Protein AF-A0A933MB49-F1 (afdb_monomer_lite)

Secondary structure (DSSP, 8-state):
---------------PPPP-------PPPPP-------------------------------------PPPPPPPPPPPP--PPPPP-------------------------SHHHHHHHHHHHHHHTT------------------S---PPPPPP-------PPPTT---EEEEE-STTTHHHHHHS---EEEEE--HHHHHHHHTT--TT-EEEEEETTEEEEEEEEEEEEEEEGGG--HHHHBTTB-HHHHHH--HHHHHHHHHHHHHHHHHHHHHHHTSPPPP--TT-EEEEEEE--HHHHTTSTTTS--STT----PPP-PPPHHHHGGGGS--SEEEEE-TT--SPPPHHHHHHHHHHHTTT-EEEEE-SS-SSSTTSHHHHHHTTS-HHHHHHHTTS-EEEEETTTTEEEEESSS--EEPP-----HHHHHHHHHHHHHTT-EEEEEETTEEEEEPPTT--HHHHHHHHHHHHHHTT--GGG-EEEEEEETTEEEEEEES--TTTTHHHHHHHHHHHH-----GGGEEEE---HHHHHHSTTSB-GGGT-TT-TTHHHHHHHHHHHHGGGGS--TT-EEE-HHHHHHHHTT--S---SS--HHHHHHHHHHHHHHHHHHHHHHHS-PPPHHHHHHHHHHHHHHH--TTGGGG--STT--HHHHHHHHHHHHHHHHHHHHHHHHHS-EEEEEEEEEEEEEEEEETTEEEEEEEEEEEEEEEEEEEETTEEEEEEEEE--SPPPPHHHHTT-HHHHHHHHHHHHH-SEEESSS-TTSPEEEEEEEEEEEE-SS-EEE----HHHHHHHHHHHHHHHHHHHHHHSPPP-

Structure (mmCIF, N/CA/C/O backbone):
data_AF-A0A933MB49-F1
#
_entry.id   AF-A0A933MB49-F1
#
loop_
_atom_site.group_PDB
_atom_site.id
_atom_site.type_symbol
_atom_site.label_atom_id
_atom_site.label_alt_id
_atom_site.label_comp_id
_atom_site.label_asym_id
_atom_site.label_entity_id
_atom_site.label_seq_id
_atom_site.pdbx_PDB_ins_code
_atom_site.Cartn_x
_atom_site.Cartn_y
_atom_site.Cartn_z
_atom_site.occupancy
_atom_site.B_iso_or_equiv
_atom_site.auth_seq_id
_atom_site.auth_comp_id
_atom_site.auth_asym_id
_atom_site.auth_atom_id
_atom_site.pdbx_PDB_model_num
ATOM 1 N N . MET A 1 1 ? -31.254 46.932 -25.351 1.00 35.00 1 MET A N 1
ATOM 2 C CA . MET A 1 1 ? -29.801 46.827 -25.103 1.00 35.00 1 MET A CA 1
ATOM 3 C C . MET A 1 1 ? -29.589 46.031 -23.828 1.00 35.00 1 MET A C 1
ATOM 5 O O . MET A 1 1 ? -30.082 46.446 -22.793 1.00 35.00 1 MET A O 1
ATOM 9 N N . ASN A 1 2 ? -28.937 44.874 -23.924 1.00 26.53 2 ASN A N 1
ATOM 10 C CA . ASN A 1 2 ? -28.417 44.105 -22.792 1.00 26.53 2 ASN A CA 1
ATOM 11 C C . ASN A 1 2 ? -27.234 43.275 -23.338 1.00 26.53 2 ASN A C 1
ATOM 13 O O . ASN A 1 2 ? -27.453 42.499 -24.273 1.00 26.53 2 ASN A O 1
ATOM 17 N N . PRO A 1 3 ? -25.989 43.491 -22.879 1.00 29.45 3 PRO A N 1
ATOM 18 C CA . PRO A 1 3 ? -24.805 42.892 -23.485 1.00 29.45 3 PRO A CA 1
ATOM 19 C C . PRO A 1 3 ? -24.474 41.517 -22.878 1.00 29.45 3 PRO A C 1
ATOM 21 O O . PRO A 1 3 ? -24.611 41.299 -21.681 1.00 29.45 3 PRO A O 1
ATOM 24 N N . GLY A 1 4 ? -23.968 40.611 -23.721 1.00 26.00 4 GLY A N 1
ATOM 25 C CA . GLY A 1 4 ? -22.939 39.646 -23.317 1.00 26.00 4 GLY A CA 1
ATOM 26 C C . GLY A 1 4 ? -23.370 38.347 -22.630 1.00 26.00 4 GLY A C 1
ATOM 27 O O . GLY A 1 4 ? -22.941 38.071 -21.516 1.00 26.00 4 GLY A O 1
ATOM 28 N N . LYS A 1 5 ? -24.089 37.460 -23.332 1.00 28.00 5 LYS A N 1
ATOM 29 C CA . LYS A 1 5 ? -23.923 36.007 -23.120 1.00 28.00 5 LYS A CA 1
ATOM 30 C C . LYS A 1 5 ? -22.845 35.497 -24.076 1.00 28.00 5 LYS A C 1
ATOM 32 O O . LYS A 1 5 ? -23.152 34.999 -25.157 1.00 28.00 5 LYS A O 1
ATOM 37 N N . GLU A 1 6 ? -21.578 35.628 -23.692 1.00 24.78 6 GLU A N 1
ATOM 38 C CA . GLU A 1 6 ? -20.498 34.906 -24.366 1.00 24.78 6 GLU A CA 1
ATOM 39 C C . GLU A 1 6 ? -20.597 33.419 -24.014 1.00 24.78 6 GLU A C 1
ATOM 41 O O . GLU A 1 6 ? -20.272 32.970 -22.916 1.00 24.78 6 GLU A O 1
ATOM 46 N N . SER A 1 7 ? -21.076 32.625 -24.969 1.00 23.38 7 SER A N 1
ATOM 47 C CA . SER A 1 7 ? -20.941 31.177 -24.913 1.00 23.38 7 SER A CA 1
ATOM 48 C C . SER A 1 7 ? -19.458 30.816 -25.045 1.00 23.38 7 SER A C 1
ATOM 50 O O . SER A 1 7 ? -18.918 30.812 -26.154 1.00 23.38 7 SER A O 1
ATOM 52 N N . VAL A 1 8 ? -18.797 30.490 -23.935 1.00 24.19 8 VAL A N 1
ATOM 53 C CA . VAL A 1 8 ? -17.454 29.893 -23.945 1.00 24.19 8 VAL A CA 1
ATOM 54 C C . VAL A 1 8 ? -17.549 28.512 -24.603 1.00 24.19 8 VAL A C 1
ATOM 56 O O . VAL A 1 8 ? -17.935 27.519 -23.986 1.00 24.19 8 VAL A O 1
ATOM 59 N N . ARG A 1 9 ? -17.239 28.443 -25.902 1.00 27.80 9 ARG A N 1
ATOM 60 C CA . ARG A 1 9 ? -17.125 27.187 -26.653 1.00 27.80 9 ARG A CA 1
ATOM 61 C C . ARG A 1 9 ? -15.748 26.584 -26.394 1.00 27.80 9 ARG A C 1
ATOM 63 O O . ARG A 1 9 ? -14.741 27.052 -26.915 1.00 27.80 9 ARG A O 1
ATOM 70 N N . VAL A 1 10 ? -15.715 25.532 -25.581 1.00 28.83 10 VAL A N 1
ATOM 71 C CA . VAL A 1 10 ? -14.500 24.770 -25.275 1.00 28.83 10 VAL A CA 1
ATOM 72 C C . VAL A 1 10 ? -14.078 23.960 -26.507 1.00 28.83 10 VAL A C 1
ATOM 74 O O . VAL A 1 10 ? -14.728 22.981 -26.872 1.00 28.83 10 VAL A O 1
ATOM 77 N N . CYS A 1 11 ? -12.975 24.354 -27.145 1.00 29.19 11 CYS A N 1
ATOM 78 C CA . CYS A 1 11 ? -12.266 23.527 -28.123 1.00 29.19 11 CYS A CA 1
ATOM 79 C C . CYS A 1 11 ? -11.520 22.409 -27.380 1.00 29.19 11 CYS A C 1
ATOM 81 O O . CYS A 1 11 ? -10.543 22.675 -26.681 1.00 29.19 11 CYS A O 1
ATOM 83 N N . VAL A 1 12 ? -11.959 21.158 -27.529 1.00 34.25 12 VAL A N 1
ATOM 84 C CA . VAL A 1 12 ? -11.220 20.000 -27.005 1.00 34.25 12 VAL A CA 1
ATOM 85 C C . VAL A 1 12 ? -10.163 19.590 -28.020 1.00 34.25 12 VAL A C 1
ATOM 87 O O . VAL A 1 12 ? -10.478 19.138 -29.116 1.00 34.25 12 VAL A O 1
ATOM 90 N N . VAL A 1 13 ? -8.899 19.777 -27.648 1.00 36.38 13 VAL A N 1
ATOM 91 C CA . VAL A 1 13 ? -7.729 19.458 -28.469 1.00 36.38 13 VAL A CA 1
ATOM 92 C C . VAL A 1 13 ? -6.976 18.294 -27.818 1.00 36.38 13 VAL A C 1
ATOM 94 O O . VAL A 1 13 ? -6.541 18.393 -26.674 1.00 36.38 13 VAL A O 1
ATOM 97 N N . LEU A 1 14 ? -6.836 17.179 -28.542 1.00 35.53 14 LEU A N 1
ATOM 98 C CA . LEU A 1 14 ? -6.246 15.924 -28.055 1.00 35.53 14 LEU A CA 1
ATOM 99 C C . LEU A 1 14 ? -4.730 16.056 -27.788 1.00 35.53 14 LEU A C 1
ATOM 101 O O . LEU A 1 14 ? -3.945 16.361 -28.699 1.00 35.53 14 LEU A O 1
ATOM 105 N N . LEU A 1 15 ? -4.300 15.792 -26.544 1.00 33.28 15 LEU A N 1
ATOM 106 C CA . LEU A 1 15 ? -2.917 15.916 -26.061 1.00 33.28 15 LEU A CA 1
ATOM 107 C C . LEU A 1 15 ? -2.201 14.556 -25.854 1.00 33.28 15 LEU A C 1
ATOM 109 O O . LEU A 1 15 ? -1.987 14.123 -24.735 1.00 33.28 15 LEU A O 1
ATOM 113 N N . ALA A 1 16 ? -1.732 13.907 -26.928 1.00 32.62 16 ALA A N 1
ATOM 114 C CA . ALA A 1 16 ? -0.702 12.863 -26.846 1.00 32.62 16 ALA A CA 1
ATOM 115 C C . ALA A 1 16 ? 0.691 13.465 -26.546 1.00 32.62 16 ALA A C 1
ATOM 117 O O . ALA A 1 16 ? 1.138 14.360 -27.281 1.00 32.62 16 ALA A O 1
ATOM 118 N N . TYR A 1 17 ? 1.359 12.961 -25.504 1.00 30.47 17 TYR A N 1
ATOM 119 C CA . TYR A 1 17 ? 2.752 13.253 -25.146 1.00 30.47 17 TYR A CA 1
ATOM 120 C C . TYR A 1 17 ? 3.670 12.123 -25.643 1.00 30.47 17 TYR A C 1
ATOM 122 O O . TYR A 1 17 ? 3.459 10.976 -25.252 1.00 30.47 17 TYR A O 1
ATOM 130 N N . PRO A 1 18 ? 4.708 12.395 -26.451 1.00 27.73 18 PRO A N 1
ATOM 131 C CA . PRO A 1 18 ? 5.810 11.456 -26.605 1.00 27.73 18 PRO A CA 1
ATOM 132 C C . PRO A 1 18 ? 6.704 11.519 -25.358 1.00 27.73 18 PRO A C 1
ATOM 134 O O . PRO A 1 18 ? 7.148 12.603 -24.972 1.00 27.73 18 PRO A O 1
ATOM 137 N N . MET A 1 19 ? 7.003 10.370 -24.745 1.00 25.98 19 MET A N 1
ATOM 138 C CA . MET A 1 19 ? 8.127 10.287 -23.812 1.00 25.98 19 MET A CA 1
ATOM 139 C C . MET A 1 19 ? 9.409 10.623 -24.575 1.00 25.98 19 MET A C 1
ATOM 141 O O . MET A 1 19 ? 9.742 9.993 -25.581 1.00 25.98 19 MET A O 1
ATOM 145 N N . VAL A 1 20 ? 10.123 11.642 -24.103 1.00 24.77 20 VAL A N 1
ATOM 146 C CA . VAL A 1 20 ? 11.494 11.906 -24.530 1.00 24.77 20 VAL A CA 1
ATOM 147 C C . VAL A 1 20 ? 12.355 10.801 -23.928 1.00 24.77 20 VAL A C 1
ATOM 149 O O . VAL A 1 20 ? 12.711 10.853 -22.757 1.00 24.77 20 VAL A O 1
ATOM 152 N N . LEU A 1 21 ? 12.682 9.789 -24.730 1.00 24.44 21 LEU A N 1
ATOM 153 C CA . LEU A 1 21 ? 13.818 8.911 -24.464 1.00 24.44 21 LEU A CA 1
ATOM 154 C C . LEU A 1 21 ? 15.086 9.770 -24.549 1.00 24.44 21 LEU A C 1
ATOM 156 O O . LEU A 1 21 ? 15.554 10.090 -25.643 1.00 24.44 21 LEU A O 1
ATOM 160 N N . SER A 1 22 ? 15.620 10.199 -23.406 1.00 23.67 22 SER A N 1
ATOM 161 C CA . SER A 1 22 ? 16.936 10.829 -23.338 1.00 23.67 22 SER A CA 1
ATOM 162 C C . SER A 1 22 ? 18.013 9.750 -23.431 1.00 23.67 22 SER A C 1
ATOM 164 O O . SER A 1 22 ? 18.402 9.154 -22.431 1.00 23.67 22 SER A O 1
ATOM 166 N N . ALA A 1 23 ? 18.504 9.506 -24.641 1.00 26.17 23 ALA A N 1
ATOM 167 C CA . ALA A 1 23 ? 19.799 8.880 -24.856 1.00 26.17 23 ALA A CA 1
ATOM 168 C C . ALA A 1 23 ? 20.690 9.865 -25.624 1.00 26.17 23 ALA A C 1
ATOM 170 O O . ALA A 1 23 ? 20.241 10.447 -26.611 1.00 26.17 23 ALA A O 1
ATOM 171 N N . GLN A 1 24 ? 21.945 9.974 -25.170 1.00 25.30 24 GLN A N 1
ATOM 172 C CA . GLN A 1 24 ? 23.108 10.695 -25.720 1.00 25.30 24 GLN A CA 1
ATOM 173 C C . GLN A 1 24 ? 23.524 11.975 -24.981 1.00 25.30 24 GLN A C 1
ATOM 175 O O . GLN A 1 24 ? 23.260 13.099 -25.401 1.00 25.30 24 GLN A O 1
ATOM 180 N N . THR A 1 25 ? 24.320 11.773 -23.931 1.00 26.03 25 THR A N 1
ATOM 181 C CA . THR A 1 25 ? 25.490 12.601 -23.626 1.00 26.03 25 THR A CA 1
ATOM 182 C C . THR A 1 25 ? 26.472 12.518 -24.803 1.00 26.03 25 THR A C 1
ATOM 184 O O . THR A 1 25 ? 27.193 11.539 -24.968 1.00 26.03 25 THR A O 1
ATOM 187 N N . ARG A 1 26 ? 26.498 13.546 -25.656 1.00 23.48 26 ARG A N 1
ATOM 188 C CA . ARG A 1 26 ? 27.699 13.907 -26.420 1.00 23.48 26 ARG A CA 1
ATOM 189 C C . ARG A 1 26 ? 28.293 15.118 -25.724 1.00 23.48 26 ARG A C 1
ATOM 191 O O . ARG A 1 26 ? 27.738 16.205 -25.843 1.00 23.48 26 ARG A O 1
ATOM 198 N N . TRP A 1 27 ? 29.393 14.919 -25.010 1.00 24.81 27 TRP A N 1
ATOM 199 C CA . TRP A 1 27 ? 30.247 16.021 -24.591 1.00 24.81 27 TRP A CA 1
ATOM 200 C C . TRP A 1 27 ? 31.486 16.059 -25.474 1.00 24.81 27 TRP A C 1
ATOM 202 O O . TRP A 1 27 ? 32.081 15.038 -25.816 1.00 24.81 27 TRP A O 1
ATOM 212 N N . VAL A 1 28 ? 31.759 17.278 -25.915 1.00 24.25 28 VAL A N 1
ATOM 213 C CA . VAL A 1 28 ? 32.826 17.707 -26.807 1.00 24.25 28 VAL A CA 1
ATOM 214 C C . VAL A 1 28 ? 34.172 17.496 -26.115 1.00 24.25 28 VAL A C 1
ATOM 216 O O . VAL A 1 28 ? 34.345 17.887 -24.965 1.00 24.25 28 VAL A O 1
ATOM 219 N N . ALA A 1 29 ? 35.120 16.885 -26.823 1.00 23.17 29 ALA A N 1
ATOM 220 C CA . ALA A 1 29 ? 36.506 16.764 -26.391 1.00 23.17 29 ALA A CA 1
ATOM 221 C C . ALA A 1 29 ? 37.197 18.142 -26.384 1.00 23.17 29 ALA A C 1
ATOM 223 O O . ALA A 1 29 ? 37.148 18.831 -27.409 1.00 23.17 29 ALA A O 1
ATOM 224 N N . PRO A 1 30 ? 37.909 18.537 -25.315 1.00 28.23 30 PRO A N 1
ATOM 225 C CA . PRO A 1 30 ? 38.957 19.533 -25.430 1.00 28.23 30 PRO A CA 1
ATOM 226 C C . PRO A 1 30 ? 40.238 18.858 -25.936 1.00 28.23 30 PRO A C 1
ATOM 228 O O . PRO A 1 30 ? 40.738 17.900 -25.348 1.00 28.23 30 PRO A O 1
ATOM 231 N N . LYS A 1 31 ? 40.772 19.376 -27.045 1.00 26.73 31 LYS A N 1
ATOM 232 C CA . LYS A 1 31 ? 42.152 19.132 -27.474 1.00 26.73 31 LYS A CA 1
ATOM 233 C C . LYS A 1 31 ? 43.095 19.734 -26.427 1.00 26.73 31 LYS A C 1
ATOM 235 O O . LYS A 1 31 ? 43.078 20.946 -26.241 1.00 26.73 31 LYS A O 1
ATOM 240 N N . LEU A 1 32 ? 43.938 18.913 -25.807 1.00 26.14 32 LEU A N 1
ATOM 241 C CA . LEU A 1 32 ? 45.142 19.363 -25.108 1.00 26.14 32 LEU A CA 1
ATOM 242 C C . LEU A 1 32 ? 46.355 18.959 -25.949 1.00 26.14 32 LEU A C 1
ATOM 244 O O . LEU A 1 32 ? 46.593 17.777 -26.195 1.00 26.14 32 LEU A O 1
ATOM 248 N N . GLN A 1 33 ? 47.052 19.974 -26.456 1.00 26.17 33 GLN A N 1
ATOM 249 C CA . GLN A 1 33 ? 48.369 19.868 -27.074 1.00 26.17 33 GLN A CA 1
ATOM 250 C C . GLN A 1 33 ? 49.469 19.856 -26.003 1.00 26.17 33 GLN A C 1
ATOM 252 O O . GLN A 1 33 ? 49.273 20.292 -24.874 1.00 26.17 33 GLN A O 1
ATOM 257 N N . ALA A 1 34 ? 50.604 19.304 -26.420 1.00 26.98 34 ALA A N 1
ATOM 258 C CA . ALA A 1 34 ? 51.758 18.862 -25.655 1.00 26.98 34 ALA A CA 1
ATOM 259 C C . ALA A 1 34 ? 52.663 19.957 -25.055 1.00 26.98 34 ALA A C 1
ATOM 261 O O . ALA A 1 34 ? 52.675 21.098 -25.508 1.00 26.98 34 ALA A O 1
ATOM 262 N N . GLY A 1 35 ? 53.520 19.500 -24.131 1.00 23.89 35 GLY A N 1
ATOM 263 C CA . GLY A 1 35 ? 54.748 20.137 -23.629 1.00 23.89 35 GLY A CA 1
ATOM 264 C C . GLY A 1 35 ? 54.765 20.135 -22.096 1.00 23.89 35 GLY A C 1
ATOM 265 O O . GLY A 1 35 ? 53.805 20.584 -21.494 1.00 23.89 35 GLY A O 1
ATOM 266 N N . GLY A 1 36 ? 55.752 19.639 -21.353 1.00 22.95 36 GLY A N 1
ATOM 267 C CA . GLY A 1 36 ? 57.053 19.037 -21.623 1.00 22.95 36 GLY A CA 1
ATOM 268 C C . GLY A 1 36 ? 57.809 18.910 -20.282 1.00 22.95 36 GLY A C 1
ATOM 269 O O . GLY A 1 36 ? 57.545 19.669 -19.355 1.00 22.95 36 GLY A O 1
ATOM 270 N N . SER A 1 37 ? 58.752 17.964 -20.226 1.00 24.25 37 SER A N 1
ATOM 271 C CA . SER A 1 37 ? 59.889 17.809 -19.286 1.00 24.25 37 SER A CA 1
ATOM 272 C C . SER A 1 37 ? 59.701 17.426 -17.793 1.00 24.25 37 SER A C 1
ATOM 274 O O . SER A 1 37 ? 59.029 18.081 -17.008 1.00 24.25 37 SER A O 1
ATOM 276 N N . VAL A 1 38 ? 60.434 16.348 -17.471 1.00 25.50 38 VAL A N 1
ATOM 277 C CA . VAL A 1 38 ? 60.914 15.688 -16.220 1.00 25.50 38 VAL A CA 1
ATOM 278 C C . VAL A 1 38 ? 62.055 16.581 -15.600 1.00 25.50 38 VAL A C 1
ATOM 280 O O . VAL A 1 38 ? 62.407 17.525 -16.314 1.00 25.50 38 VAL A O 1
ATOM 283 N N . PRO A 1 39 ? 62.728 16.359 -14.419 1.00 38.59 39 PRO A N 1
ATOM 284 C CA . PRO A 1 39 ? 62.963 15.070 -13.732 1.00 38.59 39 PRO A CA 1
ATOM 285 C C . PRO A 1 39 ? 63.216 14.963 -12.193 1.00 38.59 39 PRO A C 1
ATOM 287 O O . PRO A 1 39 ? 63.408 15.949 -11.493 1.00 38.59 39 PRO A O 1
ATOM 290 N N . SER A 1 40 ? 63.384 13.688 -11.764 1.00 27.31 40 SER A N 1
ATOM 291 C CA . SER A 1 40 ? 64.201 13.155 -10.632 1.00 27.31 40 SER A CA 1
ATOM 292 C C . SER A 1 40 ? 63.594 13.186 -9.206 1.00 27.31 40 SER A C 1
ATOM 294 O O . SER A 1 40 ? 62.898 14.131 -8.878 1.00 27.31 40 SER A O 1
ATOM 296 N N . ALA A 1 41 ? 63.805 12.238 -8.269 1.00 24.36 41 ALA A N 1
ATOM 297 C CA . ALA A 1 41 ? 64.746 11.111 -8.156 1.00 24.36 41 ALA A CA 1
ATOM 298 C C . ALA A 1 41 ? 64.398 10.178 -6.942 1.00 24.36 41 ALA A C 1
ATOM 300 O O . ALA A 1 41 ? 63.900 10.692 -5.949 1.00 24.36 41 ALA A O 1
ATOM 301 N N . VAL A 1 42 ? 64.756 8.873 -7.034 1.00 25.02 42 VAL A N 1
ATOM 302 C CA . VAL A 1 42 ? 65.354 7.930 -6.019 1.00 25.02 42 VAL A CA 1
ATOM 303 C C . VAL A 1 42 ? 64.547 7.633 -4.714 1.00 25.02 42 VAL A C 1
ATOM 305 O O . VAL A 1 42 ? 64.022 8.549 -4.109 1.00 25.02 42 VAL A O 1
ATOM 308 N N . TYR A 1 43 ? 64.323 6.427 -4.152 1.00 25.83 43 TYR A N 1
ATOM 309 C CA . TYR A 1 43 ? 65.000 5.117 -3.942 1.00 25.83 43 TYR A CA 1
ATOM 310 C C . TYR A 1 43 ? 63.928 3.991 -4.035 1.00 25.83 43 TYR A C 1
ATOM 312 O O . TYR A 1 43 ? 62.758 4.260 -3.801 1.00 25.83 43 TYR A O 1
ATOM 320 N N . GLY A 1 44 ? 64.154 2.712 -4.356 1.00 23.44 44 GLY A N 1
ATOM 321 C CA . GLY A 1 44 ? 65.309 1.830 -4.175 1.00 23.44 44 GLY A CA 1
ATOM 322 C C . GLY A 1 44 ? 64.840 0.568 -3.421 1.00 23.44 44 GLY A C 1
ATOM 323 O O . GLY A 1 44 ? 64.617 0.618 -2.219 1.00 23.44 44 GLY A O 1
ATOM 324 N N . ALA A 1 45 ? 64.637 -0.539 -4.142 1.00 23.61 45 ALA A N 1
ATOM 325 C CA . ALA A 1 45 ? 64.177 -1.837 -3.638 1.00 23.61 45 ALA A CA 1
ATOM 326 C C . ALA A 1 45 ? 65.347 -2.741 -3.216 1.00 23.61 45 ALA A C 1
ATOM 328 O O . ALA A 1 45 ? 66.384 -2.687 -3.868 1.00 23.61 45 ALA A O 1
ATOM 329 N N . ILE A 1 46 ? 65.145 -3.657 -2.254 1.00 24.77 46 ILE A N 1
ATOM 330 C CA . ILE A 1 46 ? 65.927 -4.906 -2.134 1.00 24.77 46 ILE A CA 1
ATOM 331 C C . ILE A 1 46 ? 65.011 -6.075 -1.708 1.00 24.77 46 ILE A C 1
ATOM 333 O O . ILE A 1 46 ? 64.274 -5.986 -0.730 1.00 24.77 46 ILE A O 1
ATOM 337 N N . ARG A 1 47 ? 65.083 -7.170 -2.481 1.00 25.44 47 ARG A N 1
ATOM 338 C CA . ARG A 1 47 ? 64.573 -8.535 -2.220 1.00 25.44 47 ARG A CA 1
ATOM 339 C C . ARG A 1 47 ? 65.604 -9.348 -1.426 1.00 25.44 47 ARG A C 1
ATOM 341 O O . ARG A 1 47 ? 66.769 -9.176 -1.750 1.00 25.44 47 ARG A O 1
ATOM 348 N N . VAL A 1 48 ? 65.187 -10.354 -0.636 1.00 23.16 48 VAL A N 1
ATOM 349 C CA . VAL A 1 48 ? 65.729 -11.747 -0.635 1.00 23.16 48 VAL A CA 1
ATOM 350 C C . VAL A 1 48 ? 64.644 -12.723 -0.110 1.00 23.16 48 VAL A C 1
ATOM 352 O O . VAL A 1 48 ? 63.749 -12.317 0.620 1.00 23.16 48 VAL A O 1
ATOM 355 N N . ASN A 1 49 ? 64.707 -13.981 -0.556 1.00 23.09 49 ASN A N 1
ATOM 356 C CA . ASN A 1 49 ? 63.742 -15.093 -0.449 1.00 23.09 49 ASN A CA 1
ATOM 357 C C . ASN A 1 49 ? 64.296 -16.211 0.529 1.00 23.09 49 ASN A C 1
ATOM 359 O O . ASN A 1 49 ? 65.163 -15.862 1.323 1.00 23.09 49 ASN A O 1
ATOM 363 N N . PRO A 1 50 ? 63.895 -17.514 0.523 1.00 52.09 50 PRO A N 1
ATOM 364 C CA . PRO A 1 50 ? 63.128 -18.239 1.573 1.00 52.09 50 PRO A CA 1
ATOM 365 C C . PRO A 1 50 ? 63.793 -19.518 2.199 1.00 52.09 50 PRO A C 1
ATOM 367 O O . PRO A 1 50 ? 64.806 -19.976 1.687 1.00 52.09 50 PRO A O 1
ATOM 370 N N . SER A 1 51 ? 63.174 -20.162 3.220 1.00 22.77 51 SER A N 1
ATOM 371 C CA . SER A 1 51 ? 63.284 -21.621 3.594 1.00 22.77 51 SER A CA 1
ATOM 372 C C . SER A 1 51 ? 62.406 -21.965 4.837 1.00 22.77 51 SER A C 1
ATOM 374 O O . SER A 1 51 ? 62.409 -21.174 5.773 1.00 22.77 51 SER A O 1
ATOM 376 N N . MET A 1 52 ? 61.484 -22.959 4.858 1.00 23.98 52 MET A N 1
ATOM 377 C CA . MET A 1 52 ? 61.612 -24.411 5.226 1.00 23.98 52 MET A CA 1
ATOM 378 C C . MET A 1 52 ? 62.295 -24.670 6.605 1.00 23.98 52 MET A C 1
ATOM 380 O O . MET A 1 52 ? 63.318 -24.053 6.848 1.00 23.98 52 MET A O 1
ATOM 384 N N . THR A 1 53 ? 61.887 -25.528 7.573 1.00 24.52 53 THR A N 1
ATOM 385 C CA . THR A 1 53 ? 61.029 -26.747 7.653 1.00 24.52 53 THR A CA 1
ATOM 386 C C . THR A 1 53 ? 60.890 -27.260 9.131 1.00 24.52 53 THR A C 1
ATOM 388 O O . THR A 1 53 ? 61.793 -27.010 9.916 1.00 24.52 53 THR A O 1
ATOM 391 N N . VAL A 1 54 ? 59.855 -28.088 9.421 1.00 23.81 54 VAL A N 1
ATOM 392 C CA . VAL A 1 54 ? 59.793 -29.329 10.285 1.00 23.81 54 VAL A CA 1
ATOM 393 C C . VAL A 1 54 ? 59.711 -29.310 11.845 1.00 23.81 54 VAL A C 1
ATOM 395 O O . VAL A 1 54 ? 60.586 -28.788 12.520 1.00 23.81 54 VAL A O 1
ATOM 398 N N . GLY A 1 55 ? 58.738 -30.098 12.375 1.00 21.45 55 GLY A N 1
ATOM 399 C CA . GLY A 1 55 ? 58.831 -30.985 13.576 1.00 21.45 55 GLY A CA 1
ATOM 400 C C . GLY A 1 55 ? 57.974 -30.587 14.802 1.00 21.45 55 GLY A C 1
ATOM 401 O O . GLY A 1 55 ? 58.265 -29.574 15.413 1.00 21.45 55 GLY A O 1
ATOM 402 N N . ALA A 1 56 ? 56.817 -31.193 15.135 1.00 22.25 56 ALA A N 1
ATOM 403 C CA . ALA A 1 56 ? 56.502 -32.529 15.709 1.00 22.25 56 ALA A CA 1
ATOM 404 C C . ALA A 1 56 ? 56.392 -32.580 17.271 1.00 22.25 56 ALA A C 1
ATOM 406 O O . ALA A 1 56 ? 57.415 -32.581 17.9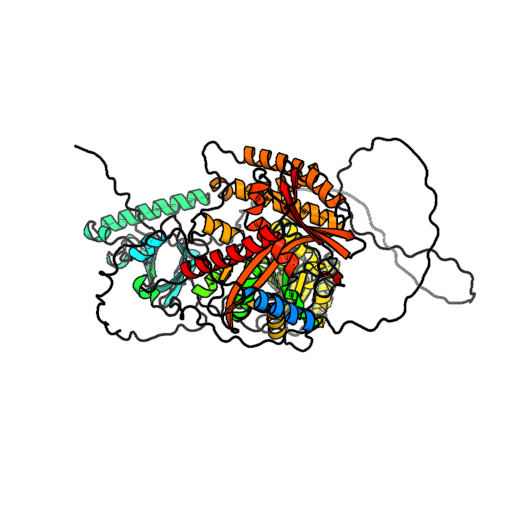33 1.00 22.25 56 ALA A O 1
ATOM 407 N N . ALA A 1 57 ? 55.134 -32.636 17.781 1.00 22.34 57 ALA A N 1
ATOM 408 C CA . ALA A 1 57 ? 54.492 -33.375 18.921 1.00 22.34 57 ALA A CA 1
ATOM 409 C C . ALA A 1 57 ? 55.236 -33.713 20.259 1.00 22.34 57 ALA A C 1
ATOM 411 O O . ALA A 1 57 ? 56.458 -33.730 20.273 1.00 22.34 57 ALA A O 1
ATOM 412 N N . PRO A 1 58 ? 54.573 -34.225 21.342 1.00 36.81 58 PRO A N 1
ATOM 413 C CA . PRO A 1 58 ? 53.223 -34.038 21.937 1.00 36.81 58 PRO A CA 1
ATOM 414 C C . PRO A 1 58 ? 53.263 -33.785 23.485 1.00 36.81 58 PRO A C 1
ATOM 416 O O . PRO A 1 58 ? 54.317 -33.873 24.103 1.00 36.81 58 PRO A O 1
ATOM 419 N N . SER A 1 59 ? 52.124 -33.542 24.159 1.00 22.97 59 SER A N 1
ATOM 420 C CA . SER A 1 59 ? 51.793 -34.162 25.475 1.00 22.97 59 SER A CA 1
ATOM 421 C C . SER A 1 59 ? 50.443 -33.698 26.043 1.00 22.97 59 SER A C 1
ATOM 423 O O . SER A 1 59 ? 49.998 -32.570 25.849 1.00 22.97 59 SER A O 1
ATOM 425 N N . TRP A 1 60 ? 49.778 -34.636 26.716 1.00 22.50 60 TRP A N 1
ATOM 426 C CA . TRP A 1 60 ? 48.470 -34.526 27.352 1.00 22.50 60 TRP A CA 1
ATOM 427 C C . TRP A 1 60 ? 48.537 -33.866 28.738 1.00 22.50 60 TRP A C 1
ATOM 429 O O . TRP A 1 60 ? 49.391 -34.239 29.535 1.00 22.50 60 TRP A O 1
ATOM 439 N N . ALA A 1 61 ? 47.565 -33.004 29.059 1.00 23.73 61 ALA A N 1
ATOM 440 C CA . ALA A 1 61 ? 47.035 -32.812 30.416 1.00 23.73 61 ALA A CA 1
ATOM 441 C C . ALA A 1 61 ? 45.673 -32.079 30.372 1.00 23.73 61 ALA A C 1
ATOM 443 O O . ALA A 1 61 ? 45.567 -30.959 29.880 1.00 23.73 61 ALA A O 1
ATOM 444 N N . LEU A 1 62 ? 44.629 -32.729 30.888 1.00 24.59 62 LEU A N 1
ATOM 445 C CA . LEU A 1 62 ? 43.383 -32.131 31.406 1.00 24.59 62 LEU A CA 1
ATOM 446 C C . LEU A 1 62 ? 43.541 -31.980 32.941 1.00 24.59 62 LEU A C 1
ATOM 448 O O . LEU A 1 62 ? 44.434 -32.635 33.482 1.00 24.59 62 LEU A O 1
ATOM 452 N N . PRO A 1 63 ? 42.621 -31.359 33.711 1.00 37.47 63 PRO A N 1
ATOM 453 C CA . PRO A 1 63 ? 41.703 -30.234 33.469 1.00 37.47 63 PRO A CA 1
ATOM 454 C C . PRO A 1 63 ? 41.757 -29.167 34.604 1.00 37.47 63 PRO A C 1
ATOM 456 O O . PRO A 1 63 ? 42.146 -29.466 35.725 1.00 37.47 63 PRO A O 1
ATOM 459 N N . SER A 1 64 ? 41.235 -27.956 34.373 1.00 24.11 64 SER A N 1
ATOM 460 C CA . SER A 1 64 ? 40.542 -27.150 35.408 1.00 24.11 64 SER A CA 1
ATOM 461 C C . SER A 1 64 ? 39.891 -25.920 34.772 1.00 24.11 64 SER A C 1
ATOM 463 O O . SER A 1 64 ? 40.529 -25.211 33.997 1.00 24.11 64 SER A O 1
ATOM 465 N N . GLY A 1 65 ? 38.606 -25.708 35.057 1.00 21.48 65 GLY A N 1
ATOM 466 C CA . GLY A 1 65 ? 37.762 -24.722 34.389 1.00 21.48 65 GLY A CA 1
ATOM 467 C C . GLY A 1 65 ? 37.972 -23.269 34.816 1.00 21.48 65 GLY A C 1
ATOM 468 O O . GLY A 1 65 ? 38.491 -22.981 35.886 1.00 21.48 65 GLY A O 1
ATOM 469 N N . ASN A 1 66 ? 37.490 -22.357 33.972 1.00 24.19 66 ASN A N 1
ATOM 470 C CA . ASN A 1 66 ? 36.514 -21.348 34.372 1.00 24.19 66 ASN A CA 1
ATOM 471 C C . ASN A 1 66 ? 35.883 -20.692 33.137 1.00 24.19 66 ASN A C 1
ATOM 473 O O . ASN A 1 66 ? 36.543 -20.389 32.146 1.00 24.19 66 ASN A O 1
ATOM 477 N N . PHE A 1 67 ? 34.567 -20.534 33.228 1.00 23.58 67 PHE A N 1
ATOM 478 C CA . PHE A 1 67 ? 33.671 -19.882 32.284 1.00 23.58 67 PHE A CA 1
ATOM 479 C C . PHE A 1 67 ? 33.983 -18.386 32.144 1.00 23.58 67 PHE A C 1
ATOM 481 O O . PHE A 1 67 ? 34.046 -17.694 33.154 1.00 23.58 67 PHE A O 1
ATOM 488 N N . LEU A 1 68 ? 34.021 -17.871 30.910 1.00 25.36 68 LEU A N 1
ATOM 489 C CA . LEU A 1 68 ? 33.620 -16.497 30.582 1.00 25.36 68 LEU A CA 1
ATOM 490 C C . LEU A 1 68 ? 32.904 -16.469 29.212 1.00 25.36 68 LEU A C 1
ATOM 492 O O . LEU A 1 68 ? 33.176 -17.321 28.362 1.00 25.36 68 LEU A O 1
ATOM 496 N N . PRO A 1 69 ? 31.938 -15.551 29.012 1.00 28.31 69 PRO A N 1
ATOM 497 C CA . PRO A 1 69 ? 30.863 -15.698 28.043 1.00 28.31 69 PRO A CA 1
ATOM 498 C C . PRO A 1 69 ? 31.193 -15.162 26.648 1.00 28.31 69 PRO A C 1
ATOM 500 O O . PRO A 1 69 ? 31.962 -14.224 26.452 1.00 28.31 69 PRO A O 1
ATOM 503 N N . LYS A 1 70 ? 30.525 -15.782 25.674 1.00 24.89 70 LYS A N 1
ATOM 504 C CA . LYS A 1 70 ? 30.558 -15.497 24.241 1.00 24.89 70 LYS A CA 1
ATOM 505 C C . LYS A 1 70 ? 29.867 -14.158 23.956 1.00 24.89 70 LYS A C 1
ATOM 507 O O . LYS A 1 70 ? 28.695 -13.983 24.282 1.00 24.89 70 LYS A O 1
ATOM 512 N N . ALA A 1 71 ? 30.600 -13.240 23.333 1.00 24.72 71 ALA A N 1
ATOM 513 C CA . ALA A 1 71 ? 30.097 -11.963 22.850 1.00 24.72 71 ALA A CA 1
ATOM 514 C C . ALA A 1 71 ? 29.045 -12.156 21.743 1.00 24.72 71 ALA A C 1
ATOM 516 O O . ALA A 1 71 ? 29.256 -12.892 20.776 1.00 24.72 71 ALA A O 1
ATOM 517 N N . VAL A 1 72 ? 27.918 -11.467 21.909 1.00 25.20 72 VAL A N 1
ATOM 518 C CA . VAL A 1 72 ? 26.880 -11.234 20.901 1.00 25.20 72 VAL A CA 1
ATOM 519 C C . VAL A 1 72 ? 27.349 -10.074 20.008 1.00 25.20 72 VAL A C 1
ATOM 521 O O . VAL A 1 72 ? 27.806 -9.068 20.551 1.00 25.20 72 VAL A O 1
ATOM 524 N N . PRO A 1 73 ? 27.265 -10.164 18.668 1.00 26.47 73 PRO A N 1
ATOM 525 C CA . PRO A 1 73 ? 27.580 -9.037 17.801 1.00 26.47 73 PRO A CA 1
ATOM 526 C C . PRO A 1 73 ? 26.489 -7.962 17.895 1.00 26.47 73 PRO A C 1
ATOM 528 O O . PRO A 1 73 ? 25.299 -8.223 17.725 1.00 26.47 73 PRO A O 1
ATOM 531 N N . THR A 1 74 ? 26.939 -6.748 18.188 1.00 24.31 74 THR A N 1
ATOM 532 C CA . THR A 1 74 ? 26.179 -5.510 18.352 1.00 24.31 74 THR A CA 1
ATOM 533 C C . THR A 1 74 ? 25.431 -5.135 17.071 1.00 24.31 74 THR A C 1
ATOM 535 O O . THR A 1 74 ? 26.032 -5.031 16.001 1.00 24.31 74 THR A O 1
ATOM 538 N N . ALA A 1 75 ? 24.123 -4.891 17.185 1.00 26.88 75 ALA A N 1
ATOM 539 C CA . ALA A 1 75 ? 23.331 -4.244 16.146 1.00 26.88 75 ALA A CA 1
ATOM 540 C C . ALA A 1 75 ? 23.789 -2.785 15.974 1.00 26.88 75 ALA A C 1
ATOM 542 O O . ALA A 1 75 ? 24.028 -2.081 16.956 1.00 26.88 75 ALA A O 1
ATOM 543 N N . GLY A 1 76 ? 23.936 -2.362 14.717 1.00 23.48 76 GLY A N 1
ATOM 544 C CA . GLY A 1 76 ? 24.402 -1.034 14.333 1.00 23.48 76 GLY A CA 1
ATOM 545 C C . GLY A 1 76 ? 23.539 0.082 14.917 1.00 23.48 76 GLY A C 1
ATOM 546 O O . GLY A 1 76 ? 22.320 0.105 14.763 1.00 23.48 76 GLY A O 1
ATOM 547 N N . SER A 1 77 ? 24.210 1.008 15.588 1.00 26.38 77 SER A N 1
ATOM 548 C CA . SER A 1 77 ? 23.687 2.255 16.123 1.00 26.38 77 SER A CA 1
ATOM 549 C C . SER A 1 77 ? 23.235 3.208 15.010 1.00 26.38 77 SER A C 1
ATOM 551 O O . SER A 1 77 ? 23.953 3.456 14.043 1.00 26.38 77 SER A O 1
ATOM 553 N N . LEU A 1 78 ? 22.048 3.788 15.191 1.00 27.16 78 LEU A N 1
ATOM 554 C CA . LEU A 1 78 ? 21.601 4.993 14.488 1.00 27.16 78 LEU A CA 1
ATOM 555 C C . LEU A 1 78 ? 22.529 6.170 14.874 1.00 27.16 78 LEU A C 1
ATOM 557 O O . LEU A 1 78 ? 22.844 6.310 16.059 1.00 27.16 78 LEU A O 1
ATOM 561 N N . PRO A 1 79 ? 22.987 7.015 13.930 1.00 27.00 79 PRO A N 1
ATOM 562 C CA . PRO A 1 79 ? 23.841 8.156 14.250 1.00 27.00 79 PRO A CA 1
ATOM 563 C C . PRO A 1 79 ? 23.056 9.232 15.020 1.00 27.00 79 PRO A C 1
ATOM 565 O O . PRO A 1 79 ? 21.936 9.586 14.659 1.00 27.00 79 PRO A O 1
ATOM 568 N N . GLY A 1 80 ? 23.650 9.692 16.125 1.00 24.17 80 GLY A N 1
ATOM 569 C CA . GLY A 1 80 ? 22.973 10.399 17.210 1.00 24.17 80 GLY A CA 1
ATOM 570 C C . GLY A 1 80 ? 22.814 11.914 17.072 1.00 24.17 80 GLY A C 1
ATOM 571 O O . GLY A 1 80 ? 23.483 12.583 16.289 1.00 24.17 80 GLY A O 1
ATOM 572 N N . ILE A 1 81 ? 21.957 12.443 17.948 1.00 28.28 81 ILE A N 1
ATOM 573 C CA . ILE A 1 81 ? 21.928 13.840 18.380 1.00 28.28 81 ILE A CA 1
ATOM 574 C C . ILE A 1 81 ? 22.428 13.827 19.830 1.00 28.28 81 ILE A C 1
ATOM 576 O O . ILE A 1 81 ? 21.792 13.247 20.708 1.00 28.28 81 ILE A O 1
ATOM 580 N N . GLN A 1 82 ? 23.609 14.401 20.071 1.00 22.55 82 GLN A N 1
ATOM 581 C CA . GLN A 1 82 ? 24.156 14.590 21.415 1.00 22.55 82 GLN A CA 1
ATOM 582 C C . GLN A 1 82 ? 23.360 15.688 22.131 1.00 22.55 82 GLN A C 1
ATOM 584 O O . GLN A 1 82 ? 23.501 16.866 21.808 1.00 22.55 82 GLN A O 1
ATOM 589 N N . ALA A 1 83 ? 22.544 15.310 23.114 1.00 26.33 83 ALA A N 1
ATOM 590 C CA . ALA A 1 83 ? 22.001 16.243 24.094 1.00 26.33 83 ALA A CA 1
ATOM 591 C C . ALA A 1 83 ? 22.921 16.268 25.324 1.00 26.33 83 ALA A C 1
ATOM 593 O O . ALA A 1 83 ? 23.241 15.227 25.900 1.00 26.33 83 ALA A O 1
ATOM 594 N N . ALA A 1 84 ? 23.374 17.465 25.694 1.00 20.98 84 ALA A N 1
ATOM 595 C CA . ALA A 1 84 ? 24.178 17.706 26.883 1.00 20.98 84 ALA A CA 1
ATOM 596 C C . ALA A 1 84 ? 23.386 17.359 28.156 1.00 20.98 84 ALA A C 1
ATOM 598 O O . ALA A 1 84 ? 22.241 17.777 28.319 1.00 20.98 84 ALA A O 1
ATOM 599 N N . ALA A 1 85 ? 24.008 16.601 29.057 1.00 22.17 85 ALA A N 1
ATOM 600 C CA . ALA A 1 85 ? 23.438 16.240 30.349 1.00 22.17 85 ALA A CA 1
ATOM 601 C C . ALA A 1 85 ? 23.504 17.417 31.339 1.00 22.17 85 ALA A C 1
ATOM 603 O O . ALA A 1 85 ? 24.566 18.030 31.468 1.00 22.17 85 ALA A O 1
ATOM 604 N N . PRO A 1 86 ? 22.448 17.677 32.128 1.00 26.64 86 PRO A N 1
ATOM 605 C CA . PRO A 1 86 ? 22.599 18.259 33.446 1.00 26.64 86 PRO A CA 1
ATOM 606 C C . PRO A 1 86 ? 22.668 17.146 34.500 1.00 26.64 86 PRO A C 1
ATOM 608 O O . PRO A 1 86 ? 21.913 16.175 34.483 1.00 26.64 86 PRO A O 1
ATOM 611 N N . ALA A 1 87 ? 23.619 17.308 35.413 1.00 23.03 87 ALA A N 1
ATOM 612 C CA . ALA A 1 87 ? 23.816 16.483 36.592 1.00 23.03 87 ALA A CA 1
ATOM 613 C C . ALA A 1 87 ? 22.672 16.643 37.613 1.00 23.03 87 ALA A C 1
ATOM 615 O O . ALA A 1 87 ? 22.077 17.716 37.694 1.00 23.03 87 ALA A O 1
ATOM 616 N N . VAL A 1 88 ? 22.447 15.597 38.424 1.00 23.95 88 VAL A N 1
ATOM 617 C CA . VAL A 1 88 ? 22.415 15.583 39.910 1.00 23.95 88 VAL A CA 1
ATOM 618 C C . VAL A 1 88 ? 21.550 14.413 40.420 1.00 23.95 88 VAL A C 1
ATOM 620 O O . VAL A 1 88 ? 20.379 14.312 40.071 1.00 23.95 88 VAL A O 1
ATOM 623 N N . GLY A 1 89 ? 22.119 13.613 41.335 1.00 22.59 89 GLY A N 1
ATOM 624 C CA . GLY A 1 89 ? 21.394 13.085 42.502 1.00 22.59 89 GLY A CA 1
ATOM 625 C C . GLY A 1 89 ? 21.209 11.567 42.601 1.00 22.59 89 GLY A C 1
ATOM 626 O O . GLY A 1 89 ? 20.250 11.026 42.066 1.00 22.59 89 GLY A O 1
ATOM 627 N N . GLU A 1 90 ? 22.086 10.904 43.362 1.00 22.45 90 GLU A N 1
ATOM 628 C CA . GLU A 1 90 ? 21.908 9.552 43.915 1.00 22.45 90 GLU A CA 1
ATOM 629 C C . GLU A 1 90 ? 20.644 9.423 44.785 1.00 22.45 90 GLU A C 1
ATOM 631 O O . GLU A 1 90 ? 20.368 10.314 45.585 1.00 22.45 90 GLU A O 1
ATOM 636 N N . ALA A 1 91 ? 19.972 8.264 44.727 1.00 22.89 91 ALA A N 1
ATOM 637 C CA . ALA A 1 91 ? 19.503 7.540 45.920 1.00 22.89 91 ALA A CA 1
ATOM 638 C C . ALA A 1 91 ? 18.981 6.123 45.580 1.00 22.89 91 ALA A C 1
ATOM 640 O O . ALA A 1 91 ? 17.922 5.961 44.984 1.00 22.89 91 ALA A O 1
ATOM 641 N N . ALA A 1 92 ? 19.759 5.128 46.022 1.00 23.17 92 ALA A N 1
ATOM 642 C CA . ALA A 1 92 ? 19.387 3.831 46.606 1.00 23.17 92 ALA A CA 1
ATOM 643 C C . ALA A 1 92 ? 18.368 2.889 45.913 1.00 23.17 92 ALA A C 1
ATOM 645 O O . ALA A 1 92 ? 17.156 3.089 45.946 1.00 23.17 92 ALA A O 1
ATOM 646 N N . ALA A 1 93 ? 18.888 1.741 45.456 1.00 23.61 93 ALA A N 1
ATOM 647 C CA . ALA A 1 93 ? 18.182 0.453 45.462 1.00 23.61 93 ALA A CA 1
ATOM 648 C C . ALA A 1 93 ? 18.085 -0.106 46.906 1.00 23.61 93 ALA A C 1
ATOM 650 O O . ALA A 1 93 ? 18.817 0.361 47.784 1.00 23.61 93 ALA A O 1
ATOM 651 N N . PRO A 1 94 ? 17.230 -1.118 47.160 1.00 30.20 94 PRO A N 1
ATOM 652 C CA . PRO A 1 94 ? 17.798 -2.468 47.126 1.00 30.20 94 PRO A CA 1
ATOM 653 C C . PRO A 1 94 ? 16.901 -3.578 46.536 1.00 30.20 94 PRO A C 1
ATOM 655 O O . PRO A 1 94 ? 15.680 -3.584 46.660 1.00 30.20 94 PRO A O 1
ATOM 658 N N . ASP A 1 95 ? 17.627 -4.527 45.944 1.00 23.84 95 ASP A N 1
ATOM 659 C CA . ASP A 1 95 ? 17.506 -5.988 45.982 1.00 23.84 95 ASP A CA 1
ATOM 660 C C . ASP A 1 95 ? 16.350 -6.750 45.316 1.00 23.84 95 ASP A C 1
ATOM 662 O O . ASP A 1 95 ? 15.211 -6.841 45.771 1.00 23.84 95 ASP A O 1
ATOM 666 N N . ALA A 1 96 ? 16.767 -7.449 44.259 1.00 26.14 96 ALA A N 1
ATOM 667 C CA . ALA A 1 96 ? 16.158 -8.631 43.683 1.00 26.14 96 ALA A CA 1
ATOM 668 C C . ALA A 1 96 ? 16.513 -9.892 44.489 1.00 26.14 96 ALA A C 1
ATOM 670 O O . ALA A 1 96 ? 17.679 -10.087 44.818 1.00 26.14 96 ALA A O 1
ATOM 671 N N . LEU A 1 97 ? 15.561 -10.817 44.656 1.00 25.08 97 LEU A N 1
ATOM 672 C CA . LEU A 1 97 ? 15.838 -12.246 44.858 1.00 25.08 97 LEU A CA 1
ATOM 673 C C . LEU A 1 97 ? 14.728 -13.121 44.242 1.00 25.08 97 LEU A C 1
ATOM 675 O O . LEU A 1 97 ? 13.670 -13.301 44.829 1.00 25.08 97 LEU A O 1
ATOM 679 N N . GLY A 1 98 ? 15.037 -13.701 43.077 1.00 21.83 98 GLY A N 1
ATOM 680 C CA . GLY A 1 98 ? 14.948 -15.150 42.835 1.00 21.83 98 GLY A CA 1
ATOM 681 C C . GLY A 1 98 ? 13.596 -15.815 42.490 1.00 21.83 98 GLY A C 1
ATOM 682 O O . GLY A 1 98 ? 12.549 -15.394 42.963 1.00 21.83 98 GLY A O 1
ATOM 683 N N . PRO A 1 99 ? 13.612 -16.886 41.664 1.00 28.81 99 PRO A N 1
ATOM 684 C CA . PRO A 1 99 ? 12.447 -17.413 40.952 1.00 28.81 99 PRO A CA 1
ATOM 685 C C . PRO A 1 99 ? 11.735 -18.537 41.718 1.00 28.81 99 PRO A C 1
ATOM 687 O O . PRO A 1 99 ? 12.373 -19.333 42.404 1.00 28.81 99 PRO A O 1
ATOM 690 N N . VAL A 1 100 ? 10.425 -18.689 41.509 1.00 23.27 100 VAL A N 1
ATOM 691 C CA . VAL A 1 100 ? 9.699 -19.906 41.899 1.00 23.27 100 VAL A CA 1
ATOM 692 C C . VAL A 1 100 ? 9.013 -20.487 40.668 1.00 23.27 100 VAL A C 1
ATOM 694 O O . VAL A 1 100 ? 8.016 -19.975 40.167 1.00 23.27 100 VAL A O 1
ATOM 697 N N . SER A 1 101 ? 9.618 -21.564 40.170 1.00 26.16 101 SER A N 1
ATOM 698 C CA . SER A 1 101 ? 9.046 -22.490 39.201 1.00 26.16 101 SER A CA 1
ATOM 699 C C . SER A 1 101 ? 7.894 -23.247 39.862 1.00 26.16 101 SER A C 1
ATOM 701 O O . SER A 1 101 ? 8.114 -23.980 40.825 1.00 26.16 101 SER A O 1
ATOM 703 N N . VAL A 1 102 ? 6.676 -23.083 39.346 1.00 23.20 102 VAL A N 1
ATOM 704 C CA . VAL A 1 102 ? 5.562 -24.008 39.586 1.00 23.20 102 VAL A CA 1
ATOM 705 C C . VAL A 1 102 ? 4.897 -24.269 38.243 1.00 23.20 102 VAL A C 1
ATOM 707 O O . VAL A 1 102 ? 4.286 -23.382 37.651 1.00 23.20 102 VAL A O 1
ATOM 710 N N . ALA A 1 103 ? 5.043 -25.495 37.751 1.00 25.81 103 ALA A N 1
ATOM 711 C CA . ALA A 1 103 ? 4.236 -26.012 36.658 1.00 25.81 103 ALA A CA 1
ATOM 712 C C . ALA A 1 103 ? 2.798 -26.260 37.148 1.00 25.81 103 ALA A C 1
ATOM 714 O O . ALA A 1 103 ? 2.635 -26.858 38.215 1.00 25.81 103 ALA A O 1
ATOM 715 N N . PRO A 1 104 ? 1.759 -25.904 36.374 1.00 25.66 104 PRO A N 1
ATOM 716 C CA . PRO A 1 104 ? 0.449 -26.512 36.519 1.00 25.66 104 PRO A CA 1
ATOM 717 C C . PRO A 1 104 ? 0.161 -27.514 35.389 1.00 25.66 104 PRO A C 1
ATOM 719 O O . PRO A 1 104 ? 0.579 -27.357 34.243 1.00 25.66 104 PRO A O 1
ATOM 722 N N . ALA A 1 105 ? -0.551 -28.561 35.796 1.00 22.77 105 ALA A N 1
ATOM 723 C CA . ALA A 1 105 ? -0.989 -29.752 35.077 1.00 22.77 105 ALA A CA 1
ATOM 724 C C . ALA A 1 105 ? -1.881 -29.469 33.840 1.00 22.77 105 ALA A C 1
ATOM 726 O O . ALA A 1 105 ? -2.411 -28.364 33.708 1.00 22.77 105 ALA A O 1
ATOM 727 N N . PRO A 1 106 ? -2.084 -30.457 32.940 1.00 22.62 106 PRO A N 1
ATOM 728 C CA . PRO A 1 106 ? -2.845 -30.261 31.715 1.00 22.62 106 PRO A CA 1
ATOM 729 C C . PRO A 1 106 ? -4.342 -30.206 32.029 1.00 22.62 106 PRO A C 1
ATOM 731 O O . PRO A 1 106 ? -4.924 -31.177 32.507 1.00 22.62 106 PRO A O 1
ATOM 734 N N . THR A 1 107 ? -4.980 -29.076 31.740 1.00 25.64 107 THR A N 1
ATOM 735 C CA . THR A 1 107 ? -6.437 -28.992 31.633 1.00 25.64 107 THR A CA 1
ATOM 736 C C . THR A 1 107 ? -6.848 -29.234 30.186 1.00 25.64 107 THR A C 1
ATOM 738 O O . THR A 1 107 ? -6.653 -28.398 29.305 1.00 25.64 107 THR A O 1
ATOM 741 N N . GLU A 1 108 ? -7.429 -30.408 29.948 1.00 26.98 108 GLU A N 1
ATOM 742 C CA . GLU A 1 108 ? -8.319 -30.656 28.817 1.00 26.98 108 GLU A CA 1
ATOM 743 C C . GLU A 1 108 ? -9.485 -29.653 28.848 1.00 26.98 108 GLU A C 1
ATOM 745 O O . GLU A 1 108 ? -10.070 -29.405 29.903 1.00 26.98 108 GLU A O 1
ATOM 750 N N . GLY A 1 109 ? -9.847 -29.092 27.689 1.00 28.28 109 GLY A N 1
ATOM 751 C CA . GLY A 1 109 ? -11.113 -28.372 27.524 1.00 28.28 109 GLY A CA 1
ATOM 752 C C . GLY A 1 109 ? -11.046 -27.111 26.667 1.00 28.28 109 GLY A C 1
ATOM 753 O O . GLY A 1 109 ? -11.135 -26.003 27.185 1.00 28.28 109 GLY A O 1
ATOM 754 N N . ALA A 1 110 ? -10.979 -27.266 25.344 1.00 26.17 110 ALA A N 1
ATOM 755 C CA . ALA A 1 110 ? -11.305 -26.197 24.396 1.00 26.17 110 ALA A CA 1
ATOM 756 C C . ALA A 1 110 ? -11.929 -26.781 23.117 1.00 26.17 110 ALA A C 1
ATOM 758 O O . ALA A 1 110 ? -11.356 -26.696 22.038 1.00 26.17 110 ALA A O 1
ATOM 759 N N . ALA A 1 111 ? -13.104 -27.402 23.249 1.00 26.94 111 ALA A N 1
ATOM 760 C CA . ALA A 1 111 ? -13.897 -27.891 22.114 1.00 26.94 111 ALA A CA 1
ATOM 761 C C . ALA A 1 111 ? -15.326 -27.305 22.061 1.00 26.94 111 ALA A C 1
ATOM 763 O O . ALA A 1 111 ? -16.161 -27.799 21.318 1.00 26.94 111 ALA A O 1
ATOM 764 N N . ALA A 1 112 ? -15.633 -26.243 22.818 1.00 28.62 112 ALA A N 1
ATOM 765 C CA . ALA A 1 112 ? -17.008 -25.739 22.974 1.00 28.62 112 ALA A CA 1
ATOM 766 C C . ALA A 1 112 ? -17.223 -24.274 22.531 1.00 28.62 112 ALA A C 1
ATOM 768 O O . ALA A 1 112 ? -18.083 -23.586 23.072 1.00 28.62 112 ALA A O 1
ATOM 769 N N . THR A 1 113 ? -16.454 -23.762 21.564 1.00 37.81 113 THR A N 1
ATOM 770 C CA . THR A 1 113 ? -16.533 -22.349 21.132 1.00 37.81 113 THR A CA 1
ATOM 771 C C . THR A 1 113 ? -17.377 -22.101 19.876 1.00 37.81 113 THR A C 1
ATOM 773 O O . THR A 1 113 ? -17.795 -20.967 19.658 1.00 37.81 113 THR A O 1
ATOM 776 N N . LEU A 1 114 ? -17.687 -23.122 19.065 1.00 32.28 114 LEU A N 1
ATOM 777 C CA . LEU A 1 114 ? -18.392 -22.929 17.785 1.00 32.28 114 LEU A CA 1
ATOM 778 C C . LEU A 1 114 ? -19.928 -23.024 17.897 1.00 32.28 114 LEU A C 1
ATOM 780 O O . LEU A 1 114 ? -20.636 -22.239 17.270 1.00 32.28 114 LEU A O 1
ATOM 784 N N . GLU A 1 115 ? -20.457 -23.917 18.740 1.00 30.48 115 GLU A N 1
ATOM 785 C CA . GLU A 1 115 ? -21.910 -24.038 18.972 1.00 30.48 115 GLU A CA 1
ATOM 786 C C . GLU A 1 115 ? -22.472 -22.851 19.770 1.00 30.48 115 GLU A C 1
ATOM 788 O O . GLU A 1 115 ? -23.533 -22.325 19.435 1.00 30.48 115 GLU A O 1
ATOM 793 N N . GLN A 1 116 ? -21.708 -22.314 20.728 1.00 33.38 116 GLN A N 1
ATOM 794 C CA . GLN A 1 116 ? -22.122 -21.144 21.515 1.00 33.38 116 GLN A CA 1
ATOM 795 C C . GLN A 1 116 ? -22.229 -19.854 20.676 1.00 33.38 116 GLN A C 1
ATOM 797 O O . GLN A 1 116 ? -23.036 -18.976 20.989 1.00 33.38 116 GLN A O 1
ATOM 802 N N . LEU A 1 117 ? -21.467 -19.737 19.579 1.00 32.59 117 LEU A N 1
ATOM 803 C CA . LEU A 1 117 ? -21.557 -18.607 18.645 1.00 32.59 117 LEU A CA 1
ATOM 804 C C . LEU A 1 117 ? -22.775 -18.713 17.710 1.00 32.59 117 LEU A C 1
ATOM 806 O O . LEU A 1 117 ? -23.401 -17.692 17.411 1.00 32.59 117 LEU A O 1
ATOM 810 N N . HIS A 1 118 ? -23.155 -19.925 17.291 1.00 31.56 118 HIS A N 1
ATOM 811 C CA . HIS A 1 118 ? -24.372 -20.143 16.502 1.00 31.56 118 HIS A CA 1
ATOM 812 C C . HIS A 1 118 ? -25.650 -19.949 17.332 1.00 31.56 118 HIS A C 1
ATOM 814 O O . HIS A 1 118 ? -26.597 -19.316 16.852 1.00 31.56 118 HIS A O 1
ATOM 820 N N . ASP A 1 119 ? -25.649 -20.369 18.597 1.00 29.88 119 ASP A N 1
ATOM 821 C CA . ASP A 1 119 ? -26.802 -20.197 19.485 1.00 29.88 119 ASP A CA 1
ATOM 822 C C . ASP A 1 119 ? -27.045 -18.731 19.862 1.00 29.88 119 ASP A C 1
ATOM 824 O O . ASP A 1 119 ? -28.192 -18.287 19.936 1.00 29.88 119 ASP A O 1
ATOM 828 N N . MET A 1 120 ? -25.993 -17.917 20.001 1.00 32.19 120 MET A N 1
ATOM 829 C CA . MET A 1 120 ? -26.141 -16.490 20.308 1.00 32.19 120 MET A CA 1
ATOM 830 C C . MET A 1 120 ? -26.691 -15.681 19.115 1.00 32.19 120 MET A C 1
ATOM 832 O O . MET A 1 120 ? -27.496 -14.760 19.301 1.00 32.19 120 MET A O 1
ATOM 836 N N . ALA A 1 121 ? -26.335 -16.057 17.879 1.00 34.19 121 ALA A N 1
ATOM 837 C CA . ALA A 1 121 ? -26.906 -15.482 16.657 1.00 34.19 121 ALA A CA 1
ATOM 838 C C . ALA A 1 121 ? -28.392 -15.859 16.477 1.00 34.19 121 ALA A C 1
ATOM 840 O O . ALA A 1 121 ? -29.206 -15.014 16.083 1.00 34.19 121 ALA A O 1
ATOM 841 N N . ALA A 1 122 ? -28.769 -17.090 16.839 1.00 33.22 122 ALA A N 1
ATOM 842 C CA . ALA A 1 122 ? -30.161 -17.538 16.867 1.00 33.22 122 ALA A CA 1
ATOM 843 C C . ALA A 1 122 ? -30.981 -16.822 17.959 1.00 33.22 122 ALA A C 1
ATOM 845 O O . ALA A 1 122 ? -32.119 -16.409 17.712 1.00 33.22 122 AL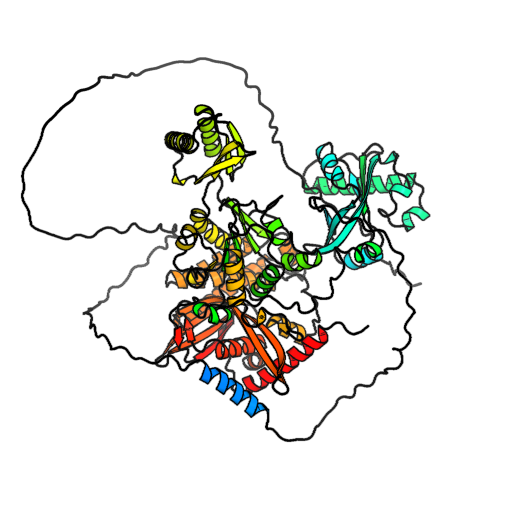A A O 1
ATOM 846 N N . LEU A 1 123 ? -30.388 -16.572 19.133 1.00 32.75 123 LEU A N 1
ATOM 847 C CA . LEU A 1 123 ? -31.033 -15.872 20.251 1.00 32.75 123 LEU A CA 1
ATOM 848 C C . LEU A 1 123 ? -31.324 -14.393 19.932 1.00 32.75 123 LEU A C 1
ATOM 850 O O . LEU A 1 123 ? -32.385 -13.869 20.285 1.00 32.75 123 LEU A O 1
ATOM 854 N N . LEU A 1 124 ? -30.421 -13.724 19.206 1.00 36.19 124 LEU A N 1
ATOM 855 C CA . LEU A 1 124 ? -30.607 -12.347 18.724 1.00 36.19 124 LEU A CA 1
ATOM 856 C C . LEU A 1 124 ? -31.655 -12.256 17.599 1.00 36.19 124 LEU A C 1
ATOM 858 O O . LEU A 1 124 ? -32.432 -11.298 17.554 1.00 36.19 124 LEU A O 1
ATOM 862 N N . ALA A 1 125 ? -31.741 -13.270 16.732 1.00 36.59 125 ALA A N 1
ATOM 863 C CA . ALA A 1 125 ? -32.777 -13.362 15.703 1.00 36.59 125 ALA A CA 1
ATOM 864 C C . ALA A 1 125 ? -34.176 -13.629 16.295 1.00 36.59 125 ALA A C 1
ATOM 866 O O . ALA A 1 125 ? -35.158 -13.037 15.839 1.00 36.59 125 ALA A O 1
ATOM 867 N N . ALA A 1 126 ? -34.270 -14.448 17.349 1.00 33.25 126 ALA A N 1
ATOM 868 C CA . ALA A 1 126 ? -35.518 -14.737 18.057 1.00 33.25 126 ALA A CA 1
ATOM 869 C C . ALA A 1 126 ? -36.055 -13.520 18.836 1.00 33.25 126 ALA A C 1
ATOM 871 O O . ALA A 1 126 ? -37.264 -13.276 18.853 1.00 33.25 126 ALA A O 1
ATOM 872 N N . ARG A 1 127 ? -35.169 -12.692 19.412 1.00 31.97 127 ARG A N 1
ATOM 873 C CA . ARG A 1 127 ? -35.545 -11.449 20.118 1.00 31.97 127 ARG A CA 1
ATOM 874 C C . ARG A 1 127 ? -36.050 -10.342 19.187 1.00 31.97 127 ARG A C 1
ATOM 876 O O . ARG A 1 127 ? -36.849 -9.513 19.609 1.00 31.97 127 ARG A O 1
ATOM 883 N N . ALA A 1 128 ? -35.636 -10.346 17.919 1.00 37.00 128 ALA A N 1
ATOM 884 C CA . ALA A 1 128 ? -36.120 -9.407 16.904 1.00 37.00 128 ALA A CA 1
ATOM 885 C C . ALA A 1 128 ? -37.505 -9.777 16.326 1.00 37.00 128 ALA A C 1
ATOM 887 O O . ALA A 1 128 ? -38.110 -8.961 15.631 1.00 37.00 128 ALA A O 1
ATOM 888 N N . GLY A 1 129 ? -38.001 -10.992 16.598 1.00 30.77 129 GLY A N 1
ATOM 889 C CA . GLY A 1 129 ? -39.274 -11.513 16.088 1.00 30.77 129 GLY A CA 1
ATOM 890 C C . GLY A 1 129 ? -40.506 -11.232 16.956 1.00 30.77 129 GLY A C 1
ATOM 891 O O . GLY A 1 129 ? -41.613 -11.544 16.529 1.00 30.77 129 GLY A O 1
ATOM 892 N N . LYS A 1 130 ? -40.349 -10.642 18.149 1.00 30.73 130 LYS A N 1
ATOM 893 C CA . LYS A 1 130 ? -41.468 -10.287 19.036 1.00 30.73 130 LYS A CA 1
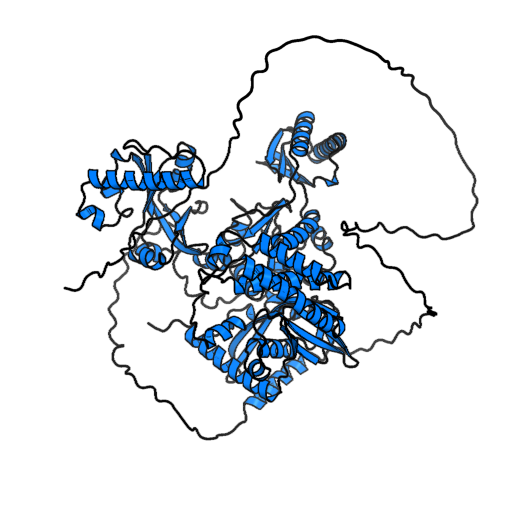ATOM 894 C C . LYS A 1 130 ? -41.403 -8.816 19.431 1.00 30.73 130 LYS A C 1
ATOM 896 O O . LYS A 1 130 ? -40.712 -8.435 20.370 1.00 30.73 130 LYS A O 1
ATOM 901 N N . THR A 1 131 ? -42.130 -7.975 18.708 1.00 30.05 131 THR A N 1
ATOM 902 C CA . THR A 1 131 ? -42.758 -6.781 19.288 1.00 30.05 131 THR A CA 1
ATOM 903 C C . THR A 1 131 ? -43.989 -6.445 18.463 1.00 30.05 131 THR A C 1
ATOM 905 O O . THR A 1 131 ? -43.904 -6.187 17.262 1.00 30.05 131 THR A O 1
ATOM 908 N N . GLU A 1 132 ? -45.126 -6.561 19.138 1.00 29.36 132 GLU A N 1
ATOM 909 C CA . GLU A 1 132 ? -46.470 -6.270 18.670 1.00 29.36 132 GLU A CA 1
ATOM 910 C C . GLU A 1 132 ? -46.676 -4.778 18.373 1.00 29.36 132 GLU A C 1
ATOM 912 O O . GLU A 1 132 ? -45.921 -3.898 18.787 1.00 29.36 132 GLU A O 1
ATOM 917 N N . THR A 1 133 ? -47.733 -4.564 17.602 1.00 34.81 133 THR A N 1
ATOM 918 C CA . THR A 1 133 ? -48.393 -3.340 17.147 1.00 34.81 133 THR A CA 1
ATOM 919 C C . THR A 1 133 ? -48.373 -2.141 18.104 1.00 34.81 133 THR A C 1
ATOM 921 O O . THR A 1 133 ? -48.885 -2.221 19.218 1.00 34.81 133 THR A O 1
ATOM 924 N N . ALA A 1 134 ? -47.925 -0.987 17.597 1.00 25.42 134 ALA A N 1
ATOM 925 C CA . ALA A 1 134 ? -48.370 0.336 18.041 1.00 25.42 134 ALA A CA 1
ATOM 926 C C . ALA A 1 134 ? -48.382 1.319 16.849 1.00 25.42 134 ALA A C 1
ATOM 928 O O . ALA A 1 134 ? -47.467 1.323 16.023 1.00 25.42 134 ALA A O 1
ATOM 929 N N . ASP A 1 135 ? -49.465 2.087 16.775 1.00 25.33 135 ASP A N 1
ATOM 930 C CA . ASP A 1 135 ? -50.009 2.876 15.658 1.00 25.33 135 ASP A CA 1
ATOM 931 C C . ASP A 1 135 ? -49.136 4.080 15.191 1.00 25.33 135 ASP A C 1
ATOM 933 O O . ASP A 1 135 ? -48.289 4.563 15.950 1.00 25.33 135 ASP A O 1
ATOM 937 N N . PRO A 1 136 ? -49.323 4.598 13.952 1.00 31.38 136 PRO A N 1
ATOM 938 C CA . PRO A 1 136 ? -48.448 5.556 13.283 1.00 31.38 136 PRO A CA 1
ATOM 939 C C . PRO A 1 136 ? -48.924 7.011 13.430 1.00 31.38 136 PRO A C 1
ATOM 941 O O . PRO A 1 136 ? -50.076 7.348 13.179 1.00 31.38 136 PRO A O 1
ATOM 944 N N . GLY A 1 137 ? -47.997 7.923 13.729 1.00 22.41 137 GLY A N 1
ATOM 945 C CA . GLY A 1 137 ? -48.258 9.363 13.745 1.00 22.41 137 GLY A CA 1
ATOM 946 C C . GLY A 1 137 ? -47.221 10.142 12.940 1.00 22.41 137 GLY A C 1
ATOM 947 O O . GLY A 1 137 ? -46.084 10.273 13.381 1.00 22.41 137 GLY A O 1
ATOM 948 N N . ARG A 1 138 ? -47.672 10.709 11.810 1.00 23.41 138 ARG A N 1
ATOM 949 C CA . ARG A 1 138 ? -46.994 11.574 10.811 1.00 23.41 138 ARG A CA 1
ATOM 950 C C . ARG A 1 138 ? -46.272 10.877 9.653 1.00 23.41 138 ARG A C 1
ATOM 952 O O . ARG A 1 138 ? -45.049 10.761 9.609 1.00 23.41 138 ARG A O 1
ATOM 959 N N . ALA A 1 139 ? -47.083 10.521 8.657 1.00 25.94 139 ALA A N 1
ATOM 960 C CA . ALA A 1 139 ? -46.693 10.398 7.258 1.00 25.94 139 ALA A CA 1
ATOM 961 C C . ALA A 1 139 ? -46.497 11.793 6.625 1.00 25.94 139 ALA A C 1
ATOM 963 O O . ALA A 1 139 ? -47.238 12.723 6.939 1.00 25.94 139 ALA A O 1
ATOM 964 N N . PHE A 1 140 ? -45.512 11.913 5.735 1.00 24.45 140 PHE A N 1
ATOM 965 C CA . PHE A 1 140 ? -45.366 13.018 4.782 1.00 24.45 140 PHE A CA 1
ATOM 966 C C . PHE A 1 140 ? -45.630 12.433 3.387 1.00 24.45 140 PHE A C 1
ATOM 968 O O . PHE A 1 140 ? -45.123 11.356 3.061 1.00 24.45 140 PHE A O 1
ATOM 975 N N . ASP A 1 141 ? -46.502 13.085 2.631 1.00 26.45 141 ASP A N 1
ATOM 976 C CA . ASP A 1 141 ? -47.255 12.587 1.485 1.00 26.45 141 ASP A CA 1
ATOM 977 C C . ASP A 1 141 ? -46.530 12.812 0.152 1.00 26.45 141 ASP A C 1
ATOM 979 O O . ASP A 1 141 ? -46.389 13.917 -0.358 1.00 26.45 141 ASP A O 1
ATOM 983 N N . GLY A 1 142 ? -46.076 11.713 -0.452 1.00 29.80 142 GLY A N 1
ATOM 984 C CA . GLY A 1 142 ? -45.587 11.707 -1.825 1.00 29.80 142 GLY A CA 1
ATOM 985 C C . GLY A 1 142 ? -46.743 11.733 -2.822 1.00 29.80 142 GLY A C 1
ATOM 986 O O . GLY A 1 142 ? -47.431 10.726 -2.990 1.00 29.80 142 GLY A O 1
ATOM 987 N N . LYS A 1 143 ? -46.913 12.854 -3.526 1.00 25.88 143 LYS A N 1
ATOM 988 C CA . LYS A 1 143 ? -47.682 12.930 -4.774 1.00 25.88 143 LYS A CA 1
ATOM 989 C C . LYS A 1 143 ? -46.986 13.846 -5.777 1.00 25.88 143 LYS A C 1
ATOM 991 O O . LYS A 1 143 ? -47.172 15.050 -5.710 1.00 25.88 143 LYS A O 1
ATOM 996 N N . GLU A 1 144 ? -46.288 13.255 -6.745 1.00 27.08 144 GLU A N 1
ATOM 997 C CA . GLU A 1 144 ? -46.222 13.755 -8.126 1.00 27.08 144 GLU A CA 1
ATOM 998 C C . GLU A 1 144 ? -46.274 12.559 -9.096 1.00 27.08 144 GLU A C 1
ATOM 1000 O O . GLU A 1 144 ? -45.905 11.439 -8.739 1.00 27.08 144 GLU A O 1
ATOM 1005 N N . LYS A 1 145 ? -46.890 12.799 -10.258 1.00 28.25 145 LYS A N 1
ATOM 1006 C CA . LYS A 1 145 ? -47.672 11.862 -11.083 1.00 28.25 145 LYS A CA 1
ATOM 1007 C C . LYS A 1 145 ? -46.842 10.880 -11.925 1.00 28.25 145 LYS A C 1
ATOM 1009 O O . LYS A 1 145 ? -45.743 11.186 -12.368 1.00 28.25 145 LYS A O 1
ATOM 1014 N N . LEU A 1 146 ? -47.448 9.714 -12.162 1.00 28.58 146 LEU A N 1
ATOM 1015 C CA . LEU A 1 146 ? -46.903 8.484 -12.755 1.00 28.58 146 LEU A CA 1
ATOM 1016 C C . LEU A 1 146 ? -47.407 8.251 -14.200 1.00 28.58 146 LEU A C 1
ATOM 1018 O O . LEU A 1 146 ? -47.613 7.109 -14.594 1.00 28.58 146 LEU A O 1
ATOM 1022 N N . GLU A 1 147 ? -47.681 9.303 -14.975 1.00 27.03 147 GLU A N 1
ATOM 1023 C CA . GLU A 1 147 ? -48.438 9.165 -16.240 1.00 27.03 147 GLU A CA 1
ATOM 1024 C C . GLU A 1 147 ? -47.631 9.416 -17.531 1.00 27.03 147 GLU A C 1
ATOM 1026 O O . GLU A 1 147 ? -48.153 9.156 -18.605 1.00 27.03 147 GLU A O 1
ATOM 1031 N N . ASP A 1 148 ? -46.337 9.760 -17.461 1.00 28.80 148 ASP A N 1
ATOM 1032 C CA . ASP A 1 148 ? -45.497 10.009 -18.659 1.00 28.80 148 ASP A CA 1
ATOM 1033 C C . ASP A 1 148 ? -44.502 8.867 -19.002 1.00 28.80 148 ASP A C 1
ATOM 1035 O O . ASP A 1 148 ? -43.542 9.072 -19.742 1.00 28.80 148 ASP A O 1
ATOM 1039 N N . LEU A 1 149 ? -44.680 7.651 -18.465 1.00 30.16 149 LEU A N 1
ATOM 1040 C CA . LEU A 1 149 ? -43.702 6.545 -18.588 1.00 30.16 149 LEU A CA 1
ATOM 1041 C C . LEU A 1 149 ? -44.070 5.425 -19.581 1.00 30.16 149 LEU A C 1
ATOM 1043 O O . LEU A 1 149 ? -43.493 4.341 -19.514 1.00 30.16 149 LEU A O 1
ATOM 1047 N N . MET A 1 150 ? -44.998 5.647 -20.513 1.00 29.03 150 MET A N 1
ATOM 1048 C CA . MET A 1 150 ? -45.414 4.601 -21.458 1.00 29.03 150 MET A CA 1
ATOM 1049 C C . MET A 1 150 ? -45.441 5.056 -22.918 1.00 29.03 150 MET A C 1
ATOM 1051 O O . MET A 1 150 ? -46.504 5.087 -23.515 1.00 29.03 150 MET A O 1
ATOM 1055 N N . GLU A 1 151 ? -44.274 5.301 -23.520 1.00 26.23 151 GLU A N 1
ATOM 1056 C CA . GLU A 1 151 ? -44.078 5.133 -24.972 1.00 26.23 151 GLU A CA 1
ATOM 1057 C C . GLU A 1 151 ? -42.650 4.625 -25.240 1.00 26.23 151 GLU A C 1
ATOM 1059 O O . GLU A 1 151 ? -41.664 5.338 -25.052 1.00 26.23 151 GLU A O 1
ATOM 1064 N N . GLY A 1 152 ? -42.525 3.355 -25.634 1.00 28.62 152 GLY A N 1
ATOM 1065 C CA . GLY A 1 152 ? -41.261 2.765 -26.080 1.00 28.62 152 GLY A CA 1
ATOM 1066 C C . GLY A 1 152 ? -41.124 2.867 -27.603 1.00 28.62 152 GLY A C 1
ATOM 1067 O O . GLY A 1 152 ? -42.109 2.611 -28.292 1.00 28.62 152 GLY A O 1
ATOM 1068 N N . PRO A 1 153 ? -39.942 3.195 -28.157 1.00 27.28 153 PRO A N 1
ATOM 1069 C CA . PRO A 1 153 ? -39.705 3.060 -29.586 1.00 27.28 153 PRO A CA 1
ATOM 1070 C C . PRO A 1 153 ? -39.128 1.681 -29.944 1.00 27.28 153 PRO A C 1
ATOM 1072 O O . PRO A 1 153 ? -38.360 1.077 -29.192 1.00 27.28 153 PRO A O 1
ATOM 1075 N N . GLU A 1 154 ? -39.547 1.220 -31.119 1.00 26.19 154 GLU A N 1
ATOM 1076 C CA . GLU A 1 154 ? -39.330 -0.087 -31.739 1.00 26.19 154 GLU A CA 1
ATOM 1077 C C . GLU A 1 154 ? -37.858 -0.452 -31.999 1.00 26.19 154 GLU A C 1
ATOM 1079 O O . GLU A 1 154 ? -36.976 0.396 -32.157 1.00 26.19 154 GLU A O 1
ATOM 1084 N N . ALA A 1 155 ? -37.614 -1.764 -32.061 1.00 25.42 155 ALA A N 1
ATOM 1085 C CA . ALA A 1 155 ? -36.326 -2.377 -32.348 1.00 25.42 155 ALA A CA 1
ATOM 1086 C C . ALA A 1 155 ? -35.873 -2.111 -33.794 1.00 25.42 155 ALA A C 1
ATOM 1088 O O . ALA A 1 155 ? -36.599 -2.392 -34.744 1.00 25.42 155 ALA A O 1
ATOM 1089 N N . VAL A 1 156 ? -34.635 -1.639 -33.956 1.00 24.44 156 VAL A N 1
ATOM 1090 C CA . VAL A 1 156 ? -33.934 -1.595 -35.247 1.00 24.44 156 VAL A CA 1
ATOM 1091 C C . VAL A 1 156 ? -32.915 -2.733 -35.263 1.00 24.44 156 VAL A C 1
ATOM 1093 O O . VAL A 1 156 ? -32.073 -2.821 -34.366 1.00 24.44 156 VAL A O 1
ATOM 1096 N N . GLU A 1 157 ? -33.020 -3.623 -36.250 1.00 22.67 157 GLU A N 1
ATOM 1097 C CA . GLU A 1 157 ? -32.131 -4.774 -36.418 1.00 22.67 157 GLU A CA 1
ATOM 1098 C C . GLU A 1 157 ? -30.675 -4.355 -36.670 1.00 22.67 157 GLU A C 1
ATOM 1100 O O . GLU A 1 157 ? -30.384 -3.409 -37.403 1.00 22.67 157 GLU A O 1
ATOM 1105 N N . ALA A 1 158 ? -29.746 -5.079 -36.042 1.00 26.28 158 ALA A N 1
ATOM 1106 C CA . ALA A 1 158 ? -28.315 -4.849 -36.161 1.00 26.28 158 ALA A CA 1
ATOM 1107 C C . ALA A 1 158 ? -27.752 -5.526 -37.421 1.00 26.28 158 ALA A C 1
ATOM 1109 O O . ALA A 1 158 ? -27.704 -6.753 -37.514 1.00 26.28 158 ALA A O 1
ATOM 1110 N N . GLU A 1 159 ? -27.262 -4.717 -38.359 1.00 22.25 159 GLU A N 1
ATOM 1111 C CA . GLU A 1 159 ? -26.460 -5.173 -39.493 1.00 22.25 159 GLU A CA 1
ATOM 1112 C C . GLU A 1 159 ? -25.126 -5.768 -39.003 1.00 22.25 159 GLU A C 1
ATOM 1114 O O . GLU A 1 159 ? -24.415 -5.209 -38.160 1.00 22.25 159 GLU A O 1
ATOM 1119 N N . THR A 1 160 ? -24.792 -6.949 -39.515 1.00 23.77 160 THR A N 1
ATOM 1120 C CA . THR A 1 160 ? -23.644 -7.760 -39.106 1.00 23.77 160 THR A CA 1
ATOM 1121 C C . THR A 1 160 ? -22.347 -7.229 -39.721 1.00 23.77 160 THR A C 1
ATOM 1123 O O . THR A 1 160 ? -22.002 -7.539 -40.856 1.00 23.77 160 THR A O 1
ATOM 1126 N N . VAL A 1 161 ? -21.567 -6.468 -38.947 1.00 24.69 161 VAL A N 1
ATOM 1127 C CA . VAL A 1 161 ? -20.171 -6.155 -39.298 1.00 24.69 161 VAL A CA 1
ATOM 1128 C C . VAL A 1 161 ? -19.287 -7.357 -38.948 1.00 24.69 161 VAL A C 1
ATOM 1130 O O . VAL A 1 161 ? -19.179 -7.766 -37.789 1.00 24.69 161 VAL A O 1
ATOM 1133 N N . THR A 1 162 ? -18.669 -7.948 -39.969 1.00 23.91 162 THR A N 1
ATOM 1134 C CA . THR A 1 162 ? -17.784 -9.118 -39.885 1.00 23.91 162 THR A CA 1
ATOM 1135 C C . THR A 1 162 ? -16.594 -8.886 -38.948 1.00 23.91 162 THR A C 1
ATOM 1137 O O . THR A 1 162 ? -15.891 -7.879 -39.037 1.00 23.91 162 THR A O 1
ATOM 1140 N N . ARG A 1 163 ? -16.389 -9.842 -38.033 1.00 30.06 163 ARG A N 1
ATOM 1141 C CA . ARG A 1 163 ? -15.453 -9.810 -36.900 1.00 30.06 163 ARG A CA 1
ATOM 1142 C C . ARG A 1 163 ? -14.047 -10.274 -37.299 1.00 30.06 163 ARG A C 1
ATOM 1144 O O . ARG A 1 163 ? -13.850 -11.460 -37.532 1.00 30.06 163 ARG A O 1
ATOM 1151 N N . GLU A 1 164 ? -13.062 -9.380 -37.239 1.00 25.81 164 GLU A N 1
ATOM 1152 C CA . GLU A 1 164 ? -11.646 -9.751 -37.092 1.00 25.81 164 GLU A CA 1
ATOM 1153 C C . GLU A 1 164 ? -11.213 -9.533 -35.631 1.00 25.81 164 GLU A C 1
ATOM 1155 O O . GLU A 1 164 ? -11.114 -8.405 -35.123 1.00 25.81 164 GLU A O 1
ATOM 1160 N N . VAL A 1 165 ? -11.013 -10.649 -34.927 1.00 29.39 165 VAL A N 1
ATOM 1161 C CA . VAL A 1 165 ? -10.439 -10.703 -33.577 1.00 29.39 165 VAL A CA 1
ATOM 1162 C C . VAL A 1 165 ? -8.937 -10.443 -33.701 1.00 29.39 165 VAL A C 1
ATOM 1164 O O . VAL A 1 165 ? -8.272 -11.067 -34.520 1.00 29.39 165 VAL A O 1
ATOM 1167 N N . ALA A 1 166 ? -8.408 -9.499 -32.922 1.00 32.03 166 ALA A N 1
ATOM 1168 C CA . ALA A 1 166 ? -6.989 -9.161 -32.957 1.00 32.03 166 ALA A CA 1
ATOM 1169 C C . ALA A 1 166 ? -6.135 -10.331 -32.436 1.00 32.03 166 ALA A C 1
ATOM 1171 O O . ALA A 1 166 ? -6.455 -10.919 -31.402 1.00 32.03 166 ALA A O 1
ATOM 1172 N N . GLU A 1 167 ? -5.046 -10.639 -33.139 1.00 27.66 167 GLU A N 1
ATOM 1173 C CA . GLU A 1 167 ? -4.082 -11.663 -32.735 1.00 27.66 167 GLU A CA 1
ATOM 1174 C C . GLU A 1 167 ? -3.341 -11.274 -31.434 1.00 27.66 167 GLU A C 1
ATOM 1176 O O . GLU A 1 167 ? -3.049 -10.092 -31.204 1.00 27.66 167 GLU A O 1
ATOM 1181 N N . PRO A 1 168 ? -3.010 -12.247 -30.566 1.00 27.00 168 PRO A N 1
ATOM 1182 C CA . PRO A 1 168 ? -2.242 -12.005 -29.348 1.00 27.00 168 PRO A CA 1
ATOM 1183 C C . PRO A 1 168 ? -0.815 -11.540 -29.686 1.00 27.00 168 PRO A C 1
ATOM 1185 O O . PRO A 1 168 ? -0.061 -12.246 -30.347 1.00 27.00 168 PRO A O 1
ATOM 1188 N N . GLY A 1 169 ? -0.443 -10.341 -29.221 1.00 34.44 169 GLY A N 1
ATOM 1189 C CA . GLY A 1 169 ? 0.898 -9.758 -29.411 1.00 34.44 169 GLY A CA 1
ATOM 1190 C C . GLY A 1 169 ? 0.929 -8.290 -29.859 1.00 34.44 169 GLY A C 1
ATOM 1191 O O . GLY A 1 169 ? 2.006 -7.700 -29.944 1.00 34.44 169 GLY A O 1
ATOM 1192 N N . VAL A 1 170 ? -0.224 -7.669 -30.132 1.00 46.16 170 VAL A N 1
ATOM 1193 C CA . VAL A 1 170 ? -0.287 -6.261 -30.561 1.00 46.16 170 VAL A CA 1
ATOM 1194 C C . VAL A 1 170 ? -0.130 -5.309 -29.363 1.00 46.16 170 VAL A C 1
ATOM 1196 O O . VAL A 1 170 ? -0.968 -5.277 -28.461 1.00 46.16 170 VAL A O 1
ATOM 1199 N N . GLU A 1 171 ? 0.937 -4.500 -29.366 1.00 54.47 171 GLU A N 1
ATOM 1200 C CA . GLU A 1 171 ? 1.195 -3.444 -28.371 1.00 54.47 171 GLU A CA 1
ATOM 1201 C C . GLU A 1 171 ? -0.002 -2.469 -28.317 1.00 54.47 171 GLU A C 1
ATOM 1203 O O . GLU A 1 171 ? -0.319 -1.798 -29.299 1.00 54.47 171 GLU A O 1
ATOM 1208 N N . THR A 1 172 ? -0.698 -2.398 -27.175 1.00 62.53 172 THR A N 1
ATOM 1209 C CA . THR A 1 172 ? -1.820 -1.464 -26.976 1.00 62.53 172 THR A CA 1
ATOM 1210 C C . THR A 1 172 ? -1.287 -0.055 -26.719 1.00 62.53 172 THR A C 1
ATOM 1212 O O . THR A 1 172 ? -0.447 0.142 -25.843 1.00 62.53 172 THR A O 1
ATOM 1215 N N . MET A 1 173 ? -1.788 0.938 -27.454 1.00 69.88 173 MET A N 1
ATOM 1216 C CA . MET A 1 173 ? -1.285 2.316 -27.389 1.00 69.88 173 MET A CA 1
ATOM 1217 C C . MET A 1 173 ? -2.135 3.197 -26.463 1.00 69.88 173 MET A C 1
ATOM 1219 O O . MET A 1 173 ? -3.344 3.017 -26.377 1.00 69.88 173 MET A O 1
ATOM 1223 N N . ASP A 1 174 ? -1.534 4.204 -25.823 1.00 64.94 174 ASP A N 1
ATOM 1224 C CA . ASP A 1 174 ? -2.246 5.113 -24.910 1.00 64.94 174 ASP A CA 1
ATOM 1225 C C . ASP A 1 174 ? -2.443 6.512 -25.508 1.00 64.94 174 ASP A C 1
ATOM 1227 O O . ASP A 1 174 ? -1.485 7.192 -25.892 1.00 64.94 174 ASP A O 1
ATOM 1231 N N . LEU A 1 175 ? -3.688 6.987 -25.508 1.00 67.06 175 LEU A N 1
ATOM 1232 C CA . LEU A 1 175 ? -4.074 8.342 -25.883 1.00 67.06 175 LEU A CA 1
ATOM 1233 C C . LEU A 1 175 ? -4.530 9.126 -24.647 1.00 67.06 175 LEU A C 1
ATOM 1235 O O . LEU A 1 175 ? -5.642 8.950 -24.156 1.00 67.06 175 LEU A O 1
ATOM 1239 N N . TRP A 1 176 ? -3.678 10.030 -24.166 1.00 60.59 176 TRP A N 1
ATOM 1240 C CA . TRP A 1 176 ? -3.945 10.837 -22.973 1.00 60.59 176 TRP A CA 1
ATOM 1241 C C . TRP A 1 176 ? -4.840 12.046 -23.273 1.00 60.59 176 TRP A C 1
ATOM 1243 O O . TRP A 1 176 ? -4.616 12.802 -24.221 1.00 60.59 176 TRP A O 1
ATOM 1253 N N . MET A 1 177 ? -5.842 12.255 -22.421 1.00 61.75 177 MET A N 1
ATOM 1254 C CA . MET A 1 177 ? -6.749 13.398 -22.450 1.00 61.75 177 MET A CA 1
ATOM 1255 C C . MET A 1 177 ? -6.600 14.226 -21.170 1.00 61.75 177 MET A C 1
ATOM 1257 O O . MET A 1 177 ? -6.668 13.696 -20.062 1.00 61.75 177 MET A O 1
ATOM 1261 N N . THR A 1 178 ? -6.406 15.540 -21.307 1.00 50.69 178 THR A N 1
ATOM 1262 C CA . THR A 1 178 ? -6.079 16.438 -20.182 1.00 50.69 178 THR A CA 1
ATOM 1263 C C . THR A 1 178 ? -7.005 17.653 -20.133 1.00 50.69 178 THR A C 1
ATOM 1265 O O . THR A 1 178 ? -7.002 18.446 -21.072 1.00 50.69 178 THR A O 1
ATOM 1268 N N . GLY A 1 179 ? -7.767 17.826 -19.042 1.00 48.38 179 GLY A N 1
ATOM 1269 C CA . GLY A 1 179 ? -8.591 19.020 -18.772 1.00 48.38 179 GLY A CA 1
ATOM 1270 C C . GLY A 1 179 ? -9.904 18.734 -18.021 1.00 48.38 179 GLY A C 1
ATOM 1271 O O . GLY A 1 179 ? -10.547 17.703 -18.237 1.00 48.38 179 GLY A O 1
ATOM 1272 N N . LYS A 1 180 ? -10.323 19.653 -17.134 1.00 42.16 180 LYS A N 1
ATOM 1273 C CA . LYS A 1 180 ? -11.611 19.565 -16.415 1.00 42.16 180 LYS A CA 1
ATOM 1274 C C . LYS A 1 180 ? -12.772 19.653 -17.418 1.00 42.16 180 LYS A C 1
ATOM 1276 O O . LYS A 1 180 ? -12.775 20.508 -18.296 1.00 42.16 180 LYS A O 1
ATOM 1281 N N . GLY A 1 181 ? -13.752 18.755 -17.303 1.00 51.28 181 GLY A N 1
ATOM 1282 C CA . GLY A 1 181 ? -14.960 18.763 -18.141 1.00 51.28 181 GLY A CA 1
ATOM 1283 C C . GLY A 1 181 ? -14.837 18.091 -19.514 1.00 51.28 181 GLY A C 1
ATOM 1284 O O . GLY A 1 181 ? -15.827 18.051 -20.235 1.00 51.28 181 GLY A O 1
ATOM 1285 N N . ILE A 1 182 ? -13.685 17.503 -19.863 1.00 57.50 182 ILE A N 1
ATOM 1286 C CA . ILE A 1 182 ? -13.430 16.887 -21.183 1.00 57.50 182 ILE A CA 1
ATOM 1287 C C . ILE A 1 182 ? -14.250 15.621 -21.456 1.00 57.50 182 ILE A C 1
ATOM 1289 O O . ILE A 1 182 ? -14.539 15.318 -22.612 1.00 57.50 182 ILE A O 1
ATOM 1293 N N . ARG A 1 183 ? -14.700 14.913 -20.416 1.00 60.50 183 ARG A N 1
ATOM 1294 C CA . ARG A 1 183 ? -15.476 13.674 -20.570 1.00 60.50 183 ARG A CA 1
ATOM 1295 C C . ARG A 1 183 ? -16.740 13.864 -21.420 1.00 60.50 183 ARG A C 1
ATOM 1297 O O . ARG A 1 183 ? -16.999 13.063 -22.307 1.00 60.50 183 ARG A O 1
ATOM 1304 N N . LYS A 1 184 ? -17.511 14.934 -21.178 1.00 58.97 184 LYS A N 1
ATOM 1305 C CA . LYS A 1 184 ? -18.766 15.209 -21.907 1.00 58.97 184 LYS A CA 1
ATOM 1306 C C . LYS A 1 184 ? -18.523 15.543 -23.391 1.00 58.97 184 LYS A C 1
ATOM 1308 O O . LYS A 1 184 ? -19.200 14.953 -24.224 1.00 58.97 184 LYS A O 1
ATOM 1313 N N . PRO A 1 185 ? -17.577 16.433 -23.751 1.00 58.47 185 PRO A N 1
ATOM 1314 C CA . PRO A 1 185 ? -17.175 16.641 -25.134 1.00 58.47 185 PRO A CA 1
ATOM 1315 C C . PRO A 1 185 ? -16.646 15.380 -25.811 1.00 58.47 185 PRO A C 1
ATOM 1317 O O . PRO A 1 185 ? -17.050 15.110 -26.917 1.00 58.47 185 PRO A O 1
ATOM 1320 N N . VAL A 1 186 ? -15.792 14.565 -25.196 1.00 57.84 186 VAL A N 1
ATOM 1321 C CA . VAL A 1 186 ? -15.242 13.369 -25.877 1.00 57.84 186 VAL A CA 1
ATOM 1322 C C . VAL A 1 186 ? -16.338 12.408 -26.320 1.00 57.84 186 VAL A C 1
ATOM 1324 O O . VAL A 1 186 ? -16.328 11.930 -27.449 1.00 57.84 186 VAL A O 1
ATOM 1327 N N . VAL A 1 187 ? -17.327 12.216 -25.453 1.00 60.16 187 VAL A N 1
ATOM 1328 C CA . VAL A 1 187 ? -18.516 11.409 -25.735 1.00 60.16 187 VAL A CA 1
ATOM 1329 C C . VAL A 1 187 ? -19.398 12.037 -26.828 1.00 60.16 187 VAL A C 1
ATOM 1331 O O . VAL A 1 187 ? -20.069 11.315 -27.555 1.00 60.16 187 VAL A O 1
ATOM 1334 N N . LYS A 1 188 ? -19.398 13.372 -26.976 1.00 59.62 188 LYS A N 1
ATOM 1335 C CA . LYS A 1 188 ? -20.294 14.117 -27.886 1.00 59.62 188 LYS A CA 1
ATOM 1336 C C . LYS A 1 188 ? -19.656 14.628 -29.189 1.00 59.62 188 LYS A C 1
ATOM 1338 O O . LYS A 1 188 ? -20.379 14.893 -30.139 1.00 59.62 188 LYS A O 1
ATOM 1343 N N . SER A 1 189 ? -18.343 14.839 -29.242 1.00 53.44 189 SER A N 1
ATOM 1344 C CA . SER A 1 189 ? -17.693 15.720 -30.227 1.00 53.44 189 SER A CA 1
ATOM 1345 C C . SER A 1 189 ? -17.298 15.041 -31.535 1.00 53.44 189 SER A C 1
ATOM 1347 O O . SER A 1 189 ? -16.867 15.750 -32.437 1.00 53.44 189 SER A O 1
ATOM 1349 N N . GLN A 1 190 ? -17.370 13.710 -31.654 1.00 57.03 190 GLN A N 1
ATOM 1350 C CA . GLN A 1 190 ? -16.884 12.962 -32.832 1.00 57.03 190 GLN A CA 1
ATOM 1351 C C . GLN A 1 190 ? -15.450 13.335 -33.286 1.00 57.03 190 GLN A C 1
ATOM 1353 O O . GLN A 1 190 ? -15.070 13.090 -34.424 1.00 57.03 190 GLN A O 1
ATOM 1358 N N . ILE A 1 191 ? -14.626 13.935 -32.416 1.00 54.97 191 ILE A N 1
ATOM 1359 C CA . ILE A 1 191 ? -13.207 14.173 -32.701 1.00 54.97 191 ILE A CA 1
ATOM 1360 C C . ILE A 1 191 ? -12.468 12.923 -32.245 1.00 54.97 191 ILE A C 1
ATOM 1362 O O . ILE A 1 191 ? -12.333 12.679 -31.046 1.00 54.97 191 ILE A O 1
ATOM 1366 N N . TYR A 1 192 ? -12.017 12.137 -33.213 1.00 68.94 192 TYR A N 1
ATOM 1367 C CA . TYR A 1 192 ? -11.420 10.823 -33.012 1.00 68.94 192 TYR A CA 1
ATOM 1368 C C . TYR A 1 192 ? -10.036 10.702 -33.654 1.00 68.94 192 TYR A C 1
ATOM 1370 O O . TYR A 1 192 ? -9.522 9.604 -33.796 1.00 68.94 192 TYR A O 1
ATOM 1378 N N . GLY A 1 193 ? -9.400 11.805 -34.052 1.00 71.88 193 GLY A N 1
ATOM 1379 C CA . GLY A 1 193 ? -8.055 11.779 -34.622 1.00 71.88 193 GLY A CA 1
ATOM 1380 C C . GLY A 1 193 ? -7.087 12.752 -33.957 1.00 71.88 193 GLY A C 1
ATOM 1381 O O . GLY A 1 193 ? -7.469 13.796 -33.434 1.00 71.88 193 GLY A O 1
ATOM 1382 N N . THR A 1 194 ? -5.797 12.429 -33.997 1.00 77.69 194 THR A N 1
ATOM 1383 C CA . THR A 1 194 ? -4.711 13.277 -33.491 1.00 77.69 194 THR A CA 1
ATOM 1384 C C . THR A 1 194 ? -3.712 13.616 -34.591 1.00 77.69 194 THR A C 1
ATOM 1386 O O . THR A 1 194 ? -3.510 12.858 -35.538 1.00 77.69 194 THR A O 1
ATOM 1389 N N . MET A 1 195 ? -3.066 14.775 -34.447 1.00 81.31 195 MET A N 1
ATOM 1390 C CA . MET A 1 195 ? -2.016 15.246 -35.346 1.00 81.31 195 MET A CA 1
ATOM 1391 C C . MET A 1 195 ? -0.802 15.741 -34.557 1.00 81.31 195 MET A C 1
ATOM 1393 O O . MET A 1 195 ? -0.956 16.492 -33.581 1.00 81.31 195 MET A O 1
ATOM 1397 N N . ARG A 1 196 ? 0.404 15.320 -34.958 1.00 81.38 196 ARG A N 1
ATOM 1398 C CA . ARG A 1 196 ? 1.675 15.650 -34.285 1.00 81.38 196 ARG A CA 1
ATOM 1399 C C . ARG A 1 196 ? 2.831 15.818 -35.258 1.00 81.38 196 ARG A C 1
ATOM 1401 O O . ARG A 1 196 ? 2.876 15.143 -36.275 1.00 81.38 196 ARG A O 1
ATOM 1408 N N . THR A 1 197 ? 3.780 16.688 -34.924 1.00 83.88 197 THR A N 1
ATOM 1409 C CA . THR A 1 197 ? 5.022 16.871 -35.687 1.00 83.88 197 THR A CA 1
ATOM 1410 C C . THR A 1 197 ? 5.925 15.640 -35.595 1.00 83.88 197 THR A C 1
ATOM 1412 O O . THR A 1 197 ? 6.054 15.028 -34.532 1.00 83.88 197 THR A O 1
ATOM 1415 N N . ILE A 1 198 ? 6.577 15.285 -36.706 1.00 82.00 198 ILE A N 1
ATOM 1416 C CA . ILE A 1 198 ? 7.643 14.279 -36.731 1.00 82.00 198 ILE A CA 1
ATOM 1417 C C . ILE A 1 198 ? 8.972 14.955 -36.391 1.00 82.00 198 ILE A C 1
ATOM 1419 O O . ILE A 1 198 ? 9.528 15.718 -37.178 1.00 82.00 198 ILE A O 1
ATOM 1423 N N . ARG A 1 199 ? 9.508 14.651 -35.208 1.00 73.50 199 ARG A N 1
ATOM 1424 C CA . ARG A 1 199 ? 10.811 15.149 -34.735 1.00 73.50 199 ARG A CA 1
ATOM 1425 C C . ARG A 1 199 ? 11.923 14.138 -35.039 1.00 73.50 199 ARG A C 1
ATOM 1427 O O . ARG A 1 199 ? 12.445 13.473 -34.145 1.00 73.50 199 ARG A O 1
ATOM 1434 N N . GLY A 1 200 ? 12.234 13.973 -36.324 1.00 72.56 200 GLY A N 1
ATOM 1435 C CA . GLY A 1 200 ? 13.275 13.057 -36.804 1.00 72.56 200 GLY A CA 1
ATOM 1436 C C . GLY A 1 200 ? 12.937 11.562 -36.671 1.00 72.56 200 GLY A C 1
ATOM 1437 O O . GLY A 1 200 ? 11.793 11.169 -36.430 1.00 72.56 200 GLY A O 1
ATOM 1438 N N . LYS A 1 201 ? 13.956 10.704 -36.834 1.00 71.25 201 LYS A N 1
ATOM 1439 C CA . LYS A 1 201 ? 13.808 9.234 -36.904 1.00 71.25 201 LYS A CA 1
ATOM 1440 C C . LYS A 1 201 ? 13.157 8.594 -35.658 1.00 71.25 201 LYS A C 1
ATOM 1442 O O . LYS A 1 201 ? 12.316 7.716 -35.852 1.00 71.25 201 LYS A O 1
ATOM 1447 N N . PRO A 1 202 ? 13.477 8.989 -34.406 1.00 62.91 202 PRO A N 1
ATOM 1448 C CA . PRO A 1 202 ? 12.842 8.396 -33.222 1.00 62.91 202 PRO A CA 1
ATOM 1449 C C . PRO A 1 202 ? 11.340 8.690 -33.139 1.00 62.91 202 PRO A C 1
ATOM 1451 O O . PRO A 1 202 ? 10.546 7.792 -32.871 1.00 62.91 202 PRO A O 1
ATOM 1454 N N . SER A 1 203 ? 10.936 9.926 -33.444 1.00 63.47 203 SER A N 1
ATOM 1455 C CA . SER A 1 203 ? 9.525 10.320 -33.482 1.00 63.47 203 SER A CA 1
ATOM 1456 C C . SER A 1 203 ? 8.764 9.567 -34.572 1.00 63.47 203 SER A C 1
ATOM 1458 O O . SER A 1 203 ? 7.680 9.050 -34.318 1.00 63.47 203 SER A O 1
ATOM 1460 N N . LEU A 1 204 ? 9.363 9.418 -35.757 1.00 73.19 204 LEU A N 1
ATOM 1461 C CA . LEU A 1 204 ? 8.788 8.621 -36.838 1.00 73.19 204 LEU A CA 1
ATOM 1462 C C . LEU A 1 204 ? 8.580 7.153 -36.432 1.00 73.19 204 LEU A C 1
ATOM 1464 O O . LEU A 1 204 ? 7.526 6.589 -36.711 1.00 73.19 204 LEU A O 1
ATOM 1468 N N . ARG A 1 205 ? 9.559 6.538 -35.751 1.00 70.50 205 ARG A N 1
ATOM 1469 C CA . ARG A 1 205 ? 9.440 5.160 -35.238 1.00 70.50 205 ARG A CA 1
ATOM 1470 C C . ARG A 1 205 ? 8.287 5.012 -34.246 1.00 70.50 205 ARG A C 1
ATOM 1472 O O . ARG A 1 205 ? 7.557 4.035 -34.343 1.00 70.50 205 ARG A O 1
ATOM 1479 N N . TYR A 1 206 ? 8.100 5.976 -33.344 1.00 72.25 206 TYR A N 1
ATOM 1480 C CA . TYR A 1 206 ? 6.971 5.975 -32.409 1.00 72.25 206 TYR A CA 1
ATOM 1481 C C . TYR A 1 206 ? 5.625 6.044 -33.142 1.00 72.25 206 TYR A C 1
ATOM 1483 O O . TYR A 1 206 ? 4.749 5.222 -32.901 1.00 72.25 206 TYR A O 1
ATOM 1491 N N . TRP A 1 207 ? 5.468 6.981 -34.081 1.00 74.94 207 TRP A N 1
ATOM 1492 C CA . TRP A 1 207 ? 4.196 7.162 -34.788 1.00 74.94 207 TRP A CA 1
ATOM 1493 C C . TRP A 1 207 ? 3.838 6.003 -35.722 1.00 74.94 207 TRP A C 1
ATOM 1495 O O . TRP A 1 207 ? 2.658 5.722 -35.905 1.00 74.94 207 TRP A O 1
ATOM 1505 N N . ARG A 1 208 ? 4.832 5.278 -36.247 1.00 78.12 208 ARG A N 1
ATOM 1506 C CA . ARG A 1 208 ? 4.612 4.051 -37.031 1.00 78.12 208 ARG A CA 1
ATOM 1507 C C . ARG A 1 208 ? 3.984 2.906 -36.232 1.00 78.12 208 ARG A C 1
ATOM 1509 O O . ARG A 1 208 ? 3.448 1.997 -36.853 1.00 78.12 208 ARG A O 1
ATOM 1516 N N . LYS A 1 209 ? 4.014 2.951 -34.895 1.00 76.50 209 LYS A N 1
ATOM 1517 C CA . LYS A 1 209 ? 3.324 1.965 -34.047 1.00 76.50 209 LYS A CA 1
ATOM 1518 C C . LYS A 1 209 ? 1.799 2.056 -34.147 1.00 76.50 209 LYS A C 1
ATOM 1520 O O . LYS A 1 209 ? 1.115 1.074 -33.902 1.00 76.50 209 LYS A O 1
ATOM 1525 N N . PHE A 1 210 ? 1.255 3.212 -34.533 1.00 74.31 210 PHE A N 1
ATOM 1526 C CA . PHE A 1 210 ? -0.178 3.382 -34.770 1.00 74.31 210 PHE A CA 1
ATOM 1527 C C . PHE A 1 210 ? -0.550 2.850 -36.160 1.00 74.31 210 PHE A C 1
ATOM 1529 O O . PHE A 1 210 ? -0.889 3.631 -37.040 1.00 74.31 210 PHE A O 1
ATOM 1536 N N . ALA A 1 211 ? -0.427 1.547 -36.398 1.00 80.19 211 ALA A N 1
ATOM 1537 C CA . ALA A 1 211 ? -0.905 0.917 -37.630 1.00 80.19 211 ALA A CA 1
ATOM 1538 C C . ALA A 1 211 ? -2.420 0.667 -37.561 1.00 80.19 211 ALA A C 1
ATOM 1540 O O . ALA A 1 211 ? -2.979 0.582 -36.468 1.00 80.19 211 ALA A O 1
ATOM 1541 N N . LYS A 1 212 ? -3.092 0.546 -38.714 1.00 83.31 212 LYS A N 1
ATOM 1542 C CA . LYS A 1 212 ? -4.526 0.214 -38.771 1.00 83.31 212 LYS A CA 1
ATOM 1543 C C . LYS A 1 212 ? -4.812 -1.063 -37.964 1.00 83.31 212 LYS A C 1
ATOM 1545 O O . LYS A 1 212 ? -4.062 -2.027 -38.062 1.00 83.31 212 LYS A O 1
ATOM 1550 N N . GLY A 1 213 ? -5.882 -1.053 -37.174 1.00 74.69 213 GLY A N 1
ATOM 1551 C CA . GLY A 1 213 ? -6.316 -2.164 -36.322 1.00 74.69 213 GLY A CA 1
ATOM 1552 C C . GLY A 1 213 ? -5.716 -2.178 -34.912 1.00 74.69 213 GLY A C 1
ATOM 1553 O O . GLY A 1 213 ? -6.268 -2.845 -34.042 1.00 74.69 213 GLY A O 1
ATOM 1554 N N . VAL A 1 214 ? -4.652 -1.412 -34.641 1.00 78.62 214 VAL A N 1
ATOM 1555 C CA . VAL A 1 214 ? -4.011 -1.379 -33.314 1.00 78.62 214 VAL A CA 1
ATOM 1556 C C . VAL A 1 214 ? -4.978 -0.821 -32.256 1.00 78.62 214 VAL A C 1
ATOM 1558 O O . VAL A 1 214 ? -5.558 0.247 -32.484 1.00 78.62 214 VAL A O 1
ATOM 1561 N N . PRO A 1 215 ? -5.158 -1.491 -31.099 1.00 75.44 215 PRO A N 1
ATOM 1562 C CA . PRO A 1 215 ? -6.004 -0.993 -30.021 1.00 75.44 215 PRO A CA 1
ATOM 1563 C C . PRO A 1 215 ? -5.370 0.219 -29.325 1.00 75.44 215 PRO A C 1
ATOM 1565 O O . PRO A 1 215 ? -4.163 0.273 -29.076 1.00 75.44 215 PRO A O 1
ATOM 1568 N N . VAL A 1 216 ? -6.205 1.202 -28.988 1.00 74.50 216 VAL A N 1
ATOM 1569 C CA . VAL A 1 216 ? -5.811 2.479 -28.385 1.00 74.50 216 VAL A CA 1
ATOM 1570 C C . VAL A 1 216 ? -6.654 2.753 -27.147 1.00 74.50 216 VAL A C 1
ATOM 1572 O O . VAL A 1 216 ? -7.847 3.023 -27.251 1.00 74.50 216 VAL A O 1
ATOM 1575 N N . ARG A 1 217 ? -6.049 2.752 -25.961 1.00 72.69 217 ARG A N 1
ATOM 1576 C CA . ARG A 1 217 ? -6.709 3.171 -24.718 1.00 72.69 217 ARG A CA 1
ATOM 1577 C C . ARG A 1 217 ? -6.826 4.687 -24.681 1.00 72.69 217 ARG A C 1
ATOM 1579 O O . ARG A 1 217 ? -5.820 5.393 -24.682 1.00 72.69 217 ARG A O 1
ATOM 1586 N N . VAL A 1 218 ? -8.046 5.203 -24.606 1.00 72.25 218 VAL A N 1
ATOM 1587 C CA . VAL A 1 218 ? -8.300 6.630 -24.395 1.00 72.25 218 VAL A CA 1
ATOM 1588 C C . VAL A 1 218 ? -8.349 6.886 -22.896 1.00 72.25 218 VAL A C 1
ATOM 1590 O O . VAL A 1 218 ? -9.259 6.417 -22.221 1.00 72.25 218 VAL A O 1
ATOM 1593 N N . LEU A 1 219 ? -7.372 7.617 -22.364 1.00 63.59 219 LEU A N 1
ATOM 1594 C CA . LEU A 1 219 ? -7.179 7.826 -20.927 1.00 63.59 219 LEU A CA 1
ATOM 1595 C C . LEU A 1 219 ? -7.603 9.238 -20.502 1.00 63.59 219 LEU A C 1
ATOM 1597 O O . LEU A 1 219 ? -7.249 10.216 -21.158 1.00 63.59 219 LEU A O 1
ATOM 1601 N N . LEU A 1 220 ? -8.298 9.368 -19.370 1.00 61.44 220 LEU A N 1
ATOM 1602 C CA . LEU A 1 220 ? -8.569 10.637 -18.683 1.00 61.44 220 LEU A CA 1
ATOM 1603 C C . LEU A 1 220 ? -8.008 10.563 -17.261 1.00 61.44 220 LEU A C 1
ATOM 1605 O O . LEU A 1 220 ? -8.555 9.874 -16.400 1.00 61.44 220 LEU A O 1
ATOM 1609 N N . GLY A 1 221 ? -6.912 11.279 -17.006 1.00 61.53 221 GLY A N 1
ATOM 1610 C CA . GLY A 1 221 ? -6.119 11.031 -15.799 1.00 61.53 221 GLY A CA 1
ATOM 1611 C C . GLY A 1 221 ? -5.549 9.609 -15.825 1.00 61.53 221 GLY A C 1
ATOM 1612 O O . GLY A 1 221 ? -5.056 9.182 -16.861 1.00 61.53 221 GLY A O 1
ATOM 1613 N N . ASN A 1 222 ? -5.652 8.872 -14.717 1.00 53.06 222 ASN A N 1
ATOM 1614 C CA . ASN A 1 222 ? -5.156 7.489 -14.612 1.00 53.06 222 ASN A CA 1
ATOM 1615 C C . ASN A 1 222 ? -6.216 6.429 -14.978 1.00 53.06 222 ASN A C 1
ATOM 1617 O O . ASN A 1 222 ? -6.028 5.248 -14.700 1.00 53.06 222 ASN A O 1
ATOM 1621 N N . SER A 1 223 ? -7.355 6.836 -15.544 1.00 49.94 223 SER A N 1
ATOM 1622 C CA . SER A 1 223 ? -8.460 5.929 -15.870 1.00 49.94 223 SER A CA 1
ATOM 1623 C C . SER A 1 223 ? -8.684 5.849 -17.371 1.00 49.94 223 SER A C 1
ATOM 1625 O O . SER A 1 223 ? -8.656 6.870 -18.063 1.00 49.94 223 SER A O 1
ATOM 1627 N N . THR A 1 224 ? -8.964 4.647 -17.862 1.00 63.78 224 THR A N 1
ATOM 1628 C CA . THR A 1 224 ? -9.419 4.433 -19.232 1.00 63.78 224 THR A CA 1
ATOM 1629 C C . THR A 1 224 ? -10.864 4.909 -19.345 1.00 63.78 224 THR A C 1
ATOM 1631 O O . THR A 1 224 ? -11.711 4.630 -18.504 1.00 63.78 224 THR A O 1
ATOM 1634 N N . LEU A 1 225 ? -11.156 5.717 -20.361 1.00 65.81 225 LEU A N 1
ATOM 1635 C CA . LEU A 1 225 ? -12.525 6.081 -20.712 1.00 65.81 225 LEU A CA 1
ATOM 1636 C C . LEU A 1 225 ? -13.153 5.002 -21.592 1.00 65.81 225 LEU A C 1
ATOM 1638 O O . LEU A 1 225 ? -14.302 4.640 -21.368 1.00 65.81 225 LEU A O 1
ATOM 1642 N N . PHE A 1 226 ? -12.409 4.554 -22.604 1.00 68.62 226 PHE A N 1
ATOM 1643 C CA . PHE A 1 226 ? -12.760 3.478 -23.530 1.00 68.62 226 PHE A CA 1
ATOM 1644 C C . PHE A 1 226 ? -11.524 3.087 -24.363 1.00 68.62 226 PHE A C 1
ATOM 1646 O O . PHE A 1 226 ? -10.535 3.823 -24.417 1.00 68.62 226 PHE A O 1
ATOM 1653 N N . VAL A 1 227 ? -11.583 1.939 -25.026 1.00 75.19 227 VAL A N 1
ATOM 1654 C CA . VAL A 1 227 ? -10.617 1.447 -26.013 1.00 75.19 227 VAL A CA 1
ATOM 1655 C C . VAL A 1 227 ? -11.132 1.754 -27.414 1.00 75.19 227 VAL A C 1
ATOM 1657 O O . VAL A 1 227 ? -12.227 1.370 -27.783 1.00 75.19 227 VAL A O 1
ATOM 1660 N N . SER A 1 228 ? -10.359 2.446 -28.228 1.00 81.62 228 SER A N 1
ATOM 1661 C CA . SER A 1 228 ? -10.636 2.599 -29.653 1.00 81.62 228 SER A CA 1
ATOM 1662 C C . SER A 1 228 ? -9.680 1.721 -30.469 1.00 81.62 228 SER A C 1
ATOM 1664 O O . SER A 1 228 ? -8.807 1.062 -29.909 1.00 81.62 228 SER A O 1
ATOM 1666 N N . ARG A 1 229 ? -9.809 1.709 -31.795 1.00 84.69 229 ARG A N 1
ATOM 1667 C CA . ARG A 1 229 ? -8.836 1.099 -32.715 1.00 84.69 229 ARG A CA 1
ATOM 1668 C C . ARG A 1 229 ? -8.358 2.129 -33.720 1.00 84.69 229 ARG A C 1
ATOM 1670 O O . ARG A 1 229 ? -9.125 3.007 -34.103 1.00 84.69 229 ARG A O 1
ATOM 1677 N N . VAL A 1 230 ? -7.104 2.037 -34.152 1.00 83.62 230 VAL A N 1
ATOM 1678 C CA . VAL A 1 230 ? -6.592 2.892 -35.230 1.00 83.62 230 VAL A CA 1
ATOM 1679 C C . VAL A 1 230 ? -7.298 2.528 -36.536 1.00 83.62 230 VAL A C 1
ATOM 1681 O O . VAL A 1 230 ? -7.204 1.399 -37.008 1.00 83.62 230 VAL A O 1
ATOM 1684 N N . GLU A 1 231 ? -7.982 3.490 -37.138 1.00 86.12 231 GLU A N 1
ATOM 1685 C CA . GLU A 1 231 ? -8.667 3.330 -38.422 1.00 86.12 231 GLU A CA 1
ATOM 1686 C C . GLU A 1 231 ? -7.711 3.608 -39.593 1.00 86.12 231 GLU A C 1
ATOM 1688 O O . GLU A 1 231 ? -7.671 2.877 -40.584 1.00 86.12 231 GLU A O 1
ATOM 1693 N N . ASP A 1 232 ? -6.904 4.662 -39.458 1.00 85.62 232 ASP A N 1
ATOM 1694 C CA . ASP A 1 232 ? -5.984 5.144 -40.484 1.00 85.62 232 ASP A CA 1
ATOM 1695 C C . ASP A 1 232 ? -4.813 5.889 -39.835 1.00 85.62 232 ASP A C 1
ATOM 1697 O O . ASP A 1 232 ? -4.981 6.601 -38.841 1.00 85.62 232 ASP A O 1
ATOM 1701 N N . SER A 1 233 ? -3.618 5.743 -40.403 1.00 85.12 233 SER A N 1
ATOM 1702 C CA . SER A 1 233 ? -2.414 6.414 -39.916 1.00 85.12 233 SER A CA 1
ATOM 1703 C C . SER A 1 233 ? -1.486 6.753 -41.065 1.00 85.12 233 SER A C 1
ATOM 1705 O O . SER A 1 233 ? -1.135 5.896 -41.878 1.00 85.12 233 SER A O 1
ATOM 1707 N N . ARG A 1 234 ? -1.120 8.031 -41.174 1.00 88.56 234 ARG A N 1
ATOM 1708 C CA . ARG A 1 234 ? -0.359 8.563 -42.309 1.00 88.56 234 ARG A CA 1
ATOM 1709 C C . ARG A 1 234 ? 0.589 9.652 -41.856 1.00 88.56 234 ARG A C 1
ATOM 1711 O O . ARG A 1 234 ? 0.256 10.466 -41.001 1.00 88.56 234 ARG A O 1
ATOM 1718 N N . VAL A 1 235 ? 1.742 9.735 -42.509 1.00 88.31 235 VAL A N 1
ATOM 1719 C CA . VAL A 1 235 ? 2.653 10.874 -42.368 1.00 88.31 235 VAL A CA 1
ATOM 1720 C C . VAL A 1 235 ? 2.560 11.724 -43.626 1.00 88.31 235 VAL A C 1
ATOM 1722 O O . VAL A 1 235 ? 2.723 11.218 -44.735 1.00 88.31 235 VAL A O 1
ATOM 1725 N N . LYS A 1 236 ? 2.269 13.015 -43.466 1.00 91.81 236 LYS A N 1
ATOM 1726 C CA . LYS A 1 236 ? 2.168 13.973 -44.574 1.00 91.81 236 LYS A CA 1
ATOM 1727 C C . LYS A 1 236 ? 2.837 15.288 -44.218 1.00 91.81 236 LYS A C 1
ATOM 1729 O O . LYS A 1 236 ? 2.852 15.701 -43.065 1.00 91.81 236 LYS A O 1
ATOM 1734 N N . LYS A 1 237 ? 3.339 15.993 -45.229 1.00 92.69 237 LYS A N 1
ATOM 1735 C CA . LYS A 1 237 ? 3.764 17.389 -45.075 1.00 92.69 237 LYS A CA 1
ATOM 1736 C C . LYS A 1 237 ? 2.555 18.297 -44.883 1.00 92.69 237 LYS A C 1
ATOM 1738 O O . LYS A 1 237 ? 1.521 18.070 -45.514 1.00 92.69 237 LYS A O 1
ATOM 1743 N N . VAL A 1 238 ? 2.694 19.369 -44.103 1.00 86.94 238 VAL A N 1
ATOM 1744 C CA . VAL A 1 238 ? 1.597 20.326 -43.860 1.00 86.94 238 VAL A CA 1
ATOM 1745 C C . VAL A 1 238 ? 1.016 20.886 -45.167 1.00 86.94 238 VAL A C 1
ATOM 1747 O O . VAL A 1 238 ? -0.204 20.987 -45.318 1.00 86.94 238 VAL A O 1
ATOM 1750 N N . LYS A 1 239 ? 1.864 21.177 -46.162 1.00 90.06 239 LYS A N 1
ATOM 1751 C CA . LYS A 1 239 ? 1.426 21.634 -47.493 1.00 90.06 239 LYS A CA 1
ATOM 1752 C C . LYS A 1 239 ? 0.616 20.605 -48.288 1.00 90.06 239 LYS A C 1
ATOM 1754 O O . LYS A 1 239 ? -0.076 20.991 -49.221 1.00 90.06 239 LYS A O 1
ATOM 1759 N N . ALA A 1 240 ? 0.705 19.322 -47.948 1.00 91.12 240 ALA A N 1
ATOM 1760 C CA . ALA A 1 240 ? 0.023 18.228 -48.638 1.00 91.12 240 ALA A CA 1
ATOM 1761 C C . ALA A 1 240 ? -1.275 17.792 -47.932 1.00 91.12 240 ALA A C 1
ATOM 1763 O O . ALA A 1 240 ? -1.979 16.918 -48.430 1.00 91.12 240 ALA A O 1
ATOM 1764 N N . LEU A 1 241 ? -1.618 18.402 -46.789 1.00 89.00 241 LEU A N 1
ATOM 1765 C CA . LEU A 1 241 ? -2.829 18.072 -46.033 1.00 89.00 241 LEU A CA 1
ATOM 1766 C C . LEU A 1 241 ? -4.087 18.446 -46.811 1.00 89.00 241 LEU A C 1
ATOM 1768 O O . LEU A 1 241 ? -4.247 19.598 -47.213 1.00 89.00 241 LEU A O 1
ATOM 1772 N N . THR A 1 242 ? -4.999 17.506 -47.002 1.00 88.00 242 THR A N 1
ATOM 1773 C CA . THR A 1 242 ? -6.311 17.747 -47.618 1.00 88.00 242 THR A CA 1
ATOM 1774 C C . THR A 1 242 ? -7.383 17.998 -46.554 1.00 88.00 242 THR A C 1
ATOM 1776 O O . THR A 1 242 ? -7.159 17.761 -45.367 1.00 88.00 242 THR A O 1
ATOM 1779 N N . LYS A 1 243 ? -8.568 18.486 -46.959 1.00 84.00 243 LYS A N 1
ATOM 1780 C CA . LYS A 1 243 ? -9.714 18.588 -46.034 1.00 84.00 243 LYS A CA 1
ATOM 1781 C C . LYS A 1 243 ? -10.082 17.211 -45.489 1.00 84.00 243 LYS A C 1
ATOM 1783 O O . LYS A 1 243 ? -10.259 17.089 -44.283 1.00 84.00 243 LYS A O 1
ATOM 1788 N N . LYS A 1 244 ? -10.086 16.198 -46.370 1.00 83.94 244 LYS A N 1
ATOM 1789 C CA . LYS A 1 244 ? -10.312 14.805 -45.996 1.00 83.94 244 LYS A CA 1
ATOM 1790 C C . LYS A 1 244 ? -9.351 14.402 -44.897 1.00 83.94 244 LYS A C 1
ATOM 1792 O O . LYS A 1 244 ? -9.852 13.995 -43.877 1.00 83.94 244 LYS A O 1
ATOM 1797 N N . ASP A 1 245 ? -8.035 14.610 -45.032 1.00 81.62 245 ASP A N 1
ATOM 1798 C CA . ASP A 1 245 ? -7.025 14.213 -44.024 1.00 81.62 245 ASP A CA 1
ATOM 1799 C C . ASP A 1 245 ? -7.279 14.775 -42.612 1.00 81.62 245 ASP A C 1
ATOM 1801 O O . ASP A 1 245 ? -6.927 14.136 -41.621 1.00 81.62 245 ASP A O 1
ATOM 1805 N N . LEU A 1 246 ? -7.900 15.950 -42.512 1.00 81.06 246 LEU A N 1
ATOM 1806 C CA . LEU A 1 246 ? -8.126 16.657 -41.248 1.00 81.06 246 LEU A CA 1
ATOM 1807 C C . LEU A 1 246 ? -9.508 16.388 -40.631 1.00 81.06 246 LEU A C 1
ATOM 1809 O O . LEU A 1 246 ? -9.756 16.784 -39.489 1.00 81.06 246 LEU A O 1
ATOM 1813 N N . GLU A 1 247 ? -10.398 15.726 -41.365 1.00 76.69 247 GLU A N 1
ATOM 1814 C CA . GLU A 1 247 ? -11.690 15.258 -40.866 1.00 76.69 247 GLU A CA 1
ATOM 1815 C C . GLU A 1 247 ? -11.503 14.337 -39.648 1.00 76.69 247 GLU A C 1
ATOM 1817 O O . GLU A 1 247 ? -10.576 13.526 -39.611 1.00 76.69 247 GLU A O 1
ATOM 1822 N N . GLY A 1 248 ? -12.312 14.536 -38.603 1.00 67.44 248 GLY A N 1
ATOM 1823 C CA . GLY A 1 248 ? -12.162 13.845 -37.313 1.00 67.44 248 GLY A CA 1
ATOM 1824 C C . GLY A 1 248 ? -11.018 14.357 -36.419 1.00 67.44 248 GLY A C 1
ATOM 1825 O O . GLY A 1 248 ? -10.974 14.006 -35.242 1.00 67.44 248 GLY A O 1
ATOM 1826 N N . ILE A 1 249 ? -10.117 15.218 -36.922 1.00 72.94 249 ILE A N 1
ATOM 1827 C CA . ILE A 1 249 ? -9.036 15.867 -36.144 1.00 72.94 249 ILE A CA 1
ATOM 1828 C C . ILE A 1 249 ? -9.425 17.295 -35.742 1.00 72.94 249 ILE A C 1
ATOM 1830 O O . ILE A 1 249 ? -9.110 17.752 -34.642 1.00 72.94 249 ILE A O 1
ATOM 1834 N N . LEU A 1 250 ? -10.100 18.018 -36.639 1.00 74.31 250 LEU A N 1
ATOM 1835 C CA . LEU A 1 250 ? -10.614 19.366 -36.392 1.00 74.31 250 LEU A CA 1
ATOM 1836 C C . LEU A 1 250 ? -12.151 19.356 -36.301 1.00 74.31 250 LEU A C 1
ATOM 1838 O O . LEU A 1 250 ? -12.793 18.496 -36.903 1.00 74.31 250 LEU A O 1
ATOM 1842 N N . PRO A 1 251 ? -12.775 20.330 -35.612 1.00 67.81 251 PRO A N 1
ATOM 1843 C CA . PRO A 1 251 ? -14.232 20.433 -35.560 1.00 67.81 251 PRO A CA 1
ATOM 1844 C C . PRO A 1 251 ? -14.851 20.639 -36.950 1.00 67.81 251 PRO A C 1
ATOM 1846 O O . PRO A 1 251 ? -14.356 21.468 -37.721 1.00 67.81 251 PRO A O 1
ATOM 1849 N N . ALA A 1 252 ? -15.986 19.983 -37.222 1.00 69.31 252 ALA A N 1
ATOM 1850 C CA . ALA A 1 252 ? -16.712 20.046 -38.500 1.00 69.31 252 ALA A CA 1
ATOM 1851 C C . ALA A 1 252 ? -16.986 21.488 -38.991 1.00 69.31 252 ALA A C 1
ATOM 1853 O O . ALA A 1 252 ? -16.853 21.795 -40.177 1.00 69.31 252 ALA A O 1
ATOM 1854 N N . ALA A 1 253 ? -17.285 22.415 -38.072 1.00 67.38 253 ALA A N 1
ATOM 1855 C CA . ALA A 1 253 ? -17.528 23.830 -38.379 1.00 67.38 253 ALA A CA 1
ATOM 1856 C C . ALA A 1 253 ? -16.327 24.540 -39.044 1.00 67.38 253 ALA A C 1
ATOM 1858 O O . ALA A 1 253 ? -16.509 25.494 -39.803 1.00 67.38 253 ALA A O 1
ATOM 1859 N N . THR A 1 254 ? -15.104 24.053 -38.810 1.00 69.81 254 THR A N 1
ATOM 1860 C CA . THR A 1 254 ? -13.867 24.590 -39.402 1.00 69.81 254 THR A CA 1
ATOM 1861 C C . THR A 1 254 ? -13.803 24.329 -40.908 1.00 69.81 254 THR A C 1
ATOM 1863 O O . THR A 1 254 ? -13.223 25.121 -41.647 1.00 69.81 254 THR A O 1
ATOM 1866 N N . PHE A 1 255 ? -14.415 23.239 -41.378 1.00 72.69 255 PHE A N 1
ATOM 1867 C CA . PHE A 1 255 ? -14.378 22.825 -42.783 1.00 72.69 255 PHE A CA 1
ATOM 1868 C C . PHE A 1 255 ? -15.388 23.559 -43.659 1.00 72.69 255 PHE A C 1
ATOM 1870 O O . PHE A 1 255 ? -15.120 23.745 -44.852 1.00 72.69 255 PHE A O 1
ATOM 1877 N N . LYS A 1 256 ? -16.511 23.990 -43.062 1.00 70.88 256 LYS A N 1
ATOM 1878 C CA . LYS A 1 256 ? -17.596 24.712 -43.742 1.00 70.88 256 LYS A CA 1
ATOM 1879 C C . LYS A 1 256 ? -17.214 26.150 -44.104 1.00 70.88 256 LYS A C 1
ATOM 1881 O O . LYS A 1 256 ? -17.658 26.650 -45.125 1.00 70.88 256 LYS A O 1
ATOM 1886 N N . THR A 1 257 ? -16.376 26.802 -43.298 1.00 71.12 257 THR A N 1
ATOM 1887 C CA . THR A 1 257 ? -16.113 28.252 -43.403 1.00 71.12 257 THR A CA 1
ATOM 1888 C C . THR A 1 257 ? -14.724 28.615 -43.926 1.00 71.12 257 THR A C 1
ATOM 1890 O O . THR A 1 257 ? -14.477 29.781 -44.221 1.00 71.12 257 THR A O 1
ATOM 1893 N N . LYS A 1 258 ? -13.795 27.653 -44.041 1.00 78.69 258 LYS A N 1
ATOM 1894 C CA . LYS A 1 258 ? -12.391 27.927 -44.388 1.00 78.69 258 LYS A CA 1
ATOM 1895 C C . LYS A 1 258 ? -11.922 27.168 -45.629 1.00 78.69 258 LYS A C 1
ATOM 1897 O O . LYS A 1 258 ? -12.245 25.991 -45.843 1.00 78.69 258 LYS A O 1
ATOM 1902 N N . SER A 1 259 ? -11.096 27.832 -46.437 1.00 84.44 259 SER A N 1
ATOM 1903 C CA . SER A 1 259 ? -10.353 27.195 -47.528 1.00 84.44 259 SER A CA 1
ATOM 1904 C C . SER A 1 259 ? -9.251 26.287 -46.973 1.00 84.44 259 SER A C 1
ATOM 1906 O O . SER A 1 259 ? -8.781 26.467 -45.847 1.00 84.44 259 SER A O 1
ATOM 1908 N N . ILE A 1 260 ? -8.784 25.309 -47.757 1.00 84.75 260 ILE A N 1
ATOM 1909 C CA . ILE A 1 260 ? -7.720 24.400 -47.297 1.00 84.75 260 ILE A CA 1
ATOM 1910 C C . ILE A 1 260 ? -6.422 25.152 -46.953 1.00 84.75 260 ILE A C 1
ATOM 1912 O O . ILE A 1 260 ? -5.735 24.794 -46.000 1.00 84.75 260 ILE A O 1
ATOM 1916 N N . ALA A 1 261 ? -6.120 26.247 -47.657 1.00 80.06 261 ALA A N 1
ATOM 1917 C CA . ALA A 1 261 ? -4.976 27.101 -47.353 1.00 80.06 261 ALA A CA 1
ATOM 1918 C C . ALA A 1 261 ? -5.118 27.788 -45.983 1.00 80.06 261 ALA A C 1
ATOM 1920 O O . ALA A 1 261 ? -4.162 27.821 -45.207 1.00 80.06 261 ALA A O 1
ATOM 1921 N N . GLN A 1 262 ? -6.313 28.288 -45.652 1.00 82.19 262 GLN A N 1
ATOM 1922 C CA . GLN A 1 262 ? -6.604 28.878 -44.340 1.00 82.19 262 GLN A CA 1
ATOM 1923 C C . GLN A 1 262 ? -6.545 27.831 -43.221 1.00 82.19 262 GLN A C 1
ATOM 1925 O O . GLN A 1 262 ? -5.996 28.105 -42.154 1.00 82.19 262 GLN A O 1
ATOM 1930 N N . ILE A 1 263 ? -7.048 26.617 -43.472 1.00 82.62 263 ILE A N 1
ATOM 1931 C CA . ILE A 1 263 ? -6.966 25.499 -42.523 1.00 82.62 263 ILE A CA 1
ATOM 1932 C C . ILE A 1 263 ? -5.499 25.123 -42.268 1.00 82.62 263 ILE A C 1
ATOM 1934 O O . ILE A 1 263 ? -5.092 25.039 -41.114 1.00 82.62 263 ILE A O 1
ATOM 1938 N N . ARG A 1 264 ? -4.670 24.984 -43.312 1.00 84.88 264 ARG A N 1
ATOM 1939 C CA . ARG A 1 264 ? -3.230 24.691 -43.172 1.00 84.88 264 ARG A CA 1
ATOM 1940 C C . ARG A 1 264 ? -2.486 25.773 -42.385 1.00 84.88 264 ARG A C 1
ATOM 1942 O O . ARG A 1 264 ? -1.642 25.440 -41.559 1.00 84.88 264 ARG A O 1
ATOM 1949 N N . ARG A 1 265 ? -2.809 27.059 -42.581 1.00 81.81 265 ARG A N 1
ATOM 1950 C CA . ARG A 1 265 ? -2.238 28.152 -41.766 1.00 81.81 265 ARG A CA 1
ATOM 1951 C C . ARG A 1 265 ? -2.632 28.039 -40.296 1.00 81.81 265 ARG A C 1
ATOM 1953 O O . ARG A 1 265 ? -1.767 28.176 -39.437 1.00 81.81 265 ARG A O 1
ATOM 1960 N N . ALA A 1 266 ? -3.902 27.751 -40.012 1.00 81.00 266 ALA A N 1
ATOM 1961 C CA . ALA A 1 266 ? -4.377 27.542 -38.645 1.00 81.00 266 ALA A CA 1
ATOM 1962 C C . ALA A 1 266 ? -3.697 26.329 -37.986 1.00 81.00 266 ALA A C 1
ATOM 1964 O O . ALA A 1 266 ? -3.267 26.414 -36.840 1.00 81.00 266 ALA A O 1
ATOM 1965 N N . VAL A 1 267 ? -3.517 25.238 -38.738 1.00 83.81 267 VAL A N 1
ATOM 1966 C CA . VAL A 1 267 ? -2.755 24.059 -38.305 1.00 83.81 267 VAL A CA 1
ATOM 1967 C C . VAL A 1 267 ? -1.304 24.423 -37.987 1.00 83.81 267 VAL A C 1
ATOM 1969 O O . VAL A 1 267 ? -0.819 24.074 -36.917 1.00 83.81 267 VAL A O 1
ATOM 1972 N N . MET A 1 268 ? -0.608 25.162 -38.860 1.00 85.50 268 MET A N 1
ATOM 1973 C CA . MET A 1 268 ? 0.762 25.611 -38.575 1.00 85.50 268 MET A CA 1
ATOM 1974 C C . MET A 1 268 ? 0.831 26.484 -37.320 1.00 85.50 268 MET A C 1
ATOM 1976 O O . MET A 1 268 ? 1.757 26.322 -36.532 1.00 85.50 268 MET A O 1
ATOM 1980 N N . ALA A 1 269 ? -0.131 27.386 -37.113 1.00 81.00 269 ALA A N 1
ATOM 1981 C CA . ALA A 1 269 ? -0.181 28.232 -35.922 1.00 81.00 269 ALA A CA 1
ATOM 1982 C C . ALA A 1 269 ? -0.368 27.408 -34.635 1.00 81.00 269 ALA A C 1
ATOM 1984 O O . ALA A 1 269 ? 0.343 27.629 -33.655 1.00 81.00 269 ALA A O 1
ATOM 1985 N N . ASP A 1 270 ? -1.257 26.414 -34.654 1.00 79.69 270 ASP A N 1
ATOM 1986 C CA . ASP A 1 270 ? -1.458 25.499 -33.528 1.00 79.69 270 ASP A CA 1
ATOM 1987 C C . ASP A 1 270 ? -0.206 24.644 -33.254 1.00 79.69 270 ASP A C 1
ATOM 1989 O O . ASP A 1 270 ? 0.250 24.551 -32.114 1.00 79.69 270 ASP A O 1
ATOM 1993 N N . LEU A 1 271 ? 0.433 24.097 -34.295 1.00 82.38 271 LEU A N 1
ATOM 1994 C CA . LEU A 1 271 ? 1.695 23.362 -34.152 1.00 82.38 271 LEU A CA 1
ATOM 1995 C C . LEU A 1 271 ? 2.811 24.251 -33.580 1.00 82.38 271 LEU A C 1
ATOM 1997 O O . LEU A 1 271 ? 3.519 23.809 -32.678 1.00 82.38 271 LEU A O 1
ATOM 2001 N N . ARG A 1 272 ? 2.930 25.512 -34.022 1.00 83.56 272 ARG A N 1
ATOM 2002 C CA . ARG A 1 272 ? 3.887 26.486 -33.459 1.00 83.56 272 ARG A CA 1
ATOM 2003 C C . ARG A 1 272 ? 3.626 26.750 -31.984 1.00 83.56 272 ARG A C 1
ATOM 2005 O O . ARG A 1 272 ? 4.557 26.710 -31.190 1.00 83.56 272 ARG A O 1
ATOM 2012 N N . SER A 1 273 ? 2.367 26.972 -31.609 1.00 77.50 273 SER A N 1
ATOM 2013 C CA . SER A 1 273 ? 1.980 27.176 -30.209 1.00 77.50 273 SER A CA 1
ATOM 2014 C C . SER A 1 273 ? 2.354 25.971 -29.337 1.00 77.50 273 SER A C 1
ATOM 2016 O O . SER A 1 273 ? 2.850 26.123 -28.220 1.00 77.50 273 SER A O 1
ATOM 2018 N N . ARG A 1 274 ? 2.170 24.750 -29.848 1.00 73.25 274 ARG A N 1
ATOM 2019 C CA . ARG A 1 274 ? 2.546 23.518 -29.139 1.00 73.25 274 ARG A CA 1
ATOM 2020 C C . ARG A 1 274 ? 4.055 23.341 -29.020 1.00 73.25 274 ARG A C 1
ATOM 2022 O O . ARG A 1 274 ? 4.518 22.988 -27.939 1.00 73.25 274 ARG A O 1
ATOM 2029 N N . GLU A 1 275 ? 4.807 23.591 -30.088 1.00 76.38 275 GLU A N 1
ATOM 2030 C CA . GLU A 1 275 ? 6.272 23.557 -30.051 1.00 76.38 275 GLU A CA 1
ATOM 2031 C C . GLU A 1 275 ? 6.829 24.602 -29.081 1.00 76.38 275 GLU A C 1
ATOM 2033 O O . GLU A 1 275 ? 7.706 24.271 -28.294 1.00 76.38 275 GLU A O 1
ATOM 2038 N N . ALA A 1 276 ? 6.270 25.816 -29.056 1.00 74.88 276 ALA A N 1
ATOM 2039 C CA . ALA A 1 276 ? 6.669 26.866 -28.120 1.00 74.88 276 ALA A CA 1
ATOM 2040 C C . ALA A 1 276 ? 6.421 26.467 -26.654 1.00 74.88 276 ALA A C 1
ATOM 2042 O O . ALA A 1 276 ? 7.293 26.648 -25.808 1.00 74.88 276 ALA A O 1
ATOM 2043 N N . ARG A 1 277 ? 5.270 25.849 -26.348 1.00 68.94 277 ARG A N 1
ATOM 2044 C CA . ARG A 1 277 ? 5.003 25.308 -25.004 1.00 68.94 277 ARG A CA 1
ATOM 2045 C C . ARG A 1 277 ? 5.972 24.183 -24.640 1.00 68.94 277 ARG A C 1
ATOM 2047 O O . ARG A 1 277 ? 6.535 24.192 -23.554 1.00 68.94 277 ARG A O 1
ATOM 2054 N N . ALA A 1 278 ? 6.196 23.227 -25.540 1.00 66.38 278 ALA A N 1
ATOM 2055 C CA . ALA A 1 278 ? 7.130 22.126 -25.297 1.00 66.38 278 ALA A CA 1
ATOM 2056 C C . ALA A 1 278 ? 8.578 22.619 -25.111 1.00 66.38 278 ALA A C 1
ATOM 2058 O O . ALA A 1 278 ? 9.307 22.092 -24.271 1.00 66.38 278 ALA A O 1
ATOM 2059 N N . ALA A 1 279 ? 8.984 23.635 -25.870 1.00 70.19 279 ALA A N 1
ATOM 2060 C CA . ALA A 1 279 ? 10.261 24.323 -25.726 1.00 70.19 279 ALA A CA 1
ATOM 2061 C C . ALA A 1 279 ? 10.401 24.957 -24.335 1.00 70.19 279 ALA A C 1
ATOM 2063 O O . ALA A 1 279 ? 11.378 24.680 -23.645 1.00 70.19 279 ALA A O 1
ATOM 2064 N N . ALA A 1 280 ? 9.383 25.697 -23.880 1.00 67.38 280 ALA A N 1
ATOM 2065 C CA . ALA A 1 280 ? 9.364 26.317 -22.554 1.00 67.38 280 ALA A CA 1
ATOM 2066 C C . ALA A 1 280 ? 9.507 25.297 -21.408 1.00 67.38 280 ALA A C 1
ATOM 2068 O O . ALA A 1 280 ? 10.256 25.539 -20.470 1.00 67.38 280 ALA A O 1
ATOM 2069 N N . TYR A 1 281 ? 8.857 24.131 -21.507 1.00 53.44 281 TYR A N 1
ATOM 2070 C CA . TYR A 1 281 ? 8.983 23.069 -20.497 1.00 53.44 281 TYR A CA 1
ATOM 2071 C C . TYR A 1 281 ? 10.329 22.333 -20.529 1.00 53.44 281 TYR A C 1
ATOM 2073 O O . TYR A 1 281 ? 10.773 21.820 -19.510 1.00 53.44 281 TYR A O 1
ATOM 2081 N N . SER A 1 282 ? 10.952 22.217 -21.704 1.00 61.28 282 SER A N 1
ATOM 2082 C CA . SER A 1 282 ? 12.166 21.407 -21.900 1.00 61.28 282 SER A CA 1
ATOM 2083 C C . SER A 1 282 ? 13.471 22.206 -21.883 1.00 61.28 282 SER A C 1
ATOM 2085 O O . SER A 1 282 ? 14.541 21.601 -21.930 1.00 61.28 282 SER A O 1
ATOM 2087 N N . GLY A 1 283 ? 13.396 23.541 -21.879 1.00 60.19 283 GLY A N 1
ATOM 2088 C CA . GLY A 1 283 ? 14.551 24.437 -21.988 1.00 60.19 283 GLY A CA 1
ATOM 2089 C C . GLY A 1 283 ? 15.269 24.384 -23.346 1.00 60.19 283 GLY A C 1
ATOM 2090 O O . GLY A 1 283 ? 16.371 24.909 -23.476 1.00 60.19 28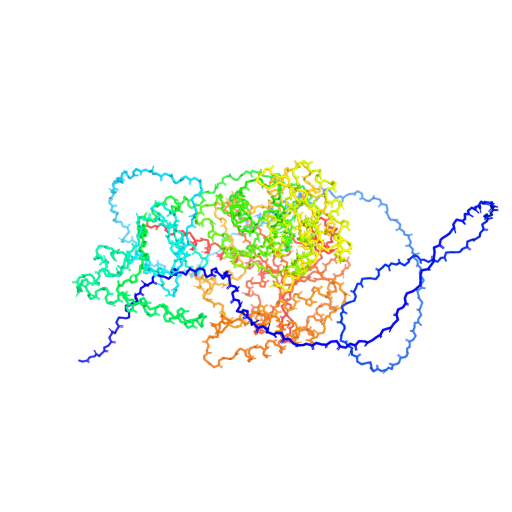3 GLY A O 1
ATOM 2091 N N . LYS A 1 284 ? 14.683 23.737 -24.365 1.00 68.44 284 LYS A N 1
ATOM 2092 C CA . LYS A 1 284 ? 15.269 23.593 -25.710 1.00 68.44 284 LYS A CA 1
ATOM 2093 C C . LYS A 1 284 ? 14.565 24.486 -26.723 1.00 68.44 284 LYS A C 1
ATOM 2095 O O . LYS A 1 284 ? 13.365 24.714 -26.616 1.00 68.44 284 LYS A O 1
ATOM 2100 N N . ALA A 1 285 ? 15.286 24.916 -27.760 1.00 66.81 285 ALA A N 1
ATOM 2101 C CA . ALA A 1 285 ? 14.684 25.612 -28.895 1.00 66.81 285 ALA A CA 1
ATOM 2102 C C . ALA A 1 285 ? 13.615 24.729 -29.572 1.00 66.81 285 ALA A C 1
ATOM 2104 O O . ALA A 1 285 ? 13.865 23.563 -29.890 1.00 66.81 285 ALA A O 1
ATOM 2105 N N . GLY A 1 286 ? 12.412 25.279 -29.764 1.00 66.94 286 GLY A N 1
ATOM 2106 C CA . GLY A 1 286 ? 11.299 24.580 -30.411 1.00 66.94 286 GLY A CA 1
ATOM 2107 C C . GLY A 1 286 ? 11.557 24.324 -31.897 1.00 66.94 286 GLY A C 1
ATOM 2108 O O . GLY A 1 286 ? 12.317 25.048 -32.540 1.00 66.94 286 GLY A O 1
ATOM 2109 N N . ALA A 1 287 ? 10.916 23.300 -32.466 1.00 73.88 287 ALA A N 1
ATOM 2110 C CA . ALA A 1 287 ? 11.072 23.009 -33.889 1.00 73.88 287 ALA A CA 1
ATOM 2111 C C . ALA A 1 287 ? 10.463 24.125 -34.757 1.00 73.88 287 ALA A C 1
ATOM 2113 O O . ALA A 1 287 ? 9.342 24.582 -34.515 1.00 73.88 287 ALA A O 1
ATOM 2114 N N . VAL A 1 288 ? 11.176 24.534 -35.812 1.00 81.38 288 VAL A N 1
ATOM 2115 C CA . VAL A 1 288 ? 10.663 25.510 -36.782 1.00 81.38 288 VAL A CA 1
ATOM 2116 C C . VAL A 1 288 ? 9.563 24.857 -37.622 1.00 81.38 288 VAL A C 1
ATOM 2118 O O . VAL A 1 288 ? 9.807 23.909 -38.367 1.00 81.38 288 VAL A O 1
ATOM 2121 N N . ILE A 1 289 ? 8.337 25.375 -37.505 1.00 86.31 289 ILE A N 1
ATOM 2122 C CA . ILE A 1 289 ? 7.172 24.873 -38.244 1.00 86.31 289 ILE A CA 1
ATOM 2123 C C . ILE A 1 289 ? 7.011 25.622 -39.567 1.00 86.31 289 ILE A C 1
ATOM 2125 O O . ILE A 1 289 ? 6.671 26.816 -39.593 1.00 86.31 289 ILE A O 1
ATOM 2129 N N . THR A 1 290 ? 7.183 24.886 -40.661 1.00 87.25 290 THR A N 1
ATOM 2130 C CA . THR A 1 290 ? 7.055 25.351 -42.045 1.00 87.25 290 THR A CA 1
ATOM 2131 C C . THR A 1 290 ? 6.039 24.489 -42.811 1.00 87.25 290 THR A C 1
ATOM 2133 O O . THR A 1 290 ? 5.615 23.437 -42.324 1.00 87.25 290 THR A O 1
ATOM 2136 N N . PRO A 1 291 ? 5.634 24.882 -44.033 1.00 88.44 291 PRO A N 1
ATOM 2137 C CA . PRO A 1 291 ? 4.779 24.043 -44.875 1.00 88.44 291 PRO A CA 1
ATOM 2138 C C . PRO A 1 291 ? 5.387 22.670 -45.223 1.00 88.44 291 PRO A C 1
ATOM 2140 O O . PRO A 1 291 ? 4.646 21.744 -45.557 1.00 88.44 291 PRO A O 1
ATOM 2143 N N . GLU A 1 292 ? 6.714 22.528 -45.137 1.00 88.88 292 GLU A N 1
ATOM 2144 C CA . GLU A 1 292 ? 7.439 21.274 -45.384 1.00 88.88 292 GLU A CA 1
ATOM 2145 C C . GLU A 1 292 ? 7.497 20.350 -44.165 1.00 88.88 292 GLU A C 1
ATOM 2147 O O . GLU A 1 292 ? 7.899 19.197 -44.307 1.00 88.88 292 GLU A O 1
ATOM 2152 N N . THR A 1 293 ? 7.099 20.823 -42.979 1.00 88.62 293 THR A N 1
ATOM 2153 C CA . THR A 1 293 ? 7.106 20.011 -41.761 1.00 88.62 293 THR A CA 1
ATOM 2154 C C . THR A 1 293 ? 6.222 18.776 -41.938 1.00 88.62 293 THR A C 1
ATOM 2156 O O . THR A 1 293 ? 5.058 18.879 -42.333 1.00 88.62 293 THR A O 1
ATOM 2159 N N . GLU A 1 294 ? 6.773 17.604 -41.628 1.00 91.06 294 GLU A N 1
ATOM 2160 C CA . GLU A 1 294 ? 6.033 16.346 -41.612 1.00 91.06 294 GLU A CA 1
ATOM 2161 C C . GLU A 1 294 ? 5.213 16.215 -40.329 1.00 91.06 294 GLU A C 1
ATOM 2163 O O . GLU A 1 294 ? 5.700 16.446 -39.217 1.00 91.06 294 GLU A O 1
ATOM 2168 N N . VAL A 1 295 ? 3.954 15.820 -40.492 1.00 87.62 295 VAL A N 1
ATOM 2169 C CA . VAL A 1 295 ? 3.029 15.531 -39.405 1.00 87.62 295 VAL A CA 1
ATOM 2170 C C . VAL A 1 295 ? 2.506 14.106 -39.523 1.00 87.62 295 VAL A C 1
ATOM 2172 O O . VAL A 1 295 ? 2.157 13.651 -40.612 1.00 87.62 295 VAL A O 1
ATOM 2175 N N . SER A 1 296 ? 2.447 13.409 -38.393 1.00 85.75 296 SER A N 1
ATOM 2176 C CA . SER A 1 296 ? 1.678 12.179 -38.240 1.00 85.75 296 SER A CA 1
ATOM 2177 C C . SER A 1 296 ? 0.213 12.531 -38.025 1.00 85.75 296 SER A C 1
ATOM 2179 O O . SER A 1 296 ? -0.097 13.380 -37.185 1.00 85.75 296 SER A O 1
ATOM 2181 N N . LEU A 1 297 ? -0.661 11.880 -38.781 1.00 86.44 297 LEU A N 1
ATOM 2182 C CA . LEU A 1 297 ? -2.112 11.919 -38.686 1.00 86.44 297 LEU A CA 1
ATOM 2183 C C . LEU A 1 297 ? -2.554 10.519 -38.280 1.00 86.44 297 LEU A C 1
ATOM 2185 O O . LEU A 1 297 ? -2.258 9.568 -38.997 1.00 86.44 297 LEU A O 1
ATOM 2189 N N . VAL A 1 298 ? -3.256 10.395 -37.161 1.00 82.75 298 VAL A N 1
ATOM 2190 C CA . VAL A 1 298 ? -3.785 9.108 -36.696 1.00 82.75 298 VAL A CA 1
ATOM 2191 C C . VAL A 1 298 ? -5.267 9.271 -36.410 1.00 82.75 298 VAL A C 1
ATOM 2193 O O . VAL A 1 298 ? -5.643 10.197 -35.692 1.00 82.75 298 VAL A O 1
ATOM 2196 N N . ARG A 1 299 ? -6.094 8.388 -36.967 1.00 84.81 299 ARG A N 1
ATOM 2197 C CA . ARG A 1 299 ? -7.538 8.305 -36.725 1.00 84.81 299 ARG A CA 1
ATOM 2198 C C . ARG A 1 299 ? -7.867 7.077 -35.910 1.00 84.81 299 ARG A C 1
ATOM 2200 O O . ARG A 1 299 ? -7.269 6.024 -36.112 1.00 84.81 299 ARG A O 1
ATOM 2207 N N . PHE A 1 300 ? -8.840 7.224 -35.034 1.00 83.25 300 PHE A N 1
ATOM 2208 C CA . PHE A 1 300 ? -9.342 6.188 -34.152 1.00 83.25 300 PHE A CA 1
ATOM 2209 C C . PHE A 1 300 ? -10.829 5.939 -34.430 1.00 83.25 300 PHE A C 1
ATOM 2211 O O . PHE A 1 300 ? -11.528 6.843 -34.851 1.00 83.25 300 PHE A O 1
ATOM 2218 N N . VAL A 1 301 ? -11.360 4.759 -34.147 1.00 81.88 301 VAL A N 1
ATOM 2219 C CA . VAL A 1 301 ? -12.816 4.534 -34.169 1.00 81.88 301 VAL A CA 1
ATOM 2220 C C . VAL A 1 301 ? -13.520 5.547 -33.233 1.00 81.88 301 VAL A C 1
ATOM 2222 O O . VAL A 1 301 ? -13.103 5.701 -32.072 1.00 81.88 301 VAL A O 1
ATOM 2225 N N . PRO A 1 302 ? -14.555 6.276 -33.695 1.00 75.31 302 PRO A N 1
ATOM 2226 C CA . PRO A 1 302 ? -15.260 7.272 -32.888 1.00 75.31 302 PRO A CA 1
ATOM 2227 C C . PRO A 1 302 ? -15.988 6.638 -31.701 1.00 75.31 302 PRO A C 1
ATOM 2229 O O . PRO A 1 302 ? -16.371 5.479 -31.751 1.00 75.31 302 PRO A O 1
ATOM 2232 N N . TYR A 1 303 ? -16.240 7.409 -30.636 1.00 70.31 303 TYR A N 1
ATOM 2233 C CA . TYR A 1 303 ? -16.806 6.881 -29.383 1.00 70.31 303 TYR A CA 1
ATOM 2234 C C . TYR A 1 303 ? -18.097 6.061 -29.554 1.00 70.31 303 TYR A C 1
ATOM 2236 O O . TYR A 1 303 ? -18.231 5.041 -28.893 1.00 70.31 303 TYR A O 1
ATOM 2244 N N . GLY A 1 304 ? -19.029 6.476 -30.422 1.00 68.81 304 GLY A N 1
ATOM 2245 C CA . GLY A 1 304 ? -20.299 5.761 -30.620 1.00 68.81 304 GLY A CA 1
ATOM 2246 C C . GLY A 1 304 ? -20.116 4.324 -31.120 1.00 68.81 304 GLY A C 1
ATOM 2247 O O . GLY A 1 304 ? -20.785 3.422 -30.633 1.00 68.81 304 GLY A O 1
ATOM 2248 N N . GLU A 1 305 ? -19.158 4.115 -32.021 1.00 73.69 305 GLU A N 1
ATOM 2249 C CA . GLU A 1 305 ? -18.783 2.797 -32.549 1.00 73.69 305 GLU A CA 1
ATOM 2250 C C . GLU A 1 305 ? -17.762 2.096 -31.648 1.00 73.69 305 GLU A C 1
ATOM 2252 O O . GLU A 1 305 ? -17.768 0.881 -31.501 1.00 73.69 305 GLU A O 1
ATOM 2257 N N . ALA A 1 306 ? -16.887 2.857 -30.988 1.00 72.31 306 ALA A N 1
ATOM 2258 C CA . ALA A 1 306 ? -15.932 2.296 -30.051 1.00 72.31 306 ALA A CA 1
ATOM 2259 C C . ALA A 1 306 ? -16.660 1.694 -28.841 1.00 72.31 306 ALA A C 1
ATOM 2261 O O . ALA A 1 306 ? -16.279 0.632 -28.370 1.00 72.31 306 ALA A O 1
ATOM 2262 N N . ALA A 1 307 ? -17.731 2.323 -28.351 1.00 63.34 307 ALA A N 1
ATOM 2263 C CA . ALA A 1 307 ? -18.500 1.849 -27.202 1.00 63.34 307 ALA A CA 1
ATOM 2264 C C . ALA A 1 307 ? -19.115 0.454 -27.406 1.00 63.34 307 ALA A C 1
ATOM 2266 O O . ALA A 1 307 ? -19.303 -0.262 -26.426 1.00 63.34 307 ALA A O 1
ATOM 2267 N N . SER A 1 308 ? -19.398 0.057 -28.650 1.00 65.50 308 SER A N 1
ATOM 2268 C CA . SER A 1 308 ? -19.896 -1.281 -28.987 1.00 65.50 308 SER A CA 1
ATOM 2269 C C . SER A 1 308 ? -18.786 -2.304 -29.248 1.00 65.50 308 SER A C 1
ATOM 2271 O O . SER A 1 308 ? -19.083 -3.484 -29.439 1.00 65.50 308 SER A O 1
ATOM 2273 N N . LEU A 1 309 ? -17.510 -1.897 -29.224 1.00 65.88 309 LEU A N 1
ATOM 2274 C CA . LEU A 1 309 ? -16.387 -2.829 -29.329 1.00 65.88 309 LEU A CA 1
ATOM 2275 C C . LEU A 1 309 ? -16.379 -3.800 -28.134 1.00 65.88 309 LEU A C 1
ATOM 2277 O O . LEU A 1 309 ? -16.621 -3.361 -27.006 1.00 65.88 309 LEU A O 1
ATOM 2281 N N . PRO A 1 310 ? -16.043 -5.090 -28.326 1.00 61.53 310 PRO A N 1
ATOM 2282 C CA . PRO A 1 310 ? -15.970 -6.077 -27.243 1.00 61.53 310 PRO A CA 1
ATOM 2283 C C . PRO A 1 310 ? -15.110 -5.632 -26.050 1.00 61.53 310 PRO A C 1
ATOM 2285 O O . PRO A 1 310 ? -15.453 -5.897 -24.902 1.00 61.53 310 PRO A O 1
ATOM 2288 N N . GLU A 1 311 ? -14.030 -4.893 -26.309 1.00 64.88 311 GLU A N 1
ATOM 2289 C CA . GLU A 1 311 ? -13.109 -4.346 -25.309 1.00 64.88 311 GLU A CA 1
ATOM 2290 C C . GLU A 1 311 ? -13.766 -3.306 -24.381 1.00 64.88 311 GLU A C 1
ATOM 2292 O O . GLU A 1 311 ? -13.290 -3.099 -23.261 1.00 64.88 311 GLU A O 1
ATOM 2297 N N . ASN A 1 312 ? -14.847 -2.669 -24.848 1.00 64.06 312 ASN A N 1
ATOM 2298 C CA . ASN A 1 312 ? -15.652 -1.684 -24.118 1.00 64.06 312 ASN A CA 1
ATOM 2299 C C . ASN A 1 312 ? -17.033 -2.171 -23.736 1.00 64.06 312 ASN A C 1
ATOM 2301 O O . ASN A 1 312 ? -17.687 -1.511 -22.927 1.00 64.06 312 ASN A O 1
ATOM 2305 N N . SER A 1 313 ? -17.482 -3.273 -24.334 1.00 56.50 313 SER A N 1
ATOM 2306 C CA . SER A 1 313 ? -18.729 -3.888 -23.945 1.00 56.50 313 SER A CA 1
ATOM 2307 C C . SER A 1 313 ? -18.666 -4.126 -22.444 1.00 56.50 313 SER A C 1
ATOM 2309 O O . SER A 1 313 ? -17.710 -4.702 -21.909 1.00 56.50 313 SER A O 1
ATOM 2311 N N . ASP A 1 314 ? -19.675 -3.612 -21.750 1.00 46.56 314 ASP A N 1
ATOM 2312 C CA . ASP A 1 314 ? -19.974 -4.054 -20.409 1.00 46.56 314 ASP A CA 1
ATOM 2313 C C . ASP A 1 314 ? -20.339 -5.524 -20.570 1.00 46.56 314 ASP A C 1
ATOM 2315 O O . ASP A 1 314 ? -21.503 -5.848 -20.790 1.00 46.56 314 ASP A O 1
ATOM 2319 N N . GLY A 1 315 ? -19.342 -6.417 -20.521 1.00 40.28 315 GLY A N 1
ATOM 2320 C CA . GLY A 1 315 ? -19.597 -7.806 -20.180 1.00 40.28 315 GLY A CA 1
ATOM 2321 C C . GLY A 1 315 ? -20.523 -7.724 -18.982 1.00 40.28 315 GLY A C 1
ATOM 2322 O O . GLY A 1 315 ? -20.143 -7.067 -18.006 1.00 40.28 315 GLY A O 1
ATOM 2323 N N . ALA A 1 316 ? -21.766 -8.181 -19.178 1.00 35.22 316 ALA A N 1
ATOM 2324 C CA . ALA A 1 316 ? -22.922 -7.876 -18.346 1.00 35.22 316 ALA A CA 1
ATOM 2325 C C . ALA A 1 316 ? -22.479 -7.674 -16.901 1.00 35.22 316 ALA A C 1
ATOM 2327 O O . ALA A 1 316 ? -21.833 -8.577 -16.372 1.00 35.22 316 ALA A O 1
ATOM 2328 N N . SER A 1 317 ? -22.715 -6.466 -16.352 1.00 37.94 317 SER A N 1
ATOM 2329 C CA . SER A 1 317 ? -22.533 -6.097 -14.937 1.00 37.94 317 SER A CA 1
ATOM 2330 C C . SER A 1 317 ? -22.315 -7.348 -14.106 1.00 37.94 317 SER A C 1
ATOM 2332 O O . SER A 1 317 ? -23.328 -7.979 -13.832 1.00 37.94 317 SER A O 1
ATOM 2334 N N . ALA A 1 318 ? -21.048 -7.712 -13.830 1.00 40.94 318 ALA A N 1
ATOM 2335 C CA . ALA A 1 318 ? -20.643 -9.064 -13.434 1.00 40.94 318 ALA A CA 1
ATOM 2336 C C . ALA A 1 318 ? -21.806 -9.824 -12.797 1.00 40.94 318 ALA A C 1
ATOM 2338 O O . ALA A 1 318 ? -22.060 -9.647 -11.600 1.00 40.94 318 ALA A O 1
ATOM 2339 N N . ASP A 1 319 ? -22.565 -10.574 -13.612 1.00 40.66 319 ASP A N 1
ATOM 2340 C CA . ASP A 1 319 ? -23.567 -11.466 -13.047 1.00 40.66 319 ASP A CA 1
ATOM 2341 C C . ASP A 1 319 ? -22.802 -12.271 -12.002 1.00 40.66 319 ASP A C 1
ATOM 2343 O O . ASP A 1 319 ? -21.670 -12.664 -12.312 1.00 40.66 319 ASP A O 1
ATOM 2347 N N . PRO A 1 320 ? -23.313 -12.414 -10.763 1.00 50.16 320 PRO A N 1
ATOM 2348 C CA . PRO A 1 320 ? -22.575 -13.036 -9.678 1.00 50.16 320 PRO A CA 1
ATOM 2349 C C . PRO A 1 320 ? -22.032 -14.380 -10.153 1.00 50.16 320 PRO A C 1
ATOM 2351 O O . PRO A 1 320 ? -22.752 -15.376 -10.226 1.00 50.16 320 PRO A O 1
ATOM 2354 N N . ARG A 1 321 ? -20.764 -14.391 -10.570 1.00 58.25 321 ARG A N 1
ATOM 2355 C CA . ARG A 1 321 ? -20.174 -15.573 -11.170 1.00 58.25 321 ARG A CA 1
ATOM 2356 C C . ARG A 1 321 ? -19.955 -16.518 -10.013 1.00 58.25 321 ARG A C 1
ATOM 2358 O O . ARG A 1 321 ? -19.341 -16.137 -9.016 1.00 58.25 321 ARG A O 1
ATOM 2365 N N . VAL A 1 322 ? -20.487 -17.729 -10.132 1.00 65.69 322 VAL A N 1
ATOM 2366 C CA . VAL A 1 322 ? -20.238 -18.769 -9.138 1.00 65.69 322 VAL A CA 1
ATOM 2367 C C . VAL A 1 322 ? -18.730 -18.987 -9.101 1.00 65.69 322 VAL A C 1
ATOM 2369 O O . VAL A 1 322 ? -18.130 -19.443 -10.076 1.00 65.69 322 VAL A O 1
ATOM 2372 N N . ARG A 1 323 ? -18.115 -18.560 -8.000 1.00 74.25 323 ARG A N 1
ATOM 2373 C CA . ARG A 1 323 ? -16.678 -18.684 -7.786 1.00 74.25 323 ARG A CA 1
ATOM 2374 C C . ARG A 1 323 ? -16.352 -20.115 -7.413 1.00 74.25 323 ARG A C 1
ATOM 2376 O O . ARG A 1 323 ? -17.159 -20.806 -6.790 1.00 74.25 323 ARG A O 1
ATOM 2383 N N . ARG A 1 324 ? -15.141 -20.546 -7.758 1.00 75.31 324 ARG A N 1
ATOM 2384 C CA . ARG A 1 324 ? -14.642 -21.840 -7.306 1.00 75.31 324 ARG A CA 1
ATOM 2385 C C . ARG A 1 324 ? -14.571 -21.837 -5.768 1.00 75.31 324 ARG A C 1
ATOM 2387 O O . ARG A 1 324 ? -13.931 -20.943 -5.200 1.00 75.31 324 ARG A O 1
ATOM 2394 N N . PRO A 1 325 ? -15.204 -22.806 -5.083 1.00 80.50 325 PRO A N 1
ATOM 2395 C CA . PRO A 1 325 ? -15.054 -22.934 -3.642 1.00 80.50 325 PRO A CA 1
ATOM 2396 C C . PRO A 1 325 ? -13.590 -23.241 -3.320 1.00 80.50 325 PRO A C 1
ATOM 2398 O O . PRO A 1 325 ? -12.948 -24.030 -4.013 1.00 80.50 325 PRO A O 1
ATOM 2401 N N . VAL A 1 326 ? -13.060 -22.598 -2.282 1.00 86.50 326 VAL A N 1
ATOM 2402 C CA . VAL A 1 326 ? -11.716 -22.879 -1.761 1.00 86.50 326 VAL A CA 1
ATOM 2403 C C . VAL A 1 326 ? -11.861 -23.250 -0.301 1.00 86.50 326 VAL A C 1
ATOM 2405 O O . VAL A 1 326 ? -12.499 -22.524 0.462 1.00 86.50 326 VAL A O 1
ATOM 2408 N N . ALA A 1 327 ? -11.297 -24.397 0.062 1.00 87.19 327 ALA A N 1
ATOM 2409 C CA . ALA A 1 327 ? -11.245 -24.844 1.440 1.00 87.19 327 ALA A CA 1
ATOM 2410 C C . ALA A 1 327 ? -10.168 -24.036 2.171 1.00 87.19 327 ALA A C 1
ATOM 2412 O O . ALA A 1 327 ? -8.995 -24.090 1.815 1.00 87.19 327 ALA A O 1
ATOM 2413 N N . VAL A 1 328 ? -10.574 -23.261 3.175 1.00 89.62 328 VAL A N 1
ATOM 2414 C CA . VAL A 1 328 ? -9.641 -22.510 4.018 1.00 89.62 328 VAL A CA 1
ATOM 2415 C C . VAL A 1 328 ? -9.234 -23.401 5.195 1.00 89.62 328 VAL A C 1
ATOM 2417 O O . VAL A 1 328 ? -10.124 -23.859 5.915 1.00 89.62 328 VAL A O 1
ATOM 2420 N N . PRO A 1 329 ? -7.929 -23.646 5.423 1.00 88.75 329 PRO A N 1
ATOM 2421 C CA . PRO A 1 329 ? -7.461 -24.369 6.601 1.00 88.75 329 PRO A CA 1
ATOM 2422 C C . PRO A 1 329 ? -7.948 -23.718 7.898 1.00 88.75 329 PRO A C 1
ATOM 2424 O O . PRO A 1 329 ? -7.962 -22.492 8.012 1.00 88.75 329 PRO A O 1
ATOM 2427 N N . GLU A 1 330 ? -8.283 -24.525 8.906 1.00 86.56 330 GLU A N 1
ATOM 2428 C CA . GLU A 1 330 ? -8.819 -24.037 10.185 1.00 86.56 330 GLU A CA 1
ATOM 2429 C C . GLU A 1 330 ? -7.893 -23.012 10.859 1.00 86.56 330 GLU A C 1
ATOM 2431 O O . GLU A 1 330 ? -8.362 -21.969 11.317 1.00 86.56 330 GLU A O 1
ATOM 2436 N N . ALA A 1 331 ? -6.575 -23.235 10.808 1.00 84.19 331 ALA A N 1
ATOM 2437 C CA . ALA A 1 331 ? -5.561 -22.313 11.330 1.00 84.19 331 ALA A CA 1
ATOM 2438 C C . ALA A 1 331 ? -5.617 -20.909 10.695 1.00 84.19 331 ALA A C 1
ATOM 2440 O O . ALA A 1 331 ? -5.211 -19.928 11.316 1.00 84.19 331 ALA A O 1
ATOM 2441 N N . LEU A 1 332 ? -6.143 -20.800 9.470 1.00 87.12 332 LEU A N 1
ATOM 2442 C CA . LEU A 1 332 ? -6.306 -19.543 8.743 1.00 87.12 332 LEU A CA 1
ATOM 2443 C C . LEU A 1 332 ? -7.748 -19.010 8.781 1.00 87.12 332 LEU A C 1
ATOM 2445 O O . LEU A 1 332 ? -7.979 -17.890 8.324 1.00 87.12 332 LEU A O 1
ATOM 2449 N N . SER A 1 333 ? -8.713 -19.750 9.335 1.00 84.94 333 SER A N 1
ATOM 2450 C CA . SER A 1 333 ? -10.142 -19.388 9.309 1.00 84.94 333 SER A CA 1
ATOM 2451 C C . SER A 1 333 ? -10.427 -18.005 9.907 1.00 84.94 333 SER A C 1
ATOM 2453 O O . SER A 1 333 ? -11.226 -17.245 9.360 1.00 84.94 333 SER A O 1
ATOM 2455 N N . ASN A 1 334 ? -9.707 -17.629 10.967 1.00 83.00 334 ASN A N 1
ATOM 2456 C CA . ASN A 1 334 ? -9.866 -16.351 11.665 1.00 83.00 334 ASN A CA 1
ATOM 2457 C C . ASN A 1 334 ? -9.078 -15.186 11.043 1.00 83.00 334 ASN A C 1
ATOM 2459 O O . ASN A 1 334 ? -9.158 -14.065 11.542 1.00 83.00 334 ASN A O 1
ATOM 2463 N N . THR A 1 335 ? -8.345 -15.405 9.946 1.00 86.75 335 THR A N 1
ATOM 2464 C CA . THR A 1 335 ? -7.536 -14.356 9.291 1.00 86.75 335 THR A CA 1
ATOM 2465 C C . THR A 1 335 ? -8.378 -13.139 8.898 1.00 86.75 335 THR A C 1
ATOM 2467 O O . THR A 1 335 ? -7.922 -12.007 9.026 1.00 86.75 335 THR A O 1
ATOM 2470 N N . HIS A 1 336 ? -9.632 -13.338 8.484 1.00 87.25 336 HIS A N 1
ATOM 2471 C CA . HIS A 1 336 ? -10.542 -12.246 8.125 1.00 87.25 336 HIS A CA 1
ATOM 2472 C C . HIS A 1 336 ? -10.856 -11.269 9.277 1.00 87.25 336 HIS A C 1
ATOM 2474 O O . HIS A 1 336 ? -11.232 -10.127 9.018 1.00 87.25 336 HIS A O 1
ATOM 2480 N N . LEU A 1 337 ? -10.678 -11.682 10.538 1.00 83.06 337 LEU A N 1
ATOM 2481 C CA . LEU A 1 337 ? -10.832 -10.824 11.724 1.00 83.06 337 LEU A CA 1
ATOM 2482 C C . LEU A 1 337 ? -9.537 -10.077 12.086 1.00 83.06 337 LEU A C 1
ATOM 2484 O O . LEU A 1 337 ? -9.578 -9.083 12.824 1.00 83.06 337 LEU A O 1
ATOM 2488 N N . PHE A 1 338 ? -8.405 -10.559 11.559 1.00 84.94 338 PHE A N 1
ATOM 2489 C CA . PHE A 1 338 ? -7.050 -10.113 11.872 1.00 84.94 338 PHE A CA 1
ATOM 2490 C C . PHE A 1 338 ? -6.232 -9.859 10.599 1.00 84.94 338 PHE A C 1
ATOM 2492 O O . PHE A 1 338 ? -5.254 -10.555 10.323 1.00 84.94 338 PHE A O 1
ATOM 2499 N N . LEU A 1 339 ? -6.666 -8.895 9.782 1.00 90.38 339 LEU A N 1
ATOM 2500 C CA . LEU A 1 339 ? -6.034 -8.645 8.488 1.00 90.38 339 LEU A CA 1
ATOM 2501 C C . LEU A 1 339 ? -4.595 -8.122 8.649 1.00 90.38 339 LEU A C 1
ATOM 2503 O O . LEU A 1 339 ? -4.361 -7.217 9.454 1.00 90.38 339 LEU A O 1
ATOM 2507 N N . PRO A 1 340 ? -3.634 -8.625 7.852 1.00 91.00 340 PRO A N 1
ATOM 2508 C CA . PRO A 1 340 ? -2.288 -8.066 7.815 1.00 91.00 340 PRO A CA 1
ATOM 2509 C C . PRO A 1 340 ? -2.303 -6.666 7.191 1.00 91.00 340 PRO A C 1
ATOM 2511 O O . PRO A 1 340 ? -3.136 -6.353 6.338 1.00 91.00 340 PRO A O 1
ATOM 2514 N N . LYS A 1 341 ? -1.332 -5.831 7.567 1.00 90.44 341 LYS A N 1
ATOM 2515 C CA . LYS A 1 341 ? -1.134 -4.510 6.957 1.00 90.44 341 LYS A CA 1
ATOM 2516 C C . LYS A 1 341 ? -0.484 -4.638 5.583 1.00 90.44 341 LYS A C 1
ATOM 2518 O O . LYS A 1 341 ? -0.887 -3.939 4.654 1.00 90.44 341 LYS A O 1
ATOM 2523 N N . VAL A 1 342 ? 0.483 -5.548 5.443 1.00 93.62 342 VAL A N 1
ATOM 2524 C CA . VAL A 1 342 ? 1.194 -5.822 4.184 1.00 93.62 342 VAL A CA 1
ATOM 2525 C C . VAL A 1 342 ? 1.148 -7.306 3.848 1.00 93.62 342 VAL A C 1
ATOM 2527 O O . VAL A 1 342 ? 1.393 -8.157 4.699 1.00 93.62 342 VAL A O 1
ATOM 2530 N N . VAL A 1 343 ? 0.889 -7.608 2.581 1.00 95.38 343 VAL A N 1
ATOM 2531 C CA . VAL A 1 343 ? 0.960 -8.955 2.019 1.00 95.38 343 VAL A CA 1
ATOM 2532 C C . VAL A 1 343 ? 2.019 -8.984 0.920 1.00 95.38 343 VAL A C 1
ATOM 2534 O O . VAL A 1 343 ? 1.896 -8.289 -0.092 1.00 95.38 343 VAL A O 1
ATOM 2537 N N . PHE A 1 344 ? 3.043 -9.811 1.105 1.00 95.94 344 PHE A N 1
ATOM 2538 C CA . PHE A 1 344 ? 4.002 -10.154 0.061 1.00 95.94 344 PHE A CA 1
ATOM 2539 C C . PHE A 1 344 ? 3.485 -11.360 -0.722 1.00 95.94 344 PHE A C 1
ATOM 2541 O O . PHE A 1 344 ? 3.238 -12.415 -0.138 1.00 95.94 344 PHE A O 1
ATOM 2548 N N . LEU A 1 345 ? 3.305 -11.200 -2.032 1.00 95.50 345 LEU A N 1
ATOM 2549 C CA . LEU A 1 345 ? 2.828 -12.253 -2.928 1.00 95.50 345 LEU A CA 1
ATOM 2550 C C . LEU A 1 345 ? 3.968 -12.712 -3.835 1.00 95.50 345 LEU A C 1
ATOM 2552 O O . LEU A 1 345 ? 4.387 -11.957 -4.711 1.00 95.50 345 LEU A O 1
ATOM 2556 N N . ASP A 1 346 ? 4.453 -13.937 -3.649 1.00 94.19 346 ASP A N 1
ATOM 2557 C CA . ASP A 1 346 ? 5.468 -14.533 -4.519 1.00 94.19 346 ASP A CA 1
ATOM 2558 C C . ASP A 1 346 ? 4.850 -15.053 -5.819 1.00 94.19 346 ASP A C 1
ATOM 2560 O O . ASP A 1 346 ? 4.100 -16.030 -5.833 1.00 94.19 346 ASP A O 1
ATOM 2564 N N . LEU A 1 347 ? 5.165 -14.380 -6.926 1.00 92.69 347 LEU A N 1
ATOM 2565 C CA . LEU A 1 347 ? 4.647 -14.696 -8.254 1.00 92.69 347 LEU A CA 1
ATOM 2566 C C . LEU A 1 347 ? 5.600 -15.561 -9.088 1.00 92.69 347 LEU A C 1
ATOM 2568 O O . LEU A 1 347 ? 5.262 -15.884 -10.227 1.00 92.69 347 LEU A O 1
ATOM 2572 N N . ARG A 1 348 ? 6.776 -15.955 -8.573 1.00 88.62 348 ARG A N 1
ATOM 2573 C CA . ARG A 1 348 ? 7.755 -16.754 -9.344 1.00 88.62 348 ARG A CA 1
ATOM 2574 C C . ARG A 1 348 ? 7.208 -18.130 -9.733 1.00 88.62 348 ARG A C 1
ATOM 2576 O O . ARG A 1 348 ? 7.496 -18.628 -10.814 1.00 88.62 348 ARG A O 1
ATOM 2583 N N . GLY A 1 349 ? 6.350 -18.710 -8.891 1.00 84.25 349 GLY A N 1
ATOM 2584 C CA . GLY A 1 349 ? 5.653 -19.970 -9.171 1.00 84.25 349 GLY A CA 1
ATOM 2585 C C . GLY A 1 349 ? 4.388 -19.839 -10.031 1.00 84.25 349 GLY A C 1
ATOM 2586 O O . GLY A 1 349 ? 3.728 -20.846 -10.277 1.00 84.25 349 GLY A O 1
ATOM 2587 N N . VAL A 1 350 ? 4.021 -18.626 -10.463 1.00 88.88 350 VAL A N 1
ATOM 2588 C CA . VAL A 1 350 ? 2.788 -18.350 -11.216 1.00 88.88 350 VAL A CA 1
ATOM 2589 C C . VAL A 1 350 ? 3.123 -18.166 -12.698 1.00 88.88 350 VAL A C 1
ATOM 2591 O O . VAL A 1 350 ? 3.703 -17.157 -13.115 1.00 88.88 350 VAL A O 1
ATOM 2594 N N . ALA A 1 351 ? 2.766 -19.161 -13.513 1.00 78.44 351 ALA A N 1
ATOM 2595 C CA . ALA A 1 351 ? 3.194 -19.233 -14.910 1.00 78.44 351 ALA A CA 1
ATOM 2596 C C . ALA A 1 351 ? 2.491 -18.200 -15.813 1.00 78.44 351 ALA A C 1
ATOM 2598 O O . ALA A 1 351 ? 3.119 -17.650 -16.721 1.00 78.44 351 ALA A O 1
ATOM 2599 N N . GLY A 1 352 ? 1.209 -17.919 -15.557 1.00 83.75 352 GLY A N 1
ATOM 2600 C CA . GLY A 1 352 ? 0.361 -17.074 -16.402 1.00 83.75 352 GLY A CA 1
ATOM 2601 C C . GLY A 1 352 ? -0.078 -15.751 -15.762 1.00 83.75 352 GLY A C 1
ATOM 2602 O O . GLY A 1 352 ? 0.398 -15.373 -14.688 1.00 83.75 352 GLY A O 1
ATOM 2603 N N . PRO A 1 353 ? -0.983 -15.017 -16.433 1.00 86.06 353 PRO A N 1
ATOM 2604 C CA . PRO A 1 353 ? -1.676 -13.887 -15.833 1.00 86.06 353 PRO A CA 1
ATOM 2605 C C . PRO A 1 353 ? -2.565 -14.321 -14.666 1.00 86.06 353 PRO A C 1
ATOM 2607 O O . PRO A 1 353 ? -3.184 -15.384 -14.707 1.00 86.06 353 PRO A O 1
ATOM 2610 N N . LEU A 1 354 ? -2.675 -13.465 -13.651 1.00 86.94 354 LEU A N 1
ATOM 2611 C CA . LEU A 1 354 ? -3.578 -13.684 -12.529 1.00 86.94 354 LEU A CA 1
ATOM 2612 C C . LEU A 1 354 ? -5.031 -13.662 -13.004 1.00 86.94 354 LEU A C 1
ATOM 2614 O O . LEU A 1 354 ? -5.428 -12.833 -13.828 1.00 86.94 354 LEU A O 1
ATOM 2618 N N . SER A 1 355 ? -5.838 -14.564 -12.450 1.00 84.25 355 SER A N 1
ATOM 2619 C CA . SER A 1 355 ? -7.264 -14.615 -12.746 1.00 84.25 355 SER A CA 1
ATOM 2620 C C . SER A 1 355 ? -7.972 -13.340 -12.273 1.00 84.25 355 SER A C 1
ATOM 2622 O O . SER A 1 355 ? -7.553 -12.676 -11.320 1.00 84.25 355 SER A O 1
ATOM 2624 N N . TYR A 1 356 ? -9.088 -12.995 -12.919 1.00 83.44 356 TYR A N 1
ATOM 2625 C CA . TYR A 1 356 ? -9.896 -11.853 -12.486 1.00 83.44 356 TYR A CA 1
ATOM 2626 C C . TYR A 1 356 ? -10.367 -11.986 -11.030 1.00 83.44 356 TYR A C 1
ATOM 2628 O O . TYR A 1 356 ? -10.370 -10.990 -10.314 1.00 83.44 356 TYR A O 1
ATOM 2636 N N . ASP A 1 357 ? -10.707 -13.197 -10.578 1.00 84.81 357 ASP A N 1
ATOM 2637 C CA . ASP A 1 357 ? -11.176 -13.443 -9.208 1.00 84.81 357 ASP A CA 1
ATOM 2638 C C . ASP A 1 357 ? -10.098 -13.089 -8.174 1.00 84.81 357 ASP A C 1
ATOM 2640 O O . ASP A 1 357 ? -10.390 -12.423 -7.179 1.00 84.81 357 ASP A O 1
ATOM 2644 N N . VAL A 1 358 ? -8.842 -13.451 -8.453 1.00 88.69 358 VAL A N 1
ATOM 2645 C CA . VAL A 1 358 ? -7.677 -13.067 -7.645 1.00 88.69 358 VAL A CA 1
ATOM 2646 C C . VAL A 1 358 ? -7.504 -11.549 -7.616 1.00 88.69 358 VAL A C 1
ATOM 2648 O O . VAL A 1 358 ? -7.344 -10.957 -6.548 1.00 88.69 358 VAL A O 1
ATOM 2651 N N . ILE A 1 359 ? -7.561 -10.897 -8.779 1.00 87.56 359 ILE A N 1
ATOM 2652 C CA . ILE A 1 359 ? -7.422 -9.439 -8.881 1.00 87.56 359 ILE A CA 1
ATOM 2653 C C . ILE A 1 359 ? -8.561 -8.716 -8.148 1.00 87.56 359 ILE A C 1
ATOM 2655 O O . ILE A 1 359 ? -8.343 -7.690 -7.497 1.00 87.56 359 ILE A O 1
ATOM 2659 N N . GLU A 1 360 ? -9.783 -9.239 -8.232 1.00 86.12 360 GLU A N 1
ATOM 2660 C CA . GLU A 1 360 ? -10.929 -8.715 -7.502 1.00 86.12 360 GLU A CA 1
ATOM 2661 C C . GLU A 1 360 ? -10.736 -8.862 -5.987 1.00 86.12 360 GLU A C 1
ATOM 2663 O O . GLU A 1 360 ? -11.017 -7.914 -5.250 1.00 86.12 360 GLU A O 1
ATOM 2668 N N . ASP A 1 361 ? -10.217 -10.001 -5.527 1.00 90.56 361 ASP A N 1
ATOM 2669 C CA . ASP A 1 361 ? -9.959 -10.274 -4.112 1.00 90.56 361 ASP A CA 1
ATOM 2670 C C . ASP A 1 361 ? -8.892 -9.345 -3.531 1.00 90.56 361 ASP A C 1
ATOM 2672 O O . ASP A 1 361 ? -9.126 -8.696 -2.504 1.00 90.56 361 ASP A O 1
ATOM 2676 N N . ILE A 1 362 ? -7.778 -9.176 -4.248 1.00 91.06 362 ILE A N 1
ATOM 2677 C CA . ILE A 1 362 ? -6.761 -8.162 -3.947 1.00 91.06 362 ILE A CA 1
ATOM 2678 C C . ILE A 1 362 ? -7.426 -6.780 -3.865 1.00 91.06 362 ILE A C 1
ATOM 2680 O O . ILE A 1 362 ? -7.299 -6.076 -2.864 1.00 91.06 362 ILE A O 1
ATOM 2684 N N . GLY A 1 363 ? -8.235 -6.406 -4.861 1.00 87.00 363 GLY A N 1
ATOM 2685 C CA . GLY A 1 363 ? -8.928 -5.117 -4.885 1.00 87.00 363 GLY A CA 1
ATOM 2686 C C . GLY A 1 363 ? -9.923 -4.904 -3.733 1.00 87.00 363 GLY A C 1
ATOM 2687 O O . GLY A 1 363 ? -10.103 -3.774 -3.262 1.00 87.00 363 GLY A O 1
ATOM 2688 N N . LYS A 1 364 ? -10.586 -5.961 -3.251 1.00 88.19 364 LYS A N 1
ATOM 2689 C CA . LYS A 1 364 ? -11.474 -5.913 -2.078 1.00 88.19 364 LYS A CA 1
ATOM 2690 C C . LYS A 1 364 ? -10.685 -5.641 -0.797 1.00 88.19 364 LYS A C 1
ATOM 2692 O O . LYS A 1 364 ? -11.108 -4.773 -0.029 1.00 88.19 364 LYS A O 1
ATOM 2697 N N . LEU A 1 365 ? -9.559 -6.329 -0.607 1.00 91.94 365 LEU A N 1
ATOM 2698 C CA . LEU A 1 365 ? -8.680 -6.196 0.560 1.00 91.94 365 LEU A CA 1
ATOM 2699 C C . LEU A 1 365 ? -7.945 -4.854 0.582 1.00 91.94 365 LEU A C 1
ATOM 2701 O O . LEU A 1 365 ? -7.891 -4.197 1.618 1.00 91.94 365 LEU A O 1
ATOM 2705 N N . MET A 1 366 ? -7.503 -4.357 -0.573 1.00 89.12 366 MET A N 1
ATOM 2706 C CA . MET A 1 366 ? -6.914 -3.018 -0.677 1.00 89.12 366 MET A CA 1
ATOM 2707 C C . MET A 1 366 ? -7.895 -1.914 -0.290 1.00 89.12 366 MET A C 1
ATOM 2709 O O . MET A 1 366 ? -7.535 -0.967 0.403 1.00 89.12 366 MET A O 1
ATOM 2713 N N . LYS A 1 367 ? -9.175 -2.048 -0.662 1.00 84.88 367 LYS A N 1
ATOM 2714 C CA . LYS A 1 367 ? -10.233 -1.133 -0.192 1.00 84.88 367 LYS A CA 1
ATOM 2715 C C . LYS A 1 367 ? -10.499 -1.236 1.315 1.00 84.88 367 LYS A C 1
ATOM 2717 O O . LYS A 1 367 ? -11.177 -0.358 1.845 1.00 84.88 367 LYS A O 1
ATOM 2722 N N . ALA A 1 368 ? -10.051 -2.307 1.966 1.00 87.00 368 ALA A N 1
ATOM 2723 C CA . ALA A 1 368 ? -10.100 -2.479 3.415 1.00 87.00 368 ALA A CA 1
ATOM 2724 C C . ALA A 1 368 ? -8.815 -2.001 4.121 1.00 87.00 368 ALA A C 1
ATOM 2726 O O . ALA A 1 368 ? -8.777 -2.028 5.343 1.00 87.00 368 ALA A O 1
ATOM 2727 N N . GLY A 1 369 ? -7.805 -1.526 3.378 1.00 87.88 369 GLY A N 1
ATOM 2728 C CA . GLY A 1 369 ? -6.560 -0.978 3.928 1.00 87.88 369 GLY A CA 1
ATOM 2729 C C . GLY A 1 369 ? -5.346 -1.911 3.862 1.00 87.88 369 GLY A C 1
ATOM 2730 O O . GLY A 1 369 ? -4.304 -1.557 4.400 1.00 87.88 369 GLY A O 1
ATOM 2731 N N . VAL A 1 370 ? -5.451 -3.075 3.209 1.00 92.19 370 VAL A N 1
ATOM 2732 C CA . VAL A 1 370 ? -4.323 -4.012 3.040 1.00 92.19 370 VAL A CA 1
ATOM 2733 C C . VAL A 1 370 ? -3.430 -3.579 1.874 1.00 92.19 370 VAL A C 1
ATOM 2735 O O . VAL A 1 370 ? -3.915 -3.359 0.762 1.00 92.19 370 VAL A O 1
ATOM 2738 N N . TYR A 1 371 ? -2.122 -3.498 2.096 1.00 92.81 371 TYR A N 1
ATOM 2739 C CA . TYR A 1 371 ? -1.134 -3.221 1.053 1.00 92.81 371 TYR A CA 1
ATOM 2740 C C . TYR A 1 371 ? -0.578 -4.521 0.471 1.00 92.81 371 TYR A C 1
ATOM 2742 O O . TYR A 1 371 ? -0.329 -5.476 1.200 1.00 92.81 371 TYR A O 1
ATOM 2750 N N . PHE A 1 372 ? -0.341 -4.550 -0.840 1.00 93.75 372 PHE A N 1
ATOM 2751 C CA . PHE A 1 372 ? 0.238 -5.711 -1.517 1.00 93.75 372 PHE A CA 1
ATOM 2752 C C . PHE A 1 372 ? 1.551 -5.345 -2.196 1.00 93.75 372 PHE A C 1
ATOM 2754 O O . PHE A 1 372 ? 1.641 -4.320 -2.880 1.00 93.75 372 PHE A O 1
ATOM 2761 N N . VAL A 1 373 ? 2.537 -6.224 -2.040 1.00 94.12 373 VAL A N 1
ATOM 2762 C CA . VAL A 1 373 ? 3.831 -6.158 -2.715 1.00 94.12 373 VAL A CA 1
ATOM 2763 C C . VAL A 1 373 ? 4.028 -7.457 -3.493 1.00 94.12 373 VAL A C 1
ATOM 2765 O O . VAL A 1 373 ? 4.053 -8.543 -2.920 1.00 94.12 373 VAL A O 1
ATOM 2768 N N . LEU A 1 374 ? 4.141 -7.347 -4.811 1.00 93.81 374 LEU A N 1
ATOM 2769 C CA . LEU A 1 374 ? 4.313 -8.482 -5.715 1.00 93.81 374 LEU A CA 1
ATOM 2770 C C . LEU A 1 374 ? 5.801 -8.789 -5.871 1.00 93.81 374 LEU A C 1
ATOM 2772 O O . LEU A 1 374 ? 6.551 -7.908 -6.284 1.00 93.81 374 LEU A O 1
ATOM 2776 N N . LEU A 1 375 ? 6.223 -10.011 -5.569 1.00 93.44 375 LEU A N 1
ATOM 2777 C CA . LEU A 1 375 ? 7.606 -10.461 -5.708 1.00 93.44 375 LEU A CA 1
ATOM 2778 C C . LEU A 1 375 ? 7.747 -11.260 -7.005 1.00 93.44 375 LEU A C 1
ATOM 2780 O O . LEU A 1 375 ? 6.966 -12.180 -7.251 1.00 93.44 375 LEU A O 1
ATOM 2784 N N . SER A 1 376 ? 8.715 -10.915 -7.852 1.00 90.81 376 SER A N 1
ATOM 2785 C CA . SER A 1 376 ? 8.928 -11.623 -9.116 1.00 90.81 376 SER A CA 1
ATOM 2786 C C . SER A 1 376 ? 10.372 -11.526 -9.607 1.00 90.81 376 SER A C 1
ATOM 2788 O O . SER A 1 376 ? 11.053 -10.520 -9.409 1.00 90.81 376 SER A O 1
ATOM 2790 N N . GLU A 1 377 ? 10.808 -12.548 -10.339 1.00 86.69 377 GLU A N 1
ATOM 2791 C CA . GLU A 1 377 ? 12.038 -12.516 -11.144 1.00 86.69 377 GLU A CA 1
ATOM 2792 C C . GLU A 1 377 ? 11.868 -11.663 -12.415 1.00 86.69 377 GLU A C 1
ATOM 2794 O O . GLU A 1 377 ? 12.833 -11.189 -13.016 1.00 86.69 377 GLU A O 1
ATOM 2799 N N . LYS A 1 378 ? 10.615 -11.442 -12.829 1.00 87.25 378 LYS A N 1
ATOM 2800 C CA . LYS A 1 378 ? 10.264 -10.716 -14.050 1.00 87.25 378 LYS A CA 1
ATOM 2801 C C . LYS A 1 378 ? 10.463 -9.207 -13.860 1.00 87.25 378 LYS A C 1
ATOM 2803 O O . LYS A 1 378 ? 10.326 -8.698 -12.742 1.00 87.25 378 LYS A O 1
ATOM 2808 N N . PRO A 1 379 ? 10.752 -8.459 -14.940 1.00 84.88 379 PRO A N 1
ATOM 2809 C CA . PRO A 1 379 ? 10.742 -7.003 -14.887 1.00 84.88 379 PRO A CA 1
ATOM 2810 C C . PRO A 1 379 ? 9.340 -6.484 -14.558 1.00 84.88 379 PRO A C 1
ATOM 2812 O O . PRO A 1 379 ? 8.332 -7.170 -14.752 1.00 84.88 379 PRO A O 1
ATOM 2815 N N . VAL A 1 380 ? 9.256 -5.236 -14.106 1.00 83.62 380 VAL A N 1
ATOM 2816 C CA . VAL A 1 380 ? 7.969 -4.604 -13.784 1.00 83.62 380 VAL A CA 1
ATOM 2817 C C . VAL A 1 380 ? 7.141 -4.337 -15.050 1.00 83.62 380 VAL A C 1
ATOM 2819 O O . VAL A 1 380 ? 5.941 -4.626 -15.088 1.00 83.62 380 VAL A O 1
ATOM 2822 N N . GLN A 1 381 ? 7.779 -3.851 -16.121 1.00 78.25 381 GLN A N 1
ATOM 2823 C CA . GLN A 1 381 ? 7.131 -3.506 -17.396 1.00 78.25 381 GLN A CA 1
ATOM 2824 C C . GLN A 1 381 ? 7.764 -4.226 -18.593 1.00 78.25 381 GLN A C 1
ATOM 2826 O O . GLN A 1 381 ? 8.956 -4.526 -18.585 1.00 78.25 381 GLN A O 1
ATOM 2831 N N . GLY A 1 382 ? 6.969 -4.442 -19.646 1.00 72.19 382 GLY A N 1
ATOM 2832 C CA . GLY A 1 382 ? 7.385 -5.077 -20.900 1.00 72.19 382 GLY A CA 1
ATOM 2833 C C . GLY A 1 382 ? 6.701 -6.429 -21.148 1.00 72.19 382 GLY A C 1
ATOM 2834 O O . GLY A 1 382 ? 5.835 -6.827 -20.376 1.00 72.19 382 GLY A O 1
ATOM 2835 N N . PRO A 1 383 ? 7.059 -7.137 -22.230 1.00 70.06 383 PRO A N 1
ATOM 2836 C CA . PRO A 1 383 ? 6.548 -8.482 -22.484 1.00 70.06 383 PRO A CA 1
ATOM 2837 C C . PRO A 1 383 ? 6.984 -9.463 -21.388 1.00 70.06 383 PRO A C 1
ATOM 2839 O O . PRO A 1 383 ? 8.155 -9.492 -21.009 1.00 70.06 383 PRO A O 1
ATOM 2842 N N . GLY A 1 384 ? 6.050 -10.267 -20.890 1.00 76.00 384 GLY A N 1
ATOM 2843 C CA . GLY A 1 384 ? 6.237 -11.207 -19.789 1.00 76.00 384 GLY A CA 1
ATOM 2844 C C . GLY A 1 384 ? 6.404 -10.551 -18.416 1.00 76.00 384 GLY A C 1
ATOM 2845 O O . GLY A 1 384 ? 6.859 -11.226 -17.497 1.00 76.00 384 GLY A O 1
ATOM 2846 N N . SER A 1 385 ? 6.093 -9.260 -18.261 1.00 85.50 385 SER A N 1
ATOM 2847 C CA . SER A 1 385 ? 6.336 -8.504 -17.026 1.00 85.50 385 SER A CA 1
ATOM 2848 C C . SER A 1 385 ? 5.259 -8.707 -15.954 1.00 85.50 385 SER A C 1
ATOM 2850 O O . SER A 1 385 ? 4.196 -9.280 -16.204 1.00 85.50 385 SER A O 1
ATOM 2852 N N . ILE A 1 386 ? 5.500 -8.168 -14.755 1.00 87.00 386 ILE A N 1
ATOM 2853 C CA . ILE A 1 386 ? 4.508 -8.141 -13.665 1.00 87.00 386 ILE A CA 1
ATOM 2854 C C . ILE A 1 386 ? 3.231 -7.396 -14.098 1.00 87.00 386 ILE A C 1
ATOM 2856 O O . ILE A 1 386 ? 2.122 -7.834 -13.801 1.00 87.00 386 ILE A O 1
ATOM 2860 N N . GLU A 1 387 ? 3.355 -6.288 -14.840 1.00 84.44 387 GLU A N 1
ATOM 2861 C CA . GLU A 1 387 ? 2.200 -5.573 -15.407 1.00 84.44 387 GLU A CA 1
ATOM 2862 C C . GLU A 1 387 ? 1.352 -6.461 -16.332 1.00 84.44 387 GLU A C 1
ATOM 2864 O O . GLU A 1 387 ? 0.119 -6.422 -16.262 1.00 84.44 387 GLU A O 1
ATOM 2869 N N . GLU A 1 388 ? 1.984 -7.293 -17.162 1.00 83.50 388 GLU A N 1
ATOM 2870 C CA . GLU A 1 388 ? 1.273 -8.255 -18.008 1.00 83.50 388 GLU A CA 1
ATOM 2871 C C . GLU A 1 388 ? 0.642 -9.378 -17.178 1.00 83.50 388 GLU A C 1
ATOM 2873 O O . GLU A 1 388 ? -0.509 -9.734 -17.427 1.00 83.50 388 GLU A O 1
ATOM 2878 N N . GLN A 1 389 ? 1.315 -9.867 -16.131 1.00 86.12 389 GLN A N 1
ATOM 2879 C CA . GLN A 1 389 ? 0.712 -10.830 -15.204 1.00 86.12 389 GLN A CA 1
ATOM 2880 C C . GLN A 1 389 ? -0.540 -10.264 -14.516 1.00 86.12 389 GLN A C 1
ATOM 2882 O O . GLN A 1 389 ? -1.526 -10.975 -14.349 1.00 86.12 389 GLN A O 1
ATOM 2887 N N . LEU A 1 390 ? -0.537 -8.980 -14.148 1.00 84.69 390 LEU A N 1
ATOM 2888 C CA . LEU A 1 390 ? -1.677 -8.332 -13.493 1.00 84.69 390 LEU A CA 1
ATOM 2889 C C . LEU A 1 390 ? -2.834 -8.021 -14.442 1.00 84.69 390 LEU A C 1
ATOM 2891 O O . LEU A 1 390 ? -3.992 -8.049 -14.032 1.00 84.69 390 LEU A O 1
ATOM 2895 N N . THR A 1 391 ? -2.534 -7.639 -15.684 1.00 81.19 391 THR A N 1
ATOM 2896 C CA . THR A 1 391 ? -3.528 -7.033 -16.587 1.00 81.19 391 THR A CA 1
ATOM 2897 C C . THR A 1 391 ? -3.862 -7.880 -17.810 1.00 81.19 391 THR A C 1
ATOM 2899 O O . THR A 1 391 ? -4.876 -7.619 -18.465 1.00 81.19 391 THR A O 1
ATOM 2902 N N . GLY A 1 392 ? -3.055 -8.896 -18.114 1.00 78.25 392 GLY A N 1
ATOM 2903 C CA . GLY A 1 392 ? -3.155 -9.715 -19.321 1.00 78.25 392 GLY A CA 1
ATOM 2904 C C . GLY A 1 392 ? -4.485 -10.454 -19.445 1.00 78.25 392 GLY A C 1
ATOM 2905 O O . GLY A 1 392 ? -5.052 -10.490 -20.531 1.00 78.25 392 GLY A O 1
ATOM 2906 N N . ALA A 1 393 ? -5.038 -10.945 -18.330 1.00 76.44 393 ALA A N 1
ATOM 2907 C CA . ALA A 1 393 ? -6.341 -11.621 -18.297 1.00 76.44 393 ALA A CA 1
ATOM 2908 C C . ALA A 1 393 ? -7.546 -10.677 -18.111 1.00 76.44 393 ALA A C 1
ATOM 2910 O O . ALA A 1 393 ? -8.684 -11.139 -18.042 1.00 76.44 393 ALA A O 1
ATOM 2911 N N . LEU A 1 394 ? -7.320 -9.364 -18.002 1.00 75.06 394 LEU A N 1
ATOM 2912 C CA . LEU A 1 394 ? -8.365 -8.393 -17.677 1.00 75.06 394 LEU A CA 1
ATOM 2913 C C . LEU A 1 394 ? -8.873 -7.653 -18.912 1.00 75.06 394 LEU A C 1
ATOM 2915 O O . LEU A 1 394 ? -8.081 -7.159 -19.723 1.00 75.06 394 LEU A O 1
ATOM 2919 N N . THR A 1 395 ? -10.191 -7.448 -18.975 1.00 68.50 395 THR A N 1
ATOM 2920 C CA . THR A 1 395 ? -10.797 -6.491 -19.913 1.00 68.50 395 THR A CA 1
ATOM 2921 C C . THR A 1 395 ? -10.370 -5.062 -19.573 1.00 68.50 395 THR A C 1
ATOM 2923 O O . THR A 1 395 ? -9.972 -4.764 -18.444 1.00 68.50 395 THR A O 1
ATOM 2926 N N . ALA A 1 396 ? -10.475 -4.128 -20.521 1.00 64.62 396 ALA A N 1
ATOM 2927 C CA . ALA A 1 396 ? -10.054 -2.745 -20.290 1.00 64.62 396 ALA A CA 1
ATOM 2928 C C . ALA A 1 396 ? -10.785 -2.086 -19.104 1.00 64.62 396 ALA A C 1
ATOM 2930 O O . ALA A 1 396 ? -10.151 -1.444 -18.267 1.00 64.62 396 ALA A O 1
ATOM 2931 N N . LYS A 1 397 ? -12.094 -2.330 -18.968 1.00 64.25 397 LYS A N 1
ATOM 2932 C CA . LYS A 1 397 ? -12.892 -1.840 -17.834 1.00 64.25 397 LYS A CA 1
ATOM 2933 C C . LYS A 1 397 ? -12.504 -2.503 -16.504 1.00 64.25 397 LYS A C 1
ATOM 2935 O O . LYS A 1 397 ? -12.540 -1.852 -15.463 1.00 64.25 397 LYS A O 1
ATOM 2940 N N . GLN A 1 398 ? -12.107 -3.779 -16.509 1.00 71.19 398 GLN A N 1
ATOM 2941 C CA . GLN A 1 398 ? -11.584 -4.447 -15.310 1.00 71.19 398 GLN A CA 1
ATOM 2942 C C . GLN A 1 398 ? -10.211 -3.900 -14.908 1.00 71.19 398 GLN A C 1
ATOM 2944 O O . GLN A 1 398 ? -9.952 -3.733 -13.718 1.00 71.19 398 GLN A O 1
ATOM 2949 N N . ARG A 1 399 ? -9.353 -3.541 -15.873 1.00 68.69 399 ARG A N 1
ATOM 2950 C CA . ARG A 1 399 ? -8.069 -2.879 -15.586 1.00 68.69 399 ARG A CA 1
ATOM 2951 C C . ARG A 1 399 ? -8.269 -1.563 -14.833 1.00 68.69 399 ARG A C 1
ATOM 2953 O O . ARG A 1 399 ? -7.497 -1.276 -13.924 1.00 68.69 399 ARG A O 1
ATOM 2960 N N . ASP A 1 400 ? -9.347 -0.822 -15.107 1.00 63.03 400 ASP A N 1
ATOM 2961 C CA . ASP A 1 400 ? -9.696 0.395 -14.353 1.00 63.03 400 ASP A CA 1
ATOM 2962 C C . ASP A 1 400 ? -10.063 0.150 -12.882 1.00 63.03 400 ASP A C 1
ATOM 2964 O O . ASP A 1 400 ? -10.089 1.091 -12.082 1.00 63.03 400 ASP A O 1
ATOM 2968 N N . LEU A 1 401 ? -10.385 -1.090 -12.501 1.00 60.84 401 LEU A N 1
ATOM 2969 C CA . LEU A 1 401 ? -10.515 -1.448 -11.092 1.00 60.84 401 LEU A CA 1
ATOM 2970 C C . LEU A 1 401 ? -9.131 -1.503 -10.448 1.00 60.84 401 LEU A C 1
ATOM 2972 O O . LEU A 1 401 ? -8.969 -0.940 -9.371 1.00 60.84 401 LEU A O 1
ATOM 2976 N N . VAL A 1 402 ? -8.147 -2.097 -11.128 1.00 63.41 402 VAL A N 1
ATOM 2977 C CA . VAL A 1 402 ? -6.757 -2.221 -10.655 1.00 63.41 402 VAL A CA 1
ATOM 2978 C C . VAL A 1 402 ? -6.059 -0.864 -10.601 1.00 63.41 402 VAL A C 1
ATOM 2980 O O . VAL A 1 402 ? -5.344 -0.579 -9.645 1.00 63.41 402 VAL A O 1
ATOM 2983 N N . THR A 1 403 ? -6.306 0.015 -11.580 1.00 57.69 403 THR A N 1
ATOM 2984 C CA . THR A 1 403 ? -5.643 1.329 -11.675 1.00 57.69 403 THR A CA 1
ATOM 2985 C C . THR A 1 403 ? -5.917 2.264 -10.500 1.00 57.69 403 THR A C 1
ATOM 2987 O O . THR A 1 403 ? -5.167 3.212 -10.270 1.00 57.69 403 THR A O 1
ATOM 2990 N N . ARG A 1 404 ? -6.984 2.002 -9.741 1.00 59.78 404 ARG A N 1
ATOM 2991 C CA . ARG A 1 404 ? -7.374 2.785 -8.562 1.00 59.78 404 ARG A CA 1
ATOM 2992 C C . ARG A 1 404 ? -6.608 2.405 -7.302 1.00 59.78 404 ARG A C 1
ATOM 2994 O O . ARG A 1 404 ? -6.768 3.091 -6.294 1.00 59.78 404 ARG A O 1
ATOM 3001 N N . TYR A 1 405 ? -5.844 1.319 -7.326 1.00 67.44 405 TYR A N 1
ATOM 3002 C CA . TYR A 1 405 ? -5.193 0.794 -6.138 1.00 67.44 405 TYR A CA 1
ATOM 3003 C C . TYR A 1 405 ? -3.680 0.996 -6.178 1.00 67.44 405 TYR A C 1
ATOM 3005 O O . TYR A 1 405 ? -3.056 0.877 -7.229 1.00 67.44 405 TYR A O 1
ATOM 3013 N N . LYS A 1 406 ? -3.098 1.284 -5.009 1.00 72.62 406 LYS A N 1
ATOM 3014 C CA . LYS A 1 406 ? -1.650 1.410 -4.808 1.00 72.62 406 LYS A CA 1
ATOM 3015 C C . LYS A 1 406 ? -1.041 0.023 -4.580 1.00 72.62 406 LYS A C 1
ATOM 3017 O O . LYS A 1 406 ? -0.989 -0.435 -3.442 1.00 72.62 406 LYS A O 1
ATOM 3022 N N . LEU A 1 407 ? -0.661 -0.664 -5.653 1.00 85.00 407 LEU A N 1
ATOM 3023 C CA . LEU A 1 407 ? 0.109 -1.913 -5.568 1.00 85.00 407 LEU A CA 1
ATOM 3024 C C . LEU A 1 407 ? 1.598 -1.594 -5.635 1.00 85.00 407 LEU A C 1
ATOM 3026 O O . LEU A 1 407 ? 1.996 -0.644 -6.308 1.00 85.00 407 LEU A O 1
ATOM 3030 N N . PHE A 1 408 ? 2.420 -2.417 -5.002 1.00 90.06 408 PHE A N 1
ATOM 3031 C CA . PHE A 1 408 ? 3.866 -2.357 -5.153 1.00 90.06 408 PHE A CA 1
ATOM 3032 C C . PHE A 1 408 ? 4.375 -3.624 -5.823 1.00 90.06 408 PHE A C 1
ATOM 3034 O O . PHE A 1 408 ? 3.755 -4.682 -5.742 1.00 90.06 408 PHE A O 1
ATOM 3041 N N . SER A 1 409 ? 5.514 -3.523 -6.487 1.00 90.50 409 SER A N 1
ATOM 3042 C CA . SER A 1 409 ? 6.178 -4.660 -7.109 1.00 90.50 409 SER A CA 1
ATOM 3043 C C . SER A 1 409 ? 7.670 -4.591 -6.860 1.00 90.50 409 SER A C 1
ATOM 3045 O O . SER A 1 409 ? 8.275 -3.538 -7.066 1.00 90.50 409 SER A O 1
ATOM 3047 N N . LEU A 1 410 ? 8.243 -5.724 -6.488 1.00 89.88 410 LEU A N 1
ATOM 3048 C CA . LEU A 1 410 ? 9.665 -5.973 -6.416 1.00 89.88 410 LEU A CA 1
ATOM 3049 C C . LEU A 1 410 ? 10.022 -6.988 -7.513 1.00 89.88 410 LEU A C 1
ATOM 3051 O O . LEU A 1 410 ? 9.857 -8.195 -7.344 1.00 89.88 410 LEU A O 1
ATOM 3055 N N . GLY A 1 411 ? 10.422 -6.462 -8.670 1.00 88.69 411 GLY A N 1
ATOM 3056 C CA . GLY A 1 411 ? 10.833 -7.216 -9.852 1.00 88.69 411 GLY A CA 1
ATOM 3057 C C . GLY A 1 411 ? 12.345 -7.427 -9.934 1.00 88.69 411 GLY A C 1
ATOM 3058 O O . GLY A 1 411 ? 13.110 -6.877 -9.133 1.00 88.69 411 GLY A O 1
ATOM 3059 N N . LEU A 1 412 ? 12.774 -8.192 -10.943 1.00 86.12 412 LEU A N 1
ATOM 3060 C CA . LEU A 1 412 ? 14.180 -8.552 -11.187 1.00 86.12 412 LEU A CA 1
ATOM 3061 C C . LEU A 1 412 ? 14.878 -9.118 -9.938 1.00 86.12 412 LEU A C 1
ATOM 3063 O O . LEU A 1 412 ? 15.983 -8.689 -9.598 1.00 86.12 412 LEU A O 1
ATOM 30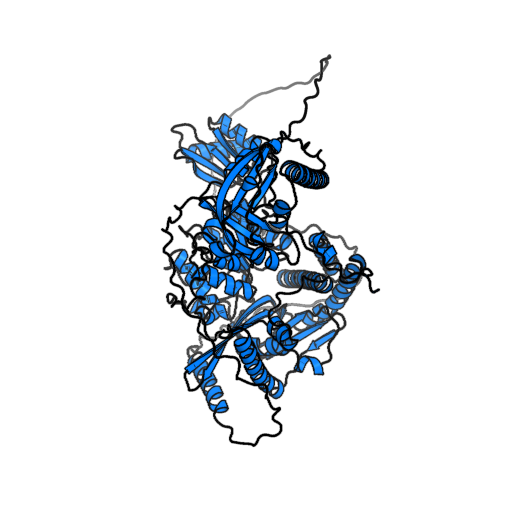67 N N . ASP A 1 413 ? 14.211 -10.032 -9.229 1.00 84.81 413 ASP A N 1
ATOM 3068 C CA . ASP A 1 413 ? 14.723 -10.679 -8.012 1.00 84.81 413 ASP A CA 1
ATOM 3069 C C . ASP A 1 413 ? 15.194 -9.679 -6.956 1.00 84.81 413 ASP A C 1
ATOM 3071 O O . ASP A 1 413 ? 16.299 -9.779 -6.433 1.00 84.81 413 ASP A O 1
ATOM 3075 N N . GLY A 1 414 ? 14.383 -8.660 -6.675 1.00 85.50 414 GLY A N 1
ATOM 3076 C CA . GLY A 1 414 ? 14.741 -7.694 -5.642 1.00 85.50 414 GLY A CA 1
ATOM 3077 C C . GLY A 1 414 ? 15.410 -6.423 -6.140 1.00 85.50 414 GLY A C 1
ATOM 3078 O O . GLY A 1 414 ? 15.730 -5.584 -5.321 1.00 85.50 414 GLY A O 1
ATOM 3079 N N . ASN A 1 415 ? 15.623 -6.232 -7.443 1.00 87.56 415 ASN A N 1
ATOM 3080 C CA . ASN A 1 415 ? 16.449 -5.119 -7.949 1.00 87.56 415 ASN A CA 1
ATOM 3081 C C . ASN A 1 415 ? 15.650 -4.043 -8.693 1.00 87.56 415 ASN A C 1
ATOM 3083 O O . ASN A 1 415 ? 16.194 -3.034 -9.157 1.00 87.56 415 ASN A O 1
ATOM 3087 N N . GLU A 1 416 ? 14.338 -4.232 -8.808 1.00 87.31 416 GLU A N 1
ATOM 3088 C CA . GLU A 1 416 ? 13.427 -3.254 -9.375 1.00 87.31 416 GLU A CA 1
ATOM 3089 C C . GLU A 1 416 ? 12.198 -3.058 -8.490 1.00 87.31 416 GLU A C 1
ATOM 3091 O O . GLU A 1 416 ? 11.236 -3.813 -8.565 1.00 87.31 416 GLU A O 1
ATOM 3096 N N . PHE A 1 417 ? 12.198 -1.990 -7.693 1.00 87.50 417 PHE A N 1
ATOM 3097 C CA . PHE A 1 417 ? 11.036 -1.616 -6.895 1.00 87.50 417 PHE A CA 1
ATOM 3098 C C . PHE A 1 417 ? 10.179 -0.565 -7.608 1.00 87.50 417 PHE A C 1
ATOM 3100 O O . PHE A 1 417 ? 10.690 0.447 -8.096 1.00 87.50 417 PHE A O 1
ATOM 3107 N N . ALA A 1 418 ? 8.869 -0.787 -7.704 1.00 85.94 418 ALA A N 1
ATOM 3108 C CA . ALA A 1 418 ? 7.954 0.129 -8.377 1.00 85.94 418 ALA A CA 1
ATOM 3109 C C . ALA A 1 418 ? 6.566 0.149 -7.737 1.00 85.94 418 ALA A C 1
ATOM 3111 O O . ALA A 1 418 ? 6.115 -0.818 -7.126 1.00 85.94 418 ALA A O 1
ATOM 3112 N N . LYS A 1 419 ? 5.870 1.268 -7.941 1.00 83.12 419 LYS A N 1
ATOM 3113 C CA . LYS A 1 419 ? 4.485 1.478 -7.521 1.00 83.12 419 LYS A CA 1
ATOM 3114 C C . LYS A 1 419 ? 3.556 1.496 -8.726 1.00 83.12 419 LYS A C 1
ATOM 3116 O O . LYS A 1 419 ? 3.847 2.162 -9.720 1.00 83.12 419 LYS A O 1
ATOM 3121 N N . TYR A 1 420 ? 2.431 0.803 -8.623 1.00 76.88 420 TYR A N 1
ATOM 3122 C CA . TYR A 1 420 ? 1.363 0.800 -9.612 1.00 76.88 420 TYR A CA 1
ATOM 3123 C C . TYR A 1 420 ? 0.320 1.875 -9.290 1.00 76.88 420 TYR A C 1
ATOM 3125 O O . TYR A 1 420 ? -0.269 1.873 -8.212 1.00 76.88 420 TYR A O 1
ATOM 3133 N N . GLU A 1 421 ? 0.050 2.761 -10.248 1.00 64.94 421 GLU A N 1
ATOM 3134 C CA . GLU A 1 421 ? -1.042 3.747 -10.200 1.00 64.94 421 GLU A CA 1
ATOM 3135 C C . GLU A 1 421 ? -1.762 3.791 -11.563 1.00 64.94 421 GLU A C 1
ATOM 3137 O O . GLU A 1 421 ? -1.837 4.820 -12.237 1.00 64.94 421 GLU A O 1
ATOM 3142 N N . GLY A 1 422 ? -2.212 2.621 -12.027 1.00 58.44 422 GLY A N 1
ATOM 3143 C CA . GLY A 1 422 ? -2.830 2.403 -13.346 1.00 58.44 422 GLY A CA 1
ATOM 3144 C C . GLY A 1 422 ? -1.883 2.115 -14.502 1.00 58.44 422 GLY A C 1
ATOM 3145 O O . GLY A 1 422 ? -2.288 1.644 -15.560 1.00 58.44 422 GLY A O 1
ATOM 3146 N N . ARG A 1 423 ? -0.611 2.346 -14.241 1.00 58.66 423 ARG A N 1
ATOM 3147 C CA . ARG A 1 423 ? 0.592 1.834 -14.896 1.00 58.66 423 ARG A CA 1
ATOM 3148 C C . ARG A 1 423 ? 1.681 1.894 -13.828 1.00 58.66 423 ARG A C 1
ATOM 3150 O O . ARG A 1 423 ? 1.458 2.569 -12.823 1.00 58.66 423 ARG A O 1
ATOM 3157 N N . PHE A 1 424 ? 2.836 1.267 -14.016 1.00 60.16 424 PHE A N 1
ATOM 3158 C CA . PHE A 1 424 ? 3.990 1.503 -13.138 1.00 60.16 424 PHE A CA 1
ATOM 3159 C C . PHE A 1 424 ? 4.735 2.757 -13.617 1.00 60.16 424 PHE A C 1
ATOM 3161 O O . PHE A 1 424 ? 5.578 2.662 -14.506 1.00 60.16 424 PHE A O 1
ATOM 3168 N N . PRO A 1 425 ? 4.415 3.976 -13.135 1.00 52.50 425 PRO A N 1
ATOM 3169 C CA . PRO A 1 425 ? 4.860 5.197 -13.796 1.00 52.50 425 PRO A CA 1
ATOM 3170 C C . PRO A 1 425 ? 6.269 5.604 -13.341 1.00 52.50 425 PRO A C 1
ATOM 3172 O O . PRO A 1 425 ? 6.884 6.464 -13.968 1.00 52.50 425 PRO A O 1
ATOM 3175 N N . LYS A 1 426 ? 6.758 5.034 -12.229 1.00 60.41 426 LYS A N 1
ATOM 3176 C CA . LYS A 1 426 ? 8.007 5.413 -11.572 1.00 60.41 426 LYS A CA 1
ATOM 3177 C C . LYS A 1 426 ? 8.599 4.201 -10.847 1.00 60.41 426 LYS A C 1
ATOM 3179 O O . LYS A 1 426 ? 7.985 3.673 -9.922 1.00 60.41 426 LYS A O 1
ATOM 3184 N N . THR A 1 427 ? 9.794 3.777 -11.258 1.00 67.69 427 THR A N 1
ATOM 3185 C CA . THR A 1 427 ? 10.654 2.952 -10.401 1.00 67.69 427 THR A CA 1
ATOM 3186 C C . THR A 1 427 ? 11.028 3.793 -9.182 1.00 67.69 427 THR A C 1
ATOM 3188 O O . THR A 1 427 ? 11.494 4.925 -9.343 1.00 67.69 427 THR A O 1
ATOM 3191 N N . LEU A 1 428 ? 10.807 3.260 -7.987 1.00 71.25 428 LEU A N 1
ATOM 3192 C CA . LEU A 1 428 ? 11.239 3.878 -6.740 1.00 71.25 428 LEU A CA 1
ATOM 3193 C C . LEU A 1 428 ? 12.763 3.760 -6.594 1.00 71.25 428 LEU A C 1
ATOM 3195 O O . LEU A 1 428 ? 13.427 3.037 -7.349 1.00 71.25 428 LEU A O 1
ATOM 3199 N N . ALA A 1 429 ? 13.339 4.556 -5.695 1.00 66.56 429 ALA A N 1
ATOM 3200 C CA . ALA A 1 429 ? 14.762 4.447 -5.425 1.00 66.56 429 ALA A CA 1
ATOM 3201 C C . ALA A 1 429 ? 15.028 3.068 -4.804 1.00 66.56 429 ALA A C 1
ATOM 3203 O O . ALA A 1 429 ? 14.314 2.621 -3.916 1.00 66.56 429 ALA A O 1
ATOM 3204 N N . PHE A 1 430 ? 16.016 2.364 -5.340 1.00 77.94 430 PHE A N 1
ATOM 3205 C CA . PHE A 1 430 ? 16.431 1.051 -4.863 1.00 77.94 430 PHE A CA 1
ATOM 3206 C C . PHE A 1 430 ? 17.916 0.882 -5.166 1.00 77.94 430 PHE A C 1
ATOM 3208 O O . PHE A 1 430 ? 18.431 1.587 -6.045 1.00 77.94 430 PHE A O 1
ATOM 3215 N N . THR A 1 431 ? 18.602 -0.017 -4.458 1.00 80.00 431 THR A N 1
ATOM 3216 C CA . THR A 1 431 ? 20.044 -0.234 -4.636 1.00 80.00 431 THR A CA 1
ATOM 3217 C C . THR A 1 431 ? 20.383 -0.544 -6.094 1.00 80.00 431 THR A C 1
ATOM 3219 O O . THR A 1 431 ? 19.666 -1.264 -6.790 1.00 80.00 431 THR A O 1
ATOM 3222 N N . ARG A 1 432 ? 21.487 0.033 -6.563 1.00 85.69 432 ARG A N 1
ATOM 3223 C CA . ARG A 1 432 ? 22.030 -0.122 -7.912 1.00 85.69 432 ARG A CA 1
ATOM 3224 C C . ARG A 1 432 ? 23.530 -0.338 -7.799 1.00 85.69 432 ARG A C 1
ATOM 3226 O O . ARG A 1 432 ? 24.134 0.109 -6.830 1.00 85.69 432 ARG A O 1
ATOM 3233 N N . PHE A 1 433 ? 24.122 -0.975 -8.798 1.00 87.75 433 PHE A N 1
ATOM 3234 C CA . PHE A 1 433 ? 25.567 -0.986 -8.935 1.00 87.75 433 PHE A CA 1
ATOM 3235 C C . PHE A 1 433 ? 26.090 0.426 -9.170 1.00 87.75 433 PHE A C 1
ATOM 3237 O O . PHE A 1 433 ? 25.544 1.179 -9.986 1.00 87.75 433 PHE A O 1
ATOM 3244 N N . GLU A 1 434 ? 27.192 0.741 -8.501 1.00 87.50 434 GLU A N 1
ATOM 3245 C CA . GLU A 1 434 ? 27.989 1.912 -8.819 1.00 87.50 434 GLU A CA 1
ATOM 3246 C C . GLU A 1 434 ? 28.649 1.741 -10.191 1.00 87.50 434 GLU A C 1
ATOM 3248 O O . GLU A 1 434 ? 28.976 0.632 -10.626 1.00 87.50 434 GLU A O 1
ATOM 3253 N N . TRP A 1 435 ? 28.891 2.853 -10.888 1.00 87.94 435 TRP A N 1
ATOM 3254 C CA . TRP A 1 435 ? 29.509 2.816 -12.220 1.00 87.94 435 TRP A CA 1
ATOM 3255 C C . TRP A 1 435 ? 30.871 2.120 -12.217 1.00 87.94 435 TRP A C 1
ATOM 3257 O O . TRP A 1 435 ? 31.186 1.369 -13.139 1.00 87.94 435 TRP A O 1
ATOM 3267 N N . ARG A 1 436 ? 31.644 2.324 -11.146 1.00 90.12 436 ARG A N 1
ATOM 3268 C CA . ARG A 1 436 ? 32.933 1.665 -10.933 1.00 90.12 436 ARG A CA 1
ATOM 3269 C C . ARG A 1 436 ? 32.795 0.142 -10.902 1.00 90.12 436 ARG A C 1
ATOM 3271 O O . ARG A 1 436 ? 33.586 -0.539 -11.549 1.00 90.12 436 ARG A O 1
ATOM 3278 N N . ASP A 1 437 ? 31.806 -0.384 -10.185 1.00 89.75 437 ASP A N 1
ATOM 3279 C CA . ASP A 1 437 ? 31.616 -1.831 -10.037 1.00 89.75 437 ASP A CA 1
ATOM 3280 C C . ASP A 1 437 ? 31.221 -2.463 -11.369 1.00 89.75 437 ASP A C 1
ATOM 3282 O O . ASP A 1 437 ? 31.742 -3.509 -11.748 1.00 89.75 437 ASP A O 1
ATOM 3286 N N . ILE A 1 438 ? 30.374 -1.776 -12.138 1.00 91.00 438 ILE A N 1
ATOM 3287 C CA . ILE A 1 438 ? 30.007 -2.192 -13.492 1.00 91.00 438 ILE A CA 1
ATOM 3288 C C . ILE A 1 438 ? 31.243 -2.276 -14.398 1.00 91.00 438 ILE A C 1
ATOM 3290 O O . ILE A 1 438 ? 31.373 -3.220 -15.181 1.00 91.00 438 ILE A O 1
ATOM 3294 N N . ASP A 1 439 ? 32.141 -1.296 -14.330 1.00 91.88 439 ASP A N 1
ATOM 3295 C CA . ASP A 1 439 ? 33.343 -1.284 -15.165 1.00 91.88 439 ASP A CA 1
ATOM 3296 C C . ASP A 1 439 ? 34.351 -2.359 -14.741 1.00 91.88 439 ASP A C 1
ATOM 3298 O O . ASP A 1 439 ? 34.937 -3.013 -15.607 1.00 91.88 439 ASP A O 1
ATOM 3302 N N . ILE A 1 440 ? 34.465 -2.639 -13.438 1.00 92.06 440 ILE A N 1
ATOM 3303 C CA . ILE A 1 440 ? 35.212 -3.795 -12.926 1.00 92.06 440 ILE A CA 1
ATOM 3304 C C . ILE A 1 440 ? 34.603 -5.099 -13.461 1.00 92.06 440 ILE A C 1
ATOM 3306 O O . ILE A 1 440 ? 35.327 -5.934 -13.999 1.00 92.06 440 ILE A O 1
ATOM 3310 N N . MET A 1 441 ? 33.279 -5.268 -13.397 1.00 93.75 441 MET A N 1
ATOM 3311 C CA . MET A 1 441 ? 32.596 -6.462 -13.915 1.00 93.75 441 MET A CA 1
ATOM 3312 C C . MET A 1 441 ? 32.811 -6.652 -15.418 1.00 93.75 441 MET A C 1
ATOM 3314 O O . MET A 1 441 ? 33.028 -7.775 -15.869 1.00 93.75 441 MET A O 1
ATOM 3318 N N . LYS A 1 442 ? 32.792 -5.572 -16.207 1.00 93.56 442 LYS A N 1
ATOM 3319 C CA . LYS A 1 442 ? 33.114 -5.629 -17.643 1.00 93.56 442 LYS A CA 1
ATOM 3320 C C . LYS A 1 442 ? 34.561 -6.037 -17.884 1.00 93.56 442 LYS A C 1
ATOM 3322 O O . LYS A 1 442 ? 34.819 -6.833 -18.785 1.00 93.56 442 LYS A O 1
ATOM 3327 N N . HIS A 1 443 ? 35.489 -5.491 -17.102 1.00 93.62 443 HIS A N 1
ATOM 3328 C CA . HIS A 1 443 ? 36.903 -5.821 -17.205 1.00 93.62 443 HIS A CA 1
ATOM 3329 C C . HIS A 1 443 ? 37.156 -7.300 -16.883 1.00 93.62 443 HIS A C 1
ATOM 3331 O O . HIS A 1 443 ? 37.788 -7.990 -17.679 1.00 93.62 443 HIS A O 1
ATOM 3337 N N . VAL A 1 444 ? 36.585 -7.803 -15.785 1.00 94.25 444 VAL A N 1
ATOM 3338 C CA . VAL A 1 444 ? 36.682 -9.214 -15.377 1.00 94.25 444 VAL A CA 1
ATOM 3339 C C . VAL A 1 444 ? 35.990 -10.149 -16.376 1.00 94.25 444 VAL A C 1
ATOM 3341 O O . VAL A 1 444 ? 36.502 -11.217 -16.694 1.00 94.25 444 VAL A O 1
ATOM 3344 N N . ALA A 1 445 ? 34.848 -9.750 -16.942 1.00 93.69 445 ALA A N 1
ATOM 3345 C CA . ALA A 1 445 ? 34.209 -10.525 -18.006 1.00 93.69 445 ALA A CA 1
ATOM 3346 C C . ALA A 1 445 ? 35.140 -10.698 -19.209 1.00 93.69 445 ALA A C 1
ATOM 3348 O O . ALA A 1 445 ? 35.285 -11.808 -19.717 1.00 93.69 445 ALA A O 1
ATOM 3349 N N . ALA A 1 446 ? 35.780 -9.608 -19.638 1.00 92.12 446 ALA A N 1
ATOM 3350 C CA . ALA A 1 446 ? 36.685 -9.617 -20.777 1.00 92.12 446 ALA A CA 1
ATOM 3351 C C . ALA A 1 446 ? 37.973 -10.413 -20.503 1.00 92.12 446 ALA A C 1
ATOM 3353 O O . ALA A 1 446 ? 38.421 -11.138 -21.391 1.00 92.12 446 ALA A O 1
ATOM 3354 N N . SER A 1 447 ? 38.551 -10.323 -19.297 1.00 91.94 447 SER A N 1
ATOM 3355 C CA . SER A 1 447 ? 39.769 -11.069 -18.930 1.00 91.94 447 SER A CA 1
ATOM 3356 C C . SER A 1 447 ? 39.554 -12.585 -18.943 1.00 91.94 447 SER A C 1
ATOM 3358 O O . SER A 1 447 ? 40.464 -13.328 -19.299 1.00 91.94 447 SER A O 1
ATOM 3360 N N . LEU A 1 448 ? 38.338 -13.036 -18.624 1.00 91.75 448 LEU A N 1
ATOM 3361 C CA . LEU A 1 448 ? 37.935 -14.444 -18.654 1.00 91.75 448 LEU A CA 1
ATOM 3362 C C . LEU A 1 448 ? 37.426 -14.912 -20.030 1.00 91.75 448 LEU A C 1
ATOM 3364 O O . LEU A 1 448 ? 36.955 -16.038 -20.178 1.00 91.75 448 LEU A O 1
ATOM 3368 N N . GLY A 1 449 ? 37.489 -14.056 -21.055 1.00 88.44 449 GLY A N 1
ATOM 3369 C CA . GLY A 1 449 ? 37.013 -14.367 -22.407 1.00 88.44 449 GLY A CA 1
ATOM 3370 C C . GLY A 1 449 ? 35.486 -14.365 -22.565 1.00 88.44 449 GLY A C 1
ATOM 3371 O O . GLY A 1 449 ? 34.975 -14.779 -23.608 1.00 88.44 449 GLY A O 1
ATOM 3372 N N . GLY A 1 450 ? 34.747 -13.915 -21.548 1.00 88.75 450 GLY A N 1
ATOM 3373 C CA . GLY A 1 450 ? 33.311 -13.660 -21.623 1.00 88.75 450 GLY A CA 1
ATOM 3374 C C . GLY A 1 450 ? 32.993 -12.334 -22.319 1.00 88.75 450 GLY A C 1
ATOM 3375 O O . GLY A 1 450 ? 33.858 -11.492 -22.558 1.00 88.75 450 GLY A O 1
ATOM 3376 N N . ALA A 1 451 ? 31.718 -12.123 -22.640 1.00 87.75 451 ALA A N 1
ATOM 3377 C CA . ALA A 1 451 ? 31.244 -10.889 -23.263 1.00 87.75 451 ALA A CA 1
ATOM 3378 C C . ALA A 1 451 ? 30.073 -10.303 -22.476 1.00 87.75 451 ALA A C 1
ATOM 3380 O O . ALA A 1 451 ? 29.071 -10.979 -22.256 1.00 87.75 451 ALA A O 1
ATOM 3381 N N . VAL A 1 452 ? 30.152 -9.028 -22.094 1.00 86.19 452 VAL A N 1
ATOM 3382 C CA . VAL A 1 452 ? 29.007 -8.342 -21.483 1.00 86.19 452 VAL A CA 1
ATOM 3383 C C . VAL A 1 452 ? 27.940 -8.107 -22.547 1.00 86.19 452 VAL A C 1
ATOM 3385 O O . VAL A 1 452 ? 28.126 -7.325 -23.477 1.00 86.19 452 VAL A O 1
ATOM 3388 N N . ILE A 1 453 ? 26.819 -8.810 -22.411 1.00 83.25 453 ILE A N 1
ATOM 3389 C CA . ILE A 1 453 ? 25.678 -8.739 -23.329 1.00 83.25 453 ILE A CA 1
ATOM 3390 C C . ILE A 1 453 ? 24.828 -7.509 -23.003 1.00 83.25 453 ILE A C 1
ATOM 3392 O O . ILE A 1 453 ? 24.309 -6.844 -23.900 1.00 83.25 453 ILE A O 1
ATOM 3396 N N . GLN A 1 454 ? 24.679 -7.219 -21.712 1.00 83.56 454 GLN A N 1
ATOM 3397 C CA . GLN A 1 454 ? 23.821 -6.163 -21.198 1.00 83.56 454 GLN A CA 1
ATOM 3398 C C . GLN A 1 454 ? 24.426 -5.592 -19.918 1.00 83.56 454 GLN A C 1
ATOM 3400 O O . GLN A 1 454 ? 24.968 -6.327 -19.096 1.00 83.56 454 GLN A O 1
ATOM 3405 N N . SER A 1 455 ? 24.346 -4.275 -19.753 1.00 83.31 455 SER A N 1
ATOM 3406 C CA . SER A 1 455 ? 24.850 -3.586 -18.571 1.00 83.31 455 SER A CA 1
ATOM 3407 C C . SER A 1 455 ? 23.913 -2.437 -18.229 1.00 83.31 455 SER A C 1
ATOM 3409 O O . SER A 1 455 ? 23.846 -1.428 -18.932 1.00 83.31 455 SER A O 1
ATOM 3411 N N . PHE A 1 456 ? 23.169 -2.627 -17.149 1.00 81.94 456 PHE A N 1
ATOM 3412 C CA . PHE A 1 456 ? 22.306 -1.641 -16.527 1.00 81.94 456 PHE A CA 1
ATOM 3413 C C . PHE A 1 456 ? 22.692 -1.497 -15.056 1.00 81.94 456 PHE A C 1
ATOM 3415 O O . PHE A 1 456 ? 23.253 -2.402 -14.450 1.00 81.94 456 PHE A O 1
ATOM 3422 N N . ALA A 1 457 ? 22.329 -0.372 -14.445 1.00 82.69 457 ALA A N 1
ATOM 3423 C CA . ALA A 1 457 ? 22.618 -0.134 -13.031 1.00 82.69 457 ALA A CA 1
ATOM 3424 C C . ALA A 1 457 ? 21.957 -1.165 -12.087 1.00 82.69 457 ALA A C 1
ATOM 3426 O O . ALA A 1 457 ? 22.394 -1.332 -10.959 1.00 82.69 457 ALA A O 1
ATOM 3427 N N . LYS A 1 458 ? 20.905 -1.859 -12.537 1.00 85.56 458 LYS A N 1
ATOM 3428 C CA . LYS A 1 458 ? 20.190 -2.888 -11.761 1.00 85.56 458 LYS A CA 1
ATOM 3429 C C . LYS A 1 458 ? 20.648 -4.319 -12.079 1.00 85.56 458 LYS A C 1
ATOM 3431 O O . LYS A 1 458 ? 20.274 -5.240 -11.367 1.00 85.56 458 LYS A O 1
ATOM 3436 N N . GLU A 1 459 ? 21.382 -4.514 -13.177 1.00 88.81 459 GLU A N 1
ATOM 3437 C CA . GLU A 1 459 ? 21.705 -5.843 -13.702 1.00 88.81 459 GLU A CA 1
ATOM 3438 C C . GLU A 1 459 ? 22.855 -5.781 -14.718 1.00 88.81 459 GLU A C 1
ATOM 3440 O O . GLU A 1 459 ? 22.833 -4.980 -15.657 1.00 88.81 459 GLU A O 1
ATOM 3445 N N . VAL A 1 460 ? 23.828 -6.680 -14.584 1.00 90.44 460 VAL A N 1
ATOM 3446 C CA . VAL A 1 460 ? 24.886 -6.911 -15.574 1.00 90.44 460 VAL A CA 1
ATOM 3447 C C . VAL A 1 460 ? 24.806 -8.355 -16.042 1.00 90.44 460 VAL A C 1
ATOM 3449 O O . VAL A 1 460 ? 24.752 -9.269 -15.229 1.00 90.44 460 VAL A O 1
ATOM 3452 N N . ILE A 1 461 ? 24.813 -8.571 -17.356 1.00 92.38 461 ILE A N 1
ATOM 3453 C CA . ILE A 1 461 ? 24.712 -9.909 -17.934 1.00 92.38 461 ILE A CA 1
ATOM 3454 C C . ILE A 1 461 ? 25.956 -10.229 -18.742 1.00 92.38 461 ILE A C 1
ATOM 3456 O O . ILE A 1 461 ? 26.261 -9.565 -19.738 1.00 92.38 461 ILE A O 1
ATOM 3460 N N . VAL A 1 462 ? 26.646 -11.283 -18.324 1.00 94.06 462 VAL A N 1
ATOM 3461 C CA . VAL A 1 462 ? 27.889 -11.765 -18.913 1.00 94.06 462 VAL A CA 1
ATOM 3462 C C . VAL A 1 462 ? 27.605 -13.055 -19.668 1.00 94.06 462 VAL A C 1
ATOM 3464 O O . VAL A 1 462 ? 27.281 -14.078 -19.078 1.00 94.06 462 VAL A O 1
ATOM 3467 N N . GLY A 1 463 ? 27.714 -13.016 -20.991 1.00 92.12 463 GLY A N 1
ATOM 3468 C CA . GLY A 1 463 ? 27.693 -14.203 -21.834 1.00 92.12 463 GLY A CA 1
ATOM 3469 C C . GLY A 1 463 ? 28.994 -14.979 -21.710 1.00 92.12 463 GLY A C 1
ATOM 3470 O O . GLY A 1 463 ? 30.075 -14.388 -21.759 1.00 92.12 463 GLY A O 1
ATOM 3471 N N . LEU A 1 464 ? 28.885 -16.299 -21.583 1.00 92.00 464 LEU A N 1
ATOM 3472 C CA . LEU A 1 464 ? 30.053 -17.156 -21.428 1.00 92.00 464 LEU A CA 1
ATOM 3473 C C . LEU A 1 464 ? 30.745 -17.449 -22.769 1.00 92.00 464 LEU A C 1
ATOM 3475 O O . LEU A 1 464 ? 30.085 -17.461 -23.819 1.00 92.00 464 LEU A O 1
ATOM 3479 N N . PRO A 1 465 ? 32.057 -17.754 -22.741 1.00 88.06 465 PRO A N 1
ATOM 3480 C CA . PRO A 1 465 ? 32.752 -18.334 -23.881 1.00 88.06 465 PRO A CA 1
ATOM 3481 C C . PRO A 1 465 ? 32.080 -19.635 -24.344 1.00 88.06 465 PRO A C 1
ATOM 3483 O O . PRO A 1 465 ? 31.469 -20.372 -23.565 1.00 88.06 465 PRO A O 1
ATOM 3486 N N . LYS A 1 466 ? 32.202 -19.954 -25.635 1.00 84.25 466 LYS A N 1
ATOM 3487 C CA . LYS A 1 466 ? 31.632 -21.188 -26.193 1.00 84.25 466 LYS A CA 1
ATOM 3488 C C . LYS A 1 466 ? 32.259 -22.413 -25.511 1.00 84.25 466 LYS A C 1
ATOM 3490 O O . LYS A 1 466 ? 33.470 -22.575 -25.557 1.00 84.25 466 LYS A O 1
ATOM 3495 N N . GLY A 1 467 ? 31.423 -23.289 -24.950 1.00 83.75 467 GLY A N 1
ATOM 3496 C CA . GLY A 1 467 ? 31.864 -24.524 -24.290 1.00 83.75 467 GLY A CA 1
ATOM 3497 C C . GLY A 1 467 ? 32.369 -24.346 -22.855 1.00 83.75 467 GLY A C 1
ATOM 3498 O O . GLY A 1 467 ? 32.785 -25.332 -22.257 1.00 83.75 467 GLY A O 1
ATOM 3499 N N . ALA A 1 468 ? 32.326 -23.130 -22.299 1.00 86.06 468 ALA A N 1
ATOM 3500 C CA . ALA A 1 468 ? 32.683 -22.896 -20.905 1.00 86.06 468 ALA A CA 1
ATOM 3501 C C . ALA A 1 468 ? 31.625 -23.473 -19.952 1.00 86.06 468 ALA A C 1
ATOM 3503 O O . ALA A 1 468 ? 30.420 -23.329 -20.183 1.00 86.06 468 ALA A O 1
ATOM 3504 N N . ASP A 1 469 ? 32.095 -24.092 -18.871 1.00 89.94 469 ASP A N 1
ATOM 3505 C CA . ASP A 1 469 ? 31.255 -24.530 -17.759 1.00 89.94 469 ASP A CA 1
ATOM 3506 C C . ASP A 1 469 ? 30.802 -23.322 -16.929 1.00 89.94 469 ASP A C 1
ATOM 3508 O O . ASP A 1 469 ? 31.618 -22.475 -16.553 1.00 89.94 469 ASP A O 1
ATOM 3512 N N . ILE A 1 470 ? 29.495 -23.221 -16.668 1.00 90.38 470 ILE A N 1
ATOM 3513 C CA . ILE A 1 470 ? 28.914 -22.021 -16.054 1.00 90.38 470 ILE A CA 1
ATOM 3514 C C . ILE A 1 470 ? 29.320 -21.843 -14.597 1.00 90.38 470 ILE A C 1
ATOM 3516 O O . ILE A 1 470 ? 29.574 -20.718 -14.163 1.00 90.38 470 ILE A O 1
ATOM 3520 N N . ASP A 1 471 ? 29.467 -22.949 -13.877 1.00 90.38 471 ASP A N 1
ATOM 3521 C CA . ASP A 1 471 ? 29.824 -22.930 -12.467 1.00 90.38 471 ASP A CA 1
ATOM 3522 C C . ASP A 1 471 ? 31.319 -22.653 -12.290 1.00 90.38 471 ASP A C 1
ATOM 3524 O O . ASP A 1 471 ? 31.707 -21.873 -11.418 1.00 90.38 471 ASP A O 1
ATOM 3528 N N . ALA A 1 472 ? 32.175 -23.239 -13.134 1.00 91.81 472 ALA A N 1
ATOM 3529 C CA . ALA A 1 472 ? 33.604 -22.941 -13.156 1.00 91.81 472 ALA A CA 1
ATOM 3530 C C . ALA A 1 472 ? 33.870 -21.475 -13.515 1.00 91.81 472 ALA A C 1
ATOM 3532 O O . ALA A 1 472 ? 34.586 -20.794 -12.779 1.00 91.81 472 ALA A O 1
ATOM 3533 N N . PHE A 1 473 ? 33.235 -20.973 -14.580 1.00 93.38 473 PHE A N 1
ATOM 3534 C CA . PHE A 1 473 ? 33.354 -19.572 -14.981 1.00 93.38 473 PHE A CA 1
ATOM 3535 C C . PHE A 1 473 ? 32.836 -18.636 -13.881 1.00 93.38 473 PHE A C 1
ATOM 3537 O O . PHE A 1 473 ? 33.493 -17.651 -13.566 1.00 93.38 473 PHE A O 1
ATOM 3544 N N . GLY A 1 474 ? 31.710 -18.962 -13.235 1.00 93.06 474 GLY A N 1
ATOM 3545 C CA . GLY A 1 474 ? 31.182 -18.199 -12.100 1.00 93.06 474 GLY A CA 1
ATOM 3546 C C . GLY A 1 474 ? 32.145 -18.125 -10.917 1.00 93.06 474 GLY A C 1
ATOM 3547 O O . GLY A 1 474 ? 32.384 -17.038 -10.390 1.00 93.06 474 GLY A O 1
ATOM 3548 N N . ARG A 1 475 ? 32.758 -19.247 -10.520 1.00 93.19 475 ARG A N 1
ATOM 3549 C CA . ARG A 1 475 ? 33.757 -19.259 -9.436 1.00 93.19 475 ARG A CA 1
ATOM 3550 C C . ARG A 1 475 ? 34.969 -18.390 -9.764 1.00 93.19 475 ARG A C 1
ATOM 3552 O O . ARG A 1 475 ? 35.424 -17.637 -8.904 1.00 93.19 475 ARG A O 1
ATOM 3559 N N . GLU A 1 476 ? 35.474 -18.473 -10.992 1.00 93.19 476 GLU A N 1
ATOM 3560 C CA . GLU A 1 476 ? 36.622 -17.676 -11.428 1.00 93.19 476 GLU A CA 1
ATOM 3561 C C . GLU A 1 476 ? 36.277 -16.183 -11.529 1.00 93.19 476 GLU A C 1
ATOM 3563 O O . GLU A 1 476 ? 37.028 -15.333 -11.045 1.00 93.19 476 GLU A O 1
ATOM 3568 N N . PHE A 1 477 ? 35.093 -15.866 -12.057 1.00 94.06 477 PHE A N 1
ATOM 3569 C CA . PHE A 1 477 ? 34.554 -14.510 -12.122 1.00 94.06 477 PHE A CA 1
ATOM 3570 C C . PHE A 1 477 ? 34.452 -13.887 -10.727 1.00 94.06 477 PHE A C 1
ATOM 3572 O O . PHE A 1 477 ? 34.949 -12.784 -10.496 1.00 94.06 477 PHE A O 1
ATOM 3579 N N . ALA A 1 478 ? 33.886 -14.619 -9.765 1.00 93.00 478 ALA A N 1
ATOM 3580 C CA . ALA A 1 478 ? 33.767 -14.163 -8.386 1.00 93.00 478 ALA A CA 1
ATOM 3581 C C . ALA A 1 478 ? 35.133 -13.970 -7.703 1.00 93.00 478 ALA A C 1
ATOM 3583 O O . ALA A 1 478 ? 35.333 -12.994 -6.973 1.00 93.00 478 ALA A O 1
ATOM 3584 N N . ALA A 1 479 ? 36.094 -14.866 -7.961 1.00 92.19 479 ALA A N 1
ATOM 3585 C CA . ALA A 1 479 ? 37.454 -14.755 -7.439 1.00 92.19 479 ALA A CA 1
ATOM 3586 C C . ALA A 1 479 ? 38.175 -13.506 -7.976 1.00 92.19 479 ALA A C 1
ATOM 3588 O O . ALA A 1 479 ? 38.811 -12.783 -7.205 1.00 92.19 479 ALA A O 1
ATOM 358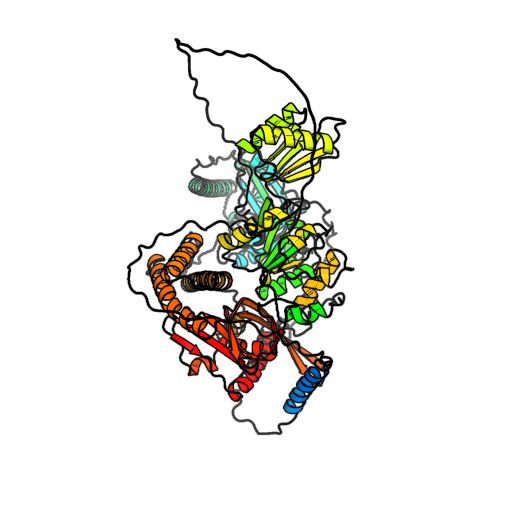9 N N . GLN A 1 480 ? 38.025 -13.207 -9.270 1.00 93.56 480 GLN A N 1
ATOM 3590 C CA . GLN A 1 480 ? 38.587 -11.994 -9.860 1.00 93.56 480 GLN A CA 1
ATOM 3591 C C . GLN A 1 480 ? 37.898 -10.729 -9.345 1.00 93.56 480 GLN A C 1
ATOM 3593 O O . GLN A 1 480 ? 38.594 -9.792 -8.961 1.00 93.56 480 GLN A O 1
ATOM 3598 N N . LEU A 1 481 ? 36.566 -10.698 -9.237 1.00 92.94 481 LEU A N 1
ATOM 3599 C CA . LEU A 1 481 ? 35.859 -9.555 -8.643 1.00 92.94 481 LEU A CA 1
ATOM 3600 C C . LEU A 1 481 ? 36.368 -9.228 -7.234 1.00 92.94 481 LEU A C 1
ATOM 3602 O O . LEU A 1 481 ? 36.640 -8.066 -6.924 1.00 92.94 481 LEU A O 1
ATOM 3606 N N . LYS A 1 482 ? 36.590 -10.261 -6.413 1.00 90.50 482 LYS A N 1
ATOM 3607 C CA . LYS A 1 482 ? 37.167 -10.105 -5.074 1.00 90.50 482 LYS A CA 1
ATOM 3608 C C . LYS A 1 482 ? 38.563 -9.468 -5.114 1.00 90.50 482 LYS A C 1
ATOM 3610 O O . LYS A 1 482 ? 38.869 -8.648 -4.253 1.00 90.50 482 LYS A O 1
ATOM 3615 N N . SER A 1 483 ? 39.391 -9.802 -6.109 1.00 90.31 483 SER A N 1
ATOM 3616 C CA . SER A 1 483 ? 40.727 -9.204 -6.294 1.00 90.31 483 SER A CA 1
ATOM 3617 C C . SER A 1 483 ? 40.687 -7.711 -6.653 1.00 90.31 483 SER A C 1
ATOM 3619 O O . SER A 1 483 ? 41.610 -6.978 -6.312 1.00 90.31 483 SER A O 1
ATOM 3621 N N . PHE A 1 484 ? 39.586 -7.243 -7.252 1.00 89.75 484 PHE A N 1
ATOM 3622 C CA . PHE A 1 484 ? 39.315 -5.827 -7.533 1.00 89.75 484 PHE A CA 1
ATOM 3623 C C . PHE A 1 484 ? 38.550 -5.116 -6.400 1.00 89.75 484 PHE A C 1
ATOM 3625 O O . PHE A 1 484 ? 38.040 -4.009 -6.590 1.00 89.75 484 PHE A O 1
ATOM 3632 N N . SER A 1 485 ? 38.480 -5.734 -5.217 1.00 86.75 485 SER A N 1
ATOM 3633 C CA . SER A 1 485 ? 37.778 -5.222 -4.034 1.00 86.75 485 SER A CA 1
ATOM 3634 C C . SER A 1 485 ? 36.258 -5.093 -4.192 1.00 86.75 485 SER A C 1
ATOM 3636 O O . SER A 1 485 ? 35.645 -4.309 -3.471 1.00 86.75 485 SER A O 1
ATOM 3638 N N . VAL A 1 486 ? 35.635 -5.872 -5.084 1.00 85.75 486 VAL A N 1
ATOM 3639 C CA . VAL A 1 486 ? 34.173 -6.042 -5.119 1.00 85.75 486 VAL A CA 1
ATOM 3640 C C . VAL A 1 486 ? 33.827 -7.280 -4.278 1.00 85.75 486 VAL A C 1
ATOM 3642 O O . VAL A 1 486 ? 34.068 -8.408 -4.724 1.00 85.75 486 VAL A O 1
ATOM 3645 N N . PRO A 1 487 ? 33.331 -7.122 -3.033 1.00 80.00 487 PRO A N 1
ATOM 3646 C CA . PRO A 1 487 ? 33.067 -8.255 -2.152 1.00 80.00 487 PRO A CA 1
ATOM 3647 C C . PRO A 1 487 ? 31.887 -9.090 -2.662 1.00 80.00 487 PRO A C 1
ATOM 3649 O O . PRO A 1 487 ? 30.974 -8.571 -3.296 1.00 80.00 487 PRO A O 1
ATOM 3652 N N . ALA A 1 488 ? 31.865 -10.381 -2.319 1.00 79.56 488 ALA A N 1
ATOM 3653 C CA . ALA A 1 488 ? 30.772 -11.289 -2.687 1.00 79.56 488 ALA A CA 1
ATOM 3654 C C . ALA A 1 488 ? 29.408 -10.879 -2.095 1.00 79.56 488 ALA A C 1
ATOM 3656 O O . ALA A 1 488 ? 28.376 -11.270 -2.616 1.00 79.56 488 ALA A O 1
ATOM 3657 N N . SER A 1 489 ? 29.390 -10.071 -1.030 1.00 77.56 489 SER A N 1
ATOM 3658 C CA . SER A 1 489 ? 28.164 -9.486 -0.475 1.00 77.56 489 SER A CA 1
ATOM 3659 C C . SER A 1 489 ? 27.629 -8.297 -1.281 1.00 77.56 489 SER A C 1
ATOM 3661 O O . SER A 1 489 ? 26.545 -7.813 -0.984 1.00 77.56 489 SER A O 1
ATOM 3663 N N . GLY A 1 490 ? 28.395 -7.784 -2.251 1.00 80.19 490 GLY A N 1
ATOM 3664 C CA . GLY A 1 490 ? 28.010 -6.647 -3.090 1.00 80.19 490 GLY A CA 1
ATOM 3665 C C . GLY A 1 490 ? 27.243 -7.033 -4.356 1.00 80.19 490 GLY A C 1
ATOM 3666 O O . GLY A 1 490 ? 26.863 -6.146 -5.117 1.00 80.19 490 GLY A O 1
ATOM 3667 N N . TYR A 1 491 ? 27.060 -8.331 -4.619 1.00 88.88 491 TYR A N 1
ATOM 3668 C CA . TYR A 1 491 ? 26.296 -8.820 -5.761 1.00 88.88 491 TYR A CA 1
ATOM 3669 C C . TYR A 1 491 ? 25.740 -10.229 -5.520 1.00 88.88 491 TYR A C 1
ATOM 3671 O O . TYR A 1 491 ? 26.402 -11.096 -4.958 1.00 88.88 491 TYR A O 1
ATOM 3679 N N . ALA A 1 492 ? 24.546 -10.485 -6.040 1.00 89.81 492 ALA A N 1
ATOM 3680 C CA . ALA A 1 492 ? 24.034 -11.816 -6.310 1.00 89.81 492 ALA A CA 1
ATOM 3681 C C . ALA A 1 492 ? 24.393 -12.220 -7.743 1.00 89.81 492 ALA A C 1
ATOM 3683 O O . ALA A 1 492 ? 24.270 -11.431 -8.683 1.00 89.81 492 ALA A O 1
ATOM 3684 N N . MET A 1 493 ? 24.827 -13.465 -7.915 1.00 91.19 493 MET A N 1
ATOM 3685 C CA . MET A 1 493 ? 25.175 -14.028 -9.214 1.00 91.19 493 MET A CA 1
ATOM 3686 C C . MET A 1 493 ? 24.333 -15.270 -9.458 1.00 91.19 493 MET A C 1
ATOM 3688 O O . MET A 1 493 ? 24.372 -16.213 -8.671 1.00 91.19 493 MET A O 1
ATOM 3692 N N . THR A 1 494 ? 23.581 -15.269 -10.554 1.00 88.75 494 THR A N 1
ATOM 3693 C CA . THR A 1 494 ? 22.709 -16.382 -10.933 1.00 88.75 494 THR A CA 1
ATOM 3694 C C . THR A 1 494 ? 23.089 -16.911 -12.316 1.00 88.75 494 THR A C 1
ATOM 3696 O O . THR A 1 494 ? 23.313 -16.123 -13.245 1.00 88.75 494 THR A O 1
ATOM 3699 N N . PRO A 1 495 ? 23.203 -18.239 -12.485 1.00 88.00 495 PRO A N 1
ATOM 3700 C CA . PRO A 1 495 ? 23.357 -18.833 -13.801 1.00 88.00 495 PRO A CA 1
ATOM 3701 C C . PRO A 1 495 ? 22.044 -18.703 -14.577 1.00 88.00 495 PRO A C 1
ATOM 3703 O O . PRO A 1 495 ? 20.961 -18.950 -14.054 1.00 88.00 495 PRO A O 1
ATOM 3706 N N . GLY A 1 496 ? 22.133 -18.333 -15.849 1.00 83.38 496 GLY A N 1
ATOM 3707 C CA . GLY A 1 496 ? 20.975 -18.120 -16.704 1.00 83.38 496 GLY A CA 1
ATOM 3708 C C . GLY A 1 496 ? 21.246 -18.464 -18.161 1.00 83.38 496 GLY A C 1
ATOM 3709 O O . GLY A 1 496 ? 22.322 -18.931 -18.550 1.00 83.38 496 GLY A O 1
ATOM 3710 N N . ARG A 1 497 ? 20.237 -18.230 -19.003 1.00 80.56 497 ARG A N 1
ATOM 3711 C CA . ARG A 1 497 ? 20.358 -18.367 -20.455 1.00 80.56 497 ARG A CA 1
ATOM 3712 C C . ARG A 1 497 ? 19.798 -17.145 -21.160 1.00 80.56 497 ARG A C 1
ATOM 3714 O O . ARG A 1 497 ? 18.651 -16.774 -20.945 1.00 80.56 497 ARG A O 1
ATOM 3721 N N . ILE A 1 498 ? 20.573 -16.576 -22.078 1.00 78.50 498 ILE A N 1
ATOM 3722 C CA . ILE A 1 498 ? 20.121 -15.498 -22.961 1.00 78.50 498 ILE A CA 1
ATOM 3723 C C . ILE A 1 498 ? 20.165 -15.971 -24.400 1.00 78.50 498 ILE A C 1
ATOM 3725 O O . ILE A 1 498 ? 21.218 -16.343 -24.917 1.00 78.50 498 ILE A O 1
ATOM 3729 N N . ARG A 1 499 ? 19.000 -15.948 -25.063 1.00 75.50 499 ARG A N 1
ATOM 3730 C CA . ARG A 1 499 ? 18.833 -16.431 -26.448 1.00 75.50 499 ARG A CA 1
ATOM 3731 C C . ARG A 1 499 ? 19.403 -17.847 -26.634 1.00 75.50 499 ARG A C 1
ATOM 3733 O O . ARG A 1 499 ? 20.094 -18.126 -27.609 1.00 75.50 499 ARG A O 1
ATOM 3740 N N . GLY A 1 500 ? 19.170 -18.713 -25.646 1.00 78.69 500 GLY A N 1
ATOM 3741 C CA . GLY A 1 500 ? 19.648 -20.098 -25.627 1.00 78.69 500 GLY A CA 1
ATOM 3742 C C . GLY A 1 500 ? 21.127 -20.292 -25.264 1.00 78.69 500 GLY A C 1
ATOM 3743 O O . GLY A 1 500 ? 21.553 -21.437 -25.150 1.00 78.69 500 GLY A O 1
ATOM 3744 N N . LYS A 1 501 ? 21.907 -19.223 -25.049 1.00 82.75 501 LYS A N 1
ATOM 3745 C CA . LYS A 1 501 ? 23.323 -19.304 -24.645 1.00 82.75 501 LYS A CA 1
ATOM 3746 C C . LYS A 1 501 ? 23.483 -19.153 -23.129 1.00 82.75 501 LYS A C 1
ATOM 3748 O O . LYS A 1 501 ? 22.764 -18.332 -22.560 1.00 82.75 501 LYS A O 1
ATOM 3753 N N . PRO A 1 502 ? 24.411 -19.885 -22.486 1.00 89.31 502 PRO A N 1
ATOM 3754 C CA . PRO A 1 502 ? 24.696 -19.714 -21.064 1.00 89.31 502 PRO A CA 1
ATOM 3755 C C . PRO A 1 502 ? 25.194 -18.293 -20.778 1.00 89.31 502 PRO A C 1
ATOM 3757 O O . PRO A 1 502 ? 25.995 -17.735 -21.536 1.00 89.31 502 PRO A O 1
ATOM 3760 N N . ALA A 1 503 ? 24.702 -17.711 -19.690 1.00 92.19 503 ALA A N 1
ATOM 3761 C CA . ALA A 1 503 ? 25.081 -16.387 -19.221 1.00 92.19 503 ALA A CA 1
ATOM 3762 C C . ALA A 1 503 ? 25.083 -16.347 -17.688 1.00 92.19 503 ALA A C 1
ATOM 3764 O O . ALA A 1 503 ? 24.277 -17.024 -17.058 1.00 92.19 503 ALA A O 1
ATOM 3765 N N . LEU A 1 504 ? 25.946 -15.526 -17.096 1.00 92.56 504 LEU A N 1
ATOM 3766 C CA . LEU A 1 504 ? 25.842 -15.125 -15.697 1.00 92.56 504 LEU A CA 1
ATOM 3767 C C . LEU A 1 504 ? 25.076 -13.815 -15.607 1.00 92.56 504 LEU A C 1
ATOM 3769 O O . LEU A 1 504 ? 25.390 -12.856 -16.315 1.00 92.56 504 LEU A O 1
ATOM 3773 N N . VAL A 1 505 ? 24.096 -13.772 -14.716 1.00 91.19 505 VAL A N 1
ATOM 3774 C CA . VAL A 1 505 ? 23.342 -12.566 -14.400 1.00 91.19 505 VAL A CA 1
ATOM 3775 C C . VAL A 1 505 ? 23.774 -12.084 -13.024 1.00 91.19 505 VAL A C 1
ATOM 3777 O O . VAL A 1 505 ? 23.611 -12.788 -12.028 1.00 91.19 505 VAL A O 1
ATOM 3780 N N . LEU A 1 506 ? 24.351 -10.887 -12.983 1.00 92.12 506 LEU A N 1
ATOM 3781 C CA . LEU A 1 506 ? 24.787 -10.214 -11.770 1.00 92.12 506 LEU A CA 1
ATOM 3782 C C . LEU A 1 506 ? 23.802 -9.117 -11.405 1.00 92.12 506 LEU A C 1
ATOM 3784 O O . LEU A 1 506 ? 23.447 -8.289 -12.248 1.00 92.12 506 LEU A O 1
ATOM 3788 N N . ARG A 1 507 ? 23.398 -9.084 -10.139 1.00 91.31 507 ARG A N 1
ATOM 3789 C CA . ARG A 1 507 ? 22.492 -8.075 -9.582 1.00 91.31 507 ARG A CA 1
ATOM 3790 C C . ARG A 1 507 ? 22.979 -7.620 -8.208 1.00 91.31 507 ARG A C 1
ATOM 3792 O O . ARG A 1 507 ? 23.677 -8.397 -7.569 1.00 91.31 507 ARG A O 1
ATOM 3799 N N . PRO A 1 508 ? 22.662 -6.400 -7.746 1.00 89.81 508 PRO A N 1
ATOM 3800 C CA . PRO A 1 508 ? 23.062 -5.956 -6.409 1.00 89.81 508 PRO A CA 1
ATOM 3801 C C . PRO A 1 508 ? 22.564 -6.882 -5.294 1.00 89.81 508 PRO A C 1
ATOM 3803 O O . PRO A 1 508 ? 23.316 -7.204 -4.381 1.00 89.81 508 PRO A O 1
ATOM 3806 N N . HIS A 1 509 ? 21.320 -7.348 -5.409 1.00 88.19 509 HIS A N 1
ATOM 3807 C CA . HIS A 1 509 ? 20.656 -8.195 -4.421 1.00 88.19 509 HIS A CA 1
ATOM 3808 C C . HIS A 1 509 ? 20.084 -9.461 -5.052 1.00 88.19 509 HIS A C 1
ATOM 3810 O O . HIS A 1 509 ? 19.792 -9.493 -6.250 1.00 88.19 509 HIS A O 1
ATOM 3816 N N . SER A 1 510 ? 19.891 -10.492 -4.235 1.00 87.88 510 SER A N 1
ATOM 3817 C CA . SER A 1 510 ? 18.888 -11.520 -4.505 1.00 87.88 510 SER A CA 1
ATOM 3818 C C . SER A 1 510 ? 17.546 -11.082 -3.914 1.00 87.88 510 SER A C 1
ATOM 3820 O O . SER A 1 510 ? 17.466 -10.083 -3.190 1.00 87.88 510 SER A O 1
ATOM 3822 N N . LEU A 1 511 ? 16.477 -11.831 -4.188 1.00 87.56 511 LEU A N 1
ATOM 3823 C CA . LEU A 1 511 ? 15.166 -11.486 -3.649 1.00 87.56 511 LEU A CA 1
ATOM 3824 C C . LEU A 1 511 ? 15.174 -11.535 -2.112 1.00 87.56 511 LEU A C 1
ATOM 3826 O O . LEU A 1 511 ? 14.584 -10.671 -1.470 1.00 87.56 511 LEU A O 1
ATOM 3830 N N . GLU A 1 512 ? 15.896 -12.494 -1.528 1.00 88.62 512 GLU A N 1
ATOM 3831 C CA . GLU A 1 512 ? 16.048 -12.658 -0.082 1.00 88.62 512 GLU A CA 1
ATOM 3832 C C . GLU A 1 512 ? 16.804 -11.481 0.546 1.00 88.62 512 GLU A C 1
ATOM 3834 O O . GLU A 1 512 ? 16.376 -10.936 1.564 1.00 88.62 512 GLU A O 1
ATOM 3839 N N . THR A 1 513 ? 17.913 -11.052 -0.069 1.00 88.62 513 THR A N 1
ATOM 3840 C CA . THR A 1 513 ? 18.745 -9.967 0.477 1.00 88.62 513 THR A CA 1
ATOM 3841 C C . THR A 1 513 ? 18.148 -8.581 0.243 1.00 88.62 513 THR A C 1
ATOM 3843 O O . THR A 1 513 ? 18.561 -7.625 0.897 1.00 88.62 513 THR A O 1
ATOM 3846 N N . ALA A 1 514 ? 17.163 -8.453 -0.650 1.00 90.00 514 ALA A N 1
ATOM 3847 C CA . ALA A 1 514 ? 16.497 -7.188 -0.945 1.00 90.00 514 ALA A CA 1
ATOM 3848 C C . ALA A 1 514 ? 15.483 -6.753 0.130 1.00 90.00 514 ALA A C 1
ATOM 3850 O O . ALA A 1 514 ? 15.124 -5.578 0.178 1.00 90.00 514 ALA A O 1
ATOM 3851 N N . PHE A 1 515 ? 15.010 -7.652 1.000 1.00 89.62 515 PHE A N 1
ATOM 3852 C CA . PHE A 1 515 ? 13.947 -7.344 1.968 1.00 89.62 515 PHE A CA 1
ATOM 3853 C C . PHE A 1 515 ? 14.260 -6.211 2.954 1.00 89.62 515 PHE A C 1
ATOM 3855 O O . PHE A 1 515 ? 13.384 -5.369 3.143 1.00 89.62 515 PHE A O 1
ATOM 3862 N N . PRO A 1 516 ? 15.456 -6.119 3.569 1.00 88.12 516 PRO A N 1
ATOM 3863 C CA . PRO A 1 516 ? 15.781 -4.986 4.433 1.00 88.12 516 PRO A CA 1
ATOM 3864 C C . PRO A 1 516 ? 15.661 -3.647 3.695 1.00 88.12 516 PRO A C 1
ATOM 3866 O O . PRO A 1 516 ? 15.024 -2.720 4.192 1.00 88.12 516 PRO A O 1
ATOM 3869 N N . VAL A 1 517 ? 16.181 -3.586 2.464 1.00 87.94 517 VAL A N 1
ATOM 3870 C CA . VAL A 1 517 ? 16.108 -2.397 1.601 1.00 87.94 517 VAL A CA 1
ATOM 3871 C C . VAL A 1 517 ? 14.666 -2.116 1.171 1.00 87.94 517 VAL A C 1
ATOM 3873 O O . VAL A 1 517 ? 14.256 -0.965 1.088 1.00 87.94 517 VAL A O 1
ATOM 3876 N N . LEU A 1 518 ? 13.862 -3.152 0.927 1.00 89.81 518 LEU A N 1
ATOM 3877 C CA . LEU A 1 518 ? 12.439 -3.032 0.609 1.00 89.81 518 LEU A CA 1
ATOM 3878 C C . LEU A 1 518 ? 11.628 -2.469 1.774 1.00 89.81 518 LEU A C 1
ATOM 3880 O O . LEU A 1 518 ? 10.805 -1.582 1.560 1.00 89.81 518 LEU A O 1
ATOM 3884 N N . LEU A 1 519 ? 11.832 -2.977 2.989 1.00 90.31 519 LEU A N 1
ATOM 3885 C CA . LEU A 1 519 ? 11.145 -2.482 4.180 1.00 90.31 519 LEU A CA 1
ATOM 3886 C C . LEU A 1 519 ? 11.539 -1.032 4.469 1.00 90.31 519 LEU A C 1
ATOM 3888 O O . LEU A 1 519 ? 10.673 -0.218 4.789 1.00 90.31 519 LEU A O 1
ATOM 3892 N N . GLU A 1 520 ? 12.815 -0.690 4.287 1.00 88.69 520 GLU A N 1
ATOM 3893 C CA . GLU A 1 520 ? 13.286 0.691 4.355 1.00 88.69 520 GLU A CA 1
ATOM 3894 C C . GLU A 1 520 ? 12.648 1.562 3.267 1.00 88.69 520 GLU A C 1
ATOM 3896 O O . GLU A 1 520 ? 12.110 2.615 3.582 1.00 88.69 520 GLU A O 1
ATOM 3901 N N . ALA A 1 521 ? 12.593 1.110 2.012 1.00 87.69 521 ALA A N 1
ATOM 3902 C CA . ALA A 1 521 ? 11.953 1.854 0.929 1.00 87.69 521 ALA A CA 1
ATOM 3903 C C . ALA A 1 521 ? 10.449 2.059 1.177 1.00 87.69 521 ALA A C 1
ATOM 3905 O O . ALA A 1 521 ? 9.938 3.158 1.000 1.00 87.69 521 ALA A O 1
ATOM 3906 N N . LEU A 1 522 ? 9.717 1.044 1.645 1.00 88.50 522 LEU A N 1
ATOM 3907 C CA . LEU A 1 522 ? 8.305 1.191 2.026 1.00 88.50 522 LEU A CA 1
ATOM 3908 C C . LEU A 1 522 ? 8.127 2.223 3.150 1.00 88.50 522 LEU A C 1
ATOM 3910 O O . LEU A 1 522 ? 7.180 3.016 3.131 1.00 88.50 522 LEU A O 1
ATOM 3914 N N . ARG A 1 523 ? 9.054 2.246 4.109 1.00 88.94 523 ARG A N 1
ATOM 3915 C CA . ARG A 1 523 ? 9.054 3.201 5.213 1.00 88.94 523 ARG A CA 1
ATOM 3916 C C . ARG A 1 523 ? 9.361 4.622 4.739 1.00 88.94 523 ARG A C 1
ATOM 3918 O O . ARG A 1 523 ? 8.574 5.525 5.009 1.00 88.94 523 ARG A O 1
ATOM 3925 N N . GLU A 1 524 ? 10.463 4.812 4.022 1.00 85.25 524 GLU A N 1
ATOM 3926 C CA . GLU A 1 524 ? 10.959 6.129 3.619 1.00 85.25 524 GLU A CA 1
ATOM 3927 C C . GLU A 1 524 ? 10.193 6.714 2.431 1.00 85.25 524 GLU A C 1
ATOM 3929 O O . GLU A 1 524 ? 9.947 7.915 2.424 1.00 85.25 524 GLU A O 1
ATOM 3934 N N . ASP A 1 525 ? 9.754 5.913 1.450 1.00 83.25 525 ASP A N 1
ATOM 3935 C CA . ASP A 1 525 ? 9.041 6.395 0.255 1.00 83.25 525 ASP A CA 1
ATOM 3936 C C . ASP A 1 525 ? 7.515 6.401 0.417 1.00 83.25 525 ASP A C 1
ATOM 3938 O O . ASP A 1 525 ? 6.854 7.271 -0.157 1.00 83.25 525 ASP A O 1
ATOM 3942 N N . GLU A 1 526 ? 6.932 5.532 1.244 1.00 83.94 526 GLU A N 1
ATOM 3943 C CA . GLU A 1 526 ? 5.467 5.401 1.361 1.00 83.94 526 GLU A CA 1
ATOM 3944 C C . GLU A 1 526 ? 4.923 5.623 2.780 1.00 83.94 526 GLU A C 1
ATOM 3946 O O . GLU A 1 526 ? 3.714 5.510 2.981 1.00 83.94 526 GLU A O 1
ATOM 3951 N N . ASN A 1 527 ? 5.775 5.985 3.753 1.00 86.81 527 ASN A N 1
ATOM 3952 C CA . ASN A 1 527 ? 5.399 6.163 5.165 1.00 86.81 527 ASN A CA 1
ATOM 3953 C C . ASN A 1 527 ? 4.710 4.911 5.748 1.00 86.81 527 ASN A C 1
ATOM 3955 O O . ASN A 1 527 ? 3.848 4.991 6.631 1.00 86.81 527 ASN A O 1
ATOM 3959 N N . LEU A 1 528 ? 5.070 3.731 5.229 1.00 88.94 528 LEU A N 1
ATOM 3960 C CA . LEU A 1 528 ? 4.465 2.461 5.602 1.00 88.94 528 LEU A CA 1
ATOM 3961 C C . LEU A 1 528 ? 5.292 1.779 6.694 1.00 88.94 528 LEU A C 1
ATOM 3963 O O . LEU A 1 528 ? 6.125 0.915 6.437 1.00 88.94 528 LEU A O 1
ATOM 3967 N N . TYR A 1 529 ? 5.040 2.184 7.935 1.00 89.88 529 TYR A N 1
ATOM 3968 C CA . TYR A 1 529 ? 5.669 1.603 9.120 1.00 89.88 529 TYR A CA 1
ATOM 3969 C C . TYR A 1 529 ? 5.016 0.260 9.476 1.00 89.88 529 TYR A C 1
ATOM 3971 O O . TYR A 1 529 ? 3.823 0.214 9.801 1.00 89.88 529 TYR A O 1
ATOM 3979 N N . VAL A 1 530 ? 5.790 -0.824 9.385 1.00 88.31 530 VAL A N 1
ATOM 3980 C CA . VAL A 1 530 ? 5.352 -2.207 9.626 1.00 88.31 530 VAL A CA 1
ATOM 3981 C C . VAL A 1 530 ? 6.353 -2.952 10.499 1.00 88.31 530 VAL A C 1
ATOM 3983 O O . VAL A 1 530 ? 7.554 -2.692 10.453 1.00 88.31 530 VAL A O 1
ATOM 3986 N N . ASN A 1 531 ? 5.844 -3.884 11.295 1.00 86.69 531 ASN A N 1
ATOM 3987 C CA . ASN A 1 531 ? 6.624 -4.880 12.023 1.00 86.69 531 ASN A CA 1
ATOM 3988 C C . ASN A 1 531 ? 6.429 -6.241 11.353 1.00 86.69 531 ASN A C 1
ATOM 3990 O O . ASN A 1 531 ? 5.454 -6.431 10.627 1.00 86.69 531 ASN A O 1
ATOM 3994 N N . GLU A 1 532 ? 7.299 -7.214 11.631 1.00 87.88 532 GLU A N 1
ATOM 3995 C CA . GLU A 1 532 ? 7.174 -8.551 11.028 1.00 87.88 532 GLU A CA 1
ATOM 3996 C C . GLU A 1 532 ? 5.801 -9.191 11.270 1.00 87.88 532 GLU A C 1
ATOM 3998 O O . GLU A 1 532 ? 5.231 -9.781 10.362 1.00 87.88 532 GLU A O 1
ATOM 4003 N N . SER A 1 533 ? 5.210 -8.997 12.452 1.00 83.75 533 SER A N 1
ATOM 4004 C CA . SER A 1 533 ? 3.870 -9.513 12.770 1.00 83.75 533 SER A CA 1
ATOM 4005 C C . SER A 1 533 ? 2.745 -8.911 11.921 1.00 83.75 533 SER A C 1
ATOM 4007 O O . SER A 1 533 ? 1.674 -9.502 11.819 1.00 83.75 533 SER A O 1
ATOM 4009 N N . ASP A 1 534 ? 2.966 -7.722 11.353 1.00 87.06 534 ASP A N 1
ATOM 4010 C CA . ASP A 1 534 ? 1.982 -6.993 10.546 1.00 87.06 534 ASP A CA 1
ATOM 4011 C C . ASP A 1 534 ? 2.004 -7.473 9.079 1.00 87.06 534 ASP A C 1
ATOM 4013 O O . ASP A 1 534 ? 1.226 -6.995 8.245 1.00 87.06 534 ASP A O 1
ATOM 4017 N N . ILE A 1 535 ? 2.918 -8.400 8.768 1.00 91.88 535 ILE A N 1
ATOM 4018 C CA . ILE A 1 535 ? 3.238 -8.889 7.435 1.00 91.88 535 ILE A CA 1
ATOM 4019 C C . ILE A 1 535 ? 2.729 -10.322 7.264 1.00 91.88 535 ILE A C 1
ATOM 4021 O O . ILE A 1 535 ? 2.906 -11.189 8.121 1.00 91.88 535 ILE A O 1
ATOM 4025 N N . MET A 1 536 ? 2.155 -10.588 6.094 1.00 93.44 536 MET A N 1
ATOM 4026 C CA . MET A 1 536 ? 1.882 -11.934 5.605 1.00 93.44 536 MET A CA 1
ATOM 4027 C C . MET A 1 536 ? 2.763 -12.243 4.391 1.00 93.44 536 MET A C 1
ATOM 4029 O O . MET A 1 536 ? 2.784 -11.480 3.425 1.00 93.44 536 MET A O 1
ATOM 4033 N N . MET A 1 537 ? 3.475 -13.369 4.439 1.00 94.62 537 MET A N 1
ATOM 4034 C CA . MET A 1 537 ? 4.373 -13.846 3.387 1.00 94.62 537 MET A CA 1
ATOM 4035 C C . MET A 1 537 ? 3.749 -15.032 2.652 1.00 94.62 537 MET A C 1
ATOM 4037 O O . MET A 1 537 ? 3.712 -16.150 3.167 1.00 94.62 537 MET A O 1
ATOM 4041 N N . VAL A 1 538 ? 3.272 -14.801 1.431 1.00 95.25 538 VAL A N 1
ATOM 4042 C CA . VAL A 1 538 ? 2.675 -15.833 0.578 1.00 95.25 538 VAL A CA 1
ATOM 4043 C C . VAL A 1 538 ? 3.737 -16.342 -0.388 1.00 95.25 538 VAL A C 1
ATOM 4045 O O . VAL A 1 538 ? 3.847 -15.872 -1.518 1.00 95.25 538 VAL A O 1
ATOM 4048 N N . SER A 1 539 ? 4.548 -17.287 0.084 1.00 93.69 539 SER A N 1
ATOM 4049 C CA . SER A 1 539 ? 5.585 -17.961 -0.700 1.00 93.69 539 SER A CA 1
ATOM 4050 C C . SER A 1 539 ? 5.716 -19.420 -0.267 1.00 93.69 539 SER A C 1
ATOM 4052 O O . SER A 1 539 ? 5.297 -19.796 0.826 1.00 93.69 539 SER A O 1
ATOM 4054 N N . ARG A 1 540 ? 6.303 -20.244 -1.135 1.00 91.19 540 ARG A N 1
ATOM 4055 C CA . ARG A 1 540 ? 6.732 -21.620 -0.828 1.00 91.19 540 ARG A CA 1
ATOM 4056 C C . ARG A 1 540 ? 8.243 -21.766 -0.795 1.00 91.19 540 ARG A C 1
ATOM 4058 O O . ARG A 1 540 ? 8.746 -22.838 -0.479 1.00 91.19 540 ARG A O 1
ATOM 4065 N N . ASP A 1 541 ? 8.949 -20.708 -1.161 1.00 90.75 541 ASP A N 1
ATOM 4066 C CA . ASP A 1 541 ? 10.392 -20.694 -1.146 1.00 90.75 541 ASP A CA 1
ATOM 4067 C C . ASP A 1 541 ? 10.864 -20.590 0.305 1.00 90.75 541 ASP A C 1
ATOM 4069 O O . ASP A 1 541 ? 10.610 -19.598 0.993 1.00 90.75 541 ASP A O 1
ATOM 4073 N N . ALA A 1 542 ? 11.534 -21.642 0.774 1.00 90.94 542 ALA A N 1
ATOM 4074 C CA . ALA A 1 542 ? 12.052 -21.710 2.130 1.00 90.94 542 ALA A CA 1
ATOM 4075 C C . ALA A 1 542 ? 13.016 -20.554 2.431 1.00 90.94 542 ALA A C 1
ATOM 4077 O O . ALA A 1 542 ? 13.011 -20.057 3.555 1.00 90.94 542 ALA A O 1
ATOM 4078 N N . ALA A 1 543 ? 13.792 -20.096 1.441 1.00 89.88 543 ALA A N 1
ATOM 4079 C CA . ALA A 1 543 ? 14.716 -18.986 1.621 1.00 89.88 543 ALA A CA 1
ATOM 4080 C C . ALA A 1 543 ? 13.948 -17.686 1.895 1.00 89.88 543 ALA A C 1
ATOM 4082 O O . ALA A 1 543 ? 14.231 -17.008 2.877 1.00 89.88 543 ALA A O 1
ATOM 4083 N N . ILE A 1 544 ? 12.894 -17.402 1.122 1.00 91.00 544 ILE A N 1
ATOM 4084 C CA . ILE A 1 544 ? 12.027 -16.226 1.317 1.00 91.00 544 ILE A CA 1
ATOM 4085 C C . ILE A 1 544 ? 11.259 -16.292 2.640 1.00 91.00 544 ILE A C 1
ATOM 4087 O O . ILE A 1 544 ? 11.170 -15.297 3.361 1.00 91.00 544 ILE A O 1
ATOM 4091 N N . LEU A 1 545 ? 10.735 -17.464 3.003 1.00 91.38 545 LEU A N 1
ATOM 4092 C CA . LEU A 1 545 ? 10.025 -17.666 4.271 1.00 91.38 545 LEU A CA 1
ATOM 4093 C C . LEU A 1 545 ? 10.933 -17.509 5.502 1.00 91.38 545 LEU A C 1
ATOM 4095 O O . LEU A 1 545 ? 10.432 -17.264 6.603 1.00 91.38 545 LEU A O 1
ATOM 4099 N N . GLN A 1 546 ? 12.250 -17.652 5.343 1.00 91.50 546 GLN A N 1
ATOM 4100 C CA . GLN A 1 546 ? 13.232 -17.433 6.407 1.00 91.50 546 GLN A CA 1
ATOM 4101 C C . GLN A 1 546 ? 13.627 -15.962 6.573 1.00 91.50 546 GLN A C 1
ATOM 4103 O O . GLN A 1 546 ? 14.110 -15.603 7.643 1.00 91.50 546 GLN A O 1
ATOM 4108 N N . VAL A 1 547 ? 13.389 -15.109 5.570 1.00 90.31 547 VAL A N 1
ATOM 4109 C CA . VAL A 1 547 ? 13.783 -13.691 5.623 1.00 90.31 547 VAL A CA 1
ATOM 4110 C C . VAL A 1 547 ? 13.035 -12.923 6.711 1.00 90.31 547 VAL A C 1
ATOM 4112 O O . VAL A 1 547 ? 13.631 -12.099 7.395 1.00 90.31 547 VAL A O 1
ATOM 4115 N N . LEU A 1 548 ? 11.738 -13.199 6.873 1.00 89.75 548 LEU A N 1
ATOM 4116 C CA . LEU A 1 548 ? 10.878 -12.579 7.886 1.00 89.75 548 LEU A CA 1
ATOM 4117 C C . LEU A 1 548 ? 10.292 -13.674 8.786 1.00 89.75 548 LEU A C 1
ATOM 4119 O O . LEU A 1 548 ? 9.163 -14.129 8.559 1.00 89.75 548 LEU A O 1
ATOM 4123 N N . PRO A 1 549 ? 11.055 -14.165 9.778 1.00 87.06 549 PRO A N 1
ATOM 4124 C CA . PRO A 1 549 ? 10.644 -15.303 10.588 1.00 87.06 549 PRO A CA 1
ATOM 4125 C C . PRO A 1 549 ? 9.363 -15.036 11.389 1.00 87.06 549 PRO A C 1
ATOM 4127 O O . PRO A 1 549 ? 8.604 -15.980 11.603 1.00 87.06 549 PRO A O 1
ATOM 4130 N N . GLY A 1 550 ? 9.103 -13.786 11.787 1.00 85.88 550 GLY A N 1
ATOM 4131 C CA . GLY A 1 550 ? 7.916 -13.367 12.531 1.00 85.88 550 GLY A CA 1
ATOM 4132 C C . GLY A 1 550 ? 6.671 -13.076 11.686 1.00 85.88 550 GLY A C 1
ATOM 4133 O O . GLY A 1 550 ? 5.614 -12.817 12.267 1.00 85.88 550 GLY A O 1
ATOM 4134 N N . ALA A 1 551 ? 6.772 -13.119 10.352 1.00 89.88 551 ALA A N 1
ATOM 4135 C CA . ALA A 1 551 ? 5.633 -12.935 9.454 1.00 89.88 551 ALA A CA 1
ATOM 4136 C C . ALA A 1 551 ? 4.676 -14.134 9.482 1.00 89.88 551 ALA A C 1
ATOM 4138 O O . ALA A 1 551 ? 5.066 -15.267 9.767 1.00 89.88 551 ALA A O 1
ATOM 4139 N N . VAL A 1 552 ? 3.412 -13.894 9.134 1.00 88.50 552 VAL A N 1
ATOM 4140 C CA . VAL A 1 552 ? 2.419 -14.960 8.952 1.00 88.50 552 VAL A CA 1
ATOM 4141 C C . VAL A 1 552 ? 2.721 -15.707 7.654 1.00 88.50 552 VAL A C 1
ATOM 4143 O O . VAL A 1 552 ? 2.845 -15.078 6.602 1.00 88.50 552 VAL A O 1
ATOM 4146 N N . LYS A 1 553 ? 2.796 -17.042 7.708 1.00 91.81 553 LYS A N 1
ATOM 4147 C CA . LYS A 1 553 ? 3.207 -17.895 6.581 1.00 91.81 553 LYS A CA 1
ATOM 4148 C C . LYS A 1 553 ? 2.121 -18.921 6.247 1.00 91.81 553 LYS A C 1
ATOM 4150 O O . LYS A 1 553 ? 2.155 -20.043 6.748 1.00 91.81 553 LYS A O 1
ATOM 4155 N N . PRO A 1 554 ? 1.154 -18.582 5.376 1.00 91.75 554 PRO A N 1
ATOM 4156 C CA . PRO A 1 554 ? 0.055 -19.484 5.025 1.00 91.75 554 PRO A CA 1
ATOM 4157 C C . PRO A 1 554 ? 0.505 -20.856 4.502 1.00 91.75 554 PRO A C 1
ATOM 4159 O O . PRO A 1 554 ? -0.200 -21.844 4.693 1.00 91.75 554 PRO A O 1
ATOM 4162 N N . ALA A 1 555 ? 1.692 -20.940 3.888 1.00 91.75 555 ALA A N 1
ATOM 4163 C CA . ALA A 1 555 ? 2.256 -22.188 3.373 1.00 91.75 555 ALA A CA 1
ATOM 4164 C C . ALA A 1 555 ? 2.464 -23.262 4.455 1.00 91.75 555 ALA A C 1
ATOM 4166 O O . ALA A 1 555 ? 2.348 -24.447 4.149 1.00 91.75 555 ALA A O 1
ATOM 4167 N N . GLU A 1 556 ? 2.699 -22.868 5.712 1.00 90.62 556 GLU A N 1
ATOM 4168 C CA . GLU A 1 556 ? 2.848 -23.796 6.845 1.00 90.62 556 GLU A CA 1
ATOM 4169 C C . GLU A 1 556 ? 1.536 -24.534 7.167 1.00 90.62 556 GLU A C 1
ATOM 4171 O O . GLU A 1 556 ? 1.555 -25.635 7.713 1.00 90.62 556 GLU A O 1
ATOM 4176 N N . HIS A 1 557 ? 0.392 -23.964 6.777 1.00 89.12 557 HIS A N 1
ATOM 4177 C CA . HIS A 1 557 ? -0.945 -24.519 7.014 1.00 89.12 557 HIS A CA 1
ATOM 4178 C C . HIS A 1 557 ? -1.620 -25.049 5.740 1.00 89.12 557 HIS A C 1
ATOM 4180 O O . HIS A 1 557 ? -2.690 -25.651 5.814 1.00 89.12 557 HIS A O 1
ATOM 4186 N N . ALA A 1 558 ? -1.002 -24.834 4.575 1.00 87.00 558 ALA A N 1
ATOM 4187 C CA . ALA A 1 558 ? -1.473 -25.294 3.271 1.00 87.00 558 ALA A CA 1
ATOM 4188 C C . ALA A 1 558 ? -0.335 -25.927 2.431 1.00 87.00 558 ALA A C 1
ATOM 4190 O O . ALA A 1 558 ? -0.098 -25.524 1.287 1.00 87.00 558 ALA A O 1
ATOM 4191 N N . PRO A 1 559 ? 0.385 -26.944 2.947 1.00 82.50 559 PRO A N 1
ATOM 4192 C CA . PRO A 1 559 ? 1.574 -27.489 2.290 1.00 82.50 559 PRO A CA 1
ATOM 4193 C C . PRO A 1 559 ? 1.286 -28.246 0.982 1.00 82.50 559 PRO A C 1
ATOM 4195 O O . PRO A 1 559 ? 2.219 -28.563 0.257 1.00 82.50 559 PRO A O 1
ATOM 4198 N N . GLY A 1 560 ? 0.031 -28.530 0.620 1.00 81.19 560 GLY A N 1
ATOM 4199 C CA . GLY A 1 560 ? -0.325 -29.220 -0.635 1.00 81.19 560 GLY A CA 1
ATOM 4200 C C . GLY A 1 560 ? -0.591 -28.302 -1.842 1.00 81.19 560 GLY A C 1
ATOM 4201 O O . GLY A 1 560 ? -0.691 -28.770 -2.969 1.00 81.19 560 GLY A O 1
ATOM 4202 N N . GLU A 1 561 ? -0.694 -26.988 -1.635 1.00 85.12 561 GLU A N 1
ATOM 4203 C CA . GLU A 1 561 ? -1.529 -26.113 -2.484 1.00 85.12 561 GLU A CA 1
ATOM 4204 C C . GLU A 1 561 ? -0.852 -25.363 -3.654 1.00 85.12 561 GLU A C 1
ATOM 4206 O O . GLU A 1 561 ? -0.927 -24.157 -3.649 1.00 85.12 561 GLU A O 1
ATOM 4211 N N . SER A 1 562 ? -0.173 -25.958 -4.647 1.00 89.69 562 SER A N 1
ATOM 4212 C CA . SER A 1 562 ? 0.504 -25.229 -5.779 1.00 89.69 562 SER A CA 1
ATOM 4213 C C . SER A 1 562 ? 1.071 -23.804 -5.460 1.00 89.69 562 SER A C 1
ATOM 4215 O O . SER A 1 562 ? 1.391 -23.516 -4.316 1.00 89.69 562 SER A O 1
ATOM 4217 N N . ALA A 1 563 ? 1.324 -22.901 -6.412 1.00 87.88 563 ALA A N 1
ATOM 4218 C CA . ALA A 1 563 ? 1.607 -21.485 -6.076 1.00 87.88 563 ALA A CA 1
ATOM 4219 C C . ALA A 1 563 ? 0.323 -20.642 -6.139 1.00 87.88 563 ALA A C 1
ATOM 4221 O O . ALA A 1 563 ? 0.024 -19.850 -5.246 1.00 87.88 563 ALA A O 1
ATOM 4222 N N . GLU A 1 564 ? -0.472 -20.879 -7.181 1.00 88.38 564 GLU A N 1
ATOM 4223 C CA . GLU A 1 564 ? -1.763 -20.233 -7.414 1.00 88.38 564 GLU A CA 1
ATOM 4224 C C . GLU A 1 564 ? -2.803 -20.649 -6.362 1.00 88.38 564 GLU A C 1
ATOM 4226 O O . GLU A 1 564 ? -3.532 -19.802 -5.850 1.00 88.38 564 GLU A O 1
ATOM 4231 N N . GLY A 1 565 ? -2.822 -21.929 -5.973 1.00 90.44 565 GLY A N 1
ATOM 4232 C CA . GLY A 1 565 ? -3.723 -22.451 -4.938 1.00 90.44 565 GLY A CA 1
ATOM 4233 C C . GLY A 1 565 ? -3.472 -21.822 -3.567 1.00 90.44 565 GLY A C 1
ATOM 4234 O O . GLY A 1 565 ? -4.411 -21.390 -2.895 1.00 90.44 565 GLY A O 1
ATOM 4235 N N . LEU A 1 566 ? -2.201 -21.672 -3.182 1.00 93.19 566 LEU A N 1
ATOM 4236 C CA . LEU A 1 566 ? -1.797 -20.996 -1.950 1.00 93.19 566 LEU A CA 1
ATOM 4237 C C . LEU A 1 566 ? -2.245 -19.529 -1.945 1.00 93.19 566 LEU A C 1
ATOM 4239 O O . LEU A 1 566 ? -2.762 -19.041 -0.936 1.00 93.19 566 LEU A O 1
ATOM 4243 N N . LEU A 1 567 ? -2.075 -18.838 -3.072 1.00 93.06 567 LEU A N 1
ATOM 4244 C CA . LEU A 1 567 ? -2.504 -17.456 -3.247 1.00 93.06 567 LEU A CA 1
ATOM 4245 C C . LEU A 1 567 ? -4.029 -17.319 -3.110 1.00 93.06 567 LEU A C 1
ATOM 4247 O O . LEU A 1 567 ? -4.501 -16.507 -2.313 1.00 93.06 567 LEU A O 1
ATOM 4251 N N . GLU A 1 568 ? -4.803 -18.147 -3.814 1.00 92.25 568 GLU A N 1
ATOM 4252 C CA . GLU A 1 568 ? -6.267 -18.153 -3.715 1.00 92.25 568 GLU A CA 1
ATOM 4253 C C . GLU A 1 568 ? -6.764 -18.499 -2.306 1.00 92.25 568 GLU A C 1
ATOM 4255 O O . GLU A 1 568 ? -7.663 -17.831 -1.794 1.00 92.25 568 GLU A O 1
ATOM 4260 N N . THR A 1 569 ? -6.164 -19.501 -1.661 1.00 93.12 569 THR A N 1
ATOM 4261 C CA . THR A 1 569 ? -6.499 -19.926 -0.291 1.00 93.12 569 THR A CA 1
ATOM 4262 C C . THR A 1 569 ? -6.243 -18.814 0.712 1.00 93.12 569 THR A C 1
ATOM 4264 O O . THR A 1 569 ? -7.080 -18.538 1.570 1.00 93.12 569 THR A O 1
ATOM 4267 N N . THR A 1 570 ? -5.119 -18.118 0.567 1.00 94.25 570 THR A N 1
ATOM 4268 C CA . THR A 1 570 ? -4.749 -17.011 1.450 1.00 94.25 570 THR A CA 1
ATOM 4269 C C . THR A 1 570 ? -5.693 -15.817 1.287 1.00 94.25 570 THR A C 1
ATOM 4271 O O . THR A 1 570 ? -6.182 -15.261 2.273 1.00 94.25 570 THR A O 1
ATOM 4274 N N . LEU A 1 571 ? -6.010 -15.440 0.044 1.00 94.88 571 LEU A N 1
ATOM 4275 C CA . LEU A 1 571 ? -6.978 -14.377 -0.244 1.00 94.88 571 LEU A CA 1
ATOM 4276 C C . LEU A 1 571 ? -8.381 -14.742 0.264 1.00 94.88 571 LEU A C 1
ATOM 4278 O O . LEU A 1 571 ? -9.073 -13.896 0.836 1.00 94.88 571 LEU A O 1
ATOM 4282 N N . ALA A 1 572 ? -8.781 -16.009 0.117 1.00 93.44 572 ALA A N 1
ATOM 4283 C CA . ALA A 1 572 ? -10.040 -16.518 0.642 1.00 93.44 572 ALA A CA 1
ATOM 4284 C C . ALA A 1 572 ? -10.104 -16.445 2.172 1.00 93.44 572 ALA A C 1
ATOM 4286 O O . ALA A 1 572 ? -11.114 -15.992 2.711 1.00 93.44 572 ALA A O 1
ATOM 4287 N N . ALA A 1 573 ? -9.023 -16.814 2.862 1.00 92.88 573 ALA A N 1
ATOM 4288 C CA . ALA A 1 573 ? -8.922 -16.735 4.316 1.00 92.88 573 ALA A CA 1
ATOM 4289 C C . ALA A 1 573 ? -9.070 -15.298 4.841 1.00 92.88 573 ALA A C 1
ATOM 4291 O O . ALA A 1 573 ? -9.748 -15.072 5.841 1.00 92.88 573 ALA A O 1
ATOM 4292 N N . MET A 1 574 ? -8.475 -14.318 4.151 1.00 93.81 574 MET A N 1
ATOM 4293 C CA . MET A 1 574 ? -8.594 -12.898 4.505 1.00 93.81 574 MET A CA 1
ATOM 4294 C C . MET A 1 574 ? -9.985 -12.318 4.214 1.00 93.81 574 MET A C 1
ATOM 4296 O O . MET A 1 574 ? -10.477 -11.480 4.962 1.00 93.81 574 MET A O 1
ATOM 4300 N N . LEU A 1 575 ? -10.635 -12.720 3.121 1.00 92.94 575 LEU A N 1
ATOM 4301 C CA . LEU A 1 575 ? -11.949 -12.178 2.753 1.00 92.94 575 LEU A CA 1
ATOM 4302 C C . LEU A 1 575 ? -13.113 -12.845 3.486 1.00 92.94 575 LEU A C 1
ATOM 4304 O O . LEU A 1 575 ? -14.184 -12.237 3.606 1.00 92.94 575 LEU A O 1
ATOM 4308 N N . GLY A 1 576 ? -12.928 -14.090 3.930 1.00 90.75 576 GLY A N 1
ATOM 4309 C CA . GLY A 1 576 ? -13.975 -14.890 4.552 1.00 90.75 576 GLY A CA 1
ATOM 4310 C C . GLY A 1 576 ? -15.256 -14.890 3.699 1.00 90.75 576 GLY A C 1
ATOM 4311 O O . GLY A 1 576 ? -15.187 -15.039 2.472 1.00 90.75 576 GLY A O 1
ATOM 4312 N N . PRO A 1 577 ? -16.438 -14.641 4.296 1.00 88.19 577 PRO A N 1
ATOM 4313 C CA . PRO A 1 577 ? -17.702 -14.613 3.559 1.00 88.19 577 PRO A CA 1
ATOM 4314 C C . PRO A 1 577 ? -17.755 -13.584 2.417 1.00 88.19 577 PRO A C 1
ATOM 4316 O O . PRO A 1 577 ? -18.508 -13.777 1.461 1.00 88.19 577 PRO A O 1
ATOM 4319 N N . TYR A 1 578 ? -16.974 -12.496 2.469 1.00 89.31 578 TYR A N 1
ATOM 4320 C CA . TYR A 1 578 ? -17.000 -11.444 1.441 1.00 89.31 578 TYR A CA 1
ATOM 4321 C C . TYR A 1 578 ? -16.310 -11.841 0.128 1.00 89.31 578 TYR A C 1
ATOM 4323 O O . TYR A 1 578 ? -16.381 -11.110 -0.868 1.00 89.31 578 TYR A O 1
ATOM 4331 N N . ARG A 1 579 ? -15.637 -12.994 0.095 1.00 88.50 579 ARG A N 1
ATOM 4332 C CA . ARG A 1 579 ? -15.018 -13.493 -1.133 1.00 88.50 579 ARG A CA 1
ATOM 4333 C C . ARG A 1 579 ? -16.056 -13.678 -2.237 1.00 88.50 579 ARG A C 1
ATOM 4335 O O . ARG A 1 579 ? -15.886 -13.166 -3.342 1.00 88.50 579 ARG A O 1
ATOM 4342 N N . GLU A 1 580 ? -17.159 -14.349 -1.923 1.00 84.81 580 GLU A N 1
ATOM 4343 C CA . GLU A 1 580 ? -18.289 -14.494 -2.837 1.00 84.81 580 GLU A CA 1
ATOM 4344 C C . GLU A 1 580 ? -19.003 -13.154 -3.007 1.00 84.81 580 GLU A C 1
ATOM 4346 O O . GLU A 1 580 ? -19.345 -12.518 -2.014 1.00 84.81 580 GLU A O 1
ATOM 4351 N N . ASN A 1 581 ? -19.277 -12.739 -4.243 1.00 77.12 581 ASN A N 1
ATOM 4352 C CA . ASN A 1 581 ? -20.199 -11.635 -4.501 1.00 77.12 581 ASN A CA 1
ATOM 4353 C C . ASN A 1 581 ? -21.623 -12.188 -4.518 1.00 77.12 581 ASN A C 1
ATOM 4355 O O . ASN A 1 581 ? -21.937 -13.043 -5.343 1.00 77.12 581 ASN A O 1
ATOM 4359 N N . ARG A 1 582 ? -22.491 -11.707 -3.627 1.00 77.31 582 ARG A N 1
ATOM 4360 C CA . ARG A 1 582 ? -23.909 -12.086 -3.597 1.00 77.31 582 ARG A CA 1
ATOM 4361 C C . ARG A 1 582 ? -24.798 -10.896 -3.965 1.00 77.31 582 ARG A C 1
ATOM 4363 O O . ARG A 1 582 ? -24.466 -9.751 -3.640 1.00 77.31 582 ARG A O 1
ATOM 4370 N N . PRO A 1 583 ? -25.952 -11.133 -4.617 1.00 70.69 583 PRO A N 1
ATOM 4371 C CA . PRO A 1 583 ? -26.940 -10.086 -4.839 1.00 70.69 583 PRO A CA 1
ATOM 4372 C C . PRO A 1 583 ? -27.293 -9.364 -3.534 1.00 70.69 583 PRO A C 1
ATOM 4374 O O . PRO A 1 583 ? -27.568 -9.987 -2.511 1.00 70.69 583 PRO A O 1
ATOM 4377 N N . GLY A 1 584 ? -27.282 -8.032 -3.567 1.00 72.69 584 GLY A N 1
ATOM 4378 C CA . GLY A 1 584 ? -27.576 -7.213 -2.392 1.00 72.69 584 GLY A CA 1
ATOM 4379 C C . GLY A 1 584 ? -26.392 -6.988 -1.447 1.00 72.69 584 GLY A C 1
ATOM 4380 O O . GLY A 1 584 ? -26.554 -6.253 -0.469 1.00 72.69 584 GLY A O 1
ATOM 4381 N N . ASP A 1 585 ? -25.206 -7.522 -1.731 1.00 82.25 585 ASP A N 1
ATOM 4382 C CA . ASP A 1 585 ? -23.994 -7.110 -1.028 1.00 82.25 585 ASP A CA 1
ATOM 4383 C C . ASP A 1 585 ? -23.777 -5.605 -1.176 1.00 82.25 585 ASP A C 1
ATOM 4385 O O . ASP A 1 585 ? -23.816 -5.043 -2.275 1.00 82.25 585 ASP A O 1
ATOM 4389 N N . PHE A 1 586 ? -23.551 -4.928 -0.054 1.00 85.19 586 PHE A N 1
ATOM 4390 C CA . PHE A 1 586 ? -23.243 -3.510 -0.073 1.00 85.19 586 PHE A CA 1
ATOM 4391 C C . PHE A 1 586 ? -22.079 -3.195 0.845 1.00 85.19 586 PHE A C 1
ATOM 4393 O O . PHE A 1 586 ? -22.154 -3.349 2.062 1.00 85.19 586 PHE A O 1
ATOM 4400 N N . ALA A 1 587 ? -21.000 -2.711 0.238 1.00 85.38 587 ALA A N 1
ATOM 4401 C CA . ALA A 1 587 ? -19.760 -2.468 0.939 1.00 85.38 587 ALA A CA 1
ATOM 4402 C C . ALA A 1 587 ? -19.512 -0.963 1.153 1.00 85.38 587 ALA A C 1
ATOM 4404 O O . ALA A 1 587 ? -19.489 -0.166 0.197 1.00 85.38 587 ALA A O 1
ATOM 4405 N N . ALA A 1 588 ? -19.265 -0.565 2.401 1.00 84.88 588 ALA A N 1
ATOM 4406 C CA . ALA A 1 588 ? -19.100 0.827 2.808 1.00 84.88 588 ALA A CA 1
ATOM 4407 C C . ALA A 1 588 ? -18.063 1.009 3.925 1.00 84.88 588 ALA A C 1
ATOM 4409 O O . ALA A 1 588 ? -17.828 0.117 4.729 1.00 84.88 588 ALA A O 1
ATOM 4410 N N . SER A 1 589 ? -17.444 2.186 3.954 1.00 83.81 589 SER A N 1
ATOM 4411 C CA . SER A 1 589 ? -16.632 2.670 5.072 1.00 83.81 589 SER A CA 1
ATOM 4412 C C . SER A 1 589 ? -17.430 3.682 5.897 1.00 83.81 589 SER A C 1
ATOM 4414 O O . SER A 1 589 ? -18.425 4.237 5.412 1.00 83.81 589 SER A O 1
ATOM 4416 N N . ALA A 1 590 ? -16.959 3.994 7.108 1.00 79.81 590 ALA A N 1
ATOM 4417 C CA . ALA A 1 590 ? -17.526 5.062 7.936 1.00 79.81 590 ALA A CA 1
ATOM 4418 C C . ALA A 1 590 ? -17.638 6.391 7.167 1.00 79.81 590 ALA A C 1
ATOM 4420 O O . ALA A 1 590 ? -18.685 7.042 7.165 1.00 79.81 590 ALA A O 1
ATOM 4421 N N . SER A 1 591 ? -16.583 6.747 6.428 1.00 74.62 591 SER A N 1
ATOM 4422 C CA . SER A 1 591 ? -16.534 7.950 5.596 1.00 74.62 591 SER A CA 1
ATOM 4423 C C . SER A 1 591 ? -17.561 7.927 4.461 1.00 74.62 591 SER A C 1
ATOM 4425 O O . SER A 1 591 ? -18.228 8.934 4.229 1.00 74.62 591 SER A O 1
ATOM 4427 N N . LYS A 1 592 ? -17.767 6.781 3.795 1.00 79.88 592 LYS A N 1
ATOM 4428 C CA . LYS A 1 592 ? -18.772 6.635 2.727 1.00 79.88 592 LYS A CA 1
ATOM 4429 C C . LYS A 1 592 ? -20.197 6.800 3.260 1.00 79.88 592 LYS A C 1
ATOM 4431 O O . LYS A 1 592 ? -21.016 7.461 2.625 1.00 79.88 592 LYS A O 1
ATOM 4436 N N . ILE A 1 593 ? -20.489 6.227 4.427 1.00 82.31 593 ILE A N 1
ATOM 4437 C CA . ILE A 1 593 ? -21.794 6.366 5.091 1.00 82.31 593 ILE A CA 1
ATOM 4438 C C . ILE A 1 593 ? -22.006 7.825 5.527 1.00 82.31 593 ILE A C 1
ATOM 4440 O O . ILE A 1 593 ? -23.068 8.402 5.287 1.00 82.31 593 ILE A O 1
ATOM 4444 N N . GLY A 1 594 ? -20.978 8.450 6.109 1.00 78.62 594 GLY A N 1
ATOM 4445 C CA . GLY A 1 594 ? -20.999 9.862 6.490 1.00 78.62 594 GLY A CA 1
ATOM 4446 C C . GLY A 1 594 ? -21.204 10.809 5.302 1.00 78.62 594 GLY A C 1
ATOM 4447 O O . GLY A 1 594 ? -21.990 11.750 5.401 1.00 78.62 594 GLY A O 1
ATOM 4448 N N . ALA A 1 595 ? -20.556 10.545 4.165 1.00 73.38 595 ALA A N 1
ATOM 4449 C CA . ALA A 1 595 ? -20.715 11.323 2.936 1.00 73.38 595 ALA A CA 1
ATOM 4450 C C . ALA A 1 595 ? -22.137 11.211 2.367 1.00 73.38 595 ALA A C 1
ATOM 4452 O O . ALA A 1 595 ? -22.753 12.226 2.041 1.00 73.38 595 ALA A O 1
ATOM 4453 N N . PHE A 1 596 ? -22.699 9.998 2.337 1.00 76.69 596 PHE A N 1
ATOM 4454 C CA . PHE A 1 596 ? -24.077 9.781 1.895 1.00 76.69 596 PHE A CA 1
ATOM 4455 C C . PHE A 1 596 ? -25.091 10.517 2.779 1.00 76.69 596 PHE A C 1
ATOM 4457 O O . PHE A 1 596 ? -26.015 11.144 2.266 1.00 76.69 596 PHE A O 1
ATOM 4464 N N . LYS A 1 597 ? -24.890 10.514 4.106 1.00 76.00 597 LYS A N 1
ATOM 4465 C CA . LYS A 1 597 ? -25.733 11.265 5.055 1.00 76.00 597 LYS A CA 1
ATOM 4466 C C . LYS A 1 597 ? -25.781 12.764 4.733 1.00 76.00 597 LYS A C 1
ATOM 4468 O O . LYS A 1 597 ? -26.810 13.393 4.954 1.00 76.00 597 LYS A O 1
ATOM 4473 N N . LYS A 1 598 ? -24.687 13.325 4.213 1.00 71.12 598 LYS A N 1
ATOM 4474 C CA . LYS A 1 598 ? -24.563 14.743 3.841 1.00 71.12 598 LYS A CA 1
ATOM 4475 C C . LYS A 1 598 ? -25.081 15.066 2.429 1.00 71.12 598 LYS A C 1
ATOM 4477 O O . LYS A 1 598 ? -24.955 16.204 2.002 1.00 71.12 598 LYS A O 1
ATOM 4482 N N . GLY A 1 599 ? -25.649 14.097 1.706 1.00 63.03 599 GLY A N 1
ATOM 4483 C CA . GLY A 1 599 ? -26.210 14.313 0.366 1.00 63.03 599 GLY A CA 1
ATOM 4484 C C . GLY A 1 599 ? -25.201 14.220 -0.785 1.00 63.03 599 GLY A C 1
ATOM 4485 O O . GLY A 1 599 ? -25.576 14.454 -1.931 1.00 63.03 599 GLY A O 1
ATOM 4486 N N . TYR A 1 600 ? -23.949 13.826 -0.527 1.00 56.53 600 TYR A N 1
ATOM 4487 C CA . TYR A 1 600 ? -22.965 13.568 -1.584 1.00 56.53 600 TYR A CA 1
ATOM 4488 C C . TYR A 1 600 ? -23.238 12.198 -2.227 1.00 56.53 600 TYR A C 1
ATOM 4490 O O . TYR A 1 600 ? -22.644 11.178 -1.872 1.00 56.53 600 TYR A O 1
ATOM 4498 N N . LEU A 1 601 ? -24.199 12.152 -3.152 1.00 50.25 601 LEU A N 1
ATOM 4499 C CA . LEU A 1 601 ? -24.474 10.976 -3.977 1.00 50.25 601 LEU A CA 1
ATOM 4500 C C . LEU A 1 601 ? -23.359 10.825 -5.025 1.00 50.25 601 LEU A C 1
ATOM 4502 O O . LEU A 1 601 ? -23.281 11.578 -5.987 1.00 50.25 601 LEU A O 1
ATOM 4506 N N . ALA A 1 602 ? -22.498 9.824 -4.838 1.00 41.56 602 ALA A N 1
ATOM 4507 C CA . ALA A 1 602 ? -21.602 9.280 -5.865 1.00 41.56 602 ALA A CA 1
ATOM 4508 C C . ALA A 1 602 ? -20.515 10.204 -6.464 1.00 41.56 602 ALA A C 1
ATOM 4510 O O . ALA A 1 602 ? -19.852 9.804 -7.424 1.00 41.56 602 ALA A O 1
ATOM 4511 N N . SER A 1 603 ? -20.239 11.379 -5.897 1.00 33.75 603 SER A N 1
ATOM 4512 C CA . SER A 1 603 ? -19.038 12.140 -6.254 1.00 33.75 603 SER A CA 1
ATOM 4513 C C . SER A 1 603 ? -17.828 11.549 -5.528 1.00 33.75 603 SER A C 1
ATOM 4515 O O . SER A 1 603 ? -17.587 11.833 -4.353 1.00 33.75 603 SER A O 1
ATOM 4517 N N . GLY A 1 604 ? -17.063 10.702 -6.226 1.00 38.56 604 GLY A N 1
ATOM 4518 C CA . GLY A 1 604 ? -15.647 10.521 -5.901 1.00 38.56 604 GLY A CA 1
ATOM 4519 C C . GLY A 1 604 ? -15.035 11.912 -5.753 1.00 38.56 604 GLY A C 1
ATOM 4520 O O . GLY A 1 604 ? -15.254 12.744 -6.631 1.00 38.56 604 GLY A O 1
ATOM 4521 N N . GLY A 1 605 ? -14.429 12.159 -4.591 1.00 37.69 605 GLY A N 1
ATOM 4522 C CA . GLY A 1 605 ? -14.216 13.494 -4.040 1.00 37.69 605 GLY A CA 1
ATOM 4523 C C . GLY A 1 605 ? -13.728 14.520 -5.054 1.00 37.69 605 GLY A C 1
ATOM 4524 O O . GLY A 1 605 ? -12.847 14.239 -5.871 1.00 37.69 605 GLY A O 1
ATOM 4525 N N . ASP A 1 606 ? -14.281 15.729 -4.944 1.00 36.62 606 ASP A N 1
ATOM 4526 C CA . ASP A 1 606 ? -13.555 16.933 -5.329 1.00 36.62 606 ASP A CA 1
ATOM 4527 C C . ASP A 1 606 ? -12.119 16.797 -4.810 1.00 36.62 606 ASP A C 1
ATOM 4529 O O . ASP A 1 606 ? -11.911 16.293 -3.702 1.00 36.62 606 ASP A O 1
ATOM 4533 N N . GLY A 1 607 ? -11.139 17.130 -5.655 1.00 49.97 607 GLY A N 1
ATOM 4534 C CA . GLY A 1 607 ? -9.719 16.932 -5.364 1.00 49.97 607 GLY A CA 1
ATOM 4535 C C . GLY A 1 607 ? -9.366 17.341 -3.933 1.00 49.97 607 GLY A C 1
ATOM 4536 O O . GLY A 1 607 ? -9.968 18.267 -3.394 1.00 49.97 607 GLY A O 1
ATOM 4537 N N . GLY A 1 608 ? -8.430 16.612 -3.315 1.00 59.91 608 GLY A N 1
ATOM 4538 C CA . GLY A 1 608 ? -8.027 16.849 -1.927 1.00 59.91 608 GLY A CA 1
ATOM 4539 C C . GLY A 1 608 ? -7.803 18.336 -1.627 1.00 59.91 608 GLY A C 1
ATOM 4540 O O . GLY A 1 608 ? -7.467 19.120 -2.511 1.00 59.91 608 GLY A O 1
ATOM 4541 N N . ASN A 1 609 ? -8.006 18.731 -0.375 1.00 73.56 609 ASN A N 1
ATOM 4542 C CA . ASN A 1 609 ? -7.701 20.082 0.086 1.00 73.56 609 ASN A CA 1
ATOM 4543 C C . ASN A 1 609 ? -6.524 20.060 1.067 1.00 73.56 609 ASN A C 1
ATOM 4545 O O . ASN A 1 609 ? -6.127 19.001 1.563 1.00 73.56 609 ASN A O 1
ATOM 4549 N N . VAL A 1 610 ? -5.980 21.239 1.361 1.00 78.56 610 VAL A N 1
ATOM 4550 C CA . VAL A 1 610 ? -4.815 21.385 2.244 1.00 78.56 610 VAL A CA 1
ATOM 4551 C C . VAL A 1 610 ? -5.062 20.851 3.663 1.00 78.56 610 VAL A C 1
ATOM 4553 O O . VAL A 1 610 ? -4.147 20.321 4.284 1.00 78.56 610 VAL A O 1
ATOM 4556 N N . TYR A 1 611 ? -6.302 20.878 4.168 1.00 81.50 611 TYR A N 1
ATOM 4557 C CA . TYR A 1 611 ? -6.634 20.301 5.477 1.00 81.50 611 TYR A CA 1
ATOM 4558 C C . TYR A 1 611 ? -6.584 18.770 5.478 1.00 81.50 611 TYR A C 1
ATOM 4560 O O . TYR A 1 611 ? -6.144 18.177 6.460 1.00 81.50 611 TYR A O 1
ATOM 4568 N N . MET A 1 612 ? -7.016 18.123 4.391 1.00 80.56 612 MET A N 1
ATOM 4569 C CA . MET A 1 612 ? -6.876 16.674 4.221 1.00 80.56 612 MET A CA 1
ATOM 4570 C C . MET A 1 612 ? -5.408 16.277 4.094 1.00 80.56 612 MET A C 1
ATOM 4572 O O . MET A 1 612 ? -5.008 15.274 4.676 1.00 80.56 612 MET A O 1
ATOM 4576 N N . PHE A 1 613 ? -4.616 17.075 3.374 1.00 84.50 613 PHE A N 1
ATOM 4577 C CA . PHE A 1 613 ? -3.174 16.874 3.262 1.00 84.50 613 PHE A CA 1
ATOM 4578 C C . PHE A 1 613 ? -2.480 16.987 4.624 1.00 84.50 613 PHE A C 1
ATOM 4580 O O . PHE A 1 613 ? -1.817 16.049 5.049 1.00 84.50 613 PHE A O 1
ATOM 4587 N N . MET A 1 614 ? -2.735 18.066 5.368 1.00 88.62 614 MET A N 1
ATOM 4588 C CA . MET A 1 614 ? -2.257 18.219 6.743 1.00 88.62 614 MET A CA 1
ATOM 4589 C C . MET A 1 614 ? -2.688 17.045 7.629 1.00 88.62 614 MET A C 1
ATOM 4591 O O . MET A 1 614 ? -1.881 16.522 8.389 1.00 88.62 614 MET A O 1
ATOM 4595 N N . GLY A 1 615 ? -3.946 16.607 7.523 1.00 89.12 615 GLY A N 1
ATOM 4596 C CA . GLY A 1 615 ? -4.438 15.434 8.239 1.00 89.12 615 GLY A CA 1
ATOM 4597 C C . GLY A 1 615 ? -3.615 14.180 7.941 1.00 89.12 615 GLY A C 1
ATOM 4598 O O . GLY A 1 615 ? -3.151 13.521 8.864 1.00 89.12 615 GLY A O 1
ATOM 4599 N N . HIS A 1 616 ? -3.380 13.896 6.661 1.00 88.62 616 HIS A N 1
ATOM 4600 C CA . HIS A 1 616 ? -2.560 12.771 6.206 1.00 88.62 616 HIS A CA 1
ATOM 4601 C C . HIS A 1 616 ? -1.122 12.828 6.745 1.00 88.62 616 HIS A C 1
ATOM 4603 O O . HIS A 1 616 ? -0.617 11.814 7.227 1.00 88.62 616 HIS A O 1
ATOM 4609 N N . VAL A 1 617 ? -0.488 14.005 6.743 1.00 91.44 617 VAL A N 1
ATOM 4610 C CA . VAL A 1 617 ? 0.862 14.196 7.304 1.00 91.44 617 VAL A CA 1
ATOM 4611 C C . VAL A 1 617 ? 0.886 13.873 8.800 1.00 91.44 617 VAL A C 1
ATOM 4613 O O . VAL A 1 617 ? 1.740 13.114 9.251 1.00 91.44 617 VAL A O 1
ATOM 4616 N N . ILE A 1 618 ? -0.082 14.393 9.564 1.00 92.88 618 ILE A N 1
ATOM 4617 C CA . ILE A 1 618 ? -0.172 14.167 11.014 1.00 92.88 618 ILE A CA 1
ATOM 4618 C C . ILE A 1 618 ? -0.362 12.678 11.326 1.00 92.88 618 ILE A C 1
ATOM 4620 O O . ILE A 1 618 ? 0.373 12.136 12.148 1.00 92.88 618 ILE A O 1
ATOM 4624 N N . HIS A 1 619 ? -1.304 11.999 10.662 1.00 92.62 619 HIS A N 1
ATOM 4625 C CA . HIS A 1 619 ? -1.517 10.558 10.861 1.00 92.62 619 HIS A CA 1
ATOM 4626 C C . HIS A 1 619 ? -0.261 9.752 10.505 1.00 92.62 619 HIS A C 1
ATOM 4628 O O . HIS A 1 619 ? 0.140 8.873 11.265 1.00 92.62 619 HIS A O 1
ATOM 4634 N N . SER A 1 620 ? 0.409 10.095 9.401 1.00 92.19 620 SER A N 1
ATOM 4635 C CA . SER A 1 620 ? 1.644 9.421 8.981 1.00 92.19 620 SER A CA 1
ATOM 4636 C C . SER A 1 620 ? 2.766 9.580 10.015 1.00 92.19 620 SER A C 1
ATOM 4638 O O . SER A 1 620 ? 3.454 8.611 10.334 1.00 92.19 620 SER A O 1
ATOM 4640 N N . ALA A 1 621 ? 2.914 10.775 10.593 1.00 94.19 621 ALA A N 1
ATOM 4641 C CA . ALA A 1 621 ? 3.900 11.043 11.636 1.00 94.19 621 ALA A CA 1
ATOM 4642 C C . ALA A 1 621 ? 3.580 10.305 12.953 1.00 94.19 621 ALA A C 1
ATOM 4644 O O . ALA A 1 621 ? 4.474 9.742 13.583 1.00 94.19 621 ALA A O 1
ATOM 4645 N N . PHE A 1 622 ? 2.305 10.231 13.352 1.00 93.06 622 PHE A N 1
ATOM 4646 C CA . PHE A 1 622 ? 1.902 9.445 14.524 1.00 93.06 622 PHE A CA 1
ATOM 4647 C C . PHE A 1 622 ? 2.058 7.936 14.312 1.00 93.06 622 PHE A C 1
ATOM 4649 O O . PHE A 1 622 ? 2.456 7.232 15.240 1.00 93.06 622 PHE A O 1
ATOM 4656 N N . ASN A 1 623 ? 1.824 7.435 13.097 1.00 91.75 623 ASN A N 1
ATOM 4657 C CA . ASN A 1 623 ? 2.103 6.043 12.746 1.00 91.75 623 ASN A CA 1
ATOM 4658 C C . ASN A 1 623 ? 3.600 5.713 12.942 1.00 91.75 623 ASN A C 1
ATOM 4660 O O . ASN A 1 623 ? 3.917 4.672 13.515 1.00 91.75 623 ASN A O 1
ATOM 4664 N N . TRP A 1 624 ? 4.516 6.623 12.570 1.00 93.12 624 TRP A N 1
ATOM 4665 C CA . TRP A 1 624 ? 5.952 6.495 12.871 1.00 93.12 624 TRP A CA 1
ATOM 4666 C C . TRP A 1 624 ? 6.245 6.472 14.375 1.00 93.12 624 TRP A C 1
ATOM 4668 O O . TRP A 1 624 ? 6.936 5.569 14.842 1.00 93.12 624 TRP A O 1
ATOM 4678 N N . VAL A 1 625 ? 5.713 7.434 15.138 1.00 92.56 625 VAL A N 1
ATOM 4679 C CA . VAL A 1 625 ? 5.950 7.537 16.592 1.00 92.56 625 VAL A CA 1
ATOM 4680 C C . VAL A 1 625 ? 5.538 6.269 17.320 1.00 92.56 625 VAL A C 1
ATOM 4682 O O . VAL A 1 625 ? 6.282 5.755 18.155 1.00 92.56 625 VAL A O 1
ATOM 4685 N N . VAL A 1 626 ? 4.358 5.744 17.000 1.00 88.50 626 VAL A N 1
ATOM 4686 C CA . VAL A 1 626 ? 3.846 4.546 17.660 1.00 88.50 626 VAL A CA 1
ATOM 4687 C C . VAL A 1 626 ? 4.600 3.299 17.198 1.00 88.50 626 VAL A C 1
ATOM 4689 O O . VAL A 1 626 ? 4.872 2.419 18.013 1.00 88.50 626 VAL A O 1
ATOM 4692 N N . TRP A 1 627 ? 4.995 3.226 15.923 1.00 89.69 627 TRP A N 1
ATOM 4693 C CA . TRP A 1 627 ? 5.888 2.170 15.445 1.00 89.69 627 TRP A CA 1
ATOM 4694 C C . TRP A 1 627 ? 7.236 2.193 16.179 1.00 89.69 627 TRP A C 1
ATOM 4696 O O . TRP A 1 627 ? 7.711 1.141 16.603 1.00 89.69 627 TRP A O 1
ATOM 4706 N N . ALA A 1 628 ? 7.827 3.371 16.390 1.00 90.56 628 ALA A N 1
ATOM 4707 C CA . ALA A 1 628 ? 9.065 3.514 17.147 1.00 90.56 628 ALA A CA 1
ATOM 4708 C C . ALA A 1 628 ? 8.875 3.050 18.599 1.00 90.56 628 ALA A C 1
ATOM 4710 O O . ALA A 1 628 ? 9.619 2.185 19.051 1.00 90.56 628 ALA A O 1
ATOM 4711 N N . TYR A 1 629 ? 7.823 3.521 19.281 1.00 89.38 629 TYR A N 1
ATOM 4712 C CA . TYR A 1 629 ? 7.494 3.093 20.645 1.00 89.38 629 TYR A CA 1
ATOM 4713 C C . TYR A 1 629 ? 7.312 1.579 20.759 1.00 89.38 629 TYR A C 1
ATOM 4715 O O . TYR A 1 629 ? 7.839 0.959 21.677 1.00 89.38 629 TYR A O 1
ATOM 4723 N N . ARG A 1 630 ? 6.607 0.960 19.809 1.00 85.06 630 ARG A N 1
ATOM 4724 C CA . ARG A 1 630 ? 6.396 -0.490 19.798 1.00 85.06 630 ARG A CA 1
ATOM 4725 C C . ARG A 1 630 ? 7.712 -1.273 19.704 1.00 85.06 630 ARG A C 1
ATOM 4727 O O . ARG A 1 630 ? 7.803 -2.353 20.278 1.00 85.06 630 ARG A O 1
ATOM 4734 N N . ASN A 1 631 ? 8.703 -0.744 18.989 1.00 84.69 631 ASN A N 1
ATOM 4735 C CA . ASN A 1 631 ? 9.989 -1.412 18.777 1.00 84.69 631 ASN A CA 1
ATOM 4736 C C . ASN A 1 631 ? 11.022 -1.127 19.870 1.00 84.69 631 ASN A C 1
ATOM 4738 O O . ASN A 1 631 ? 11.872 -1.973 20.131 1.00 84.69 631 ASN A O 1
ATOM 4742 N N . THR A 1 632 ? 10.977 0.048 20.500 1.00 88.69 632 THR A N 1
ATOM 4743 C CA . THR A 1 632 ? 12.003 0.481 21.465 1.00 88.69 632 THR A CA 1
ATOM 4744 C C . THR A 1 632 ? 11.500 0.540 22.906 1.00 88.69 632 THR A C 1
ATOM 4746 O O . THR A 1 632 ? 12.306 0.645 23.825 1.00 88.69 632 THR A O 1
ATOM 4749 N N . GLY A 1 633 ? 10.182 0.526 23.120 1.00 86.25 633 GLY A N 1
ATOM 4750 C CA . GLY A 1 633 ? 9.550 0.849 24.403 1.00 86.25 633 GLY A CA 1
ATOM 4751 C C . GLY A 1 633 ? 9.631 2.335 24.778 1.00 86.25 633 GLY A C 1
ATOM 4752 O O . GLY A 1 633 ? 9.143 2.724 25.838 1.00 86.25 633 GLY A O 1
ATOM 4753 N N . VAL A 1 634 ? 10.226 3.176 23.925 1.00 89.75 634 VAL A N 1
ATOM 4754 C CA . VAL A 1 634 ? 10.459 4.604 24.173 1.00 89.75 634 VAL A CA 1
ATOM 4755 C C . VAL A 1 634 ? 9.687 5.423 23.152 1.00 89.75 634 VAL A C 1
ATOM 4757 O O . VAL A 1 634 ? 9.868 5.268 21.946 1.00 89.75 634 VAL A O 1
ATOM 4760 N N . LEU A 1 635 ? 8.806 6.295 23.639 1.00 91.00 635 LEU A N 1
ATOM 4761 C CA . LEU A 1 635 ? 8.009 7.168 22.786 1.00 91.00 635 LEU A CA 1
ATOM 4762 C C . LEU A 1 635 ? 8.913 8.322 22.329 1.00 91.00 635 LEU A C 1
ATOM 4764 O O . LEU A 1 635 ? 9.402 9.044 23.201 1.00 91.00 635 LEU A O 1
ATOM 4768 N N . PRO A 1 636 ? 9.149 8.518 21.015 1.00 95.12 636 PRO A N 1
ATOM 4769 C CA . PRO A 1 636 ? 9.866 9.698 20.537 1.00 95.12 636 PRO A CA 1
ATOM 4770 C C . PRO A 1 636 ? 9.217 10.970 21.072 1.00 95.12 636 PRO A C 1
ATOM 4772 O O . PRO A 1 636 ? 7.993 11.014 21.201 1.00 95.12 636 PRO A O 1
ATOM 4775 N N . ASP A 1 637 ? 10.011 11.986 21.396 1.00 95.25 637 ASP A N 1
ATOM 4776 C CA . ASP A 1 637 ? 9.495 13.235 21.954 1.00 95.25 637 ASP A CA 1
ATOM 4777 C C . ASP A 1 637 ? 8.729 14.084 20.917 1.00 95.25 637 ASP A C 1
ATOM 4779 O O . ASP A 1 637 ? 8.650 13.770 19.723 1.00 95.25 637 ASP A O 1
ATOM 4783 N N . ALA A 1 638 ? 8.118 15.170 21.395 1.00 95.75 638 ALA A N 1
ATOM 4784 C CA . ALA A 1 638 ? 7.320 16.059 20.560 1.00 95.75 638 ALA A CA 1
ATOM 4785 C C . ALA A 1 638 ? 8.149 16.769 19.472 1.00 95.75 638 ALA A C 1
ATOM 4787 O O . ALA A 1 638 ? 7.605 17.065 18.407 1.00 95.75 638 ALA A O 1
ATOM 4788 N N . GLU A 1 639 ? 9.439 17.031 19.718 1.00 96.62 639 GLU A N 1
ATOM 4789 C CA . GLU A 1 639 ? 10.344 17.662 18.748 1.00 96.62 639 GLU A CA 1
ATOM 4790 C C . GLU A 1 639 ? 10.668 16.708 17.602 1.00 96.62 639 GLU A C 1
ATOM 4792 O O . GLU A 1 639 ? 10.525 17.070 16.434 1.00 96.62 639 GLU A O 1
ATOM 4797 N N . ALA A 1 640 ? 11.023 15.464 17.921 1.00 96.19 640 ALA A N 1
ATOM 4798 C CA . ALA A 1 640 ? 11.297 14.422 16.945 1.00 96.19 640 ALA A CA 1
ATOM 4799 C C . ALA A 1 640 ? 10.060 14.121 16.087 1.00 96.19 640 ALA A C 1
ATOM 4801 O O . ALA A 1 640 ? 10.158 13.976 14.867 1.00 96.19 640 ALA A O 1
ATOM 4802 N N . LEU A 1 641 ? 8.875 14.089 16.703 1.00 95.94 641 LEU A N 1
ATOM 4803 C CA . LEU A 1 641 ? 7.615 13.924 15.985 1.00 95.94 641 LEU A CA 1
ATOM 4804 C C . LEU A 1 641 ? 7.313 15.111 15.053 1.00 95.94 641 LEU A C 1
ATOM 4806 O O . LEU A 1 641 ? 6.922 14.892 13.905 1.00 95.94 641 LEU A O 1
ATOM 4810 N N . ALA A 1 642 ? 7.503 16.354 15.506 1.00 96.19 642 ALA A N 1
ATOM 4811 C CA . ALA A 1 642 ? 7.312 17.533 14.661 1.00 96.19 642 ALA A CA 1
ATOM 4812 C C . ALA A 1 642 ? 8.310 17.561 13.490 1.00 96.19 642 ALA A C 1
ATOM 4814 O O . ALA A 1 642 ? 7.912 17.810 12.351 1.00 96.19 642 ALA A O 1
ATOM 4815 N N . ALA A 1 643 ? 9.577 17.222 13.744 1.00 96.50 643 ALA A N 1
ATOM 4816 C CA . ALA A 1 643 ? 10.600 17.093 12.712 1.00 96.50 643 ALA A CA 1
ATOM 4817 C C . ALA A 1 643 ? 10.223 16.029 11.669 1.00 96.50 643 ALA A C 1
ATOM 4819 O O . ALA A 1 643 ? 10.316 16.288 10.468 1.00 96.50 643 ALA A O 1
ATOM 4820 N N . LYS A 1 644 ? 9.707 14.868 12.100 1.00 95.56 644 LYS A N 1
ATOM 4821 C CA . LYS A 1 644 ? 9.241 13.838 11.163 1.00 95.56 644 LYS A CA 1
ATOM 4822 C C . LYS A 1 644 ? 8.037 14.304 10.347 1.00 95.56 644 LYS A C 1
ATOM 4824 O O . LYS A 1 644 ? 7.967 14.049 9.147 1.00 95.56 644 LYS A O 1
ATOM 4829 N N . ALA A 1 645 ? 7.096 15.016 10.962 1.00 95.06 645 ALA A N 1
ATOM 4830 C CA . ALA A 1 645 ? 5.947 15.566 10.250 1.00 95.06 645 ALA A CA 1
ATOM 4831 C C . ALA A 1 645 ? 6.364 16.611 9.196 1.00 95.06 645 ALA A C 1
ATOM 4833 O O . ALA A 1 645 ? 5.812 16.637 8.096 1.00 95.06 645 ALA A O 1
ATOM 4834 N N . LEU A 1 646 ? 7.378 17.427 9.496 1.00 94.50 646 LEU A N 1
ATOM 4835 C CA . LEU A 1 646 ? 7.982 18.371 8.556 1.00 94.50 646 LEU A CA 1
ATOM 4836 C C . LEU A 1 646 ? 8.687 17.686 7.386 1.00 94.50 646 LEU A C 1
ATOM 4838 O O . LEU A 1 646 ? 8.524 18.111 6.243 1.00 94.50 646 LEU A O 1
ATOM 4842 N N . GLU A 1 647 ? 9.430 16.617 7.657 1.00 93.44 647 GLU A N 1
ATOM 4843 C CA . GLU A 1 647 ? 10.068 15.792 6.631 1.00 93.44 647 GLU A CA 1
ATOM 4844 C C . GLU A 1 647 ? 9.023 15.204 5.666 1.00 93.44 647 GLU A C 1
ATOM 4846 O O . GLU A 1 647 ? 9.145 15.344 4.446 1.00 93.44 647 GLU A O 1
ATOM 4851 N N . ILE A 1 648 ? 7.947 14.620 6.209 1.00 91.25 648 ILE A N 1
ATOM 4852 C CA . ILE A 1 648 ? 6.834 14.069 5.422 1.00 91.25 648 ILE A CA 1
ATOM 4853 C C . ILE A 1 648 ? 6.152 15.171 4.605 1.00 91.25 648 ILE A C 1
ATOM 4855 O O . ILE A 1 648 ? 5.896 14.984 3.414 1.00 91.25 648 ILE A O 1
ATOM 4859 N N . TRP A 1 649 ? 5.888 16.330 5.218 1.00 90.62 649 TRP A N 1
ATOM 4860 C CA . TRP A 1 649 ? 5.315 17.481 4.523 1.00 90.62 649 TRP A CA 1
ATOM 4861 C C . TRP A 1 649 ? 6.182 17.884 3.332 1.00 90.62 649 TRP A C 1
ATOM 4863 O O . TRP A 1 649 ? 5.684 17.936 2.214 1.00 90.62 649 TRP A O 1
ATOM 4873 N N . ALA A 1 650 ? 7.478 18.120 3.547 1.00 88.81 650 ALA A N 1
ATOM 4874 C CA . ALA A 1 650 ? 8.402 18.564 2.505 1.00 88.81 650 ALA A CA 1
ATOM 4875 C C . ALA A 1 650 ? 8.514 17.558 1.349 1.00 88.81 650 ALA A C 1
ATOM 4877 O O . ALA A 1 650 ? 8.610 17.948 0.186 1.00 88.81 650 ALA A O 1
ATOM 4878 N N . LYS A 1 651 ? 8.465 16.260 1.660 1.00 85.19 651 LYS A N 1
ATOM 4879 C CA . LYS A 1 651 ? 8.488 15.187 0.663 1.00 85.19 651 LYS A CA 1
ATOM 4880 C C . LYS A 1 651 ? 7.219 15.148 -0.193 1.00 85.19 651 LYS A C 1
ATOM 4882 O O . LYS A 1 651 ? 7.293 14.867 -1.391 1.00 85.19 651 LYS A O 1
ATOM 4887 N N . GLU A 1 652 ? 6.055 15.390 0.405 1.00 81.56 652 GLU A N 1
ATOM 4888 C CA . GLU A 1 652 ? 4.766 15.302 -0.289 1.00 81.56 652 GLU A CA 1
ATOM 4889 C C . GLU A 1 652 ? 4.283 16.644 -0.891 1.00 81.56 652 GLU A C 1
ATOM 4891 O O . GLU A 1 652 ? 3.445 16.648 -1.805 1.00 81.56 652 GLU A O 1
ATOM 4896 N N . ASP A 1 653 ? 4.846 17.774 -0.448 1.00 76.38 653 ASP A N 1
ATOM 4897 C CA . ASP A 1 653 ? 4.572 19.138 -0.925 1.00 76.38 653 ASP A CA 1
ATOM 4898 C C . ASP A 1 653 ? 5.158 19.380 -2.330 1.00 76.38 653 ASP A C 1
ATOM 4900 O O . ASP A 1 653 ? 6.208 19.984 -2.546 1.00 76.38 653 ASP A O 1
ATOM 4904 N N . SER A 1 654 ? 4.463 18.840 -3.330 1.00 65.12 654 SER A N 1
ATOM 4905 C CA . SER A 1 654 ? 4.780 18.989 -4.756 1.00 65.12 654 SER A CA 1
ATOM 4906 C C . SER A 1 654 ? 3.993 20.133 -5.411 1.00 65.12 654 SER A C 1
ATOM 4908 O O . SER A 1 654 ? 3.030 20.652 -4.856 1.00 65.12 654 SER A O 1
ATOM 4910 N N . GLU A 1 655 ? 4.291 20.495 -6.668 1.00 51.38 655 GLU A N 1
ATOM 4911 C CA . GLU A 1 655 ? 3.490 21.493 -7.410 1.00 51.38 655 GLU A CA 1
ATOM 4912 C C . GLU A 1 655 ? 1.986 21.152 -7.490 1.00 51.38 655 GLU A C 1
ATOM 4914 O O . GLU A 1 655 ? 1.150 22.044 -7.648 1.00 51.38 655 GLU A O 1
ATOM 4919 N N . ARG A 1 656 ? 1.609 19.872 -7.334 1.00 50.25 656 ARG A N 1
ATOM 4920 C CA . ARG A 1 656 ? 0.203 19.456 -7.205 1.00 50.25 656 ARG A CA 1
ATOM 4921 C C . ARG A 1 656 ? -0.422 19.877 -5.872 1.00 50.25 656 ARG A C 1
ATOM 4923 O O . ARG A 1 656 ? -1.617 20.168 -5.874 1.00 50.25 656 ARG A O 1
ATOM 4930 N N . ALA A 1 657 ? 0.353 19.952 -4.789 1.00 54.19 657 ALA A N 1
ATOM 4931 C CA . ALA A 1 657 ? -0.103 20.362 -3.462 1.00 54.19 657 ALA A CA 1
ATOM 4932 C C . ALA A 1 657 ? -0.540 21.841 -3.421 1.00 54.19 657 ALA A C 1
ATOM 4934 O O . ALA A 1 657 ? -1.498 22.193 -2.739 1.00 54.19 657 ALA A O 1
ATOM 4935 N N . LYS A 1 658 ? 0.044 22.698 -4.269 1.00 54.75 658 LYS A N 1
ATOM 4936 C CA . LYS A 1 658 ? -0.372 24.107 -4.423 1.00 54.75 658 LYS A CA 1
ATOM 4937 C C . LYS A 1 658 ? -1.804 24.269 -4.953 1.00 54.75 658 LYS A C 1
ATOM 4939 O O . LYS A 1 658 ? -2.452 25.270 -4.667 1.00 54.75 658 LYS A O 1
ATOM 4944 N N . ASN A 1 659 ? -2.330 23.272 -5.674 1.00 59.19 659 ASN A N 1
ATOM 4945 C CA . ASN A 1 659 ? -3.729 23.256 -6.126 1.00 59.19 659 ASN A CA 1
ATOM 4946 C C . ASN A 1 659 ? -4.721 22.822 -5.026 1.00 59.19 659 ASN A C 1
ATOM 4948 O O . ASN A 1 659 ? -5.918 22.749 -5.301 1.00 59.19 659 ASN A O 1
ATOM 4952 N N . LEU A 1 660 ? -4.240 22.494 -3.818 1.00 66.19 660 LEU A N 1
ATOM 4953 C CA . LEU A 1 660 ? -5.066 22.086 -2.674 1.00 66.19 660 LEU A CA 1
ATOM 4954 C C . LEU A 1 660 ? -5.541 23.284 -1.831 1.00 66.19 660 LEU A C 1
ATOM 4956 O O . LEU A 1 660 ? -6.384 23.112 -0.944 1.00 66.19 660 LEU A O 1
ATOM 4960 N N . LEU A 1 661 ? -4.996 24.481 -2.084 1.00 68.69 661 LEU A N 1
ATOM 4961 C CA . LEU A 1 661 ? -5.426 25.726 -1.453 1.00 68.69 661 LEU A CA 1
ATOM 4962 C C . LEU A 1 661 ? -6.781 26.142 -2.026 1.00 68.69 661 LEU A C 1
ATOM 4964 O O . LEU A 1 661 ? -6.969 26.250 -3.237 1.00 68.69 661 LEU A O 1
ATOM 4968 N N . THR A 1 662 ? -7.741 26.356 -1.133 1.00 64.62 662 THR A N 1
ATOM 4969 C CA . THR A 1 662 ? -9.129 26.671 -1.508 1.00 64.62 662 THR A CA 1
ATOM 4970 C C . THR A 1 662 ? -9.389 28.169 -1.603 1.00 64.62 662 THR A C 1
ATOM 4972 O O . THR A 1 662 ? -10.332 28.588 -2.271 1.00 64.62 662 THR A O 1
ATOM 4975 N N . GLN A 1 663 ? -8.557 28.975 -0.942 1.00 67.69 663 GLN A N 1
ATOM 4976 C CA . GLN A 1 663 ? -8.676 30.427 -0.870 1.00 67.69 663 GLN A CA 1
ATOM 4977 C C . GLN A 1 663 ? -7.332 31.070 -1.209 1.00 67.69 663 GLN A C 1
ATOM 4979 O O . GLN A 1 663 ? -6.284 30.573 -0.804 1.00 67.69 663 GLN A O 1
ATOM 4984 N N . SER A 1 664 ? -7.359 32.200 -1.917 1.00 65.00 664 SER A N 1
ATOM 4985 C CA . SER A 1 664 ? -6.152 32.927 -2.335 1.00 65.00 664 SER A CA 1
ATOM 4986 C C . SER A 1 664 ? -5.341 33.513 -1.175 1.00 65.00 664 SER A C 1
ATOM 4988 O O . SER A 1 664 ? -4.184 33.862 -1.371 1.00 65.00 664 SER A O 1
ATOM 4990 N N . SER A 1 665 ? -5.939 33.640 0.013 1.00 71.12 665 SER A N 1
ATOM 4991 C CA . SER A 1 665 ? -5.290 34.123 1.237 1.00 71.12 665 SER A CA 1
ATOM 4992 C C . SER A 1 665 ? -4.603 33.024 2.051 1.00 71.12 665 SER A C 1
ATOM 4994 O O . SER A 1 665 ? -3.947 33.337 3.036 1.00 71.12 665 SER A O 1
ATOM 4996 N N . GLN A 1 666 ? -4.784 31.747 1.699 1.00 73.56 666 GLN A N 1
ATOM 4997 C CA . GLN A 1 666 ? -4.130 30.638 2.394 1.00 73.56 666 GLN A CA 1
ATOM 4998 C C . GLN A 1 666 ? -2.698 30.478 1.880 1.00 73.56 666 GLN A C 1
ATOM 5000 O O . GLN A 1 666 ? -2.462 30.540 0.673 1.00 73.56 666 GLN A O 1
ATOM 5005 N N . SER A 1 667 ? -1.756 30.202 2.780 1.00 81.12 667 SER A N 1
ATOM 5006 C CA . SER A 1 667 ? -0.399 29.807 2.413 1.00 81.12 667 SER A CA 1
ATOM 5007 C C . SER A 1 667 ? -0.091 28.394 2.910 1.00 81.12 667 SER A C 1
ATOM 5009 O O . SER A 1 667 ? -0.597 27.950 3.942 1.00 81.12 667 SER A O 1
ATOM 5011 N N . MET A 1 668 ? 0.750 27.665 2.170 1.00 82.06 668 MET A N 1
ATOM 5012 C CA . MET A 1 668 ? 1.226 26.348 2.613 1.00 82.06 668 MET A CA 1
ATOM 5013 C C . MET A 1 668 ? 2.035 26.453 3.914 1.00 82.06 668 MET A C 1
ATOM 5015 O O . MET A 1 668 ? 1.914 25.575 4.762 1.00 82.06 668 MET A O 1
ATOM 5019 N N . ALA A 1 669 ? 2.781 27.547 4.099 1.00 84.62 669 ALA A N 1
ATOM 5020 C CA . ALA A 1 669 ? 3.583 27.797 5.295 1.00 84.62 669 ALA A CA 1
ATOM 5021 C C . ALA A 1 669 ? 2.718 27.942 6.560 1.00 84.62 669 ALA A C 1
ATOM 5023 O O . ALA A 1 669 ? 3.024 27.332 7.580 1.00 84.62 669 ALA A O 1
ATOM 5024 N N . ASP A 1 670 ? 1.590 28.659 6.489 1.00 85.00 670 ASP A N 1
ATOM 5025 C CA . ASP A 1 670 ? 0.681 28.798 7.639 1.00 85.00 670 ASP A CA 1
ATOM 5026 C C . ASP A 1 670 ? 0.076 27.447 8.043 1.00 85.00 670 ASP A C 1
ATOM 5028 O O . ASP A 1 670 ? -0.088 27.138 9.228 1.00 85.00 670 ASP A O 1
ATOM 5032 N N . HIS A 1 671 ? -0.253 26.614 7.051 1.00 87.62 671 HIS A N 1
ATOM 5033 C CA . HIS A 1 671 ? -0.764 25.270 7.295 1.00 87.62 671 HIS A CA 1
ATOM 5034 C C . HIS A 1 671 ? 0.310 24.329 7.848 1.00 87.62 671 HIS A C 1
ATOM 5036 O O . HIS A 1 671 ? -0.007 23.530 8.728 1.00 87.62 671 HIS A O 1
ATOM 5042 N N . GLN A 1 672 ? 1.559 24.451 7.400 1.00 90.69 672 GLN A N 1
ATOM 5043 C CA . GLN A 1 672 ? 2.702 23.723 7.949 1.00 90.69 672 GLN A CA 1
ATOM 5044 C C . GLN A 1 672 ? 2.961 24.113 9.414 1.00 90.69 672 GLN A C 1
ATOM 5046 O O . GLN A 1 672 ? 3.021 23.239 10.274 1.00 90.69 672 GLN A O 1
ATOM 5051 N N . ALA A 1 673 ? 2.978 25.409 9.739 1.00 89.50 673 ALA A N 1
ATOM 5052 C CA . ALA A 1 673 ? 3.121 25.877 11.120 1.00 89.50 673 ALA A CA 1
ATOM 5053 C C . ALA A 1 673 ? 1.954 25.408 12.013 1.00 89.50 673 ALA A C 1
ATOM 5055 O O . ALA A 1 673 ? 2.140 24.970 13.149 1.00 89.50 673 ALA A O 1
ATOM 5056 N N . THR A 1 674 ? 0.726 25.435 11.482 1.00 90.50 674 THR A N 1
ATOM 5057 C CA . THR A 1 674 ? -0.456 24.897 12.176 1.00 90.50 674 THR A CA 1
ATOM 5058 C C . THR A 1 674 ? -0.330 23.393 12.421 1.00 90.50 674 THR A C 1
ATOM 5060 O O . THR A 1 674 ? -0.735 22.902 13.476 1.00 90.50 674 THR A O 1
ATOM 5063 N N . MET A 1 675 ? 0.198 22.657 11.443 1.00 92.69 675 MET A N 1
ATOM 5064 C CA . MET A 1 675 ? 0.455 21.226 11.541 1.00 92.69 675 MET A CA 1
ATOM 5065 C C . MET A 1 675 ? 1.435 20.938 12.680 1.00 92.69 675 MET A C 1
ATOM 5067 O O . MET A 1 675 ? 1.094 20.155 13.565 1.00 92.69 675 MET A O 1
ATOM 5071 N N . GLU A 1 676 ? 2.577 21.628 12.728 1.00 94.00 676 GLU A N 1
ATOM 5072 C CA . GLU A 1 676 ? 3.581 21.457 13.784 1.00 94.00 676 GLU A CA 1
ATOM 5073 C C . GLU A 1 676 ? 2.995 21.672 15.183 1.00 94.00 676 GLU A C 1
ATOM 5075 O O . GLU A 1 676 ? 3.136 20.818 16.060 1.00 94.00 676 GLU A O 1
ATOM 5080 N N . LEU A 1 677 ? 2.275 22.781 15.389 1.00 90.88 677 LEU A N 1
ATOM 5081 C CA . LEU A 1 677 ? 1.638 23.085 16.673 1.00 90.88 677 LEU A CA 1
ATOM 5082 C C . LEU A 1 677 ? 0.664 21.982 17.101 1.00 90.88 677 LEU A C 1
ATOM 5084 O O . LEU A 1 677 ? 0.636 21.585 18.267 1.00 90.88 677 LEU A O 1
ATOM 5088 N N . ARG A 1 678 ? -0.129 21.457 16.159 1.00 92.06 678 ARG A N 1
ATOM 5089 C CA . ARG A 1 678 ? -1.088 20.378 16.438 1.00 92.06 678 ARG A CA 1
ATOM 5090 C C . ARG A 1 678 ? -0.391 19.083 16.800 1.00 92.06 678 ARG A C 1
ATOM 5092 O O . ARG A 1 678 ? -0.808 18.431 17.749 1.00 92.06 678 ARG A O 1
ATOM 5099 N N . VAL A 1 679 ? 0.650 18.723 16.064 1.00 93.94 679 VAL A N 1
ATOM 5100 C CA . VAL A 1 679 ? 1.428 17.508 16.300 1.00 93.94 679 VAL A CA 1
ATOM 5101 C C . VAL A 1 679 ? 2.030 17.514 17.706 1.00 93.94 679 VAL A C 1
ATOM 5103 O O . VAL A 1 679 ? 1.874 16.542 18.444 1.00 93.94 679 VAL A O 1
ATOM 5106 N N . ARG A 1 680 ? 2.620 18.641 18.116 1.00 93.88 680 ARG A N 1
ATOM 5107 C CA . ARG A 1 680 ? 3.181 18.829 19.462 1.00 93.88 680 ARG A CA 1
ATOM 5108 C C . ARG A 1 680 ? 2.126 18.712 20.554 1.00 93.88 680 ARG A C 1
ATOM 5110 O O . ARG A 1 680 ? 2.334 18.015 21.539 1.00 93.88 680 ARG A O 1
ATOM 5117 N N . ALA A 1 681 ? 0.979 19.358 20.366 1.00 91.75 681 ALA A N 1
ATOM 5118 C CA . ALA A 1 681 ? -0.104 19.311 21.342 1.00 91.75 681 ALA A CA 1
ATOM 5119 C C . ALA A 1 681 ? -0.721 17.903 21.457 1.00 91.75 681 ALA A C 1
ATOM 5121 O O . ALA A 1 681 ? -0.965 17.409 22.556 1.00 91.75 681 ALA A O 1
ATOM 5122 N N . MET A 1 682 ? -0.913 17.220 20.324 1.00 93.56 682 MET A N 1
ATOM 5123 C CA . MET A 1 682 ? -1.411 15.844 20.292 1.00 93.56 682 MET A CA 1
ATOM 5124 C C . MET A 1 682 ? -0.427 14.853 20.926 1.00 93.56 682 MET A C 1
ATOM 5126 O O . MET A 1 682 ? -0.875 13.875 21.519 1.00 93.56 682 MET A O 1
ATOM 5130 N N . HIS A 1 683 ? 0.887 15.093 20.836 1.00 94.81 683 HIS A N 1
ATOM 5131 C CA . HIS A 1 683 ? 1.911 14.209 21.405 1.00 94.81 683 HIS A CA 1
ATOM 5132 C C . HIS A 1 683 ? 1.711 13.969 22.899 1.00 94.81 683 HIS A C 1
ATOM 5134 O O . HIS A 1 683 ? 1.652 12.815 23.315 1.00 94.81 683 HIS A O 1
ATOM 5140 N N . ALA A 1 684 ? 1.519 15.034 23.681 1.00 91.25 684 ALA A N 1
ATOM 5141 C CA . ALA A 1 684 ? 1.307 14.929 25.125 1.00 91.25 684 ALA A CA 1
ATOM 5142 C C . ALA A 1 684 ? 0.097 14.041 25.458 1.00 91.25 684 ALA A C 1
ATOM 5144 O O . ALA A 1 684 ? 0.152 13.184 26.337 1.00 91.25 684 ALA A O 1
ATOM 5145 N N . ILE A 1 685 ? -0.979 14.185 24.684 1.00 92.31 685 ILE A N 1
ATOM 5146 C CA . ILE A 1 685 ? -2.202 13.403 24.865 1.00 92.31 685 ILE A CA 1
ATOM 5147 C C . ILE A 1 685 ? -1.963 11.935 24.497 1.00 92.31 685 ILE A C 1
ATOM 5149 O O . ILE A 1 685 ? -2.417 11.041 25.205 1.00 92.31 685 ILE A O 1
ATOM 5153 N N . VAL A 1 686 ? -1.235 11.661 23.411 1.00 92.00 686 VAL A N 1
ATOM 5154 C CA . VAL A 1 686 ? -0.861 10.289 23.035 1.00 92.00 686 VAL A CA 1
ATOM 5155 C C . VAL A 1 686 ? 0.057 9.660 24.083 1.00 92.00 686 VAL A C 1
ATOM 5157 O O . VAL A 1 686 ? -0.131 8.490 24.415 1.00 92.00 686 VAL A O 1
ATOM 5160 N N . ALA A 1 687 ? 0.990 10.421 24.655 1.00 92.19 687 ALA A N 1
ATOM 5161 C CA . ALA A 1 687 ? 1.856 9.953 25.731 1.00 92.19 687 ALA A CA 1
ATOM 5162 C C . ALA A 1 687 ? 1.043 9.506 26.957 1.00 92.19 687 ALA A C 1
ATOM 5164 O O . ALA A 1 687 ? 1.279 8.419 27.486 1.00 92.19 687 ALA A O 1
ATOM 5165 N N . ASP A 1 688 ? 0.023 10.273 27.350 1.00 92.50 688 ASP A N 1
ATOM 5166 C CA . ASP A 1 688 ? -0.890 9.892 28.433 1.00 92.50 688 ASP A CA 1
ATOM 5167 C C . ASP A 1 688 ? -1.698 8.626 28.108 1.00 92.50 688 ASP A C 1
ATOM 5169 O O . ASP A 1 688 ? -1.900 7.762 28.968 1.00 92.50 688 ASP A O 1
ATOM 5173 N N . VAL A 1 689 ? -2.146 8.482 26.857 1.00 91.88 689 VAL A N 1
ATOM 5174 C CA . VAL A 1 689 ? -2.878 7.293 26.396 1.00 91.88 689 VAL A CA 1
ATOM 5175 C C . VAL A 1 689 ? -2.007 6.049 26.479 1.00 91.88 689 VAL A C 1
ATOM 5177 O O . VAL A 1 689 ? -2.442 5.045 27.039 1.00 91.88 689 VAL A O 1
ATOM 5180 N N . VAL A 1 690 ? -0.782 6.122 25.965 1.00 90.69 690 VAL A N 1
ATOM 5181 C CA . VAL A 1 690 ? 0.171 5.008 25.979 1.00 90.69 690 VAL A CA 1
ATOM 5182 C C . VAL A 1 690 ? 0.614 4.687 27.409 1.00 90.69 690 VAL A C 1
ATOM 5184 O O . VAL A 1 690 ? 0.726 3.521 27.768 1.00 90.69 690 VAL A O 1
ATOM 5187 N N . LYS A 1 691 ? 0.756 5.688 28.285 1.00 91.56 691 LYS A N 1
ATOM 5188 C CA . LYS A 1 691 ? 1.010 5.461 29.717 1.00 91.56 691 LYS A CA 1
ATOM 5189 C C . LYS A 1 691 ? -0.131 4.695 30.395 1.00 91.56 691 LYS A C 1
ATOM 5191 O O . LYS A 1 691 ? 0.115 3.843 31.244 1.00 91.56 691 LYS A O 1
ATOM 5196 N N . LYS A 1 692 ? -1.384 4.994 30.038 1.00 93.25 692 LYS A N 1
ATOM 5197 C CA . LYS A 1 692 ? -2.570 4.307 30.575 1.00 93.25 692 LYS A CA 1
ATOM 5198 C C . LYS A 1 692 ? -2.771 2.909 29.975 1.00 93.25 692 LYS A C 1
ATOM 5200 O O . LYS A 1 692 ? -3.262 2.018 30.671 1.00 93.25 692 LYS A O 1
ATOM 5205 N N . TYR A 1 693 ? -2.421 2.734 28.705 1.00 93.19 693 TYR A N 1
ATOM 5206 C CA . TYR A 1 693 ? -2.562 1.503 27.931 1.00 93.19 693 TYR A CA 1
ATOM 5207 C C . TYR A 1 693 ? -1.212 1.133 27.291 1.00 93.19 693 TYR A C 1
ATOM 5209 O O . TYR A 1 693 ? -0.998 1.411 26.109 1.00 93.19 693 TYR A O 1
ATOM 5217 N N . PRO A 1 694 ? -0.290 0.525 28.062 1.00 89.50 694 PRO A N 1
ATOM 5218 C CA . PRO A 1 694 ? 1.104 0.347 27.646 1.00 89.50 694 PRO A CA 1
ATOM 5219 C C . PRO A 1 694 ? 1.303 -0.705 26.549 1.00 89.50 694 PRO A C 1
ATOM 5221 O O . PRO A 1 694 ? 2.365 -0.768 25.935 1.00 89.50 694 PRO A O 1
ATOM 5224 N N . ILE A 1 695 ? 0.304 -1.548 26.279 1.00 89.44 695 ILE A N 1
ATOM 5225 C CA . ILE A 1 695 ? 0.406 -2.588 25.255 1.00 89.44 695 ILE A CA 1
ATOM 5226 C C . ILE A 1 695 ? -0.063 -2.007 23.923 1.00 89.44 695 ILE A C 1
ATOM 5228 O O . ILE A 1 695 ? -1.260 -1.831 23.714 1.00 89.44 695 ILE A O 1
ATOM 5232 N N . VAL A 1 696 ? 0.852 -1.762 22.985 1.00 88.62 696 VAL A N 1
ATOM 5233 C CA . VAL A 1 696 ? 0.480 -1.419 21.603 1.00 88.62 696 VAL A CA 1
ATOM 5234 C C . VAL A 1 696 ? 0.181 -2.693 20.824 1.00 88.62 696 VAL A C 1
ATOM 5236 O O . VAL A 1 696 ? 1.068 -3.505 20.568 1.00 88.62 696 VAL A O 1
ATOM 5239 N N . ILE A 1 697 ? -1.078 -2.847 20.420 1.00 86.88 697 ILE A N 1
ATOM 5240 C CA . ILE A 1 697 ? -1.527 -3.957 19.577 1.00 86.88 697 ILE A CA 1
ATOM 5241 C C . ILE A 1 697 ? -1.082 -3.720 18.131 1.00 86.88 697 ILE A C 1
ATOM 5243 O O . ILE A 1 697 ? -0.509 -4.614 17.515 1.00 86.88 697 ILE A O 1
ATOM 5247 N N . GLY A 1 698 ? -1.295 -2.509 17.607 1.00 84.69 698 GLY A N 1
ATOM 5248 C CA . GLY A 1 698 ? -0.836 -2.116 16.275 1.00 84.69 698 GLY A CA 1
ATOM 5249 C C . GLY A 1 698 ? -1.359 -0.750 15.823 1.00 84.69 698 GLY A C 1
ATOM 5250 O O . GLY A 1 698 ? -2.136 -0.107 16.532 1.00 84.69 698 GLY A O 1
ATOM 5251 N N . THR A 1 699 ? -0.920 -0.315 14.639 1.00 87.50 699 THR A N 1
ATOM 5252 C CA . THR A 1 699 ? -1.261 0.979 14.021 1.00 87.50 699 THR A CA 1
ATOM 5253 C C . THR A 1 699 ? -1.729 0.808 12.586 1.00 87.50 699 THR A C 1
ATOM 5255 O O . THR A 1 699 ? -1.197 -0.029 11.848 1.00 87.50 699 THR A O 1
ATOM 5258 N N . GLU A 1 700 ? -2.679 1.647 12.169 1.00 87.75 700 GLU A N 1
ATOM 5259 C CA . GLU A 1 700 ? -3.312 1.585 10.846 1.00 87.75 700 GLU A CA 1
ATOM 5260 C C . GLU A 1 700 ? -3.797 0.158 10.532 1.00 87.75 700 GLU A C 1
ATOM 5262 O O . GLU A 1 700 ? -3.503 -0.401 9.473 1.00 87.75 700 GLU A O 1
ATOM 5267 N N . LEU A 1 701 ? -4.477 -0.471 11.498 1.00 88.00 701 LEU A N 1
ATOM 5268 C CA . LEU A 1 701 ? -4.891 -1.870 11.405 1.00 88.00 701 LEU A CA 1
ATOM 5269 C C . LEU A 1 701 ? -6.096 -2.004 10.464 1.00 88.00 701 LEU A C 1
ATOM 5271 O O . LEU A 1 701 ? -7.172 -1.485 10.794 1.00 88.00 701 LEU A O 1
ATOM 5275 N N . PRO A 1 702 ? -5.957 -2.696 9.316 1.00 90.00 702 PRO A N 1
ATOM 5276 C CA . PRO A 1 702 ? -7.070 -2.911 8.408 1.00 90.00 702 PRO A CA 1
ATOM 5277 C C . PRO A 1 702 ? -8.086 -3.875 9.019 1.00 90.00 702 PRO A C 1
ATOM 5279 O O . PRO A 1 702 ? -7.746 -4.849 9.691 1.00 90.00 702 PRO A O 1
ATOM 5282 N N . ASN A 1 703 ? -9.366 -3.612 8.778 1.00 87.19 703 ASN A N 1
ATOM 5283 C CA . ASN A 1 703 ? -10.446 -4.446 9.275 1.00 87.19 703 ASN A CA 1
ATOM 5284 C C . ASN A 1 703 ? -11.583 -4.560 8.258 1.00 87.19 703 ASN A C 1
ATOM 5286 O O . ASN A 1 703 ? -12.013 -3.581 7.630 1.00 87.19 703 ASN A O 1
ATOM 5290 N N . LEU A 1 704 ? -12.083 -5.783 8.116 1.00 89.25 704 LEU A N 1
ATOM 5291 C CA . LEU A 1 704 ? -13.178 -6.135 7.233 1.00 89.25 704 LEU A CA 1
ATOM 5292 C C . LEU A 1 704 ? -14.190 -6.949 8.028 1.00 89.25 704 LEU A C 1
ATOM 5294 O O . LEU A 1 704 ? -13.865 -8.005 8.559 1.00 89.25 704 LEU A O 1
ATOM 5298 N N . HIS A 1 705 ? -15.432 -6.482 8.069 1.00 88.50 705 HIS A N 1
ATOM 5299 C CA . HIS A 1 705 ? -16.495 -7.196 8.762 1.00 88.50 705 HIS A CA 1
ATOM 5300 C C . HIS A 1 705 ? -17.724 -7.357 7.875 1.00 88.50 705 HIS A C 1
ATOM 5302 O O . HIS A 1 705 ? -18.131 -6.425 7.174 1.00 88.50 705 HIS A O 1
ATOM 5308 N N . VAL A 1 706 ? -18.327 -8.544 7.915 1.00 89.06 706 VAL A N 1
ATOM 5309 C CA . VAL A 1 706 ? -19.496 -8.900 7.108 1.00 89.06 706 VAL A CA 1
ATOM 5310 C C . VAL A 1 706 ? -20.689 -9.109 8.026 1.00 89.06 706 VAL A C 1
ATOM 5312 O O . VAL A 1 706 ? -20.743 -10.070 8.781 1.00 89.06 706 VAL A O 1
ATOM 5315 N N . PHE A 1 707 ? -21.674 -8.223 7.924 1.00 87.19 707 PHE A N 1
ATOM 5316 C CA . PHE A 1 707 ? -22.945 -8.361 8.621 1.00 87.19 707 PHE A CA 1
ATOM 5317 C C . PHE A 1 707 ? -23.972 -9.028 7.722 1.00 87.19 707 PHE A C 1
ATOM 5319 O O . PHE A 1 707 ? -24.446 -8.441 6.743 1.00 87.19 707 PHE A O 1
ATOM 5326 N N . GLU A 1 708 ? -24.376 -10.233 8.090 1.00 87.62 708 GLU A N 1
ATOM 5327 C CA . GLU A 1 708 ? -25.439 -10.944 7.398 1.00 87.62 708 GLU A CA 1
ATOM 5328 C C . GLU A 1 708 ? -26.821 -10.382 7.752 1.00 87.62 708 GLU A C 1
ATOM 5330 O O . GLU A 1 708 ? -27.160 -10.115 8.908 1.00 87.62 708 GLU A O 1
ATOM 5335 N N . ARG A 1 709 ? -27.659 -10.171 6.733 1.00 83.12 709 ARG A N 1
ATOM 5336 C CA . ARG A 1 709 ? -29.048 -9.741 6.903 1.00 83.12 709 ARG A CA 1
ATOM 5337 C C . ARG A 1 709 ? -29.967 -10.903 6.586 1.00 83.12 709 ARG A C 1
ATOM 5339 O O . ARG A 1 709 ? -30.237 -11.186 5.423 1.00 83.12 709 ARG A O 1
ATOM 5346 N N . ILE A 1 710 ? -30.499 -11.524 7.631 1.00 82.25 710 ILE A N 1
ATOM 5347 C CA . ILE A 1 710 ? -31.464 -12.615 7.505 1.00 82.25 710 ILE A CA 1
ATOM 5348 C C . ILE A 1 710 ? -32.885 -12.037 7.414 1.00 82.25 710 ILE A C 1
ATOM 5350 O O . ILE A 1 710 ? -33.277 -11.171 8.202 1.00 82.25 710 ILE A O 1
ATOM 5354 N N . LYS A 1 711 ? -33.667 -12.506 6.436 1.00 80.56 711 LYS A N 1
ATOM 5355 C CA . LYS A 1 711 ? -35.102 -12.223 6.282 1.00 80.56 711 LYS A CA 1
ATOM 5356 C C . LYS A 1 711 ? -35.828 -13.544 6.043 1.00 80.56 711 LYS A C 1
ATOM 5358 O O . LYS A 1 711 ? -35.498 -14.256 5.102 1.00 80.56 711 LYS A O 1
ATOM 5363 N N . LYS A 1 712 ? -36.829 -13.860 6.875 1.00 84.12 712 LYS A N 1
ATOM 5364 C CA . LYS A 1 712 ? -37.594 -15.124 6.802 1.00 84.12 712 LYS A CA 1
ATOM 5365 C C . LYS A 1 712 ? -36.687 -16.375 6.781 1.00 84.12 712 LYS A C 1
ATOM 5367 O O . LYS A 1 712 ? -36.860 -17.249 5.941 1.00 84.12 712 LYS A O 1
ATOM 5372 N N . GLY A 1 713 ? -35.672 -16.414 7.648 1.00 80.62 713 GLY A N 1
ATOM 5373 C CA . GLY A 1 713 ? -34.741 -17.549 7.754 1.00 80.62 713 GLY A CA 1
ATOM 5374 C C . GLY A 1 713 ? -33.747 -17.707 6.596 1.00 80.62 713 GLY A C 1
ATOM 5375 O O . GLY A 1 713 ? -32.980 -18.660 6.593 1.00 80.62 713 GLY A O 1
ATOM 5376 N N . ARG A 1 714 ? -33.727 -16.792 5.617 1.00 81.12 714 ARG A N 1
ATOM 5377 C CA . ARG A 1 714 ? -32.774 -16.814 4.497 1.00 81.12 714 ARG A CA 1
ATOM 5378 C C . ARG A 1 714 ? -31.900 -15.569 4.494 1.00 81.12 714 ARG A C 1
ATOM 5380 O O . ARG A 1 714 ? -32.360 -14.483 4.857 1.00 81.12 714 ARG A O 1
ATOM 5387 N N . LEU A 1 715 ? -30.655 -15.716 4.045 1.00 80.50 715 LEU A N 1
ATOM 5388 C CA . LEU A 1 715 ? -29.773 -14.581 3.798 1.00 80.50 715 LEU A CA 1
ATOM 5389 C C . LEU A 1 715 ? -30.366 -13.716 2.677 1.00 80.50 715 LEU A C 1
ATOM 5391 O O . LEU A 1 715 ? -30.517 -14.167 1.547 1.00 80.50 715 LEU A O 1
ATOM 5395 N N . ALA A 1 716 ? -30.718 -12.476 3.003 1.00 82.38 716 ALA A N 1
ATOM 5396 C CA . ALA A 1 716 ? -31.316 -11.526 2.070 1.00 82.38 716 ALA A CA 1
ATOM 5397 C C . ALA A 1 716 ? -30.296 -10.544 1.484 1.00 82.38 716 ALA A C 1
ATOM 5399 O O . ALA A 1 716 ? -30.456 -10.103 0.351 1.00 82.38 716 ALA A O 1
ATOM 5400 N N . ALA A 1 717 ? -29.293 -10.153 2.270 1.00 85.06 717 ALA A N 1
ATOM 5401 C CA . ALA A 1 717 ? -28.223 -9.245 1.867 1.00 85.06 717 ALA A CA 1
ATOM 5402 C C . ALA A 1 717 ? -27.060 -9.338 2.862 1.00 85.06 717 ALA A C 1
ATOM 5404 O O . ALA A 1 717 ? -27.233 -9.854 3.969 1.00 85.06 717 ALA A O 1
ATOM 5405 N N . ARG A 1 718 ? -25.906 -8.768 2.511 1.00 87.88 718 ARG A N 1
ATOM 5406 C CA . ARG A 1 718 ? -24.804 -8.550 3.455 1.00 87.88 718 ARG A CA 1
ATOM 5407 C C . ARG A 1 718 ? -24.356 -7.096 3.431 1.00 87.88 718 ARG A C 1
ATOM 5409 O O . ARG A 1 718 ? -24.285 -6.468 2.372 1.00 87.88 718 ARG A O 1
ATOM 5416 N N . ASP A 1 719 ? -24.078 -6.559 4.611 1.00 89.38 719 ASP A N 1
ATOM 5417 C CA . ASP A 1 719 ? -23.459 -5.249 4.776 1.00 89.38 719 ASP A CA 1
ATOM 5418 C C . ASP A 1 719 ? -21.974 -5.465 5.076 1.00 89.38 719 ASP A C 1
ATOM 5420 O O . ASP A 1 719 ? -21.622 -6.085 6.076 1.00 89.38 719 ASP A O 1
ATOM 5424 N N . ILE A 1 720 ? -21.102 -4.970 4.201 1.00 90.00 720 ILE A N 1
ATOM 5425 C CA . ILE A 1 720 ? -19.656 -5.167 4.318 1.00 90.00 720 ILE A CA 1
ATOM 5426 C C . ILE A 1 720 ? -19.013 -3.870 4.786 1.00 90.00 720 ILE A C 1
ATOM 5428 O O . ILE A 1 720 ? -19.007 -2.867 4.064 1.00 90.00 720 ILE A O 1
ATOM 5432 N N . LEU A 1 721 ? -18.478 -3.884 6.001 1.00 89.81 721 LEU A N 1
ATOM 5433 C CA . LEU A 1 721 ? -17.842 -2.731 6.618 1.00 89.81 721 LEU A CA 1
ATOM 5434 C C . LEU A 1 721 ? -16.330 -2.822 6.466 1.00 89.81 721 LEU A C 1
ATOM 5436 O O . LEU A 1 721 ? -15.724 -3.844 6.773 1.00 89.81 721 LEU A O 1
ATOM 5440 N N . ARG A 1 722 ? -15.745 -1.740 5.954 1.00 87.75 722 ARG A N 1
ATOM 5441 C CA . ARG A 1 722 ? -14.306 -1.598 5.709 1.00 87.75 722 ARG A CA 1
ATOM 5442 C C . ARG A 1 722 ? -13.769 -0.447 6.536 1.00 87.75 722 ARG A C 1
ATOM 5444 O O . ARG A 1 722 ? -14.270 0.676 6.402 1.00 87.75 722 ARG A O 1
ATOM 5451 N N . MET A 1 723 ? -12.804 -0.736 7.397 1.00 87.00 723 MET A N 1
ATOM 5452 C CA . MET A 1 723 ? -12.317 0.181 8.421 1.00 87.00 723 MET A CA 1
ATOM 5453 C C . MET A 1 723 ? -10.804 0.054 8.571 1.00 87.00 723 MET A C 1
ATOM 5455 O O . MET A 1 723 ? -10.246 -1.006 8.317 1.00 87.00 723 MET A O 1
ATOM 5459 N N . VAL A 1 724 ? -10.166 1.143 8.986 1.00 89.00 724 VAL A N 1
ATOM 5460 C CA . VAL A 1 724 ? -8.755 1.166 9.373 1.00 89.00 724 VAL A CA 1
ATOM 5461 C C . VAL A 1 724 ? -8.693 1.861 10.724 1.00 89.00 724 VAL A C 1
ATOM 5463 O O . VAL A 1 724 ? -9.225 2.964 10.868 1.00 89.00 724 VAL A O 1
ATOM 5466 N N . TYR A 1 725 ? -8.141 1.186 11.725 1.00 89.75 725 TYR A N 1
ATOM 5467 C CA . TYR A 1 725 ? -7.975 1.750 13.061 1.00 89.75 725 TYR A CA 1
ATOM 5468 C C . TYR A 1 725 ? -6.608 2.419 13.160 1.00 89.75 725 TYR A C 1
ATOM 5470 O O . TYR A 1 725 ? -5.600 1.729 13.011 1.00 89.75 725 TYR A O 1
ATOM 5478 N N . ASP A 1 726 ? -6.567 3.725 13.433 1.00 90.25 726 ASP A N 1
ATOM 5479 C CA . ASP A 1 726 ? -5.309 4.485 13.484 1.00 90.25 726 ASP A CA 1
ATOM 5480 C C . ASP A 1 726 ? -4.332 3.881 14.507 1.00 90.25 726 ASP A C 1
ATOM 5482 O O . ASP A 1 726 ? -3.160 3.652 14.205 1.00 90.25 726 ASP A O 1
ATOM 5486 N N . LEU A 1 727 ? -4.830 3.559 15.705 1.00 91.31 727 LEU A N 1
ATOM 5487 C CA . LEU A 1 727 ? -4.063 2.933 16.776 1.00 91.31 727 LEU A CA 1
ATOM 5488 C C . LEU A 1 727 ? -4.961 2.031 17.630 1.00 91.31 727 LEU A C 1
ATOM 5490 O O . LEU A 1 727 ? -6.077 2.395 17.989 1.00 91.31 727 LEU A O 1
ATOM 5494 N N . VAL A 1 728 ? -4.460 0.857 18.005 1.00 91.38 728 VAL A N 1
ATOM 5495 C CA . VAL A 1 728 ? -5.093 -0.010 19.004 1.00 91.38 728 VAL A CA 1
ATOM 5496 C C . VAL A 1 728 ? -4.115 -0.263 20.142 1.00 91.38 728 VAL A C 1
ATOM 5498 O O . VAL A 1 728 ? -3.009 -0.764 19.930 1.00 91.38 728 VAL A O 1
ATOM 5501 N N . VAL A 1 729 ? -4.535 0.082 21.356 1.00 92.75 729 VAL A N 1
ATOM 5502 C CA . VAL A 1 729 ? -3.764 -0.102 22.591 1.00 92.75 729 VAL A CA 1
ATOM 5503 C C . VAL A 1 729 ? -4.549 -0.932 23.593 1.00 92.75 729 VAL A C 1
ATOM 5505 O O . VAL A 1 729 ? -5.771 -1.047 23.503 1.00 92.75 729 VAL A O 1
ATOM 5508 N N . ALA A 1 730 ? -3.856 -1.519 24.556 1.00 94.00 730 ALA A N 1
ATOM 5509 C CA . ALA A 1 730 ? -4.460 -2.322 25.598 1.00 94.00 730 ALA A CA 1
ATOM 5510 C C . ALA A 1 730 ? -3.722 -2.183 26.933 1.00 94.00 730 ALA A C 1
ATOM 5512 O O . ALA A 1 730 ? -2.583 -1.718 27.017 1.00 94.00 730 ALA A O 1
ATOM 5513 N N . ARG A 1 731 ? -4.391 -2.627 27.993 1.00 94.00 731 ARG A N 1
ATOM 5514 C CA . ARG A 1 731 ? -3.782 -2.909 29.293 1.00 94.00 731 ARG A CA 1
ATOM 5515 C C . ARG A 1 731 ? -4.293 -4.237 29.825 1.00 94.00 731 ARG A C 1
ATOM 5517 O O . ARG A 1 731 ? -5.411 -4.646 29.504 1.00 94.00 731 ARG A O 1
ATOM 5524 N N . GLU A 1 732 ? -3.484 -4.887 30.648 1.00 93.62 732 GLU A N 1
ATOM 5525 C CA . GLU A 1 732 ? -3.921 -6.090 31.349 1.00 93.62 732 GLU A CA 1
ATOM 5526 C C . GLU A 1 732 ? -4.856 -5.722 32.505 1.00 93.62 732 GLU A C 1
ATOM 5528 O O . GLU A 1 732 ? -4.691 -4.703 33.178 1.00 93.62 732 GLU A O 1
ATOM 5533 N N . THR A 1 733 ? -5.870 -6.554 32.703 1.00 93.62 733 THR A N 1
ATOM 5534 C CA . THR A 1 733 ? -6.832 -6.496 33.804 1.00 93.62 733 THR A CA 1
ATOM 5535 C C . THR A 1 733 ? -7.000 -7.912 34.357 1.00 93.62 733 THR A C 1
ATOM 5537 O O . THR A 1 733 ? -6.719 -8.870 33.630 1.00 93.62 733 THR A O 1
ATOM 5540 N N . PRO A 1 734 ? -7.491 -8.086 35.597 1.00 91.44 734 PRO A N 1
ATOM 5541 C CA . PRO A 1 734 ? -7.751 -9.419 36.148 1.00 91.44 734 PRO A CA 1
ATOM 5542 C C . PRO A 1 734 ? -8.648 -10.299 35.258 1.00 91.44 734 PRO A C 1
ATOM 5544 O O . PRO A 1 734 ? -8.482 -11.513 35.230 1.00 91.44 734 PRO A O 1
ATOM 5547 N N . ASP A 1 735 ? -9.551 -9.688 34.483 1.00 91.06 735 ASP A N 1
ATOM 5548 C CA . ASP A 1 735 ? -10.526 -10.389 33.636 1.00 91.06 735 ASP A CA 1
ATOM 5549 C C . ASP A 1 735 ? -10.049 -10.631 32.187 1.00 91.06 735 ASP A C 1
ATOM 5551 O O . ASP A 1 735 ? -10.763 -11.250 31.388 1.00 91.06 735 ASP A O 1
ATOM 5555 N N . GLY A 1 736 ? -8.871 -10.114 31.817 1.00 91.94 736 GLY A N 1
ATOM 5556 C CA . GLY A 1 736 ? -8.317 -10.160 30.459 1.00 91.94 736 GLY A CA 1
ATOM 5557 C C . GLY A 1 736 ? -7.783 -8.804 29.994 1.00 91.94 736 GLY A C 1
ATOM 5558 O O . GLY A 1 736 ? -7.301 -8.005 30.792 1.00 91.94 736 GLY A O 1
ATOM 5559 N N . LEU A 1 737 ? -7.863 -8.515 28.697 1.00 93.38 737 LEU A N 1
ATOM 5560 C CA . LEU A 1 737 ? -7.410 -7.245 28.125 1.00 93.38 737 LEU A CA 1
ATOM 5561 C C . LEU A 1 737 ? -8.528 -6.206 28.065 1.00 93.38 737 LEU A C 1
ATOM 5563 O O . LEU A 1 737 ? -9.576 -6.447 27.461 1.00 93.38 737 LEU A O 1
ATOM 5567 N N . GLU A 1 738 ? -8.260 -5.013 28.597 1.00 94.25 738 GLU A N 1
ATOM 5568 C CA . GLU A 1 738 ? -9.027 -3.820 28.245 1.00 94.25 738 GLU A CA 1
ATOM 5569 C C . GLU A 1 738 ? -8.376 -3.170 27.025 1.00 94.25 738 GLU A C 1
ATOM 5571 O O . GLU A 1 738 ? -7.288 -2.598 27.116 1.00 94.25 738 GLU A O 1
ATOM 5576 N N . LEU A 1 739 ? -9.049 -3.289 25.885 1.00 93.00 739 LEU A N 1
ATOM 5577 C CA . LEU A 1 739 ? -8.625 -2.793 24.585 1.00 93.00 739 LEU A CA 1
ATOM 5578 C C . LEU A 1 739 ? -9.273 -1.440 24.297 1.00 93.00 739 LEU A C 1
ATOM 5580 O O . LEU A 1 739 ? -10.465 -1.244 24.530 1.00 93.00 739 LEU A O 1
ATOM 5584 N N . VAL A 1 740 ? -8.506 -0.516 23.728 1.00 93.69 740 VAL A N 1
ATOM 5585 C CA . VAL A 1 740 ? -8.994 0.783 23.269 1.00 93.69 740 VAL A CA 1
ATOM 5586 C C . VAL A 1 740 ? -8.579 1.016 21.825 1.00 93.69 740 VAL A C 1
ATOM 5588 O O . VAL A 1 740 ? -7.396 0.993 21.488 1.00 93.69 740 VAL A O 1
ATOM 5591 N N . VAL A 1 741 ? -9.575 1.280 20.979 1.00 92.94 741 VAL A N 1
ATOM 5592 C CA . VAL A 1 741 ? -9.370 1.802 19.627 1.00 92.94 741 VAL A CA 1
ATOM 5593 C C . VAL A 1 741 ? -9.207 3.313 19.720 1.00 92.94 741 VAL A C 1
ATOM 5595 O O . VAL A 1 741 ? -10.111 4.015 20.172 1.00 92.94 741 VAL A O 1
ATOM 5598 N N . VAL A 1 742 ? -8.052 3.811 19.305 1.00 92.81 742 VAL A N 1
ATOM 5599 C CA . VAL A 1 742 ? -7.704 5.228 19.288 1.00 92.81 742 VAL A CA 1
ATOM 5600 C C . VAL A 1 742 ? -7.809 5.743 17.856 1.00 92.81 742 VAL A C 1
ATOM 5602 O O . VAL A 1 742 ? -7.285 5.132 16.928 1.00 92.81 742 VAL A O 1
ATOM 5605 N N . ASP A 1 743 ? -8.495 6.867 17.687 1.00 91.38 743 ASP A N 1
ATOM 5606 C CA . ASP A 1 743 ? -8.690 7.536 16.402 1.00 91.38 743 ASP A CA 1
ATOM 5607 C C . ASP A 1 743 ? -8.200 8.988 16.511 1.00 91.38 743 ASP A C 1
ATOM 5609 O O . ASP A 1 743 ? -8.632 9.758 17.383 1.00 91.38 743 ASP A O 1
ATOM 5613 N N . PHE A 1 744 ? -7.245 9.351 15.659 1.00 90.56 744 PHE A N 1
ATOM 5614 C CA . PHE A 1 744 ? -6.614 10.661 15.652 1.00 90.56 744 PHE A CA 1
ATOM 5615 C C . PHE A 1 744 ? -7.489 11.652 14.887 1.00 90.56 744 PHE A C 1
ATOM 5617 O O . PHE A 1 744 ? -7.914 11.435 13.752 1.00 90.56 744 PHE A O 1
ATOM 5624 N N . LYS A 1 745 ? -7.781 12.791 15.517 1.00 89.50 745 LYS A N 1
ATOM 5625 C CA . LYS A 1 745 ? -8.612 13.846 14.945 1.00 89.50 745 LYS A CA 1
ATOM 5626 C C . LYS A 1 745 ? -7.837 15.142 14.853 1.00 89.50 745 LYS A C 1
ATOM 5628 O O . LYS A 1 745 ? -7.612 15.848 15.827 1.00 89.50 745 LYS A O 1
ATOM 5633 N N . THR A 1 746 ? -7.527 15.508 13.618 1.00 82.69 746 THR A N 1
ATOM 5634 C CA . THR A 1 746 ? -6.818 16.750 13.296 1.00 82.69 746 THR A CA 1
ATOM 5635 C C . THR A 1 746 ? -7.747 17.957 13.178 1.00 82.69 746 THR A C 1
ATOM 5637 O O . THR A 1 746 ? -7.270 19.072 13.005 1.00 82.69 746 THR A O 1
ATOM 5640 N N . GLY A 1 747 ? -9.068 17.761 13.251 1.00 76.62 747 GLY A N 1
ATOM 5641 C CA . GLY A 1 747 ? -10.081 18.821 13.213 1.00 76.62 747 GLY A CA 1
ATOM 5642 C C . GLY A 1 747 ? -10.398 19.425 14.586 1.00 76.62 747 GLY A C 1
ATOM 5643 O O . GLY A 1 747 ? -9.735 19.144 15.578 1.00 76.62 747 GLY A O 1
ATOM 5644 N N . GLN A 1 748 ? -11.442 20.256 14.645 1.00 74.25 748 GLN A N 1
ATOM 5645 C CA . GLN A 1 748 ? -11.933 20.813 15.910 1.00 74.25 748 GLN A CA 1
ATOM 5646 C C . GLN A 1 748 ? -12.487 19.727 16.834 1.00 74.25 748 GLN A C 1
ATOM 5648 O O . GLN A 1 748 ? -13.128 18.772 16.381 1.00 74.25 748 GLN A O 1
ATOM 5653 N N . THR A 1 749 ? -12.298 19.933 18.134 1.00 76.56 749 THR A N 1
ATOM 5654 C CA . THR A 1 749 ? -12.786 19.027 19.164 1.00 76.56 749 THR A CA 1
ATOM 5655 C C . THR A 1 749 ? -14.305 19.029 19.235 1.00 76.56 749 THR A C 1
ATOM 5657 O O . THR A 1 749 ? -14.952 20.058 19.421 1.00 76.56 749 THR A O 1
ATOM 5660 N N . LYS A 1 750 ? -14.890 17.842 19.091 1.00 73.38 750 LYS A N 1
ATOM 5661 C CA . LYS A 1 750 ? -16.338 17.634 19.156 1.00 73.38 750 LYS A CA 1
ATOM 5662 C C . LYS A 1 750 ? -16.832 17.531 20.602 1.00 73.38 750 LYS A C 1
ATOM 5664 O O . LYS A 1 750 ? -16.096 17.110 21.493 1.00 73.38 750 LYS A O 1
ATOM 5669 N N . THR A 1 751 ? -18.088 17.900 20.857 1.00 70.94 751 THR A N 1
ATOM 5670 C CA . THR A 1 751 ? -18.733 17.696 22.169 1.00 70.94 751 THR A CA 1
ATOM 5671 C C . THR A 1 751 ? -19.239 16.255 22.306 1.00 70.94 751 THR A C 1
ATOM 5673 O O . THR A 1 751 ? -19.612 15.639 21.307 1.00 70.94 751 THR A O 1
ATOM 5676 N N . ASN A 1 752 ? -19.322 15.713 23.528 1.00 67.81 752 ASN A N 1
ATOM 5677 C CA . ASN A 1 752 ? -19.745 14.317 23.750 1.00 67.81 752 ASN A CA 1
ATOM 5678 C C . ASN A 1 752 ? -21.122 14.000 23.142 1.00 67.81 752 ASN A C 1
ATOM 5680 O O . ASN A 1 752 ? -21.296 12.960 22.517 1.00 67.81 752 ASN A O 1
ATOM 5684 N N . GLN A 1 753 ? -22.067 14.943 23.202 1.00 63.56 753 GLN A N 1
ATOM 5685 C CA . GLN A 1 753 ? -23.397 14.801 22.592 1.00 63.56 753 GLN A CA 1
ATOM 5686 C C . GLN A 1 753 ? -23.359 14.572 21.069 1.00 63.56 753 GLN A C 1
ATOM 5688 O O . GLN A 1 753 ? -24.317 14.058 20.487 1.00 63.56 753 GLN A O 1
ATOM 5693 N N . THR A 1 754 ? -22.274 14.978 20.403 1.00 72.12 754 THR A N 1
ATOM 5694 C CA . THR A 1 754 ? -22.092 14.767 18.963 1.00 72.12 754 THR A CA 1
ATOM 5695 C C . THR A 1 754 ? -21.421 13.437 18.630 1.00 72.12 754 THR A C 1
ATOM 5697 O O . THR A 1 754 ? -21.651 12.937 17.528 1.00 72.12 754 THR A O 1
ATOM 5700 N N . PHE A 1 755 ? -20.678 12.819 19.559 1.00 70.88 755 PHE A N 1
ATOM 5701 C CA . PHE A 1 755 ? -20.087 11.492 19.346 1.00 70.88 755 PHE A CA 1
ATOM 5702 C C . PHE A 1 755 ? -21.135 10.394 19.242 1.00 70.88 755 PHE A C 1
ATOM 5704 O O . PHE A 1 755 ? -21.056 9.567 18.338 1.00 70.88 755 PHE A O 1
ATOM 5711 N N . ASP A 1 756 ? -22.187 10.467 20.053 1.00 69.19 756 ASP A N 1
ATOM 5712 C CA . ASP A 1 756 ? -23.320 9.534 20.010 1.00 69.19 756 ASP A CA 1
ATOM 5713 C C . ASP A 1 756 ? -24.108 9.580 18.688 1.00 69.19 756 ASP A C 1
ATOM 5715 O O . ASP A 1 756 ? -25.014 8.779 18.463 1.00 69.19 756 ASP A O 1
ATOM 5719 N N . LYS A 1 757 ? -23.817 10.546 17.811 1.00 71.25 757 LYS A N 1
ATOM 5720 C CA . LYS A 1 757 ? -24.442 10.702 16.488 1.00 71.25 757 LYS A CA 1
ATOM 5721 C C . LYS A 1 757 ? -23.442 10.538 15.342 1.00 71.25 757 LYS A C 1
ATOM 5723 O O . LYS A 1 757 ? -23.829 10.686 14.172 1.00 71.25 757 LYS A O 1
ATOM 5728 N N . ASP A 1 758 ? -22.173 10.301 15.664 1.00 77.12 758 ASP A N 1
ATOM 5729 C CA . ASP A 1 758 ? -21.098 10.150 14.700 1.00 77.12 758 ASP A CA 1
ATOM 5730 C C . ASP A 1 758 ? -20.981 8.683 14.275 1.00 77.12 758 ASP A C 1
ATOM 5732 O O . ASP A 1 758 ? -20.773 7.776 15.078 1.00 77.12 758 ASP A O 1
ATOM 5736 N N . VAL A 1 759 ? -21.115 8.460 12.970 1.00 81.12 759 VAL A N 1
ATOM 5737 C CA . VAL A 1 759 ? -21.077 7.128 12.362 1.00 81.12 759 VAL A CA 1
ATOM 5738 C C . VAL A 1 759 ? -19.725 6.454 12.590 1.00 81.12 759 VAL A C 1
ATOM 5740 O O . VAL A 1 759 ? -19.681 5.246 12.794 1.00 81.12 759 VAL A O 1
ATOM 5743 N N . GLN A 1 760 ? -18.623 7.212 12.564 1.00 81.31 760 GLN A N 1
ATOM 5744 C CA . GLN A 1 760 ? -17.290 6.646 12.759 1.00 81.31 760 GLN A CA 1
ATOM 5745 C C . GLN A 1 760 ? -17.119 6.147 14.193 1.00 81.31 760 GLN A C 1
ATOM 5747 O O . GLN A 1 760 ? -16.718 5.005 14.379 1.00 81.31 760 GLN A O 1
ATOM 5752 N N . VAL A 1 761 ? -17.533 6.948 15.182 1.00 81.44 761 VAL A N 1
ATOM 5753 C CA . VAL A 1 761 ? -17.534 6.562 16.606 1.00 81.44 761 VAL A CA 1
ATOM 5754 C C . VAL A 1 761 ? -18.281 5.253 16.813 1.00 81.44 761 VAL A C 1
ATOM 5756 O O . VAL A 1 761 ? -17.769 4.322 17.426 1.00 81.44 761 VAL A O 1
ATOM 5759 N N . GLN A 1 762 ? -19.496 5.168 16.280 1.00 83.12 762 GLN A N 1
ATOM 5760 C CA . GLN A 1 762 ? -20.365 4.031 16.542 1.00 83.12 762 GLN A CA 1
ATOM 5761 C C . GLN A 1 762 ? -19.908 2.763 15.812 1.00 83.12 762 GLN A C 1
ATOM 5763 O O . GLN A 1 762 ? -20.055 1.670 16.352 1.00 83.12 762 GLN A O 1
ATOM 5768 N N . LEU A 1 763 ? -19.310 2.884 14.620 1.00 86.81 763 LEU A N 1
ATOM 5769 C CA . LEU A 1 763 ? -18.678 1.742 13.951 1.00 86.81 763 LEU A CA 1
ATOM 5770 C C . LEU A 1 763 ? -17.440 1.244 14.690 1.00 86.81 763 LEU A C 1
ATOM 5772 O O . LEU A 1 763 ? -17.264 0.034 14.812 1.00 86.81 763 LEU A O 1
ATOM 5776 N N . TYR A 1 764 ? -16.610 2.167 15.176 1.00 88.25 764 TYR A N 1
ATOM 5777 C CA . TYR A 1 764 ? -15.348 1.840 15.834 1.00 88.25 764 TYR A CA 1
ATOM 5778 C C . TYR A 1 764 ? -15.579 1.249 17.235 1.00 88.25 764 TYR A C 1
ATOM 5780 O O . TYR A 1 764 ? -14.693 0.585 17.750 1.00 88.25 764 TYR A O 1
ATOM 5788 N N . ASP A 1 765 ? -16.769 1.417 17.829 1.00 87.06 765 ASP A N 1
ATOM 5789 C CA . ASP A 1 765 ? -17.187 0.689 19.042 1.00 87.06 765 ASP A CA 1
ATOM 5790 C C . ASP A 1 765 ? -17.836 -0.663 18.710 1.00 87.06 765 ASP A C 1
ATOM 5792 O O . ASP A 1 765 ? -17.511 -1.676 19.326 1.00 87.06 765 ASP A O 1
ATOM 5796 N N . LEU A 1 766 ? -18.751 -0.695 17.733 1.00 84.75 766 LEU A N 1
ATOM 5797 C CA . LEU A 1 766 ? -19.547 -1.885 17.427 1.00 84.75 766 LEU A CA 1
ATOM 5798 C C . LEU A 1 766 ? -18.698 -3.032 16.868 1.00 84.75 766 LEU A C 1
ATOM 5800 O O . LEU A 1 766 ? -18.818 -4.166 17.325 1.00 84.75 766 LEU A O 1
ATOM 5804 N N . VAL A 1 767 ? -17.857 -2.757 15.866 1.00 86.25 767 VAL A N 1
ATOM 5805 C CA . VAL A 1 767 ? -17.153 -3.818 15.129 1.00 86.25 767 VAL A CA 1
ATOM 5806 C C . VAL A 1 767 ? -16.138 -4.556 16.007 1.00 86.25 767 VAL A C 1
ATOM 5808 O O . VAL A 1 767 ? -16.226 -5.782 16.055 1.00 86.25 767 VAL A O 1
ATOM 5811 N N . PRO A 1 768 ? -15.236 -3.892 16.759 1.00 87.44 768 PRO A N 1
ATOM 5812 C CA . PRO A 1 768 ? -14.305 -4.605 17.633 1.00 87.44 768 PRO A CA 1
ATOM 5813 C C . PRO A 1 768 ? -15.001 -5.442 18.707 1.00 87.44 768 PRO A C 1
ATOM 5815 O O . PRO A 1 768 ? -14.542 -6.536 19.004 1.00 87.44 768 PRO A O 1
ATOM 5818 N N . ARG A 1 769 ? -16.132 -4.983 19.264 1.00 85.12 769 ARG A N 1
ATOM 5819 C CA . ARG A 1 769 ? -16.892 -5.765 20.259 1.00 85.12 769 ARG A CA 1
ATOM 5820 C C . ARG A 1 769 ? -17.426 -7.076 19.696 1.00 85.12 769 ARG A C 1
ATOM 5822 O O . ARG A 1 769 ? -17.479 -8.068 20.413 1.00 85.12 769 ARG A O 1
ATOM 5829 N N . LEU A 1 770 ? -17.847 -7.062 18.435 1.00 82.06 770 LEU A N 1
ATOM 5830 C CA . LEU A 1 770 ? -18.362 -8.251 17.764 1.00 82.06 770 LEU A CA 1
ATOM 5831 C C . LEU A 1 770 ? -17.234 -9.153 17.258 1.00 82.06 770 LEU A C 1
ATOM 5833 O O . LEU A 1 770 ? -17.367 -10.371 17.302 1.00 82.06 770 LEU A O 1
ATOM 5837 N N . ALA A 1 771 ? -16.137 -8.561 16.784 1.00 81.56 771 ALA A N 1
ATOM 5838 C CA . ALA A 1 771 ? -15.045 -9.280 16.137 1.00 81.56 771 ALA A CA 1
ATOM 5839 C C . ALA A 1 771 ? -13.972 -9.799 17.110 1.00 81.56 771 ALA A C 1
ATOM 5841 O O . ALA A 1 771 ? -13.376 -10.841 16.851 1.00 81.56 771 ALA A O 1
ATOM 5842 N N . TRP A 1 772 ? -13.692 -9.091 18.208 1.00 86.88 772 TRP A N 1
ATOM 5843 C CA . TRP A 1 772 ? -12.528 -9.333 19.070 1.00 86.88 772 TRP A CA 1
ATOM 5844 C C . TRP A 1 772 ? -12.933 -9.725 20.491 1.00 86.88 772 TRP A C 1
ATOM 5846 O O . TRP A 1 772 ? -12.662 -9.013 21.455 1.00 86.88 772 TRP A O 1
ATOM 5856 N N . GLN A 1 773 ? -13.550 -10.898 20.635 1.00 87.50 773 GLN A N 1
ATOM 5857 C CA . GLN A 1 773 ? -13.717 -11.537 21.952 1.00 87.50 773 GLN A CA 1
ATOM 5858 C C . GLN A 1 773 ? -12.366 -11.979 22.541 1.00 87.50 773 GLN A C 1
ATOM 5860 O O . GLN A 1 773 ? -12.170 -12.025 23.756 1.00 87.50 773 GLN A O 1
ATOM 5865 N N . ALA A 1 774 ? -11.414 -12.270 21.658 1.00 86.00 774 ALA A N 1
ATOM 5866 C CA . ALA A 1 774 ? -10.011 -12.461 21.963 1.00 86.00 774 ALA A CA 1
ATOM 5867 C C . ALA A 1 774 ? -9.171 -11.847 20.835 1.00 86.00 774 ALA A C 1
ATOM 5869 O O . ALA A 1 774 ? -9.641 -11.730 19.701 1.00 86.00 774 ALA A O 1
ATOM 5870 N N . ILE A 1 775 ? -7.936 -11.456 21.141 1.00 85.31 775 ILE A N 1
ATOM 5871 C CA . ILE A 1 775 ? -7.012 -10.845 20.180 1.00 85.31 775 ILE A CA 1
ATOM 5872 C C . ILE A 1 775 ? -5.593 -11.394 20.393 1.00 85.31 775 ILE A C 1
ATOM 5874 O O . ILE A 1 775 ? -5.197 -11.611 21.544 1.00 85.31 775 ILE A O 1
ATOM 5878 N N . PRO A 1 776 ? -4.815 -11.637 19.324 1.00 80.19 776 PRO A N 1
ATOM 5879 C CA . PRO A 1 776 ? -3.412 -11.991 19.473 1.00 80.19 776 PRO A CA 1
ATOM 5880 C C . PRO A 1 776 ? -2.608 -10.772 19.944 1.00 80.19 776 PRO A C 1
ATOM 5882 O O . PRO A 1 776 ? -2.826 -9.652 19.474 1.00 80.19 776 PRO A O 1
ATOM 5885 N N . VAL A 1 777 ? -1.676 -10.990 20.876 1.00 75.38 777 VAL A N 1
ATOM 5886 C CA . VAL A 1 777 ? -0.764 -9.949 21.378 1.00 75.38 777 VAL A CA 1
ATOM 5887 C C . VAL A 1 777 ? 0.681 -10.448 21.274 1.00 75.38 777 VAL A C 1
ATOM 5889 O O . VAL A 1 777 ? 1.039 -11.361 22.019 1.00 75.38 777 VAL A O 1
ATOM 5892 N N . PRO A 1 778 ? 1.524 -9.878 20.388 1.00 66.94 778 PRO A N 1
ATOM 5893 C CA . PRO A 1 778 ? 1.225 -8.801 19.434 1.00 66.94 778 PRO A CA 1
ATOM 5894 C C . PRO A 1 778 ? 0.228 -9.229 18.343 1.00 66.94 778 PRO A C 1
ATOM 5896 O O . PRO A 1 778 ? 0.008 -10.422 18.137 1.00 66.94 778 PRO A O 1
ATOM 5899 N N . TYR A 1 779 ? -0.359 -8.257 17.637 1.00 68.12 779 TYR A N 1
ATOM 5900 C CA . TYR A 1 779 ? -1.335 -8.516 16.575 1.00 68.12 779 TYR A CA 1
ATOM 5901 C C . TYR A 1 779 ? -0.715 -9.357 15.451 1.00 68.12 779 TYR A C 1
ATOM 5903 O O . TYR A 1 779 ? 0.096 -8.862 14.671 1.00 68.12 779 TYR A O 1
ATOM 5911 N N . ARG A 1 780 ? -1.059 -10.648 15.409 1.00 67.00 780 ARG A N 1
ATOM 5912 C CA . ARG A 1 780 ? -0.535 -11.634 14.454 1.00 67.00 780 ARG A CA 1
ATOM 5913 C C . ARG A 1 780 ? -1.540 -12.772 14.269 1.00 67.00 780 ARG A C 1
ATOM 5915 O O . ARG A 1 780 ? -2.031 -13.336 15.245 1.00 67.00 780 ARG A O 1
ATOM 5922 N N . VAL A 1 781 ? -1.783 -13.174 13.025 1.00 60.22 781 VAL A N 1
ATOM 5923 C CA . VAL A 1 781 ? -2.577 -14.376 12.714 1.00 60.22 781 VAL A CA 1
ATOM 5924 C C . VAL A 1 781 ? -1.869 -15.615 13.280 1.00 60.22 781 VAL A C 1
ATOM 5926 O O . VAL A 1 781 ? -0.655 -15.757 13.138 1.00 60.22 781 VAL A O 1
ATOM 5929 N N . GLY A 1 782 ? -2.607 -16.492 13.966 1.00 57.50 782 GLY A N 1
ATOM 5930 C CA . GLY A 1 782 ? -2.041 -17.685 14.614 1.00 57.50 782 GLY A CA 1
ATOM 5931 C C . GLY A 1 782 ? -1.168 -17.394 15.847 1.00 57.50 782 GLY A C 1
ATOM 5932 O O . GLY A 1 782 ? -0.403 -18.254 16.278 1.00 57.50 782 GLY A O 1
ATOM 5933 N N . GLY A 1 783 ? -1.221 -16.175 16.397 1.00 66.81 783 GLY A N 1
ATOM 5934 C CA . GLY A 1 783 ? -0.616 -15.842 17.690 1.00 66.81 783 GLY A CA 1
ATOM 5935 C C . GLY A 1 783 ? -1.447 -16.356 18.870 1.00 66.81 783 GLY A C 1
ATOM 5936 O O . GLY A 1 783 ? -2.635 -16.645 18.726 1.00 66.81 783 GLY A O 1
ATOM 5937 N N . ALA A 1 784 ? -0.835 -16.445 20.055 1.00 75.06 784 ALA A N 1
ATOM 5938 C CA . ALA A 1 784 ? -1.559 -16.795 21.274 1.00 75.06 784 ALA A CA 1
ATOM 5939 C C . ALA A 1 784 ? -2.641 -15.743 21.566 1.00 75.06 784 ALA A C 1
ATOM 5941 O O . ALA A 1 784 ? -2.357 -14.549 21.697 1.00 75.06 784 ALA A O 1
ATOM 5942 N N . MET A 1 785 ? -3.887 -16.199 21.646 1.00 84.50 785 MET A N 1
ATOM 5943 C CA . MET A 1 785 ? -5.047 -15.336 21.830 1.00 84.50 785 MET A CA 1
ATOM 5944 C C . MET A 1 785 ? -5.189 -14.955 23.302 1.00 84.50 785 MET A C 1
ATOM 5946 O O . MET A 1 785 ? -5.273 -15.822 24.169 1.00 84.50 785 MET A O 1
ATOM 5950 N N . LYS A 1 786 ? -5.271 -13.654 23.587 1.00 88.19 786 LYS A N 1
ATOM 5951 C CA . LYS A 1 786 ? -5.649 -13.143 24.907 1.00 88.19 786 LYS A CA 1
ATOM 5952 C C . LYS A 1 786 ? -7.119 -12.737 24.894 1.00 88.19 786 LYS A C 1
ATOM 5954 O O . LYS A 1 786 ? -7.574 -12.057 23.973 1.00 88.19 786 LYS A O 1
ATOM 5959 N N . LYS A 1 787 ? -7.860 -13.142 25.925 1.00 91.88 787 LYS A N 1
ATOM 5960 C CA . LYS A 1 787 ? -9.267 -12.766 26.114 1.00 91.88 787 LYS A CA 1
ATOM 5961 C C . LYS A 1 787 ? -9.394 -11.248 26.252 1.00 91.88 787 LYS A C 1
ATOM 5963 O O . LYS A 1 787 ? -8.622 -10.631 26.984 1.00 91.88 787 LYS A O 1
ATOM 5968 N N . VAL A 1 788 ? -10.383 -10.658 25.589 1.00 91.94 788 VAL A N 1
ATOM 5969 C CA . VAL A 1 788 ? -10.724 -9.238 25.722 1.00 91.94 788 VAL A CA 1
ATOM 5970 C C . VAL A 1 788 ? -11.849 -9.107 26.746 1.00 91.94 788 VAL A C 1
ATOM 5972 O O . VAL A 1 788 ? -12.933 -9.657 26.564 1.00 91.94 788 VAL A O 1
ATOM 5975 N N . SER A 1 789 ? -11.590 -8.394 27.842 1.00 92.75 789 SER A N 1
ATOM 5976 C CA . SER A 1 789 ? -12.575 -8.137 28.899 1.00 92.75 789 SER A CA 1
ATOM 5977 C C . SER A 1 789 ? -13.436 -6.916 28.583 1.00 92.75 789 SER A C 1
ATOM 5979 O O . SER A 1 789 ? -14.634 -6.894 28.870 1.00 92.75 789 SER A O 1
ATOM 5981 N N . LYS A 1 790 ? -12.846 -5.894 27.954 1.00 90.94 790 LYS A N 1
ATOM 5982 C CA . LYS A 1 790 ? -13.533 -4.648 27.609 1.00 90.94 790 LYS A CA 1
ATOM 5983 C C . LYS A 1 790 ? -12.951 -4.032 26.344 1.00 90.94 790 LYS A C 1
ATOM 5985 O O . LYS A 1 790 ? -11.747 -4.042 26.132 1.00 90.94 790 LYS A O 1
ATOM 5990 N N . VAL A 1 791 ? -13.831 -3.435 25.545 1.00 90.31 791 VAL A N 1
ATOM 5991 C CA . VAL A 1 791 ? -13.478 -2.586 24.402 1.00 90.31 791 VAL A CA 1
ATOM 5992 C C . VAL A 1 791 ? -13.899 -1.151 24.713 1.00 90.31 791 VAL A C 1
ATOM 5994 O O . VAL A 1 791 ? -15.007 -0.927 25.212 1.00 90.31 791 VAL A O 1
ATOM 5997 N N . GLY A 1 792 ? -13.038 -0.186 24.413 1.00 89.75 792 GLY A N 1
ATOM 5998 C CA . GLY A 1 792 ? -13.318 1.246 24.436 1.00 89.75 792 GLY A CA 1
ATOM 5999 C C . GLY A 1 792 ? -12.906 1.926 23.131 1.00 89.75 792 GLY A C 1
ATOM 6000 O O . GLY A 1 792 ? -12.170 1.358 22.324 1.00 89.75 792 GLY A O 1
ATOM 6001 N N . VAL A 1 793 ? -13.371 3.161 22.936 1.00 90.56 793 VAL A N 1
ATOM 6002 C CA . VAL A 1 793 ? -12.978 4.004 21.799 1.00 90.56 793 VAL A CA 1
ATOM 6003 C C . VAL A 1 793 ? -12.586 5.383 22.307 1.00 90.56 793 VAL A C 1
ATOM 6005 O O . VAL A 1 793 ? -13.332 6.007 23.068 1.00 90.56 793 VAL A O 1
ATOM 6008 N N . LEU A 1 794 ? -11.427 5.862 21.871 1.00 91.25 794 LEU A N 1
ATOM 6009 C CA . LEU A 1 794 ? -10.861 7.140 22.266 1.00 91.25 794 LEU A CA 1
ATOM 6010 C C . LEU A 1 794 ? -10.566 7.997 21.037 1.00 91.25 794 LEU A C 1
ATOM 6012 O O . LEU A 1 794 ? -9.865 7.573 20.127 1.00 91.25 794 LEU A O 1
ATOM 6016 N N . PHE A 1 795 ? -11.058 9.230 21.039 1.00 89.88 795 PHE A N 1
ATOM 6017 C CA . PHE A 1 795 ? -10.738 10.216 20.015 1.00 89.88 795 PHE A CA 1
ATOM 6018 C C . PHE A 1 795 ? -9.718 11.199 20.562 1.00 89.88 795 PHE A C 1
ATOM 6020 O O . PHE A 1 795 ? -9.983 11.868 21.562 1.00 89.88 795 PHE A O 1
ATOM 6027 N N . VAL A 1 796 ? -8.568 11.298 19.907 1.00 90.00 796 VAL A N 1
ATOM 6028 C CA . VAL A 1 796 ? -7.476 12.181 20.323 1.00 90.00 796 VAL A CA 1
ATOM 6029 C C . VAL A 1 796 ? -7.460 13.410 19.425 1.00 90.00 796 VAL A C 1
ATOM 6031 O O . VAL A 1 796 ? -7.264 13.300 18.217 1.00 90.00 796 VAL A O 1
ATOM 6034 N N . TYR A 1 797 ? -7.676 14.578 20.022 1.00 90.19 797 TYR A N 1
ATOM 6035 C CA . TYR A 1 797 ? -7.584 15.886 19.375 1.00 90.19 797 TYR A CA 1
ATOM 6036 C C . TYR A 1 797 ? -6.331 16.610 19.856 1.00 90.19 797 TYR A C 1
ATOM 6038 O O . TYR A 1 797 ? -5.701 16.187 20.814 1.00 90.19 797 TYR A O 1
ATOM 6046 N N . ALA A 1 798 ? -6.003 17.749 19.247 1.00 86.88 798 ALA A N 1
ATOM 6047 C CA . ALA A 1 798 ? -4.906 18.590 19.729 1.00 86.88 798 ALA A CA 1
ATOM 6048 C C . ALA A 1 798 ? -5.141 19.176 21.132 1.00 86.88 798 ALA A C 1
ATOM 6050 O O . ALA A 1 798 ? -4.179 19.503 21.810 1.00 86.88 798 ALA A O 1
ATOM 6051 N N . SER A 1 799 ? -6.395 19.329 21.574 1.00 84.44 799 SER A N 1
ATOM 6052 C CA . SER A 1 799 ? -6.703 19.952 22.869 1.00 84.44 799 SER A CA 1
ATOM 6053 C C . SER A 1 799 ? -6.981 18.960 23.999 1.00 84.44 799 SER A C 1
ATOM 6055 O O . SER A 1 799 ? -6.855 19.325 25.160 1.00 84.44 799 SER A O 1
ATOM 6057 N N . GLU A 1 800 ? -7.445 17.749 23.684 1.00 86.44 800 GLU A N 1
ATOM 6058 C CA . GLU A 1 800 ? -7.859 16.746 24.673 1.00 86.44 800 GLU A CA 1
ATOM 6059 C C . GLU A 1 800 ? -8.059 15.368 24.020 1.00 86.44 800 GLU A C 1
ATOM 6061 O O . GLU A 1 800 ? -8.215 15.255 22.799 1.00 86.44 800 GLU A O 1
ATOM 6066 N N . SER A 1 801 ? -8.125 14.317 24.842 1.00 87.69 801 SER A N 1
ATOM 6067 C CA . SER A 1 801 ? -8.692 13.029 24.437 1.00 87.69 801 SER A CA 1
ATOM 6068 C C . SER A 1 801 ? -10.115 12.878 24.971 1.00 87.69 801 SER A C 1
ATOM 6070 O O . SER A 1 801 ? -10.418 13.266 26.099 1.00 87.69 801 SER A O 1
ATOM 6072 N N . LYS A 1 802 ? -11.008 12.302 24.162 1.00 86.38 802 LYS A N 1
ATOM 6073 C CA . LYS A 1 802 ? -12.393 12.025 24.554 1.00 86.38 802 LYS A CA 1
ATOM 6074 C C . LYS A 1 802 ? -12.741 10.566 24.360 1.00 86.38 802 LYS A C 1
ATOM 6076 O O . LYS A 1 802 ? -12.688 10.044 23.249 1.00 86.38 802 LYS A O 1
ATOM 6081 N N . GLU A 1 803 ? -13.148 9.926 25.448 1.00 85.31 803 GLU A N 1
ATOM 6082 C CA . GLU A 1 803 ? -13.692 8.572 25.418 1.00 85.31 803 GLU A CA 1
ATOM 6083 C C . GLU A 1 803 ? -15.155 8.619 24.966 1.00 85.31 803 GLU A C 1
ATOM 6085 O O . GLU A 1 803 ? -15.984 9.322 25.554 1.00 85.31 803 GLU A O 1
ATOM 6090 N N . ALA A 1 804 ? -15.486 7.855 23.928 1.00 80.75 804 ALA A N 1
ATOM 6091 C CA . ALA A 1 804 ? -16.864 7.712 23.487 1.00 80.75 804 ALA A CA 1
ATOM 6092 C C . ALA A 1 804 ? -17.611 6.756 24.427 1.00 80.75 804 ALA A C 1
ATOM 6094 O O . ALA A 1 804 ? -17.429 5.539 24.385 1.00 80.75 804 ALA A O 1
ATOM 6095 N N . ARG A 1 805 ? -18.480 7.302 25.280 1.00 77.69 805 ARG A N 1
ATOM 6096 C CA . ARG A 1 805 ? -19.310 6.511 26.199 1.00 77.69 805 ARG A CA 1
ATOM 6097 C C . ARG A 1 805 ? -20.661 6.195 25.571 1.00 77.69 805 ARG A C 1
ATOM 6099 O O . ARG A 1 805 ? -21.650 6.875 25.821 1.00 77.69 805 ARG A O 1
ATOM 6106 N N . LEU A 1 806 ? -20.704 5.135 24.769 1.00 76.81 806 LEU A N 1
ATOM 6107 C CA . LEU A 1 806 ? -21.949 4.656 24.173 1.00 76.81 806 LEU A CA 1
ATOM 6108 C C . LEU A 1 806 ? -22.710 3.762 25.159 1.00 76.81 806 LEU A C 1
ATOM 6110 O O . LEU A 1 806 ? -22.202 2.734 25.608 1.00 76.81 806 LEU A O 1
ATOM 6114 N N . THR A 1 807 ? -23.946 4.147 25.481 1.00 80.94 807 THR A N 1
ATOM 6115 C CA . THR A 1 807 ? -24.869 3.291 26.242 1.00 80.94 807 THR A CA 1
ATOM 6116 C C . THR A 1 807 ? -25.396 2.155 25.369 1.00 80.94 807 THR A C 1
ATOM 6118 O O . THR A 1 807 ? -25.427 2.266 24.141 1.00 80.94 807 THR A O 1
ATOM 6121 N N . GLU A 1 808 ? -25.904 1.094 25.994 1.00 80.31 808 GLU A N 1
ATOM 6122 C CA . GLU A 1 808 ? -26.532 -0.015 25.269 1.00 80.31 808 GLU A CA 1
ATOM 6123 C C . GLU A 1 808 ? -27.703 0.450 24.389 1.00 80.31 808 GLU A C 1
ATOM 6125 O O . GLU A 1 808 ? -27.854 0.038 23.239 1.00 80.31 808 GLU A O 1
ATOM 6130 N N . TRP A 1 809 ? -28.479 1.422 24.872 1.00 81.25 809 TRP A N 1
ATOM 6131 C CA . TRP A 1 809 ? -29.566 2.013 24.098 1.00 81.25 809 TRP A CA 1
ATOM 6132 C C . TRP A 1 809 ? -29.071 2.788 22.872 1.00 81.25 809 TRP A C 1
ATOM 6134 O O . TRP A 1 809 ? -29.688 2.730 21.803 1.00 81.25 809 TRP A O 1
ATOM 6144 N N . THR A 1 810 ? -27.945 3.496 23.000 1.00 78.88 810 THR A N 1
ATOM 6145 C CA . THR A 1 810 ? -27.298 4.193 21.879 1.00 78.88 810 THR A CA 1
ATOM 6146 C C . THR A 1 810 ? -26.840 3.193 20.814 1.00 78.88 810 THR A C 1
ATOM 6148 O O . THR A 1 810 ? -27.063 3.435 19.626 1.00 78.88 810 THR A O 1
ATOM 6151 N N . ARG A 1 811 ? -26.285 2.043 21.222 1.00 80.62 811 ARG A N 1
ATOM 6152 C CA . ARG A 1 811 ? -25.860 0.968 20.308 1.00 80.62 811 ARG A CA 1
ATOM 6153 C C . ARG A 1 811 ? -27.034 0.354 19.551 1.00 80.62 811 ARG A C 1
ATOM 6155 O O . ARG A 1 811 ? -27.017 0.339 18.323 1.00 80.62 811 ARG A O 1
ATOM 6162 N N . ILE A 1 812 ? -28.103 -0.030 20.251 1.00 82.06 812 ILE A N 1
ATOM 6163 C CA . ILE A 1 812 ? -29.313 -0.600 19.628 1.00 82.06 812 ILE A CA 1
ATOM 6164 C C . ILE A 1 812 ? -29.920 0.371 18.604 1.00 82.06 812 ILE A C 1
ATOM 6166 O O . ILE A 1 812 ? -30.307 -0.021 17.497 1.00 82.06 812 ILE A O 1
ATOM 6170 N N . LYS A 1 813 ? -30.008 1.664 18.945 1.00 82.50 813 LYS A N 1
ATOM 6171 C CA . LYS A 1 813 ? -30.474 2.698 18.005 1.00 82.50 813 LYS A CA 1
ATOM 6172 C C . LYS A 1 813 ? -29.560 2.801 16.790 1.00 82.50 813 LYS A C 1
ATOM 6174 O O . LYS A 1 813 ? -30.055 2.951 15.670 1.00 82.50 813 LYS A O 1
ATOM 6179 N N . TYR A 1 814 ? -28.252 2.716 17.005 1.00 82.81 814 TYR A N 1
ATOM 6180 C CA . TYR A 1 814 ? -27.290 2.791 15.925 1.00 82.81 814 TYR A CA 1
ATOM 6181 C C . TYR A 1 814 ? -27.369 1.600 14.974 1.00 82.81 814 TYR A C 1
ATOM 6183 O O . TYR A 1 814 ? -27.387 1.810 13.769 1.00 82.81 814 TYR A O 1
ATOM 6191 N N . GLU A 1 815 ? -27.499 0.368 15.461 1.00 80.94 815 GLU A N 1
ATOM 6192 C CA . GLU A 1 815 ? -27.648 -0.802 14.588 1.00 80.94 815 GLU A CA 1
ATOM 6193 C C . GLU A 1 815 ? -28.875 -0.687 13.672 1.00 80.94 815 GLU A C 1
ATOM 6195 O O . GLU A 1 815 ? -28.805 -0.976 12.470 1.00 80.94 815 GLU A O 1
ATOM 6200 N N . LYS A 1 816 ? -29.998 -0.190 14.216 1.00 83.62 816 LYS A N 1
ATOM 6201 C CA . LYS A 1 816 ? -31.209 0.121 13.437 1.00 83.62 816 LYS A CA 1
ATOM 6202 C C . LYS A 1 816 ? -30.938 1.205 12.392 1.00 83.62 816 LYS A C 1
ATOM 6204 O O . LYS A 1 816 ? -31.346 1.061 11.235 1.00 83.62 816 LYS A O 1
ATOM 6209 N N . TYR A 1 817 ? -30.234 2.270 12.774 1.00 84.31 817 TYR A N 1
ATOM 6210 C CA . TYR A 1 817 ? -29.827 3.333 11.857 1.00 84.31 817 TYR A CA 1
ATOM 6211 C C . TYR A 1 817 ? -28.905 2.811 10.749 1.00 84.31 817 TYR A C 1
ATOM 6213 O O . TYR A 1 817 ? -29.177 3.065 9.577 1.00 84.31 817 TYR A O 1
ATOM 6221 N N . LEU A 1 818 ? -27.870 2.041 11.095 1.00 84.00 818 LEU A N 1
ATOM 6222 C CA . LEU A 1 818 ? -26.912 1.446 10.169 1.00 84.00 818 LEU A CA 1
ATOM 6223 C C . LEU A 1 818 ? -27.639 0.566 9.148 1.00 84.00 818 LEU A C 1
ATOM 6225 O O . LEU A 1 818 ? -27.433 0.706 7.945 1.00 84.00 818 LEU A O 1
ATOM 6229 N N . ARG A 1 819 ? -28.579 -0.268 9.605 1.00 83.94 819 ARG A N 1
ATOM 6230 C CA . ARG A 1 819 ? -29.434 -1.069 8.719 1.00 83.94 819 ARG A CA 1
ATOM 6231 C C . ARG A 1 819 ? -30.239 -0.197 7.752 1.00 83.94 819 ARG A C 1
ATOM 6233 O O . ARG A 1 819 ? -30.295 -0.483 6.557 1.00 83.94 819 ARG A O 1
ATOM 6240 N N . SER A 1 820 ? -30.860 0.869 8.255 1.00 84.75 820 SER A N 1
ATOM 6241 C CA . SER A 1 820 ? -31.663 1.790 7.444 1.00 84.75 820 SER A CA 1
ATOM 6242 C C . SER A 1 820 ? -30.821 2.531 6.401 1.00 84.75 820 SER A C 1
ATOM 6244 O O . SER A 1 820 ? -31.171 2.546 5.217 1.00 84.75 820 SER A O 1
ATOM 6246 N N . ILE A 1 821 ? -29.680 3.102 6.799 1.00 86.19 821 ILE A N 1
ATOM 6247 C CA . ILE A 1 821 ? -28.823 3.861 5.885 1.00 86.19 821 ILE A CA 1
ATOM 6248 C C . ILE A 1 821 ? -28.179 2.959 4.832 1.00 86.19 821 ILE A C 1
ATOM 6250 O O . ILE A 1 821 ? -28.186 3.326 3.661 1.00 86.19 821 ILE A O 1
ATOM 6254 N N . MET A 1 822 ? -27.731 1.753 5.195 1.00 85.31 822 MET A N 1
ATOM 6255 C CA . MET A 1 822 ? -27.177 0.793 4.234 1.00 85.31 822 MET A CA 1
ATOM 6256 C C . MET A 1 822 ? -28.231 0.363 3.205 1.00 85.31 822 MET A C 1
ATOM 6258 O O . MET A 1 822 ? -27.944 0.330 2.010 1.00 85.31 822 MET A O 1
ATOM 6262 N N . ASN A 1 823 ? -29.485 0.149 3.625 1.00 84.50 823 ASN A N 1
ATOM 6263 C CA . ASN A 1 823 ? -30.595 -0.111 2.703 1.00 84.50 823 ASN A CA 1
ATOM 6264 C C . ASN A 1 823 ? -30.853 1.059 1.741 1.00 84.50 823 ASN A C 1
ATOM 6266 O O . ASN A 1 823 ? -31.056 0.836 0.547 1.00 84.50 823 ASN A O 1
ATOM 6270 N N . ARG A 1 824 ? -30.835 2.302 2.238 1.00 82.62 824 ARG A N 1
ATOM 6271 C CA . ARG A 1 824 ? -30.999 3.502 1.399 1.00 82.62 824 ARG A CA 1
ATOM 6272 C C . ARG A 1 824 ? -29.861 3.649 0.393 1.00 82.62 824 ARG A C 1
ATOM 6274 O O . ARG A 1 824 ? -30.120 3.905 -0.778 1.00 82.62 824 ARG A O 1
ATOM 6281 N N . MET A 1 825 ? -28.621 3.457 0.836 1.00 80.38 825 MET A N 1
ATOM 6282 C CA . MET A 1 825 ? -27.440 3.519 -0.024 1.00 80.38 825 MET A CA 1
ATOM 6283 C C . MET A 1 825 ? -27.474 2.440 -1.106 1.00 80.38 825 MET A C 1
ATOM 6285 O O . MET A 1 825 ? -27.215 2.743 -2.267 1.00 80.38 825 MET A O 1
ATOM 6289 N N . ARG A 1 826 ? -27.859 1.208 -0.749 1.00 81.50 826 ARG A N 1
ATOM 6290 C CA . ARG A 1 826 ? -28.032 0.103 -1.699 1.00 81.50 826 ARG A CA 1
ATOM 6291 C C . ARG A 1 826 ? -29.039 0.460 -2.792 1.00 81.50 826 ARG A C 1
ATOM 6293 O O . ARG A 1 826 ? -28.703 0.346 -3.967 1.00 81.50 826 ARG A O 1
ATOM 6300 N N . ARG A 1 827 ? -30.222 0.967 -2.419 1.00 80.62 827 ARG A N 1
ATOM 6301 C CA . ARG A 1 827 ? -31.255 1.415 -3.377 1.00 80.62 827 ARG A CA 1
ATOM 6302 C C . ARG A 1 827 ? -30.751 2.528 -4.296 1.00 80.62 827 ARG A C 1
ATOM 6304 O O . ARG A 1 827 ? -30.999 2.480 -5.489 1.00 80.62 827 ARG A O 1
ATOM 6311 N N . ALA A 1 828 ? -30.012 3.496 -3.756 1.00 72.38 828 ALA A N 1
ATOM 6312 C CA . ALA A 1 828 ? -29.444 4.590 -4.544 1.00 72.38 828 ALA A CA 1
ATOM 6313 C C . ALA A 1 828 ? -28.313 4.149 -5.494 1.00 72.38 828 ALA A C 1
ATOM 6315 O O . ALA A 1 828 ? -28.004 4.859 -6.444 1.00 72.38 828 ALA A O 1
ATOM 6316 N N . SER A 1 829 ? -27.667 3.010 -5.223 1.00 64.50 829 SER A N 1
ATOM 6317 C CA . SER A 1 829 ? -26.564 2.482 -6.036 1.00 64.50 829 SER A CA 1
ATOM 6318 C C . SER A 1 829 ? -26.990 1.521 -7.147 1.00 64.50 829 SER A C 1
ATOM 6320 O O . SER A 1 829 ? -26.162 1.184 -7.991 1.00 64.50 829 SER A O 1
ATOM 6322 N N . GLN A 1 830 ? -28.243 1.062 -7.145 1.00 58.84 830 GLN A N 1
ATOM 6323 C CA . GLN A 1 830 ? -28.774 0.210 -8.207 1.00 58.84 830 GLN A CA 1
ATOM 6324 C C . GLN A 1 830 ? -29.110 1.072 -9.436 1.00 58.84 830 GLN A C 1
ATOM 6326 O O . GLN A 1 830 ? -29.613 2.185 -9.259 1.00 58.84 830 GLN A O 1
ATOM 6331 N N . PRO A 1 831 ? -28.829 0.601 -10.668 1.00 40.12 831 PRO A N 1
ATOM 6332 C CA . PRO A 1 831 ? -29.277 1.301 -11.862 1.00 40.12 831 PRO A CA 1
ATOM 6333 C C . PRO A 1 831 ? -30.797 1.424 -11.791 1.00 40.12 831 PRO A C 1
ATOM 6335 O O . PRO A 1 831 ? -31.487 0.419 -11.619 1.00 40.12 831 PRO A O 1
ATOM 6338 N N . GLN A 1 832 ? -31.311 2.654 -11.862 1.00 31.97 832 GLN A N 1
ATOM 6339 C CA . GLN A 1 832 ? -32.751 2.823 -11.991 1.00 31.97 832 GLN A CA 1
ATOM 6340 C C . GLN A 1 832 ? -33.166 2.206 -13.328 1.00 31.97 832 GLN A C 1
ATOM 6342 O O . GLN A 1 832 ? -32.469 2.446 -14.322 1.00 31.97 832 GLN A O 1
ATOM 6347 N N . PRO A 1 833 ? -34.223 1.375 -13.352 1.00 31.75 833 PRO A N 1
ATOM 6348 C CA . PRO A 1 833 ? -34.764 0.895 -14.613 1.00 31.75 833 PRO A CA 1
ATOM 6349 C C . PRO A 1 833 ? -35.082 2.126 -15.467 1.00 31.75 833 PRO A C 1
ATOM 6351 O O . PRO A 1 833 ? -35.706 3.068 -14.975 1.00 31.75 833 PRO A O 1
ATOM 6354 N N . LYS A 1 834 ? -34.510 2.156 -16.673 1.00 31.36 834 LYS A N 1
ATOM 6355 C CA . LYS A 1 834 ? -34.760 3.209 -17.657 1.00 31.36 834 LYS A CA 1
ATOM 6356 C C . LYS A 1 834 ? -36.138 3.047 -18.258 1.00 31.36 834 LYS A C 1
ATOM 6358 O O . LYS A 1 834 ? -36.514 1.873 -18.473 1.00 31.36 834 LYS A O 1
#

pLDDT: mean 70.16, std 24.54, range [20.98, 96.62]

Foldseek 3Di:
DDDDPPDPDDDFAFDDDDPPPDDDDDDDDDDDDDDDDDDDDDDDDDDDDDDDDDDDDDDDDDDDDDDDDDDDDDDDDDDDDDDDDDDDDDDDDDDDDDDDDDDDDDDDDDPPDPVVVVVVVVVVVVVVPDDDDDDDDDDDDDDDDDPPPDDDDDDDDDDDDDDDDDDPPQDEAEGEGDDPPVLVCLLPQLQFKHKAFQPPDVSVVVQVSLDFQHWYFYDYPLAGPFIWHWHDKDKDQLLPDDPVLCVSNGGPVCSVPDDSVRVSVVVLVVNVVVQVVVCVVPVHRGDDRDSRTIMMMIGIDRPVVRCPPPLNPPPDPPPQPPDDDFDFFPLLQLCQLFPFQEEEAECALPDAADALLLLVLVLVQQLLRHAYEYEELADCDDPPHPVCSDPVNDRSNSLSSVLCGWHWYQYNQLQWIFTHNSGRPDTFDAQFDDPVLQVQLQVLLVVQVWHFPDDDRFKTKIFDDPPDDQVVSVVSSQVSSVVVVCHPQQWDWDWDDDPNGIMIMIGRDGNLRNVVRVQVRCCQVVLDQDDLQSYAYLDPDPSNCVSRVNHHYQCVRVVPQRSSRSSVSNSCSNCPPVSRDDPAEDEDELVRLVCVVVVNQPPPDDDAALLVVLVVLLLSLVQVQVSCCQVPVDGDALVVSLVSSVSSCVSVPDPVNVVRYPDPPDDNVVSSVLSSLLSNLLSVQVVVVCVVFVAWQHAQGRHWDWAFDDDPNDGPHIYIYRDTQGTKTWDADPQWIEIEGEDEDADDDDDLVVLLVRSNNLCQQPSCVVSPQWAARNSHSSHDTIGHPHYWYWYGGSNHIDTRDQDPVSNVVVVVVVVVSSVVSSVSPDPDDD

Sequence (834 aa):
MNPGKESVRVCVVLLAYPMVLSAQTRWVAPKLQAGGSVPSAVYGAIRVNPSMTVGAAPSWALPSGNFLPKAVPTAGSLPGIQAAAPAVGEAAAPDALGPVSVAPAPTEGAAATLEQLHDMAALLAARAGKTETADPGRAFDGKEKLEDLMEGPEAVEAETVTREVAEPGVETMDLWMTGKGIRKPVVKSQIYGTMRTIRGKPSLRYWRKFAKGVPVRVLLGNSTLFVSRVEDSRVKKVKALTKKDLEGILPAATFKTKSIAQIRRAVMADLRSREARAAAYSGKAGAVITPETEVSLVRFVPYGEAASLPENSDGASADPRVRRPVAVPEALSNTHLFLPKVVFLDLRGVAGPLSYDVIEDIGKLMKAGVYFVLLSEKPVQGPGSIEEQLTGALTAKQRDLVTRYKLFSLGLDGNEFAKYEGRFPKTLAFTRFEWRDIDIMKHVAASLGGAVIQSFAKEVIVGLPKGADIDAFGREFAAQLKSFSVPASGYAMTPGRIRGKPALVLRPHSLETAFPVLLEALREDENLYVNESDIMMVSRDAAILQVLPGAVKPAEHAPGESAEGLLETTLAAMLGPYRENRPGDFAASASKIGAFKKGYLASGGDGGNVYMFMGHVIHSAFNWVVWAYRNTGVLPDAEALAAKALEIWAKEDSERAKNLLTQSSQSMADHQATMELRVRAMHAIVADVVKKYPIVIGTELPNLHVFERIKKGRLAARDILRMVYDLVVARETPDGLELVVVDFKTGQTKTNQTFDKDVQVQLYDLVPRLAWQAIPVPYRVGGAMKKVSKVGVLFVYASESKEARLTEWTRIKYEKYLRSIMNRMRRASQPQPK

Radius of gyration: 33.79 Å; chains: 1; bounding box: 116×81×96 Å